Protein AF-0000000073343933 (afdb_homodimer)

Nearest PDB structures (foldseek):
  5jwb-assembly1_A  TM=9.227E-01  e=2.633E-52  Plasmodium falciparum 3D7
  5jwb-assembly1_H  TM=9.208E-01  e=1.371E-51  Plasmodium falciparum 3D7
  5jwc-assembly1_H  TM=9.124E-01  e=9.745E-52  Plasmodium falciparum 3D7
  4g6h-assembly1_A  TM=8.680E-01  e=2.117E-46  Saccharomyces cerevisiae S288C
  4g74-assembly1_A  TM=8.567E-01  e=6.786E-47  Saccharomyces cerevisiae S288C

InterPro domains:
  IPR001128 Cytochrome P450 [PF00067] (55-516)
  IPR002401 Cytochrome P450, E-class, group I [PR00463] (109-130)
  IPR002401 Cytochrome P450, E-class, group I [PR00463] (207-225)
  IPR002401 Cytochrome P450, E-class, group I [PR00463] (326-343)
  IPR002401 Cytochrome P450, E-class, group I [PR00463] (346-372)
  IPR002401 Cytochrome P450, E-class, group I [PR00463] (389-407)
  IPR002401 Cytochrome P450, E-class, group I [PR00463] (430-454)
  IPR002401 Cytochrome P450, E-class, group I [PR00463] (468-478)
  IPR002401 Cytochrome P450, E-class, group I [PR00463] (478-501)
  IPR017972 Cytochrome P450, conserved site [PS00086] (471-480)
  IPR036396 Cytochrome P450 superfamily [G3DSA:1.10.630.10] (41-524)
  IPR036396 Cytochrome P450 superfamily [SSF48264] (55-532)

Foldseek 3Di:
DPPPPPDVVVVVVVVPPDDPPVPDPPPDDDDDDDDPPVPPPPDPPPPDPPVDDQFEEEEEADELQRLLLLLQFQDQSHAAEYEYLDQWYFPQVCLLVCLQFLAPRVLRIGGVVVSQVPHPHHYHYDNWDFQAADQVQQKTKTWHNPCCPPPHDTDIDMDHGLFYEYEHAFAADPVPFAPCVPAAQERGDNVSSLVSNLLQLVLLVVLLDPVADPVRNLLSQEEEEEAQALVSLQNLQSVLQSLVVPVCVVRVPSSVSHAAEYEELADWHHPVDDVVVRVVLVVVCVVSRYHYDYQWAWRHDDNFWTWTARNVPRDIDIDGHSHYYYHHDTFADPNLCVVCVVQVNNVDRAFEDALQQHGPRGPNYGYFANRYWYDQDACLVLLVLLVVCLPPVPPQKHFPVSCVVSVVQCCQNHVLQVVVCVVVVNPDVVVLLCVQVVDPDRIHGSVSSCSSCVCSRVSDDIDDRDSQRSSQSSSSNSVCVNCVVVLVVPADHGADSVDHDGHSYGGDDRDDAWDKRDNHPCWIWIQGPPRDIDIGNVVSVVVLVVSLVPRDDPSSSVSSVVSNVCCVPPNRDSDSD/DPPPPPDPVVVVVVVPPDDPPVPDDPDDDDDPDDDPPVPPPPDPPPPDPPVDDQFEEEEEADELQRLLLLLQFQDQSHAAEYEYLDQWYFPQVCLLVCLQFLAPRVLRIGGPVVSQVPHPHHYHYDNWDFQAADQVQQKTKTWHNPPCPPPHDTDIDMDHGLFYEYEHAFAFDPVPFACCVPAAQERGDNVSSLVSNLLQLVLLVVLLDPPADPVRNLLQQEEEEEAQALVRLQNLQSVLQSLVVPVCVVRVPSSVSHAAEYEELADWHHPVDDVVVRVVLVVVCVVSRYHYDYQWAFRHDDNFWTWTARNVPRDIDIDGHSHYYYHHDTFADPNLCVVCVVQVNNVDRAFEDALQQHGPRGPNYGYFANRYWYPQDACLVLLVLLVVQLPPVPPQKHFPVSCVVSVVQCCQNHVLQVVVCVVVVNPDVVVLLCVQVVDPDRIHGSVSSCSSCVCSRVSDDIDDRDSQRSSQSSSSNSVCVNCVVVLVVPADHGADSVDHDGHSYGGDDRDDAWDKRDNHPCWIWIQGPPRDID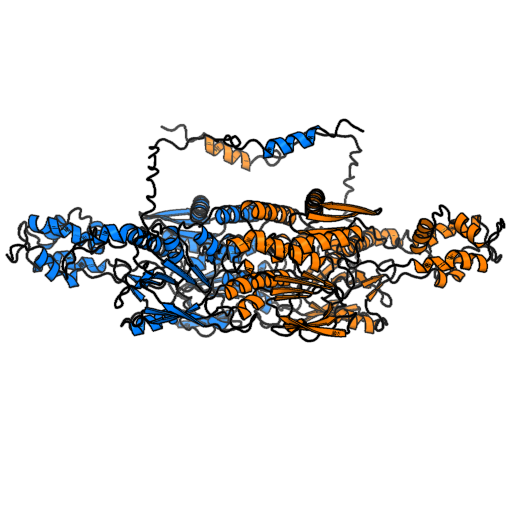IGNVVSVVVLVVSLVPRDDPSSSVSSVVSNVCCVPPNRDSDSD

Organism: Populus trichocarpa (NCBI:txid3694)

Secondary structure (DSSP, 8-state):
--GGGSHHHHHHHHHHH--S-TT---------------------------SS--EEEEEE--SHHHHHHHHH---SSEEEEEEESSSEEE-GGGHHHHTTTSS-GGGGEEEHHHHHTTSSS-EEEEE-EEEEEETTTTEEEEE-SS-STTT----EEEEE-SEEEE----EE--TT-TTHHHH-B--SSHHHHHHHHHHHHHHHHHHTSTT--HHHHHHHTEEEEE--SHHHHHHHHHHHHHIIIIIHHH-GGGGGG-EEEEE-SSSSS-TTS-HHHHHHHHHHHHHHTEEEE-SEEEEEE-SSEEEEEETTT--EEEEE-SEEEE---EE--HHHHHHHHHTT-TT-SSEEE-TTSBBTT-TTEEE-GGGEEE-PPPTGGGHHHHHHHH-TT--S-B-HHHHHHHHHHHHHH-HHHHHHHHHTT--SHHHHHHHHHSS--S-B-HHHHHHHHTTGGGG--PPP--HHHHHHHHHHHHHHHHTHHHHHHS--SPB-TTSSSB-SSPPP------EEEEEETTEEEEEETTTEEEEEHHHHHHHHHHHHHHSSSHHHHHHHHHHHHHHHHH-------/--STTSHHHHHHHHHHH--S-TT-SS--S---------------------SS--EEEEEE--SHHHHHHHHH---SSEEEEEEESSSEEE-GGGHHHHTTTSS-GGGGEEEHHHHHTTSSS-EEEEE-EEEEEETTTTEEEEE-SS-STTT----EEEEE-SEEEE----EE--TT-TTHHHH-B--SSHHHHHHHHHHHHHHHHHHTSTT--HHHHHHHTEEEEE--SHHHHHHHHHHHHHIIIIIHHH-GGGGGG-EEEEE-SSSSS-TTS-HHHHHHHHHHHHHHTEEEE-SEEEEEE-SSEEEEEETTT--EEEEE-SEEEE---EE--HHHHHHHHHTT-TT-SSEEE-TTSBBTT-TTEEE-GGGEEE-PPPTGGGHHHHHHHH-TT--S-B-HHHHHHHHHHHHHH-HHHHHHHHHTT--SHHHHHHHHHSS--S-B-HHHHHHHHTTGGGG--PPP--HHHHHHHHHHHHHHHHTHHHHHHS--SPB-TTSSSB-SSPPP------EEEEEETTEEEEEETTTEEEEEHHHHHHHHHHHHHHSSSHHHHHHHHHHHHHHHHH-------

Radius of gyration: 37.06 Å; Cα contacts (8 Å, |Δi|>4): 2088; chains: 2; bounding box: 74×129×83 Å

pLDDT: mean 85.18, std 20.26, range [19.45, 98.81]

Sequence (1154 aa):
MRGYYTFFERALRAFNDHSTVSKILVISSVSGGGLLAFSDANAFQSYAEGDGKKKKVVVLGTGWAGVSFLKNLKSSSYDVHIVSPRNYFAFTPLLPSVTNGTVEGRSIVEPIRNIARKKPFGVGFKEAECYKIDPVQKKIYCRSTDQGKTLGGNEEFTMDYDVLIVAMGAKSNTFNTPGVEEHAHFLKEIEDAQNIRRSIIDCYERASLPSISEEERKRIMHFVVVGGGPSGVEYAAELHDFAHDDLAKLYPSIKDYLRITLLEAGDHILNMFDSRITKFATEKFERDGIDVKTGSMVIKVSDKHISTKEIKTGQTISIPYGMVLWSTGIATRPVIMDFMKQIGQGNRRVLATDEWLRVEGCDGVYALGDCATINQRKVMEDIAVIFSKADKNNSGTLDLKDFKDVVDHISERYPQVQIYMEKKKLKTFDALLKSAQGNDNKLIDIETFKNALHEVDSQMKNLPATAQVAAQQGEYLASCFNRMEQCEKYPEGPMRFRGTGCHRFRPFRYKHFGQFAPLGGEQTAAQLPGDWISVGYSTQWLWYAVYTSKLVSWRTRVLVVSDWLRRSIFGRDSSRIMRGYYTFFERALRAFNDHSTVSKILVISSVSGGGLLAFSDANAFQSYAEGDGKKKKVVVLGTGWAGVSFLKNLKSSSYDVHIVSPRNYFAFTPLLPSVTNGTVEGRSIVEPIRNIARKKPFGVGFKEAECYKIDPVQKKIYCRSTDQGKTLGGNEEFTMDYDVLIVAMGAKSNTFNTPGVEEHAHFLKEIEDAQNIRRSIIDCYERASLPSISEEERKRIMHFVVVGGGPSGVEYAAELHDFAHDDLAKLYPSIKDYLRITLLEAGDHILNMFDSRITKFATEKFERDGIDVKTGSMVIKVSDKHISTKEIKTGQTISIPYGMVLWSTGIATRPVIMDFMKQIGQGNRRVLATDEWLRVEGCDGVYALGDCATINQRKVMEDIAVIFSKADKNNSGTLDLKDFKDVVDHISERYPQVQIYMEKKKLKTFDALLKSAQGNDNKLIDIETFKNALHEVDSQMKNLPATAQVAAQQGEYLASCFNRMEQCEKYPEGPMRFRGTGCHRFRPFRYKHFGQFAPLGGEQTAAQLPGDWISVGYSTQWLWYAVYTSKLVSWRTRVLVVSDWLRRSIFGRDSSRI

Structure (mmCIF, N/CA/C/O backbone):
data_AF-0000000073343933-model_v1
#
loop_
_entity.id
_entity.type
_entity.pdbx_description
1 polymer 'NADH:ubiquinone reductase (non-electrogenic)'
#
loop_
_atom_site.group_PDB
_atom_site.id
_atom_site.type_symbol
_atom_site.label_atom_id
_atom_site.label_alt_id
_atom_site.label_comp_id
_atom_site.label_asym_id
_atom_site.label_entity_id
_atom_site.label_seq_id
_atom_site.pdbx_PDB_ins_code
_atom_site.Cartn_x
_atom_site.Cartn_y
_atom_site.Cartn_z
_atom_site.occupancy
_atom_site.B_iso_or_equiv
_atom_site.auth_seq_id
_atom_site.auth_comp_id
_atom_site.auth_asym_id
_atom_site.auth_atom_id
_atom_site.pdbx_PDB_model_num
ATOM 1 N N . MET A 1 1 ? 11.469 -6.656 -51.25 1 20.3 1 MET A N 1
ATOM 2 C CA . MET A 1 1 ? 12.516 -6.754 -50.25 1 20.3 1 MET A CA 1
ATOM 3 C C . MET A 1 1 ? 12.852 -5.383 -49.688 1 20.3 1 MET A C 1
ATOM 5 O O . MET A 1 1 ? 13.07 -5.242 -48.469 1 20.3 1 MET A O 1
ATOM 9 N N . ARG A 1 2 ? 13.484 -4.422 -50.562 1 24.52 2 ARG A N 1
ATOM 10 C CA . ARG A 1 2 ? 14.328 -3.238 -50.438 1 24.52 2 ARG A CA 1
ATOM 11 C C . ARG A 1 2 ? 13.539 -2.055 -49.875 1 24.52 2 ARG A C 1
ATOM 13 O O . ARG A 1 2 ? 14.086 -1.217 -49.156 1 24.52 2 ARG A O 1
ATOM 20 N N . GLY A 1 3 ? 12.477 -1.78 -50.531 1 23.83 3 GLY A N 1
ATOM 21 C CA . GLY A 1 3 ? 11.906 -0.446 -50.625 1 23.83 3 GLY A CA 1
ATOM 22 C C . GLY A 1 3 ? 11.273 0.029 -49.344 1 23.83 3 GLY A C 1
ATOM 23 O O . GLY A 1 3 ? 11.086 1.23 -49.125 1 23.83 3 GLY A O 1
ATOM 24 N N . TYR A 1 4 ? 10.484 -0.874 -48.75 1 26 4 TYR A N 1
ATOM 25 C CA . TYR A 1 4 ? 9.438 -0.415 -47.844 1 26 4 TYR A CA 1
ATOM 26 C C . TYR A 1 4 ? 10.023 0.005 -46.5 1 26 4 TYR A C 1
ATOM 28 O O . TYR A 1 4 ? 9.32 0.024 -45.5 1 26 4 TYR A O 1
ATOM 36 N N . TYR A 1 5 ? 11.406 -0.131 -46.406 1 28.52 5 TYR A N 1
ATOM 37 C CA . TYR A 1 5 ? 12.203 0.082 -45.219 1 28.52 5 TYR A CA 1
ATOM 38 C C . TYR A 1 5 ? 12.078 1.518 -44.719 1 28.52 5 TYR A C 1
ATOM 40 O O . TYR A 1 5 ? 12.445 1.825 -43.594 1 28.52 5 TYR A O 1
ATOM 48 N N . THR A 1 6 ? 11.914 2.52 -45.688 1 30.41 6 THR A N 1
ATOM 49 C CA . THR A 1 6 ? 12.406 3.893 -45.625 1 30.41 6 THR A CA 1
ATOM 50 C C . THR A 1 6 ? 11.523 4.734 -44.688 1 30.41 6 THR A C 1
ATOM 52 O O . THR A 1 6 ? 11.992 5.703 -44.094 1 30.41 6 THR A O 1
ATOM 55 N N . PHE A 1 7 ? 10.188 4.5 -44.719 1 27.59 7 PHE A N 1
ATOM 56 C CA . PHE A 1 7 ? 9.289 5.578 -44.344 1 27.59 7 PHE A CA 1
ATOM 57 C C . PHE A 1 7 ? 9.344 5.801 -42.812 1 27.59 7 PHE A C 1
ATOM 59 O O . PHE A 1 7 ? 9.375 6.945 -42.375 1 27.59 7 PHE A O 1
ATOM 66 N N . PHE A 1 8 ? 9.336 4.648 -42.062 1 29.56 8 PHE A N 1
ATOM 67 C CA . PHE A 1 8 ? 9.125 4.75 -40.625 1 29.56 8 PHE A CA 1
ATOM 68 C C . PHE A 1 8 ? 10.336 5.379 -39.938 1 29.56 8 PHE A C 1
ATOM 70 O O . PHE A 1 8 ? 10.227 5.91 -38.844 1 29.56 8 PHE A O 1
ATOM 77 N N . GLU A 1 9 ? 11.508 5.191 -40.531 1 32.81 9 GLU A N 1
ATOM 78 C CA . GLU A 1 9 ? 12.727 5.805 -40 1 32.81 9 GLU A CA 1
ATOM 79 C C . GLU A 1 9 ? 12.617 7.324 -40 1 32.81 9 GLU A C 1
ATOM 81 O O . GLU A 1 9 ? 13.148 7.977 -39.094 1 32.81 9 GLU A O 1
ATOM 86 N N . ARG A 1 10 ? 12.008 7.891 -41.031 1 32.72 10 ARG A N 1
ATOM 87 C CA . ARG A 1 10 ? 12.016 9.336 -41.25 1 32.72 10 ARG A CA 1
ATOM 88 C C . ARG A 1 10 ? 11.188 10.039 -40.156 1 32.72 10 ARG A C 1
ATOM 90 O O . ARG A 1 10 ? 11.531 11.133 -39.719 1 32.72 10 ARG A O 1
ATOM 97 N N . ALA A 1 11 ? 10.062 9.32 -39.844 1 30.44 11 ALA A N 1
ATOM 98 C CA . ALA A 1 11 ? 9.141 9.992 -38.938 1 30.44 11 ALA A CA 1
ATOM 99 C C . ALA A 1 11 ? 9.766 10.172 -37.562 1 30.44 11 ALA A C 1
ATOM 101 O O . ALA A 1 11 ? 9.602 11.219 -36.906 1 30.44 11 ALA A O 1
ATOM 102 N N . LEU A 1 12 ? 10.539 9.109 -37.125 1 30.64 12 LEU A N 1
ATOM 103 C CA . LEU A 1 12 ? 11.102 9.18 -35.781 1 30.64 12 LEU A CA 1
ATOM 104 C C . LEU A 1 12 ? 12.203 10.227 -35.688 1 30.64 12 LEU A C 1
ATOM 106 O O . LEU A 1 12 ? 12.391 10.859 -34.656 1 30.64 12 LEU A O 1
ATOM 110 N N . ARG A 1 13 ? 13.055 10.312 -36.75 1 35 13 ARG A N 1
ATOM 111 C CA . ARG A 1 13 ? 14.164 11.258 -36.719 1 35 13 ARG A CA 1
ATOM 112 C C . ARG A 1 13 ? 13.656 12.695 -36.594 1 35 13 ARG A C 1
ATOM 114 O O . ARG A 1 13 ? 14.312 13.539 -35.969 1 35 13 ARG A O 1
ATOM 121 N N . ALA A 1 14 ? 12.492 12.938 -37.438 1 29.03 14 ALA A N 1
ATOM 122 C CA . ALA A 1 14 ? 12.031 14.32 -37.406 1 29.03 14 ALA A CA 1
ATOM 123 C C . ALA A 1 14 ? 11.641 14.75 -36 1 29.03 14 ALA A C 1
ATOM 125 O O . ALA A 1 14 ? 11.719 15.93 -35.656 1 29.03 14 ALA A O 1
ATOM 126 N N . PHE A 1 15 ? 11.055 13.781 -35.25 1 29.72 15 PHE A N 1
ATOM 127 C CA . PHE A 1 15 ? 10.602 14.164 -33.906 1 29.72 15 PHE A CA 1
ATOM 128 C C . PHE A 1 15 ? 11.781 14.578 -33.031 1 29.72 15 PHE A C 1
ATOM 130 O O . PHE A 1 15 ? 11.602 15.25 -32.031 1 29.72 15 PHE A O 1
ATOM 137 N N . ASN A 1 16 ? 13.016 13.953 -33.156 1 29.44 16 ASN A N 1
ATOM 138 C CA . ASN A 1 16 ? 14.156 14.391 -32.375 1 29.44 16 ASN A CA 1
ATOM 139 C C . ASN A 1 16 ? 14.578 15.812 -32.719 1 29.44 16 ASN A C 1
ATOM 141 O O . ASN A 1 16 ? 15.266 16.469 -31.938 1 29.44 16 ASN A O 1
ATOM 145 N N . ASP A 1 17 ? 14.766 16.094 -34 1 27.3 17 ASP A N 1
ATOM 146 C CA . ASP A 1 17 ? 15.508 17.312 -34.281 1 27.3 17 ASP A CA 1
ATOM 147 C C . ASP A 1 17 ? 14.719 18.547 -33.875 1 27.3 17 ASP A C 1
ATOM 149 O O . ASP A 1 17 ? 15.297 19.609 -33.594 1 27.3 17 ASP A O 1
ATOM 153 N N . HIS A 1 18 ? 13.594 18.906 -34.531 1 24.44 18 HIS A N 1
ATOM 154 C CA . HIS A 1 18 ? 13.117 20.281 -34.406 1 24.44 18 HIS A CA 1
ATOM 155 C C . HIS A 1 18 ? 12.445 20.531 -33.062 1 24.44 18 HIS A C 1
ATOM 157 O O . HIS A 1 18 ? 11.586 19.766 -32.656 1 24.44 18 HIS A O 1
ATOM 163 N N . SER A 1 19 ? 13.117 21.438 -32.031 1 25.39 19 SER A N 1
ATOM 164 C CA . SER A 1 19 ? 12.961 22.047 -30.734 1 25.39 19 SER A CA 1
ATOM 165 C C . SER A 1 19 ? 11.555 22.594 -30.531 1 25.39 19 SER A C 1
ATOM 167 O O . SER A 1 19 ? 10.961 22.438 -29.469 1 25.39 19 SER A O 1
ATOM 169 N N . THR A 1 20 ? 11.094 23.609 -31.391 1 22.16 20 THR A N 1
ATOM 170 C CA . THR A 1 20 ? 10.219 24.75 -31.156 1 22.16 20 THR A CA 1
ATOM 171 C C . THR A 1 20 ? 8.758 24.312 -31.156 1 22.16 20 THR A C 1
ATOM 173 O O . THR A 1 20 ? 7.914 24.938 -30.5 1 22.16 20 THR A O 1
ATOM 176 N N . VAL A 1 21 ? 8.336 23.5 -32.125 1 22.02 21 VAL A N 1
ATOM 177 C CA . VAL A 1 21 ? 6.988 23.719 -32.656 1 22.02 21 VAL A CA 1
ATOM 178 C C . VAL A 1 21 ? 5.957 23.141 -31.688 1 22.02 21 VAL A C 1
ATOM 180 O O . VAL A 1 21 ? 4.75 23.25 -31.922 1 22.02 21 VAL A O 1
ATOM 183 N N . SER A 1 22 ? 6.227 22.188 -30.938 1 22.08 22 SER A N 1
ATOM 184 C CA . SER A 1 22 ? 5 21.5 -30.516 1 22.08 22 SER A CA 1
ATOM 185 C C . SER A 1 22 ? 4.164 22.391 -29.609 1 22.08 22 SER A C 1
ATOM 187 O O . SER A 1 22 ? 4.113 22.172 -28.391 1 22.08 22 SER A O 1
ATOM 189 N N . LYS A 1 23 ? 4.191 23.828 -29.75 1 24.14 23 LYS A N 1
ATOM 190 C CA . LYS A 1 23 ? 3.467 24.922 -29.109 1 24.14 23 LYS A CA 1
ATOM 191 C C . LYS A 1 23 ? 1.96 24.781 -29.312 1 24.14 23 LYS A C 1
ATOM 193 O O . LYS A 1 23 ? 1.171 25.406 -28.594 1 24.14 23 LYS A O 1
ATOM 198 N N . ILE A 1 24 ? 1.505 24.266 -30.484 1 20.92 24 ILE A N 1
ATOM 199 C CA . ILE A 1 24 ? 0.287 24.906 -30.953 1 20.92 24 ILE A CA 1
ATOM 200 C C . ILE A 1 24 ? -0.878 24.547 -30.031 1 20.92 24 ILE A C 1
ATOM 202 O O . ILE A 1 24 ? -1.689 25.406 -29.688 1 20.92 24 ILE A O 1
ATOM 206 N N . LEU A 1 25 ? -1.305 23.359 -29.922 1 20.27 25 LEU A N 1
ATOM 207 C CA . LEU A 1 25 ? -2.762 23.312 -29.984 1 20.27 25 LEU A CA 1
ATOM 208 C C . LEU A 1 25 ? -3.373 23.969 -28.75 1 20.27 25 LEU A C 1
ATOM 210 O O . LEU A 1 25 ? -3.229 23.453 -27.641 1 20.27 25 LEU A O 1
ATOM 214 N N . VAL A 1 26 ? -3.486 25.438 -28.734 1 22.23 26 VAL A N 1
ATOM 215 C CA . VAL A 1 26 ? -4.086 26.531 -27.984 1 22.23 26 VAL A CA 1
ATOM 216 C C . VAL A 1 26 ? -5.582 26.281 -27.812 1 22.23 26 VAL A C 1
ATOM 218 O O . VAL A 1 26 ? -6.352 26.375 -28.766 1 22.23 26 VAL A O 1
ATOM 221 N N . ILE A 1 27 ? -6.156 25.141 -27.438 1 22.11 27 ILE A N 1
ATOM 222 C CA . ILE A 1 27 ? -7.609 25.234 -27.344 1 22.11 27 ILE A CA 1
ATOM 223 C C . ILE A 1 27 ? -8 26.531 -26.641 1 22.11 27 ILE A C 1
ATOM 225 O O . ILE A 1 27 ? -7.566 26.781 -25.516 1 22.11 27 ILE A O 1
ATOM 229 N N . SER A 1 28 ? -8.688 27.609 -27.281 1 21.5 28 SER A N 1
ATOM 230 C CA . SER A 1 28 ? -9.234 28.969 -27.25 1 21.5 28 SER A CA 1
ATOM 231 C C . SER A 1 28 ? -10.219 29.141 -26.109 1 21.5 28 SER A C 1
ATOM 233 O O . SER A 1 28 ? -10.602 30.266 -25.766 1 21.5 28 SER A O 1
ATOM 235 N N . SER A 1 29 ? -11.203 28.25 -25.781 1 21.33 29 SER A N 1
ATOM 236 C CA . SER A 1 29 ? -12.469 28.938 -25.594 1 21.33 29 SER A CA 1
ATOM 237 C C . SER A 1 29 ? -12.32 30.125 -24.641 1 21.33 29 SER A C 1
ATOM 239 O O . SER A 1 29 ? -11.297 30.25 -23.953 1 21.33 29 SER A O 1
ATOM 241 N N . VAL A 1 30 ? -13.5 30.562 -23.828 1 21.53 30 VAL A N 1
ATOM 242 C CA . VAL A 1 30 ? -14.281 31.734 -23.453 1 21.53 30 VAL A CA 1
ATOM 243 C C . VAL A 1 30 ? -13.664 32.406 -22.219 1 21.53 30 VAL A C 1
ATOM 245 O O . VAL A 1 30 ? -14.242 33.312 -21.641 1 21.53 30 VAL A O 1
ATOM 248 N N . SER A 1 31 ? -12.828 31.797 -21.375 1 20.09 31 SER A N 1
ATOM 249 C CA . SER A 1 31 ? -12.805 32.656 -20.203 1 20.09 31 SER A CA 1
ATOM 250 C C . SER A 1 31 ? -12.453 34.094 -20.594 1 20.09 31 SER A C 1
ATOM 252 O O . SER A 1 31 ? -11.648 34.312 -21.5 1 20.09 31 SER A O 1
ATOM 254 N N . GLY A 1 32 ? -13.383 35.188 -20.297 1 20.59 32 GLY A N 1
ATOM 255 C CA . GLY A 1 32 ? -13.469 36.625 -20.297 1 20.59 32 GLY A CA 1
ATOM 256 C C . GLY A 1 32 ? -12.133 37.312 -20.078 1 20.59 32 GLY A C 1
ATOM 257 O O . GLY A 1 32 ? -11.148 36.656 -19.734 1 20.59 32 GLY A O 1
ATOM 258 N N . GLY A 1 33 ? -12.156 38.656 -19.719 1 20.94 33 GLY A N 1
ATOM 259 C CA . GLY A 1 33 ? -11.406 39.875 -19.906 1 20.94 33 GLY A CA 1
ATOM 260 C C . GLY A 1 33 ? -10.031 39.844 -19.25 1 20.94 33 GLY A C 1
ATOM 261 O O . GLY A 1 33 ? -9.047 40.25 -19.859 1 20.94 33 GLY A O 1
ATOM 262 N N . GLY A 1 34 ? -10.031 39.781 -17.875 1 20.09 34 GLY A N 1
ATOM 263 C CA . GLY A 1 34 ? -9.195 40.812 -17.281 1 20.09 34 GLY A CA 1
ATOM 264 C C . GLY A 1 34 ? -7.723 40.656 -17.609 1 20.09 34 GLY A C 1
ATOM 265 O O . GLY A 1 34 ? -7.305 39.594 -18.109 1 20.09 34 GLY A O 1
ATOM 266 N N . LEU A 1 35 ? -6.898 41.75 -17.234 1 19.59 35 LEU A N 1
ATOM 267 C CA . LEU A 1 35 ? -5.605 42.375 -17.453 1 19.59 35 LEU A CA 1
ATOM 268 C C . LEU A 1 35 ? -4.465 41.406 -17.188 1 19.59 35 LEU A C 1
ATOM 270 O O . LEU A 1 35 ? -4.465 40.719 -16.156 1 19.59 35 LEU A O 1
ATOM 274 N N . LEU A 1 36 ? -3.816 40.969 -18.266 1 20.61 36 LEU A N 1
ATOM 275 C CA . LEU A 1 36 ? -2.521 40.312 -18.469 1 20.61 36 LEU A CA 1
ATOM 276 C C . LEU A 1 36 ? -1.469 40.938 -17.531 1 20.61 36 LEU A C 1
ATOM 278 O O . LEU A 1 36 ? -0.969 42.031 -17.797 1 20.61 36 LEU A O 1
ATOM 282 N N . ALA A 1 37 ? -1.847 41.125 -16.172 1 21.12 37 ALA A N 1
ATOM 283 C CA . ALA A 1 37 ? -0.736 41.812 -15.516 1 21.12 37 ALA A CA 1
ATOM 284 C C . ALA A 1 37 ? 0.579 41.094 -15.758 1 21.12 37 ALA A C 1
ATOM 286 O O . ALA A 1 37 ? 0.666 39.875 -15.547 1 21.12 37 ALA A O 1
ATOM 287 N N . PHE A 1 38 ? 1.269 41.531 -16.766 1 20.09 38 PHE A N 1
ATOM 288 C CA . PHE A 1 38 ? 2.631 41.219 -17.172 1 20.09 38 PHE A CA 1
ATOM 289 C C . PHE A 1 38 ? 3.553 41.125 -15.969 1 20.09 38 PHE A C 1
ATOM 291 O O . PHE A 1 38 ? 3.711 42.094 -15.219 1 20.09 38 PHE A O 1
ATOM 298 N N . SER A 1 39 ? 3.396 40.062 -15.234 1 20.38 39 SER A N 1
ATOM 299 C CA . SER A 1 39 ? 4.305 40.031 -14.094 1 20.38 39 SER A CA 1
ATOM 300 C C . SER A 1 39 ? 5.75 40.219 -14.523 1 20.38 39 SER A C 1
ATOM 302 O O . SER A 1 39 ? 6.191 39.656 -15.523 1 20.38 39 SER A O 1
ATOM 304 N N . ASP A 1 40 ? 6.336 41.438 -14.242 1 20.72 40 ASP A N 1
ATOM 305 C CA . ASP A 1 40 ? 7.715 41.906 -14.344 1 20.72 40 ASP A CA 1
ATOM 306 C C . ASP A 1 40 ? 8.695 40.812 -13.891 1 20.72 40 ASP A C 1
ATOM 308 O O . ASP A 1 40 ? 8.523 40.219 -12.828 1 20.72 40 ASP A O 1
ATOM 312 N N . ALA A 1 41 ? 9.266 40.156 -14.812 1 27.25 41 ALA A N 1
ATOM 313 C CA . ALA A 1 41 ? 10.484 39.375 -14.727 1 27.25 41 ALA A CA 1
ATOM 314 C C . ALA A 1 41 ? 11.531 40.062 -13.859 1 27.25 41 ALA A C 1
ATOM 316 O O . ALA A 1 41 ? 12.312 40.875 -14.352 1 27.25 41 ALA A O 1
ATOM 317 N N . ASN A 1 42 ? 11.109 40.656 -12.703 1 22.66 42 ASN A N 1
ATOM 318 C CA . ASN A 1 42 ? 12.234 41.281 -12.008 1 22.66 42 ASN A CA 1
ATOM 319 C C . ASN A 1 42 ? 13.391 40.281 -11.828 1 22.66 42 ASN A C 1
ATOM 321 O O . ASN A 1 42 ? 13.172 39.094 -11.586 1 22.66 42 ASN A O 1
ATOM 325 N N . ALA A 1 43 ? 14.531 40.562 -12.445 1 26.72 43 ALA A N 1
ATOM 326 C CA . ALA A 1 43 ? 15.922 40.156 -12.367 1 26.72 43 ALA A CA 1
ATOM 327 C C . ALA A 1 43 ? 16.312 39.812 -10.93 1 26.72 43 ALA A C 1
ATOM 329 O O . ALA A 1 43 ? 16.281 40.656 -10.047 1 26.72 43 ALA A O 1
ATOM 330 N N . PHE A 1 44 ? 15.961 38.594 -10.57 1 30.14 44 PHE A N 1
ATOM 331 C CA . PHE A 1 44 ? 16.531 38.125 -9.32 1 30.14 44 PHE A CA 1
ATOM 332 C C . PHE A 1 44 ? 18 38.531 -9.203 1 30.14 44 PHE A C 1
ATOM 334 O O . PHE A 1 44 ? 18.828 38.156 -10.039 1 30.14 44 PHE A O 1
ATOM 341 N N . GLN A 1 45 ? 18.156 39.781 -9.008 1 25.11 45 GLN A N 1
ATOM 342 C CA . GLN A 1 45 ? 19.516 40.125 -8.594 1 25.11 45 GLN A CA 1
ATOM 343 C C . GLN A 1 45 ? 20.078 39.094 -7.621 1 25.11 45 GLN A C 1
ATOM 345 O O . GLN A 1 45 ? 19.422 38.75 -6.633 1 25.11 45 GLN A O 1
ATOM 350 N N . SER A 1 46 ? 20.844 38.188 -8.203 1 30.77 46 SER A N 1
ATOM 351 C CA . SER A 1 46 ? 21.766 37.406 -7.398 1 30.77 46 SER A CA 1
ATOM 352 C C . SER A 1 46 ? 22.312 38.188 -6.23 1 30.77 46 SER A C 1
ATOM 354 O O . SER A 1 46 ? 23.078 39.156 -6.43 1 30.77 46 SER A O 1
ATOM 356 N N . TYR A 1 47 ? 21.453 38.688 -5.367 1 29.97 47 TYR A N 1
ATOM 357 C CA . TYR A 1 47 ? 22.094 39.312 -4.223 1 29.97 47 TYR A CA 1
ATOM 358 C C . TYR A 1 47 ? 23.328 38.531 -3.787 1 29.97 47 TYR A C 1
ATOM 360 O O . TYR A 1 47 ? 23.344 37.312 -3.857 1 29.97 47 TYR A O 1
ATOM 368 N N . ALA A 1 48 ? 24.469 39.312 -3.781 1 31.03 48 ALA A N 1
ATOM 369 C CA . ALA A 1 48 ? 25.859 39.188 -3.373 1 31.03 48 ALA A CA 1
ATOM 370 C C . ALA A 1 48 ? 25.984 38.344 -2.104 1 31.03 48 ALA A C 1
ATOM 372 O O . ALA A 1 48 ? 25.094 38.375 -1.251 1 31.03 48 ALA A O 1
ATOM 373 N N . GLU A 1 49 ? 26.891 37.406 -2.018 1 35.12 49 GLU A N 1
ATOM 374 C CA . GLU A 1 49 ? 27.703 36.625 -1.075 1 35.12 49 GLU A CA 1
ATOM 375 C C . GLU A 1 49 ? 28.062 37.438 0.154 1 35.12 49 GLU A C 1
ATOM 377 O O . GLU A 1 49 ? 29.141 38.062 0.203 1 35.12 49 GLU A O 1
ATOM 382 N N . GLY A 1 50 ? 27.328 38.469 0.515 1 32.78 50 GLY A N 1
ATOM 383 C CA . GLY A 1 50 ? 28 39.031 1.676 1 32.78 50 GLY A CA 1
ATOM 384 C C . GLY A 1 50 ? 28.422 37.969 2.68 1 32.78 50 GLY A C 1
ATOM 385 O O . GLY A 1 50 ? 27.906 36.844 2.658 1 32.78 50 GLY A O 1
ATOM 386 N N . ASP A 1 51 ? 29.578 38.031 3.207 1 43.06 51 ASP A N 1
ATOM 387 C CA . ASP A 1 51 ? 30.375 37.219 4.109 1 43.06 51 ASP A CA 1
ATOM 388 C C . ASP A 1 51 ? 29.516 36.625 5.219 1 43.06 51 ASP A C 1
ATOM 390 O O . ASP A 1 51 ? 30.016 35.938 6.125 1 43.06 51 ASP A O 1
ATOM 394 N N . GLY A 1 52 ? 28.188 37.062 5.641 1 50.97 52 GLY A N 1
ATOM 395 C CA . GLY A 1 52 ? 27.562 36.75 6.922 1 50.97 52 GLY A CA 1
ATOM 396 C C . GLY A 1 52 ? 26.781 35.469 6.926 1 50.97 52 GLY A C 1
ATOM 397 O O . GLY A 1 52 ? 26.344 35 5.871 1 50.97 52 GLY A O 1
ATOM 398 N N . LYS A 1 53 ? 26.922 34.469 7.953 1 72.88 53 LYS A N 1
ATOM 399 C CA . LYS A 1 53 ? 26.359 33.156 8.266 1 72.88 53 LYS A CA 1
ATOM 400 C C . LYS A 1 53 ? 24.828 33.188 8.18 1 72.88 53 LYS A C 1
ATOM 402 O O . LYS A 1 53 ? 24.188 34.031 8.812 1 72.88 53 LYS A O 1
ATOM 407 N N . LYS A 1 54 ? 24.109 32.562 7.105 1 89 54 LYS A N 1
ATOM 408 C CA . LYS A 1 54 ? 22.672 32.406 6.98 1 89 54 LYS A CA 1
ATOM 409 C C . LYS A 1 54 ? 22.047 31.906 8.281 1 89 54 LYS A C 1
ATOM 411 O O . LYS A 1 54 ? 22.625 31.062 8.969 1 89 54 LYS A O 1
ATOM 416 N N . LYS A 1 55 ? 20.953 32.562 8.617 1 93.56 55 LYS A N 1
ATOM 417 C CA . LYS A 1 55 ? 20.203 32.094 9.773 1 93.56 55 LYS A CA 1
ATOM 418 C C . LYS A 1 55 ? 19.656 30.688 9.539 1 93.56 55 LYS A C 1
ATOM 420 O O . LYS A 1 55 ? 19.062 30.422 8.484 1 93.56 55 LYS A O 1
ATOM 425 N N . LYS A 1 56 ? 19.938 29.812 10.438 1 97.06 56 LYS A N 1
ATOM 426 C CA . LYS A 1 56 ? 19.453 28.438 10.336 1 97.06 56 LYS A CA 1
ATOM 427 C C . LYS A 1 56 ? 18 28.328 10.789 1 97.06 56 LYS A C 1
ATOM 429 O O . LYS A 1 56 ? 17.688 28.594 11.953 1 97.06 56 LYS A O 1
ATOM 434 N N . VAL A 1 57 ? 17.141 27.969 9.844 1 98.06 57 VAL A N 1
ATOM 435 C CA . VAL A 1 57 ? 15.719 27.766 10.117 1 98.06 57 VAL A CA 1
ATOM 436 C C . VAL A 1 57 ? 15.391 26.281 10.102 1 98.06 57 VAL A C 1
ATOM 438 O O . VAL A 1 57 ? 15.594 25.594 9.094 1 98.06 57 VAL A O 1
ATOM 441 N N . VAL A 1 58 ? 14.945 25.719 11.203 1 98.56 58 VAL A N 1
ATOM 442 C CA . VAL A 1 58 ? 14.562 24.312 11.305 1 98.56 58 VAL A CA 1
ATOM 443 C C . VAL A 1 58 ? 13.047 24.188 11.375 1 98.56 58 VAL A C 1
ATOM 445 O O . VAL A 1 58 ? 12.398 24.844 12.203 1 98.56 58 VAL A O 1
ATOM 448 N N . VAL A 1 59 ? 12.469 23.438 10.492 1 98.75 59 VAL A N 1
ATOM 449 C CA . VAL A 1 59 ? 11.031 23.172 10.453 1 98.75 59 VAL A CA 1
ATOM 450 C C . VAL A 1 59 ? 10.75 21.75 10.938 1 98.75 59 VAL A C 1
ATOM 452 O O . VAL A 1 59 ? 11.281 20.781 10.383 1 98.75 59 VAL A O 1
ATOM 455 N N . LEU A 1 60 ? 9.945 21.625 11.992 1 98.75 60 LEU A N 1
ATOM 456 C CA . LEU A 1 60 ? 9.547 20.312 12.5 1 98.75 60 LEU A CA 1
ATOM 457 C C . LEU A 1 60 ? 8.164 19.938 11.984 1 98.75 60 LEU A C 1
ATOM 459 O O . LEU A 1 60 ? 7.152 20.484 12.438 1 98.75 60 LEU A O 1
ATOM 463 N N . GLY A 1 61 ? 8.141 18.953 11.07 1 98.06 61 GLY A N 1
ATOM 464 C CA . GLY A 1 61 ? 6.859 18.484 10.555 1 98.06 61 GLY A CA 1
ATOM 465 C C . GLY A 1 61 ? 6.676 18.75 9.078 1 98.06 61 GLY A C 1
ATOM 466 O O . GLY A 1 61 ? 7.133 19.766 8.562 1 98.06 61 GLY A O 1
ATOM 467 N N . THR A 1 62 ? 5.973 17.844 8.391 1 97.44 62 THR A N 1
ATOM 468 C CA . THR A 1 62 ? 5.75 17.938 6.949 1 97.44 62 THR A CA 1
ATOM 469 C C . THR A 1 62 ? 4.258 17.906 6.633 1 97.44 62 THR A C 1
ATOM 471 O O . THR A 1 62 ? 3.848 17.375 5.598 1 97.44 62 THR A O 1
ATOM 474 N N . GLY A 1 63 ? 3.408 18.406 7.543 1 97.38 63 GLY A N 1
ATOM 475 C CA . GLY A 1 63 ? 1.982 18.547 7.301 1 97.38 63 GLY A CA 1
ATOM 476 C C . GLY A 1 63 ? 1.628 19.812 6.551 1 97.38 63 GLY A C 1
ATOM 477 O O . GLY A 1 63 ? 2.479 20.406 5.879 1 97.38 63 GLY A O 1
ATOM 478 N N . TRP A 1 64 ? 0.407 20.219 6.648 1 97.75 64 TRP A N 1
ATOM 479 C CA . TRP A 1 64 ? -0.139 21.344 5.898 1 97.75 64 TRP A CA 1
ATOM 480 C C . TRP A 1 64 ? 0.613 22.625 6.223 1 97.75 64 TRP A C 1
ATOM 482 O O . TRP A 1 64 ? 0.955 23.391 5.324 1 97.75 64 TRP A O 1
ATOM 492 N N . ALA A 1 65 ? 0.91 22.828 7.48 1 98.38 65 ALA A N 1
ATOM 493 C CA . ALA A 1 65 ? 1.585 24.047 7.895 1 98.38 65 ALA A CA 1
ATOM 494 C C . ALA A 1 65 ? 3.027 24.078 7.395 1 98.38 65 ALA A C 1
ATOM 496 O O . ALA A 1 65 ? 3.445 25.031 6.734 1 98.38 65 ALA A O 1
ATOM 497 N N . GLY A 1 66 ? 3.771 23.016 7.668 1 98.06 66 GLY A N 1
ATOM 498 C CA . GLY A 1 66 ? 5.172 22.938 7.281 1 98.06 66 GLY A CA 1
ATOM 499 C C . GLY A 1 66 ? 5.383 23.031 5.781 1 98.06 66 GLY A C 1
ATOM 500 O O . GLY A 1 66 ? 6.23 23.797 5.312 1 98.06 66 GLY A O 1
ATOM 501 N N . VAL A 1 67 ? 4.652 22.312 5.066 1 97.56 67 VAL A N 1
ATOM 502 C CA . VAL A 1 67 ? 4.824 22.25 3.617 1 97.56 67 VAL A CA 1
ATOM 503 C C . VAL A 1 67 ? 4.387 23.578 2.99 1 97.56 67 VAL A C 1
ATOM 505 O O . VAL A 1 67 ? 4.996 24.047 2.027 1 97.56 67 VAL A O 1
ATOM 508 N N . SER A 1 68 ? 3.264 24.141 3.502 1 97.81 68 SER A N 1
ATOM 509 C CA . SER A 1 68 ? 2.842 25.453 3.002 1 97.81 68 SER A CA 1
ATOM 510 C C . SER A 1 68 ? 3.924 26.5 3.225 1 97.81 68 SER A C 1
ATOM 512 O O . SER A 1 68 ? 4.18 27.328 2.35 1 97.81 68 SER A O 1
ATOM 514 N N . PHE A 1 69 ? 4.602 26.516 4.402 1 98.25 69 PHE A N 1
ATOM 515 C CA . PHE A 1 69 ? 5.715 27.422 4.66 1 98.25 69 PHE A CA 1
ATOM 516 C C . PHE A 1 69 ? 6.832 27.203 3.646 1 98.25 69 PHE A C 1
ATOM 518 O O . PHE A 1 69 ? 7.293 28.156 3.018 1 98.25 69 PHE A O 1
ATOM 525 N N . LEU A 1 70 ? 7.207 25.938 3.449 1 96.94 70 LEU A N 1
ATOM 526 C CA . LEU A 1 70 ? 8.297 25.609 2.543 1 96.94 70 LEU A CA 1
ATOM 527 C C . LEU A 1 70 ? 7.973 26.047 1.117 1 96.94 70 LEU A C 1
ATOM 529 O O . LEU A 1 70 ? 8.805 26.656 0.444 1 96.94 70 LEU A O 1
ATOM 533 N N . LYS A 1 71 ? 6.812 25.734 0.646 1 95.88 71 LYS A N 1
ATOM 534 C CA . LYS A 1 71 ? 6.414 26.016 -0.73 1 95.88 71 LYS A CA 1
ATOM 535 C C . LYS A 1 71 ? 6.41 27.516 -1.008 1 95.88 71 LYS A C 1
ATOM 537 O O . LYS A 1 71 ? 6.734 27.953 -2.115 1 95.88 71 LYS A O 1
ATOM 542 N N . ASN A 1 72 ? 6.051 28.328 -0.012 1 96.56 72 ASN A N 1
ATOM 543 C CA . ASN A 1 72 ? 5.863 29.75 -0.227 1 96.56 72 ASN A CA 1
ATOM 544 C C . ASN A 1 72 ? 7.102 30.547 0.174 1 96.56 72 ASN A C 1
ATOM 546 O O . ASN A 1 72 ? 7.164 31.766 -0.04 1 96.56 72 ASN A O 1
ATOM 550 N N . LEU A 1 73 ? 8.094 29.875 0.78 1 96.81 73 LEU A N 1
ATOM 551 C CA . LEU A 1 73 ? 9.352 30.547 1.09 1 96.81 73 LEU A CA 1
ATOM 552 C C . LEU A 1 73 ? 10.164 30.797 -0.177 1 96.81 73 LEU A C 1
ATOM 554 O O . LEU A 1 73 ? 10.477 29.859 -0.911 1 96.81 73 LEU A O 1
ATOM 558 N N . LYS A 1 74 ? 10.523 32 -0.42 1 93.12 74 LYS A N 1
ATOM 559 C CA . LYS A 1 74 ? 11.227 32.375 -1.642 1 93.12 74 LYS A CA 1
ATOM 560 C C . LYS A 1 74 ? 12.617 32.938 -1.328 1 93.12 74 LYS A C 1
ATOM 562 O O . LYS A 1 74 ? 13.508 32.875 -2.176 1 93.12 74 LYS A O 1
ATOM 567 N N . SER A 1 75 ? 12.82 33.375 -0.15 1 89 75 SER A N 1
ATOM 568 C CA . SER A 1 75 ? 14.07 34 0.229 1 89 75 SER A CA 1
ATOM 569 C C . SER A 1 75 ? 15.203 33 0.345 1 89 75 SER A C 1
ATOM 571 O O . SER A 1 75 ? 15.039 31.938 0.978 1 89 75 SER A O 1
ATOM 573 N N . SER A 1 76 ? 16.344 33.312 -0.186 1 88.75 76 SER A N 1
ATOM 574 C CA . SER A 1 76 ? 17.531 32.469 -0.098 1 88.75 76 SER A CA 1
ATOM 575 C C . SER A 1 76 ? 18.422 32.875 1.074 1 88.75 76 SER A C 1
ATOM 577 O O . SER A 1 76 ? 19.562 32.406 1.19 1 88.75 76 SER A O 1
ATOM 579 N N . SER A 1 77 ? 17.922 33.656 1.92 1 90.5 77 SER A N 1
ATOM 580 C CA . SER A 1 77 ? 18.719 34.188 3.018 1 90.5 77 SER A CA 1
ATOM 581 C C . SER A 1 77 ? 18.766 33.219 4.195 1 90.5 77 SER A C 1
ATOM 583 O O . SER A 1 77 ? 19.438 33.5 5.195 1 90.5 77 SER A O 1
ATOM 585 N N . TYR A 1 78 ? 18.141 32.156 4.039 1 95.06 78 TYR A N 1
ATOM 586 C CA . TYR A 1 78 ? 18.031 31.234 5.156 1 95.06 78 TYR A CA 1
ATOM 587 C C . TYR A 1 78 ? 18.609 29.875 4.793 1 95.06 78 TYR A C 1
ATOM 589 O O . TYR A 1 78 ? 18.641 29.484 3.619 1 95.06 78 TYR A O 1
ATOM 597 N N . ASP A 1 79 ? 19.234 29.219 5.773 1 96.44 79 ASP A N 1
ATOM 598 C CA . ASP A 1 79 ? 19.578 27.812 5.707 1 96.44 79 ASP A CA 1
ATOM 599 C C . ASP A 1 79 ? 18.484 26.938 6.293 1 96.44 79 ASP A C 1
ATOM 601 O O . ASP A 1 79 ? 18.406 26.734 7.508 1 96.44 79 ASP A O 1
ATOM 605 N N . VAL A 1 80 ? 17.703 26.391 5.414 1 97.44 80 VAL A N 1
ATOM 606 C CA . VAL A 1 80 ? 16.453 25.766 5.84 1 97.44 80 VAL A CA 1
ATOM 607 C C . VAL A 1 80 ? 16.641 24.266 5.977 1 97.44 80 VAL A C 1
ATOM 609 O O . VAL A 1 80 ? 17.172 23.609 5.07 1 97.44 80 VAL A O 1
ATOM 612 N N . HIS A 1 81 ? 16.25 23.719 7.121 1 97.75 81 HIS A N 1
ATOM 613 C CA . HIS A 1 81 ? 16.25 22.281 7.398 1 97.75 81 HIS A CA 1
ATOM 614 C C . HIS A 1 81 ? 14.875 21.812 7.859 1 97.75 81 HIS A C 1
ATOM 616 O O . HIS A 1 81 ? 14.227 22.469 8.68 1 97.75 81 HIS A O 1
ATOM 622 N N . ILE A 1 82 ? 14.453 20.672 7.293 1 98.12 82 ILE A N 1
ATOM 623 C CA . ILE A 1 82 ? 13.18 20.078 7.68 1 98.12 82 ILE A CA 1
ATOM 624 C C . ILE A 1 82 ? 13.414 18.734 8.336 1 98.12 82 ILE A C 1
ATOM 626 O O . ILE A 1 82 ? 14.203 17.922 7.84 1 98.12 82 ILE A O 1
ATOM 630 N N . VAL A 1 83 ? 12.781 18.453 9.453 1 98.06 83 VAL A N 1
ATOM 631 C CA . VAL A 1 83 ? 12.852 17.188 10.156 1 98.06 83 VAL A CA 1
ATOM 632 C C . VAL A 1 83 ? 11.438 16.641 10.375 1 98.06 83 VAL A C 1
ATOM 634 O O . VAL A 1 83 ? 10.57 17.344 10.891 1 98.06 83 VAL A O 1
ATOM 637 N N . SER A 1 84 ? 11.211 15.477 9.977 1 97.5 84 SER A N 1
ATOM 638 C CA . SER A 1 84 ? 9.914 14.82 10.141 1 97.5 84 SER A CA 1
ATOM 639 C C . SER A 1 84 ? 10.062 13.305 10.148 1 97.5 84 SER A C 1
ATOM 641 O O . SER A 1 84 ? 10.953 12.758 9.492 1 97.5 84 SER A O 1
ATOM 643 N N . PRO A 1 85 ? 9.234 12.625 10.93 1 95.38 85 PRO A N 1
ATOM 644 C CA . PRO A 1 85 ? 9.289 11.164 10.898 1 95.38 85 PRO A CA 1
ATOM 645 C C . PRO A 1 85 ? 8.75 10.578 9.594 1 95.38 85 PRO A C 1
ATOM 647 O O . PRO A 1 85 ? 8.922 9.383 9.328 1 95.38 85 PRO A O 1
ATOM 650 N N . ARG A 1 86 ? 8.148 11.352 8.797 1 94.31 86 ARG A N 1
ATOM 651 C CA . ARG A 1 86 ? 7.637 10.93 7.492 1 94.31 86 ARG A CA 1
ATOM 652 C C . ARG A 1 86 ? 8.305 11.719 6.367 1 94.31 86 ARG A C 1
ATOM 654 O O . ARG A 1 86 ? 8.516 12.922 6.484 1 94.31 86 ARG A O 1
ATOM 661 N N . ASN A 1 87 ? 8.516 11.094 5.246 1 96.12 87 ASN A N 1
ATOM 662 C CA . ASN A 1 87 ? 9.25 11.75 4.168 1 96.12 87 ASN A CA 1
ATOM 663 C C . ASN A 1 87 ? 8.305 12.242 3.076 1 96.12 87 ASN A C 1
ATOM 665 O O . ASN A 1 87 ? 8.703 12.391 1.921 1 96.12 87 ASN A O 1
ATOM 669 N N . TYR A 1 88 ? 7.047 12.406 3.432 1 97 88 TYR A N 1
ATOM 670 C CA . TYR A 1 88 ? 6.07 12.859 2.447 1 97 88 TYR A CA 1
ATOM 671 C C . TYR A 1 88 ? 5.027 13.766 3.088 1 97 88 TYR A C 1
ATOM 673 O O . TYR A 1 88 ? 4.855 13.758 4.309 1 97 88 TYR A O 1
ATOM 681 N N . PHE A 1 89 ? 4.434 14.648 2.279 1 97.5 89 PHE A N 1
ATOM 682 C CA . PHE A 1 89 ? 3.207 15.367 2.604 1 97.5 89 PHE A CA 1
ATOM 683 C C . PHE A 1 89 ? 1.98 14.547 2.211 1 97.5 89 PHE A C 1
ATOM 685 O O . PHE A 1 89 ? 1.938 13.969 1.124 1 97.5 89 PHE A O 1
ATOM 692 N N . ALA A 1 90 ? 1.037 14.43 3.086 1 96.94 90 ALA A N 1
ATOM 693 C CA . ALA A 1 90 ? -0.211 13.727 2.797 1 96.94 90 ALA A CA 1
ATOM 694 C C . ALA A 1 90 ? -1.384 14.703 2.729 1 96.94 90 ALA A C 1
ATOM 696 O O . ALA A 1 90 ? -1.545 15.555 3.605 1 96.94 90 ALA A O 1
ATOM 697 N N . PHE A 1 91 ? -2.158 14.609 1.679 1 97.06 91 PHE A N 1
ATOM 698 C CA . PHE A 1 91 ? -3.406 15.359 1.562 1 97.06 91 PHE A CA 1
ATOM 699 C C . PHE A 1 91 ? -4.504 14.703 2.396 1 97.06 91 PHE A C 1
ATOM 701 O O . PHE A 1 91 ? -5.305 13.922 1.878 1 97.06 91 PHE A O 1
ATOM 708 N N . THR A 1 92 ? -4.621 15.047 3.609 1 95.25 92 THR A N 1
ATOM 709 C CA . THR A 1 92 ? -5.359 14.344 4.648 1 95.25 92 THR A CA 1
ATOM 710 C C . THR A 1 92 ? -6.863 14.414 4.387 1 95.25 92 THR A C 1
ATOM 712 O O . THR A 1 92 ? -7.613 13.523 4.797 1 95.25 92 THR A O 1
ATOM 715 N N . PRO A 1 93 ? -7.395 15.438 3.725 1 93.75 93 PRO A N 1
ATOM 716 C CA . PRO A 1 93 ? -8.844 15.484 3.49 1 93.75 93 PRO A CA 1
ATOM 717 C C . PRO A 1 93 ? -9.344 14.289 2.684 1 93.75 93 PRO A C 1
ATOM 719 O O . PRO A 1 93 ? -10.531 13.961 2.736 1 93.75 93 PRO A O 1
ATOM 722 N N . LEU A 1 94 ? -8.492 13.625 1.979 1 95.69 94 LEU A N 1
ATOM 723 C CA . LEU A 1 94 ? -8.922 12.508 1.139 1 95.69 94 LEU A CA 1
ATOM 724 C C . LEU A 1 94 ? -8.602 11.172 1.8 1 95.69 94 LEU A C 1
ATOM 726 O O . LEU A 1 94 ? -8.766 10.117 1.184 1 95.69 94 LEU A O 1
ATOM 730 N N . LEU A 1 95 ? -8.164 11.156 3.014 1 96.44 95 LEU A N 1
ATOM 731 C CA . LEU A 1 95 ? -7.852 9.93 3.73 1 96.44 95 LEU A CA 1
ATOM 732 C C . LEU A 1 95 ? -9.062 9 3.771 1 96.44 95 LEU A C 1
ATOM 734 O O . LEU A 1 95 ? -8.93 7.789 3.566 1 96.44 95 LEU A O 1
ATOM 738 N N . PRO A 1 96 ? -10.32 9.539 4.016 1 95.88 96 PRO A N 1
ATOM 739 C CA . PRO A 1 96 ? -11.477 8.641 4.023 1 95.88 96 PRO A CA 1
ATOM 740 C C . PRO A 1 96 ? -11.648 7.895 2.703 1 95.88 96 PRO A C 1
ATOM 742 O O . PRO A 1 96 ? -12.047 6.723 2.699 1 95.88 96 PRO A O 1
ATOM 745 N N . SER A 1 97 ? -11.297 8.555 1.63 1 95.62 97 SER A N 1
ATOM 746 C CA . SER A 1 97 ? -11.43 7.934 0.314 1 95.62 97 SER A CA 1
ATOM 747 C C . SER A 1 97 ? -10.414 6.816 0.124 1 95.62 97 SER A C 1
ATOM 749 O O . SER A 1 97 ? -10.617 5.91 -0.686 1 95.62 97 SER A O 1
ATOM 751 N N . VAL A 1 98 ? -9.305 6.867 0.795 1 96.38 98 VAL A N 1
ATOM 752 C CA . VAL A 1 98 ? -8.273 5.836 0.711 1 96.38 98 VAL A CA 1
ATOM 753 C C . VAL A 1 98 ? -8.742 4.57 1.421 1 96.38 98 VAL A C 1
ATOM 755 O O . VAL A 1 98 ? -8.422 3.459 0.998 1 96.38 98 VAL A O 1
ATOM 758 N N . THR A 1 99 ? -9.578 4.691 2.451 1 96.62 99 THR A N 1
ATOM 759 C CA . THR A 1 99 ? -10.008 3.576 3.285 1 96.62 99 THR A CA 1
ATOM 760 C C . THR A 1 99 ? -10.852 2.592 2.48 1 96.62 99 THR A C 1
ATOM 762 O O . THR A 1 99 ? -11.055 1.451 2.9 1 96.62 99 THR A O 1
ATOM 765 N N . ASN A 1 100 ? -11.367 3.045 1.372 1 95 100 ASN A N 1
ATOM 766 C CA . ASN A 1 100 ? -12.258 2.186 0.605 1 95 100 ASN A CA 1
ATOM 767 C C . ASN A 1 100 ? -11.773 2.002 -0.828 1 95 100 ASN A C 1
ATOM 769 O O . ASN A 1 100 ? -12.461 1.398 -1.652 1 95 100 ASN A O 1
ATOM 773 N N . GLY A 1 101 ? -10.695 2.594 -1.149 1 92.75 101 GLY A N 1
ATOM 774 C CA . GLY A 1 101 ? -10.086 2.336 -2.443 1 92.75 101 GLY A CA 1
ATOM 775 C C . GLY A 1 101 ? -10.555 3.293 -3.523 1 92.75 101 GLY A C 1
ATOM 776 O O . GLY A 1 101 ? -10.242 3.113 -4.703 1 92.75 101 GLY A O 1
ATOM 777 N N . THR A 1 102 ? -11.328 4.312 -3.178 1 94.5 102 THR A N 1
ATOM 778 C CA . THR A 1 102 ? -11.703 5.328 -4.156 1 94.5 102 THR A CA 1
ATOM 779 C C . THR A 1 102 ? -10.469 6.023 -4.715 1 94.5 102 THR A C 1
ATOM 781 O O . THR A 1 102 ? -10.383 6.277 -5.918 1 94.5 102 THR A O 1
ATOM 784 N N . VAL A 1 103 ? -9.602 6.316 -3.791 1 94.56 103 VAL A N 1
ATOM 785 C CA . VAL A 1 103 ? -8.305 6.859 -4.172 1 94.56 103 VAL A CA 1
ATOM 786 C C . VAL A 1 103 ? -7.191 6.016 -3.553 1 94.56 103 VAL A C 1
ATOM 788 O O . VAL A 1 103 ? -7.359 5.453 -2.469 1 94.56 103 VAL A O 1
ATOM 791 N N . GLU A 1 104 ? -6.082 5.918 -4.328 1 94.19 104 GLU A N 1
ATOM 792 C CA . GLU A 1 104 ? -4.93 5.191 -3.801 1 94.19 104 GLU A CA 1
ATOM 793 C C . GLU A 1 104 ? -4.133 6.055 -2.826 1 94.19 104 GLU A C 1
ATOM 795 O O . GLU A 1 104 ? -4.059 7.273 -2.986 1 94.19 104 GLU A O 1
ATOM 800 N N . GLY A 1 105 ? -3.572 5.414 -1.822 1 94.19 105 GLY A N 1
ATOM 801 C CA . GLY A 1 105 ? -2.758 6.137 -0.857 1 94.19 105 GLY A CA 1
ATOM 802 C C . GLY A 1 105 ? -1.662 6.965 -1.501 1 94.19 105 GLY A C 1
ATOM 803 O O . GLY A 1 105 ? -1.483 8.133 -1.162 1 94.19 105 GLY A O 1
ATOM 804 N N . ARG A 1 106 ? -0.968 6.449 -2.447 1 93.31 106 ARG A N 1
ATOM 805 C CA . ARG A 1 106 ? 0.174 7.105 -3.076 1 93.31 106 ARG A CA 1
ATOM 806 C C . ARG A 1 106 ? -0.277 8.273 -3.941 1 93.31 106 ARG A C 1
ATOM 808 O O . ARG A 1 106 ? 0.528 9.141 -4.293 1 93.31 106 ARG A O 1
ATOM 815 N N . SER A 1 107 ? -1.527 8.289 -4.277 1 94.69 107 SER A N 1
ATOM 816 C CA . SER A 1 107 ? -2.051 9.367 -5.113 1 94.69 107 SER A CA 1
ATOM 817 C C . SER A 1 107 ? -2.164 10.672 -4.324 1 94.69 107 SER A C 1
ATOM 819 O O . SER A 1 107 ? -2.205 11.75 -4.91 1 94.69 107 SER A O 1
ATOM 821 N N . ILE A 1 108 ? -2.199 10.562 -2.988 1 96 108 ILE A N 1
ATOM 822 C CA . ILE A 1 108 ? -2.463 11.781 -2.227 1 96 108 ILE A CA 1
ATOM 823 C C . ILE A 1 108 ? -1.228 12.156 -1.409 1 96 108 ILE A C 1
ATOM 825 O O . ILE A 1 108 ? -1.325 12.898 -0.43 1 96 108 ILE A O 1
ATOM 829 N N . VAL A 1 109 ? -0.083 11.531 -1.756 1 96.06 109 VAL A N 1
ATOM 830 C CA . VAL A 1 109 ? 1.146 11.859 -1.042 1 96.06 109 VAL A CA 1
ATOM 831 C C . VAL A 1 109 ? 2.15 12.492 -2.004 1 96.06 109 VAL A C 1
ATOM 833 O O . VAL A 1 109 ? 2.156 12.18 -3.197 1 96.06 109 VAL A O 1
ATOM 836 N N . GLU A 1 110 ? 2.977 13.359 -1.522 1 95.62 110 GLU A N 1
ATOM 837 C CA . GLU A 1 110 ? 4.074 13.984 -2.25 1 95.62 110 GLU A CA 1
ATOM 838 C C . GLU A 1 110 ? 5.367 13.953 -1.438 1 95.62 110 GLU A C 1
ATOM 840 O O . GLU A 1 110 ? 5.43 14.508 -0.338 1 95.62 110 GLU A O 1
ATOM 845 N N . PRO A 1 111 ? 6.398 13.297 -1.971 1 95.69 111 PRO A N 1
ATOM 846 C CA . PRO A 1 111 ? 7.668 13.289 -1.241 1 95.69 111 PRO A CA 1
ATOM 847 C C . PRO A 1 111 ? 8.188 14.688 -0.948 1 95.69 111 PRO A C 1
ATOM 849 O O . PRO A 1 111 ? 8.133 15.57 -1.813 1 95.69 111 PRO A O 1
ATOM 852 N N . ILE A 1 112 ? 8.672 14.875 0.245 1 96.81 112 ILE A N 1
ATOM 853 C CA . ILE A 1 112 ? 9.148 16.188 0.674 1 96.81 112 ILE A CA 1
ATOM 854 C C . ILE A 1 112 ? 10.336 16.609 -0.188 1 96.81 112 ILE A C 1
ATOM 856 O O . ILE A 1 112 ? 10.477 17.781 -0.536 1 96.81 112 ILE A O 1
ATOM 860 N N . ARG A 1 113 ? 11.203 15.695 -0.545 1 95.69 113 ARG A N 1
ATOM 861 C CA . ARG A 1 113 ? 12.391 16 -1.331 1 95.69 113 ARG A CA 1
ATOM 862 C C . ARG A 1 113 ? 12.016 16.516 -2.715 1 95.69 113 ARG A C 1
ATOM 864 O O . ARG A 1 113 ? 12.75 17.312 -3.305 1 95.69 113 ARG A O 1
ATOM 871 N N . ASN A 1 114 ? 10.844 16.094 -3.246 1 93.88 114 ASN A N 1
ATOM 872 C CA . ASN A 1 114 ? 10.352 16.641 -4.504 1 93.88 114 ASN A CA 1
ATOM 873 C C . ASN A 1 114 ? 9.969 18.109 -4.363 1 93.88 114 ASN A C 1
ATOM 875 O O . ASN A 1 114 ? 10.156 18.891 -5.293 1 93.88 114 ASN A O 1
ATOM 879 N N . ILE A 1 115 ? 9.438 18.438 -3.225 1 93.12 115 ILE A N 1
ATOM 880 C CA . ILE A 1 115 ? 9.055 19.812 -2.945 1 93.12 115 ILE A CA 1
ATOM 881 C C . ILE A 1 115 ? 10.305 20.656 -2.691 1 93.12 115 ILE A C 1
ATOM 883 O O . ILE A 1 115 ? 10.438 21.766 -3.219 1 93.12 115 ILE A O 1
ATOM 887 N N . ALA A 1 116 ? 11.234 20.125 -1.98 1 93.19 116 ALA A N 1
ATOM 888 C CA . ALA A 1 116 ? 12.461 20.812 -1.605 1 93.19 116 ALA A CA 1
ATOM 889 C C . ALA A 1 116 ? 13.328 21.094 -2.832 1 93.19 116 ALA A C 1
ATOM 891 O O . ALA A 1 116 ? 13.938 22.156 -2.932 1 93.19 116 ALA A O 1
ATOM 892 N N . ARG A 1 117 ? 13.391 20.156 -3.717 1 90.94 117 ARG A N 1
ATOM 893 C CA . ARG A 1 117 ? 14.273 20.266 -4.875 1 90.94 117 ARG A CA 1
ATOM 894 C C . ARG A 1 117 ? 13.828 21.406 -5.789 1 90.94 117 ARG A C 1
ATOM 896 O O . ARG A 1 117 ? 14.625 21.922 -6.582 1 90.94 117 ARG A O 1
ATOM 903 N N . LYS A 1 118 ? 12.602 21.797 -5.695 1 88.69 118 LYS A N 1
ATOM 904 C CA . LYS A 1 118 ? 12.07 22.859 -6.547 1 88.69 118 LYS A CA 1
ATOM 905 C C . LYS A 1 118 ? 12.469 24.234 -6.027 1 88.69 118 LYS A C 1
ATOM 907 O O . LYS A 1 118 ? 12.328 25.234 -6.73 1 88.69 118 LYS A O 1
ATOM 912 N N . LYS A 1 119 ? 12.984 24.234 -4.836 1 91.06 119 LYS A N 1
ATOM 913 C CA . LYS A 1 119 ? 13.445 25.5 -4.27 1 91.06 119 LYS A CA 1
ATOM 914 C C . LYS A 1 119 ? 14.805 25.891 -4.836 1 91.06 119 LYS A C 1
ATOM 916 O O . LYS A 1 119 ? 15.688 25.031 -4.996 1 91.06 119 LYS A O 1
ATOM 921 N N . PRO A 1 120 ? 14.914 27.141 -5.184 1 86.38 120 PRO A N 1
ATOM 922 C CA . PRO A 1 120 ? 16.188 27.578 -5.773 1 86.38 120 PRO A CA 1
ATOM 923 C C . PRO A 1 120 ? 17.328 27.609 -4.762 1 86.38 120 PRO A C 1
ATOM 925 O O . PRO A 1 120 ? 18.484 27.828 -5.133 1 86.38 120 PRO A O 1
ATOM 928 N N . PHE A 1 121 ? 16.906 27.484 -3.523 1 84.56 121 PHE A N 1
ATOM 929 C CA . PHE A 1 121 ? 17.906 27.453 -2.469 1 84.56 121 PHE A CA 1
ATOM 930 C C . PHE A 1 121 ? 17.953 26.078 -1.823 1 84.56 121 PHE A C 1
ATOM 932 O O . PHE A 1 121 ? 17.016 25.281 -1.95 1 84.56 121 PHE A O 1
ATOM 939 N N . GLY A 1 122 ? 19.109 25.531 -1.492 1 86.25 122 GLY A N 1
ATOM 940 C CA . GLY A 1 122 ? 19.25 24.219 -0.885 1 86.25 122 GLY A CA 1
ATOM 941 C C . GLY A 1 122 ? 18.453 24.047 0.389 1 86.25 122 GLY A C 1
ATOM 942 O O . GLY A 1 122 ? 18.438 24.938 1.246 1 86.25 122 GLY A O 1
ATOM 943 N N . VAL A 1 123 ? 17.516 23.062 0.413 1 93.75 123 VAL A N 1
ATOM 944 C CA . VAL A 1 123 ? 16.75 22.719 1.607 1 93.75 123 VAL A CA 1
ATOM 945 C C . VAL A 1 123 ? 17.125 21.312 2.064 1 93.75 123 VAL A C 1
ATOM 947 O O . VAL A 1 123 ? 17.109 20.375 1.267 1 93.75 123 VAL A O 1
ATOM 950 N N . GLY A 1 124 ? 17.547 21.234 3.285 1 95.25 124 GLY A N 1
ATOM 951 C CA . GLY A 1 124 ? 17.859 19.922 3.838 1 95.25 124 GLY A CA 1
ATOM 952 C C . GLY A 1 124 ? 16.656 19.234 4.461 1 95.25 124 GLY A C 1
ATOM 953 O O . GLY A 1 124 ? 15.852 19.875 5.152 1 95.25 124 GLY A O 1
ATOM 954 N N . PHE A 1 125 ? 16.516 17.984 4.125 1 96.88 125 PHE A N 1
ATOM 955 C CA . PHE A 1 125 ? 15.477 17.172 4.766 1 96.88 125 PHE A CA 1
ATOM 956 C C . PHE A 1 125 ? 16.094 15.977 5.48 1 96.88 125 PHE A C 1
ATOM 958 O O . PHE A 1 125 ? 17 15.32 4.949 1 96.88 125 PHE A O 1
ATOM 965 N N . LYS A 1 126 ? 15.672 15.734 6.719 1 96.25 126 LYS A N 1
ATOM 966 C CA . LYS A 1 126 ? 16.062 14.562 7.5 1 96.25 126 LYS A CA 1
ATOM 967 C C . LYS A 1 126 ? 14.844 13.812 8.016 1 96.25 126 LYS A C 1
ATOM 969 O O . LYS A 1 126 ? 14 14.391 8.719 1 96.25 126 LYS A O 1
ATOM 974 N N . GLU A 1 127 ? 14.758 12.547 7.617 1 95.62 127 GLU A N 1
ATOM 975 C CA . GLU A 1 127 ? 13.703 11.711 8.18 1 95.62 127 GLU A CA 1
ATOM 976 C C . GLU A 1 127 ? 14.062 11.25 9.586 1 95.62 127 GLU A C 1
ATOM 978 O O . GLU A 1 127 ? 14.859 10.328 9.758 1 95.62 127 GLU A O 1
ATOM 983 N N . ALA A 1 128 ? 13.422 11.891 10.57 1 95.94 128 ALA A N 1
ATOM 984 C CA . ALA A 1 128 ? 13.688 11.594 11.977 1 95.94 128 ALA A CA 1
ATOM 985 C C . ALA A 1 128 ? 12.562 12.109 12.867 1 95.94 128 ALA A C 1
ATOM 987 O O . ALA A 1 128 ? 11.781 12.969 12.453 1 95.94 128 ALA A O 1
ATOM 988 N N . GLU A 1 129 ? 12.492 11.539 14 1 95.88 129 GLU A N 1
ATOM 989 C CA . GLU A 1 129 ? 11.539 11.992 15.008 1 95.88 129 GLU A CA 1
ATOM 990 C C . GLU A 1 129 ? 12.195 12.922 16.016 1 95.88 129 GLU A C 1
ATOM 992 O O . GLU A 1 129 ? 13.211 12.57 16.625 1 95.88 129 GLU A O 1
ATOM 997 N N . CYS A 1 130 ? 11.711 14.133 16.109 1 97.81 130 CYS A N 1
ATOM 998 C CA . CYS A 1 130 ? 12.148 15.016 17.188 1 97.81 130 CYS A CA 1
ATOM 999 C C . CYS A 1 130 ? 11.484 14.633 18.5 1 97.81 130 CYS A C 1
ATOM 1001 O O . CYS A 1 130 ? 10.266 14.75 18.656 1 97.81 130 CYS A O 1
ATOM 1003 N N . TYR A 1 131 ? 12.305 14.227 19.5 1 96.44 131 TYR A N 1
ATOM 1004 C CA . TYR A 1 131 ? 11.688 13.758 20.734 1 96.44 131 TYR A CA 1
ATOM 1005 C C . TYR A 1 131 ? 11.914 14.75 21.859 1 96.44 131 TYR A C 1
ATOM 1007 O O . TYR A 1 131 ? 11.391 14.578 22.969 1 96.44 131 TYR A O 1
ATOM 1015 N N . LYS A 1 132 ? 12.688 15.859 21.578 1 97.94 132 LYS A N 1
ATOM 1016 C CA . LYS A 1 132 ? 12.93 16.875 22.594 1 97.94 132 LYS A CA 1
ATOM 1017 C C . LYS A 1 132 ? 13.32 18.203 21.969 1 97.94 132 LYS A C 1
ATOM 1019 O O . LYS A 1 132 ? 14.125 18.234 21.031 1 97.94 132 LYS A O 1
ATOM 1024 N N . ILE A 1 133 ? 12.734 19.266 22.438 1 98.12 133 ILE A N 1
ATOM 1025 C CA . ILE A 1 133 ? 13.094 20.641 22.062 1 98.12 133 ILE A CA 1
ATOM 1026 C C . ILE A 1 133 ? 13.711 21.344 23.266 1 98.12 133 ILE A C 1
ATOM 1028 O O . ILE A 1 133 ? 13.133 21.359 24.359 1 98.12 133 ILE A O 1
ATOM 1032 N N . ASP A 1 134 ? 14.883 21.906 23.125 1 97.06 134 ASP A N 1
ATOM 1033 C CA . ASP A 1 134 ? 15.562 22.672 24.156 1 97.06 134 ASP A CA 1
ATOM 1034 C C . ASP A 1 134 ? 15.602 24.156 23.812 1 97.06 134 ASP A C 1
ATOM 1036 O O . ASP A 1 134 ? 16.5 24.609 23.094 1 97.06 134 ASP A O 1
ATOM 1040 N N . PRO A 1 135 ? 14.719 24.875 24.391 1 95.25 135 PRO A N 1
ATOM 1041 C CA . PRO A 1 135 ? 14.648 26.297 24.016 1 95.25 135 PRO A CA 1
ATOM 1042 C C . PRO A 1 135 ? 15.805 27.109 24.594 1 95.25 135 PRO A C 1
ATOM 1044 O O . PRO A 1 135 ? 16.109 28.203 24.094 1 95.25 135 PRO A O 1
ATOM 1047 N N . VAL A 1 136 ? 16.469 26.656 25.594 1 94.94 136 VAL A N 1
ATOM 1048 C CA . VAL A 1 136 ? 17.562 27.391 26.234 1 94.94 136 VAL A CA 1
ATOM 1049 C C . VAL A 1 136 ? 18.828 27.266 25.375 1 94.94 136 VAL A C 1
ATOM 1051 O O . VAL A 1 136 ? 19.438 28.281 25.031 1 94.94 136 VAL A O 1
ATOM 1054 N N . GLN A 1 137 ? 19.156 26.078 25.047 1 96.06 137 GLN A N 1
ATOM 1055 C CA . GLN A 1 137 ? 20.344 25.859 24.234 1 96.06 137 GLN A CA 1
ATOM 1056 C C . GLN A 1 137 ? 20.031 26.016 22.75 1 96.06 137 GLN A C 1
ATOM 1058 O O . GLN A 1 137 ? 20.938 26.016 21.922 1 96.06 137 GLN A O 1
ATOM 1063 N N . LYS A 1 138 ? 18.75 26.172 22.391 1 97.19 138 LYS A N 1
ATOM 1064 C CA . LYS A 1 138 ? 18.281 26.297 21.016 1 97.19 138 LYS A CA 1
ATOM 1065 C C . LYS A 1 138 ? 18.703 25.094 20.172 1 97.19 138 LYS A C 1
ATOM 1067 O O . LYS A 1 138 ? 19.297 25.25 19.109 1 97.19 138 LYS A O 1
ATOM 1072 N N . LYS A 1 139 ? 18.297 23.938 20.719 1 97.56 139 LYS A N 1
ATOM 1073 C CA . LYS A 1 139 ? 18.609 22.656 20.109 1 97.56 139 LYS A CA 1
ATOM 1074 C C . LYS A 1 139 ? 17.375 21.75 20.078 1 97.56 139 LYS A C 1
ATOM 1076 O O . LYS A 1 139 ? 16.531 21.812 20.953 1 97.56 139 LYS A O 1
ATOM 1081 N N . ILE A 1 140 ? 17.344 20.922 19.016 1 98.38 140 ILE A N 1
ATOM 1082 C CA . ILE A 1 140 ? 16.359 19.844 18.984 1 98.38 140 ILE A CA 1
ATOM 1083 C C . ILE A 1 140 ? 17.078 18.484 19.031 1 98.38 140 ILE A C 1
ATOM 1085 O O . ILE A 1 140 ? 18.188 18.344 18.5 1 98.38 140 ILE A O 1
ATOM 1089 N N . TYR A 1 141 ? 16.484 17.562 19.656 1 98 141 TYR A N 1
ATOM 1090 C CA . TYR A 1 141 ? 16.984 16.203 19.734 1 98 141 TYR A CA 1
ATOM 1091 C C . TYR A 1 141 ? 16.141 15.266 18.875 1 98 141 TYR A C 1
ATOM 1093 O O . TYR A 1 141 ? 14.906 15.234 19 1 98 141 TYR A O 1
ATOM 1101 N N . CYS A 1 142 ? 16.844 14.539 17.953 1 96.69 142 CYS A N 1
ATOM 1102 C CA . CYS A 1 142 ? 16.156 13.711 16.984 1 96.69 142 CYS A CA 1
ATOM 1103 C C . CYS A 1 142 ? 16.672 12.281 17.016 1 96.69 142 CYS A C 1
ATOM 1105 O O . CYS A 1 142 ? 17.797 12.031 17.453 1 96.69 142 CYS A O 1
ATOM 1107 N N . ARG A 1 143 ? 15.773 11.383 16.625 1 93.75 143 ARG A N 1
ATOM 1108 C CA . ARG A 1 143 ? 16.141 9.977 16.5 1 93.75 143 ARG A CA 1
ATOM 1109 C C . ARG A 1 143 ? 15.578 9.367 15.227 1 93.75 143 ARG A C 1
ATOM 1111 O O . ARG A 1 143 ? 14.555 9.828 14.711 1 93.75 143 ARG A O 1
ATOM 1118 N N . SER A 1 144 ? 16.25 8.352 14.758 1 89.12 144 SER A N 1
ATOM 1119 C CA . SER A 1 144 ? 15.812 7.664 13.555 1 89.12 144 SER A CA 1
ATOM 1120 C C . SER A 1 144 ? 14.484 6.949 13.773 1 89.12 144 SER A C 1
ATOM 1122 O O . SER A 1 144 ? 14.188 6.512 14.891 1 89.12 144 SER A O 1
ATOM 1124 N N . THR A 1 145 ? 13.617 6.93 12.703 1 80 145 THR A N 1
ATOM 1125 C CA . THR A 1 145 ? 12.289 6.336 12.781 1 80 145 THR A CA 1
ATOM 1126 C C . THR A 1 145 ? 12.367 4.816 12.664 1 80 145 THR A C 1
ATOM 1128 O O . THR A 1 145 ? 11.453 4.109 13.102 1 80 145 THR A O 1
ATOM 1131 N N . ASP A 1 146 ? 13.273 4.344 11.93 1 65.81 146 ASP A N 1
ATOM 1132 C CA . ASP A 1 146 ? 13.352 2.912 11.648 1 65.81 146 ASP A CA 1
ATOM 1133 C C . ASP A 1 146 ? 13.758 2.125 12.891 1 65.81 146 ASP A C 1
ATOM 1135 O O . ASP A 1 146 ? 14.883 2.264 13.375 1 65.81 146 ASP A O 1
ATOM 1139 N N . GLN A 1 147 ? 12.82 2.152 14.07 1 49.53 147 GLN A N 1
ATOM 1140 C CA . GLN A 1 147 ? 13.164 1.544 15.352 1 49.53 147 GLN A CA 1
ATOM 1141 C C . GLN A 1 147 ? 13.82 0.18 15.156 1 49.53 147 GLN A C 1
ATOM 1143 O O . GLN A 1 147 ? 13.414 -0.807 15.766 1 49.53 147 GLN A O 1
ATOM 1148 N N . GLY A 1 148 ? 14.984 0.072 14.539 1 46.91 148 GLY A N 1
ATOM 1149 C CA . GLY A 1 148 ? 15.93 -1.027 14.617 1 46.91 148 GLY A CA 1
ATOM 1150 C C . GLY A 1 148 ? 15.594 -2.174 13.68 1 46.91 148 GLY A C 1
ATOM 1151 O O . GLY A 1 148 ? 16.297 -3.189 13.656 1 46.91 148 GLY A O 1
ATOM 1152 N N . LYS A 1 149 ? 14.422 -2.166 13.039 1 49.62 149 LYS A N 1
ATOM 1153 C CA . LYS A 1 149 ? 14.133 -3.418 12.344 1 49.62 149 LYS A CA 1
ATOM 1154 C C . LYS A 1 149 ? 15.102 -3.646 11.195 1 49.62 149 LYS A C 1
ATOM 1156 O O . LYS A 1 149 ? 15.578 -4.766 10.984 1 49.62 149 LYS A O 1
ATOM 1161 N N . THR A 1 150 ? 15.109 -2.857 10.328 1 49.53 150 THR A N 1
ATOM 1162 C CA . THR A 1 150 ? 15.883 -3.262 9.156 1 49.53 150 THR A CA 1
ATOM 1163 C C . THR A 1 150 ? 17.375 -3.057 9.398 1 49.53 150 THR A C 1
ATOM 1165 O O . THR A 1 150 ? 18.203 -3.855 8.945 1 49.53 150 THR A O 1
ATOM 1168 N N . LEU A 1 151 ? 17.75 -2.01 10.141 1 53.38 151 LEU A N 1
ATOM 1169 C CA . LEU A 1 151 ? 19.188 -1.844 10.07 1 53.38 151 LEU A CA 1
ATOM 1170 C C . LEU A 1 151 ? 19.781 -1.583 11.453 1 53.38 151 LEU A C 1
ATOM 1172 O O . LEU A 1 151 ? 20.922 -1.149 11.578 1 53.38 151 LEU A O 1
ATOM 1176 N N . GLY A 1 152 ? 19.031 -2.1 12.484 1 53.25 152 GLY A N 1
ATOM 1177 C CA . GLY A 1 152 ? 19.547 -2.207 13.844 1 53.25 152 GLY A CA 1
ATOM 1178 C C . GLY A 1 152 ? 19.922 -0.866 14.445 1 53.25 152 GLY A C 1
ATOM 1179 O O . GLY A 1 152 ? 20.609 -0.81 15.461 1 53.25 152 GLY A O 1
ATOM 1180 N N . GLY A 1 153 ? 19.781 0.267 13.789 1 59.22 153 GLY A N 1
ATOM 1181 C CA . GLY A 1 153 ? 20.469 1.367 14.445 1 59.22 153 GLY A CA 1
ATOM 1182 C C . GLY A 1 153 ? 19.516 2.391 15.047 1 59.22 153 GLY A C 1
ATOM 1183 O O . GLY A 1 153 ? 18.406 2.568 14.57 1 59.22 153 GLY A O 1
ATOM 1184 N N . ASN A 1 154 ? 19.594 2.551 16.281 1 70.94 154 ASN A N 1
ATOM 1185 C CA . ASN A 1 154 ? 18.969 3.684 16.969 1 70.94 154 ASN A CA 1
ATOM 1186 C C . ASN A 1 154 ? 19.875 4.91 16.953 1 70.94 154 ASN A C 1
ATOM 1188 O O . ASN A 1 154 ? 20.641 5.133 17.891 1 70.94 154 ASN A O 1
ATOM 1192 N N . GLU A 1 155 ? 19.781 5.613 15.797 1 83.5 155 GLU A N 1
ATOM 1193 C CA . GLU A 1 155 ? 20.641 6.789 15.633 1 83.5 155 GLU A CA 1
ATOM 1194 C C . GLU A 1 155 ? 19.969 8.039 16.219 1 83.5 155 GLU A C 1
ATOM 1196 O O . GLU A 1 155 ? 18.766 8.234 16.062 1 83.5 155 GLU A O 1
ATOM 1201 N N . GLU A 1 156 ? 20.781 8.711 17 1 92.19 156 GLU A N 1
ATOM 1202 C CA . GLU A 1 156 ? 20.344 9.992 17.531 1 92.19 156 GLU A CA 1
ATOM 1203 C C . GLU A 1 156 ? 21.266 11.125 17.094 1 92.19 156 GLU A C 1
ATOM 1205 O O . GLU A 1 156 ? 22.438 10.898 16.828 1 92.19 156 GLU A O 1
ATOM 1210 N N . PHE A 1 157 ? 20.688 12.289 16.891 1 95.12 157 PHE A N 1
ATOM 1211 C CA . PHE A 1 157 ? 21.484 13.477 16.578 1 95.12 157 PHE A CA 1
ATOM 1212 C C . PHE A 1 157 ? 20.797 14.734 17.094 1 95.12 157 PHE A C 1
ATOM 1214 O O . PHE A 1 157 ? 19.609 14.695 17.453 1 95.12 157 PHE A O 1
ATOM 1221 N N . THR A 1 158 ? 21.531 15.773 17.281 1 96.94 158 THR A N 1
ATOM 1222 C CA . THR A 1 158 ? 21.016 17.078 17.672 1 96.94 158 THR A CA 1
ATOM 1223 C C . THR A 1 158 ? 21.188 18.094 16.531 1 96.94 158 THR A C 1
ATOM 1225 O O . THR A 1 158 ? 22.031 17.891 15.648 1 96.94 158 THR A O 1
ATOM 1228 N N . MET A 1 159 ? 20.375 19 16.547 1 97.31 159 MET A N 1
ATOM 1229 C CA . MET A 1 159 ? 20.469 20.078 15.562 1 97.31 159 MET A CA 1
ATOM 1230 C C . MET A 1 159 ? 20.234 21.438 16.219 1 97.31 159 MET A C 1
ATOM 1232 O O . MET A 1 159 ? 19.234 21.625 16.922 1 97.31 159 MET A O 1
ATOM 1236 N N . ASP A 1 160 ? 21.172 22.344 15.961 1 97.56 160 ASP A N 1
ATOM 1237 C CA . ASP A 1 160 ? 21.016 23.719 16.422 1 97.56 160 ASP A CA 1
ATOM 1238 C C . ASP A 1 160 ? 20.094 24.5 15.492 1 97.56 160 ASP A C 1
ATOM 1240 O O . ASP A 1 160 ? 19.906 24.125 14.336 1 97.56 160 ASP A O 1
ATOM 1244 N N . TYR A 1 161 ? 19.516 25.562 16.047 1 97.75 161 TYR A N 1
ATOM 1245 C CA . TYR A 1 161 ? 18.688 26.438 15.219 1 97.75 161 TYR A CA 1
ATOM 1246 C C . TYR A 1 161 ? 18.828 27.891 15.664 1 97.75 161 TYR A C 1
ATOM 1248 O O . TYR A 1 161 ? 19.078 28.156 16.844 1 97.75 161 TYR A O 1
ATOM 1256 N N . ASP A 1 162 ? 18.703 28.797 14.672 1 97.25 162 ASP A N 1
ATOM 1257 C CA . ASP A 1 162 ? 18.469 30.203 14.969 1 97.25 162 ASP A CA 1
ATOM 1258 C C . ASP A 1 162 ? 16.969 30.5 15.102 1 97.25 162 ASP A C 1
ATOM 1260 O O . ASP A 1 162 ? 16.562 31.281 15.961 1 97.25 162 ASP A O 1
ATOM 1264 N N . VAL A 1 163 ? 16.172 29.859 14.266 1 97.75 163 VAL A N 1
ATOM 1265 C CA . VAL A 1 163 ? 14.719 29.938 14.266 1 97.75 163 VAL A CA 1
ATOM 1266 C C . VAL A 1 163 ? 14.133 28.531 14.188 1 97.75 163 VAL A C 1
ATOM 1268 O O . VAL A 1 163 ? 14.586 27.703 13.383 1 97.75 163 VAL A O 1
ATOM 1271 N N . LEU A 1 164 ? 13.203 28.234 15.047 1 98.62 164 LEU A N 1
ATOM 1272 C CA . LEU A 1 164 ? 12.508 26.953 15.039 1 98.62 164 LEU A CA 1
ATOM 1273 C C . LEU A 1 164 ? 11.039 27.125 14.68 1 98.62 164 LEU A C 1
ATOM 1275 O O . LEU A 1 164 ? 10.359 28 15.242 1 98.62 164 LEU A O 1
ATOM 1279 N N . ILE A 1 165 ? 10.578 26.422 13.695 1 98.81 165 ILE A N 1
ATOM 1280 C CA . ILE A 1 165 ? 9.164 26.375 13.336 1 98.81 165 ILE A CA 1
ATOM 1281 C C . ILE A 1 165 ? 8.57 25.031 13.719 1 98.81 165 ILE A C 1
ATOM 1283 O O . ILE A 1 165 ? 8.898 24 13.117 1 98.81 165 ILE A O 1
ATOM 1287 N N . VAL A 1 166 ? 7.699 25.031 14.695 1 98.81 166 VAL A N 1
ATOM 1288 C CA . VAL A 1 166 ? 7.051 23.828 15.18 1 98.81 166 VAL A CA 1
ATOM 1289 C C . VAL A 1 166 ? 5.75 23.594 14.414 1 98.81 166 VAL A C 1
ATOM 1291 O O . VAL A 1 166 ? 4.762 24.297 14.625 1 98.81 166 VAL A O 1
ATOM 1294 N N . ALA A 1 167 ? 5.727 22.641 13.555 1 98.62 167 ALA A N 1
ATOM 1295 C CA . ALA A 1 167 ? 4.574 22.281 12.727 1 98.62 167 ALA A CA 1
ATOM 1296 C C . ALA A 1 167 ? 4.328 20.766 12.75 1 98.62 167 ALA A C 1
ATOM 1298 O O . ALA A 1 167 ? 4.133 20.156 11.703 1 98.62 167 ALA A O 1
ATOM 1299 N N . MET A 1 168 ? 4.293 20.219 13.898 1 97.94 168 MET A N 1
ATOM 1300 C CA . MET A 1 168 ? 4.293 18.766 14.07 1 97.94 168 MET A CA 1
ATOM 1301 C C . MET A 1 168 ? 2.871 18.219 14.117 1 97.94 168 MET A C 1
ATOM 1303 O O . MET A 1 168 ? 2.668 17 14.18 1 97.94 168 MET A O 1
ATOM 1307 N N . GLY A 1 169 ? 1.899 19.062 14.078 1 96.94 169 GLY A N 1
ATOM 1308 C CA . GLY A 1 169 ? 0.518 18.609 14.125 1 96.94 169 GLY A CA 1
ATOM 1309 C C . GLY A 1 169 ? 0.122 18.031 15.469 1 96.94 169 GLY A C 1
ATOM 1310 O O . GLY A 1 169 ? 0.74 18.344 16.484 1 96.94 169 GLY A O 1
ATOM 1311 N N . ALA A 1 170 ? -1.027 17.359 15.461 1 97.19 170 ALA A N 1
ATOM 1312 C CA . ALA A 1 170 ? -1.599 16.781 16.672 1 97.19 170 ALA A CA 1
ATOM 1313 C C . ALA A 1 170 ? -1.816 15.273 16.516 1 97.19 170 ALA A C 1
ATOM 1315 O O . ALA A 1 170 ? -1.614 14.727 15.43 1 97.19 170 ALA A O 1
ATOM 1316 N N . LYS A 1 171 ? -2.012 14.586 17.578 1 96 171 LYS A N 1
ATOM 1317 C CA . LYS A 1 171 ? -2.377 13.172 17.547 1 96 171 LYS A CA 1
ATOM 1318 C C . LYS A 1 171 ? -3.865 12.984 17.828 1 96 171 LYS A C 1
ATOM 1320 O O . LYS A 1 171 ? -4.566 13.938 18.172 1 96 171 LYS A O 1
ATOM 1325 N N . SER A 1 172 ? -4.367 11.758 17.625 1 95.75 172 SER A N 1
ATOM 1326 C CA . SER A 1 172 ? -5.762 11.469 17.938 1 95.75 172 SER A CA 1
ATOM 1327 C C . SER A 1 172 ? -6.016 11.523 19.438 1 95.75 172 SER A C 1
ATOM 1329 O O . SER A 1 172 ? -5.191 11.07 20.234 1 95.75 172 SER A O 1
ATOM 1331 N N . ASN A 1 173 ? -7.129 12.086 19.75 1 96.19 173 ASN A N 1
ATOM 1332 C CA . ASN A 1 173 ? -7.52 12.156 21.156 1 96.19 173 ASN A CA 1
ATOM 1333 C C . ASN A 1 173 ? -8.281 10.898 21.578 1 96.19 173 ASN A C 1
ATOM 1335 O O . ASN A 1 173 ? -9.406 10.672 21.141 1 96.19 173 ASN A O 1
ATOM 1339 N N . THR A 1 174 ? -7.715 10.117 22.469 1 96.31 174 THR A N 1
ATOM 1340 C CA . THR A 1 174 ? -8.328 8.875 22.906 1 96.31 174 THR A CA 1
ATOM 1341 C C . THR A 1 174 ? -9.148 9.086 24.172 1 96.31 174 THR A C 1
ATOM 1343 O O . THR A 1 174 ? -9.914 8.211 24.578 1 96.31 174 THR A O 1
ATOM 1346 N N . PHE A 1 175 ? -8.938 10.289 24.797 1 94.38 175 PHE A N 1
ATOM 1347 C CA . PHE A 1 175 ? -9.539 10.617 26.094 1 94.38 175 PHE A CA 1
ATOM 1348 C C . PHE A 1 175 ? -9.172 9.57 27.141 1 94.38 175 PHE A C 1
ATOM 1350 O O . PHE A 1 175 ? -9.922 9.344 28.094 1 94.38 175 PHE A O 1
ATOM 1357 N N . ASN A 1 176 ? -8.164 8.812 26.828 1 94.69 176 ASN A N 1
ATOM 1358 C CA . ASN A 1 176 ? -7.676 7.738 27.688 1 94.69 176 ASN A CA 1
ATOM 1359 C C . ASN A 1 176 ? -8.758 6.699 27.953 1 94.69 176 ASN A C 1
ATOM 1361 O O . ASN A 1 176 ? -8.797 6.105 29.031 1 94.69 176 ASN A O 1
ATOM 1365 N N . THR A 1 177 ? -9.648 6.613 27.062 1 97.06 177 THR A N 1
ATOM 1366 C CA . THR A 1 177 ? -10.68 5.586 27.156 1 97.06 177 THR A CA 1
ATOM 1367 C C . THR A 1 177 ? -10.062 4.191 27.094 1 97.06 177 THR A C 1
ATOM 1369 O O . THR A 1 177 ? -9.328 3.881 26.156 1 97.06 177 THR A O 1
ATOM 1372 N N . PRO A 1 178 ? -10.414 3.34 28.047 1 97.69 178 PRO A N 1
ATOM 1373 C CA . PRO A 1 178 ? -9.781 2.02 28.094 1 97.69 178 PRO A CA 1
ATOM 1374 C C . PRO A 1 178 ? -10.047 1.196 26.828 1 97.69 178 PRO A C 1
ATOM 1376 O O . PRO A 1 178 ? -11.188 1.109 26.375 1 97.69 178 PRO A O 1
ATOM 1379 N N . GLY A 1 179 ? -8.977 0.654 26.234 1 97.88 179 GLY A N 1
ATOM 1380 C CA . GLY A 1 179 ? -9.094 -0.282 25.125 1 97.88 179 GLY A CA 1
ATOM 1381 C C . GLY A 1 179 ? -9.047 0.391 23.766 1 97.88 179 GLY A C 1
ATOM 1382 O O . GLY A 1 179 ? -8.875 -0.275 22.734 1 97.88 179 GLY A O 1
ATOM 1383 N N . VAL A 1 180 ? -9.156 1.696 23.688 1 97.69 180 VAL A N 1
ATOM 1384 C CA . VAL A 1 180 ? -9.234 2.42 22.422 1 97.69 180 VAL A CA 1
ATOM 1385 C C . VAL A 1 180 ? -7.922 2.275 21.656 1 97.69 180 VAL A C 1
ATOM 1387 O O . VAL A 1 180 ? -7.922 1.94 20.469 1 97.69 180 VAL A O 1
ATOM 1390 N N . GLU A 1 181 ? -6.805 2.42 22.297 1 96.12 181 GLU A N 1
ATOM 1391 C CA . GLU A 1 181 ? -5.504 2.344 21.641 1 96.12 181 GLU A CA 1
ATOM 1392 C C . GLU A 1 181 ? -5.223 0.933 21.125 1 96.12 181 GLU A C 1
ATOM 1394 O O . GLU A 1 181 ? -4.613 0.759 20.062 1 96.12 181 GLU A O 1
ATOM 1399 N N . GLU A 1 182 ? -5.789 -0.001 21.766 1 95.31 182 GLU A N 1
ATOM 1400 C CA . GLU A 1 182 ? -5.504 -1.397 21.453 1 95.31 182 GLU A CA 1
ATOM 1401 C C . GLU A 1 182 ? -6.414 -1.909 20.344 1 95.31 182 GLU A C 1
ATOM 1403 O O . GLU A 1 182 ? -5.984 -2.686 19.484 1 95.31 182 GLU A O 1
ATOM 1408 N N . HIS A 1 183 ? -7.629 -1.417 20.328 1 96.19 183 HIS A N 1
ATOM 1409 C CA . HIS A 1 183 ? -8.609 -2.137 19.516 1 96.19 183 HIS A CA 1
ATOM 1410 C C . HIS A 1 183 ? -9.188 -1.243 18.438 1 96.19 183 HIS A C 1
ATOM 1412 O O . HIS A 1 183 ? -9.727 -1.738 17.438 1 96.19 183 HIS A O 1
ATOM 1418 N N . ALA A 1 184 ? -9.062 0.028 18.562 1 97.75 184 ALA A N 1
ATOM 1419 C CA . ALA A 1 184 ? -9.719 0.927 17.625 1 97.75 184 ALA A CA 1
ATOM 1420 C C . ALA A 1 184 ? -8.766 1.317 16.5 1 97.75 184 ALA A C 1
ATOM 1422 O O . ALA A 1 184 ? -7.543 1.316 16.672 1 97.75 184 ALA A O 1
ATOM 1423 N N . HIS A 1 185 ? -9.344 1.566 15.406 1 97.5 185 HIS A N 1
ATOM 1424 C CA . HIS A 1 185 ? -8.625 2.201 14.305 1 97.5 185 HIS A CA 1
ATOM 1425 C C . HIS A 1 185 ? -8.719 3.721 14.391 1 97.5 185 HIS A C 1
ATOM 1427 O O . HIS A 1 185 ? -9.711 4.258 14.891 1 97.5 185 HIS A O 1
ATOM 1433 N N . PHE A 1 186 ? -7.707 4.359 13.945 1 97.94 186 PHE A N 1
ATOM 1434 C CA . PHE A 1 186 ? -7.691 5.812 13.812 1 97.94 186 PHE A CA 1
ATOM 1435 C C . PHE A 1 186 ? -7.602 6.223 12.352 1 97.94 186 PHE A C 1
ATOM 1437 O O . PHE A 1 186 ? -7.391 5.379 11.477 1 97.94 186 PHE A O 1
ATOM 1444 N N . LEU A 1 187 ? -7.859 7.441 12.062 1 96.56 187 LEU A N 1
ATOM 1445 C CA . LEU A 1 187 ? -7.793 7.926 10.688 1 96.56 187 LEU A CA 1
ATOM 1446 C C . LEU A 1 187 ? -7.07 9.266 10.617 1 96.56 187 LEU A C 1
ATOM 1448 O O . LEU A 1 187 ? -7.703 10.305 10.422 1 96.56 187 LEU A O 1
ATOM 1452 N N . LYS A 1 188 ? -5.812 9.211 10.75 1 94.94 188 LYS A N 1
ATOM 1453 C CA . LYS A 1 188 ? -5.004 10.43 10.773 1 94.94 188 LYS A CA 1
ATOM 1454 C C . LYS A 1 188 ? -3.875 10.352 9.742 1 94.94 188 LYS A C 1
ATOM 1456 O O . LYS A 1 188 ? -3.471 11.375 9.188 1 94.94 188 LYS A O 1
ATOM 1461 N N . GLU A 1 189 ? -3.398 9.172 9.523 1 94.81 189 GLU A N 1
ATOM 1462 C CA . GLU A 1 189 ? -2.262 8.938 8.633 1 94.81 189 GLU A CA 1
ATOM 1463 C C . GLU A 1 189 ? -2.631 7.98 7.508 1 94.81 189 GLU A C 1
ATOM 1465 O O . GLU A 1 189 ? -3.676 7.328 7.555 1 94.81 189 GLU A O 1
ATOM 1470 N N . ILE A 1 190 ? -1.756 7.934 6.512 1 95.06 190 ILE A N 1
ATOM 1471 C CA . ILE A 1 190 ? -1.963 7.047 5.371 1 95.06 190 ILE A CA 1
ATOM 1472 C C . ILE A 1 190 ? -2.016 5.598 5.852 1 95.06 190 ILE A C 1
ATOM 1474 O O . ILE A 1 190 ? -2.832 4.809 5.371 1 95.06 190 ILE A O 1
ATOM 1478 N N . GLU A 1 191 ? -1.136 5.277 6.742 1 94.19 191 GLU A N 1
ATOM 1479 C CA . GLU A 1 191 ? -1.093 3.918 7.273 1 94.19 191 GLU A CA 1
ATOM 1480 C C . GLU A 1 191 ? -2.412 3.545 7.941 1 94.19 191 GLU A C 1
ATOM 1482 O O . GLU A 1 191 ? -2.857 2.4 7.852 1 94.19 191 GLU A O 1
ATOM 1487 N N . ASP A 1 192 ? -3.01 4.496 8.617 1 96.62 192 ASP A N 1
ATOM 1488 C CA . ASP A 1 192 ? -4.316 4.277 9.219 1 96.62 192 ASP A CA 1
ATOM 1489 C C . ASP A 1 192 ? -5.352 3.885 8.172 1 96.62 192 ASP A C 1
ATOM 1491 O O . ASP A 1 192 ? -6.09 2.914 8.352 1 96.62 192 ASP A O 1
ATOM 1495 N N . ALA A 1 193 ? -5.375 4.668 7.152 1 96.94 193 ALA A N 1
ATOM 1496 C CA . ALA A 1 193 ? -6.348 4.43 6.09 1 96.94 193 ALA A CA 1
ATOM 1497 C C . ALA A 1 193 ? -6.148 3.053 5.461 1 96.94 193 ALA A C 1
ATOM 1499 O O . ALA A 1 193 ? -7.121 2.34 5.195 1 96.94 193 ALA A O 1
ATOM 1500 N N . GLN A 1 194 ? -4.945 2.664 5.223 1 94.69 194 GLN A N 1
ATOM 1501 C CA . GLN A 1 194 ? -4.633 1.365 4.637 1 94.69 194 GLN A CA 1
ATOM 1502 C C . GLN A 1 194 ? -5.035 0.229 5.574 1 94.69 194 GLN A C 1
ATOM 1504 O O . GLN A 1 194 ? -5.547 -0.799 5.129 1 94.69 194 GLN A O 1
ATOM 1509 N N . ASN A 1 195 ? -4.801 0.417 6.84 1 95.19 195 ASN A N 1
ATOM 1510 C CA . ASN A 1 195 ? -5.191 -0.585 7.824 1 95.19 195 ASN A CA 1
ATOM 1511 C C . ASN A 1 195 ? -6.707 -0.761 7.879 1 95.19 195 ASN A C 1
ATOM 1513 O O . ASN A 1 195 ? -7.199 -1.882 8.008 1 95.19 195 ASN A O 1
ATOM 1517 N N . ILE A 1 196 ? -7.328 0.32 7.82 1 96.56 196 ILE A N 1
ATOM 1518 C CA . ILE A 1 196 ? -8.789 0.279 7.824 1 96.56 196 ILE A CA 1
ATOM 1519 C C . ILE A 1 196 ? -9.289 -0.494 6.605 1 96.56 196 ILE A C 1
ATOM 1521 O O . ILE A 1 196 ? -10.148 -1.366 6.727 1 96.56 196 ILE A O 1
ATOM 1525 N N . ARG A 1 197 ? -8.758 -0.175 5.488 1 95.06 197 ARG A N 1
ATOM 1526 C CA . ARG A 1 197 ? -9.141 -0.856 4.258 1 95.06 197 ARG A CA 1
ATOM 1527 C C . ARG A 1 197 ? -8.945 -2.363 4.383 1 95.06 197 ARG A C 1
ATOM 1529 O O . ARG A 1 197 ? -9.828 -3.143 4.016 1 95.06 197 ARG A O 1
ATOM 1536 N N . ARG A 1 198 ? -7.836 -2.793 4.852 1 94 198 ARG A N 1
ATOM 1537 C CA . ARG A 1 198 ? -7.547 -4.211 5.043 1 94 198 ARG A CA 1
ATOM 1538 C C . ARG A 1 198 ? -8.523 -4.84 6.027 1 94 198 ARG A C 1
ATOM 1540 O O . ARG A 1 198 ? -9.008 -5.953 5.805 1 94 198 ARG A O 1
ATOM 1547 N N . SER A 1 199 ? -8.805 -4.133 7.059 1 94.75 199 SER A N 1
ATOM 1548 C CA . SER A 1 199 ? -9.688 -4.648 8.094 1 94.75 199 SER A CA 1
ATOM 1549 C C . SER A 1 199 ? -11.102 -4.863 7.566 1 94.75 199 SER A C 1
ATOM 1551 O O . SER A 1 199 ? -11.773 -5.832 7.934 1 94.75 199 SER A O 1
ATOM 1553 N N . ILE A 1 200 ? -11.547 -3.941 6.77 1 96.06 200 ILE A N 1
ATOM 1554 C CA . ILE A 1 200 ? -12.867 -4.09 6.164 1 96.06 200 ILE A CA 1
ATOM 1555 C C . ILE A 1 200 ? -12.922 -5.383 5.352 1 96.06 200 ILE A C 1
ATOM 1557 O O . ILE A 1 200 ? -13.836 -6.191 5.523 1 96.06 200 ILE A O 1
ATOM 1561 N N . ILE A 1 201 ? -11.953 -5.602 4.52 1 94.94 201 ILE A N 1
ATOM 1562 C CA . ILE A 1 201 ? -11.914 -6.773 3.65 1 94.94 201 ILE A CA 1
ATOM 1563 C C . ILE A 1 201 ? -11.789 -8.039 4.496 1 94.94 201 ILE A C 1
ATOM 1565 O O . ILE A 1 201 ? -12.43 -9.047 4.211 1 94.94 201 ILE A O 1
ATOM 1569 N N . ASP A 1 202 ? -11.008 -7.938 5.527 1 94.31 202 ASP A N 1
ATOM 1570 C CA . ASP A 1 202 ? -10.852 -9.078 6.426 1 94.31 202 ASP A CA 1
ATOM 1571 C C . ASP A 1 202 ? -12.18 -9.469 7.055 1 94.31 202 ASP A C 1
ATOM 1573 O O . ASP A 1 202 ? -12.477 -10.656 7.207 1 94.31 202 ASP A O 1
ATOM 1577 N N . CYS A 1 203 ? -12.93 -8.477 7.461 1 94.69 203 CYS A N 1
ATOM 1578 C CA . CYS A 1 203 ? -14.25 -8.75 8.023 1 94.69 203 CYS A CA 1
ATOM 1579 C C . CYS A 1 203 ? -15.125 -9.492 7.02 1 94.69 203 CYS A C 1
ATOM 1581 O O . CYS A 1 203 ? -15.75 -10.492 7.359 1 94.69 203 CYS A O 1
ATOM 1583 N N . TYR A 1 204 ? -15.156 -9.047 5.816 1 95.25 204 TYR A N 1
ATOM 1584 C CA . TYR A 1 204 ? -15.977 -9.672 4.785 1 95.25 204 TYR A CA 1
ATOM 1585 C C . TYR A 1 204 ? -15.508 -11.086 4.492 1 95.25 204 TYR A C 1
ATOM 1587 O O . TYR A 1 204 ? -16.312 -12.008 4.355 1 95.25 204 TYR A O 1
ATOM 1595 N N . GLU A 1 205 ? -14.188 -11.289 4.375 1 94.5 205 GLU A N 1
ATOM 1596 C CA . GLU A 1 205 ? -13.641 -12.609 4.102 1 94.5 205 GLU A CA 1
ATOM 1597 C C . GLU A 1 205 ? -13.953 -13.578 5.242 1 94.5 205 GLU A C 1
ATOM 1599 O O . GLU A 1 205 ? -14.398 -14.703 5.004 1 94.5 205 GLU A O 1
ATOM 1604 N N . ARG A 1 206 ? -13.797 -13.133 6.453 1 93.19 206 ARG A N 1
ATOM 1605 C CA . ARG A 1 206 ? -14.047 -13.969 7.617 1 93.19 206 ARG A CA 1
ATOM 1606 C C . ARG A 1 206 ? -15.523 -14.328 7.723 1 93.19 206 ARG A C 1
ATOM 1608 O O . ARG A 1 206 ? -15.875 -15.492 7.961 1 93.19 206 ARG A O 1
ATOM 1615 N N . ALA A 1 207 ? -16.328 -13.344 7.508 1 94.56 207 ALA A N 1
ATOM 1616 C CA . ALA A 1 207 ? -17.781 -13.555 7.613 1 94.56 207 ALA A CA 1
ATOM 1617 C C . ALA A 1 207 ? -18.266 -14.547 6.562 1 94.56 207 ALA A C 1
ATOM 1619 O O . ALA A 1 207 ? -19.328 -15.141 6.715 1 94.56 207 ALA A O 1
ATOM 1620 N N . SER A 1 208 ? -17.484 -14.742 5.512 1 93.94 208 SER A N 1
ATOM 1621 C CA . SER A 1 208 ? -17.875 -15.602 4.402 1 93.94 208 SER A CA 1
ATOM 1622 C C . SER A 1 208 ? -17.438 -17.047 4.648 1 93.94 208 SER A C 1
ATOM 1624 O O . SER A 1 208 ? -17.766 -17.938 3.865 1 93.94 208 SER A O 1
ATOM 1626 N N . LEU A 1 209 ? -16.75 -17.328 5.695 1 93.69 209 LEU A N 1
ATOM 1627 C CA . LEU A 1 209 ? -16.281 -18.688 5.992 1 93.69 209 LEU A CA 1
ATOM 1628 C C . LEU A 1 209 ? -17.422 -19.547 6.527 1 93.69 209 LEU A C 1
ATOM 1630 O O . LEU A 1 209 ? -18.297 -19.047 7.238 1 93.69 209 LEU A O 1
ATOM 1634 N N . PRO A 1 210 ? -17.391 -20.797 6.25 1 92.19 210 PRO A N 1
ATOM 1635 C CA . PRO A 1 210 ? -18.469 -21.672 6.668 1 92.19 210 PRO A CA 1
ATOM 1636 C C . PRO A 1 210 ? -18.453 -21.984 8.164 1 92.19 210 PRO A C 1
ATOM 1638 O O . PRO A 1 210 ? -19.484 -22.359 8.734 1 92.19 210 PRO A O 1
ATOM 1641 N N . SER A 1 211 ? -17.344 -21.781 8.844 1 91 211 SER A N 1
ATOM 1642 C CA . SER A 1 211 ? -17.172 -22.125 10.25 1 91 211 SER A CA 1
ATOM 1643 C C . SER A 1 211 ? -17.719 -21.031 11.164 1 91 211 SER A C 1
ATOM 1645 O O . SER A 1 211 ? -17.844 -21.234 12.375 1 91 211 SER A O 1
ATOM 1647 N N . ILE A 1 212 ? -18.172 -19.922 10.625 1 92.19 212 ILE A N 1
ATOM 1648 C CA . ILE A 1 212 ? -18.594 -18.781 11.422 1 92.19 212 ILE A CA 1
ATOM 1649 C C . ILE A 1 212 ? -20.094 -18.922 11.742 1 92.19 212 ILE A C 1
ATOM 1651 O O . ILE A 1 212 ? -20.906 -19.156 10.852 1 92.19 212 ILE A O 1
ATOM 1655 N N . SER A 1 213 ? -20.438 -18.812 13.023 1 93.81 213 SER A N 1
ATOM 1656 C CA . SER A 1 213 ? -21.828 -18.891 13.445 1 93.81 213 SER A CA 1
ATOM 1657 C C . SER A 1 213 ? -22.609 -17.656 13 1 93.81 213 SER A C 1
ATOM 1659 O O . SER A 1 213 ? -22.016 -16.641 12.633 1 93.81 213 SER A O 1
ATOM 1661 N N . GLU A 1 214 ? -23.859 -17.766 13.031 1 95.81 214 GLU A N 1
ATOM 1662 C CA . GLU A 1 214 ? -24.734 -16.656 12.656 1 95.81 214 GLU A CA 1
ATOM 1663 C C . GLU A 1 214 ? -24.5 -15.445 13.547 1 95.81 214 GLU A C 1
ATOM 1665 O O . GLU A 1 214 ? -24.406 -14.312 13.062 1 95.81 214 GLU A O 1
ATOM 1670 N N . GLU A 1 215 ? -24.328 -15.664 14.812 1 95.5 215 GLU A N 1
ATOM 1671 C CA . GLU A 1 215 ? -24.125 -14.578 15.766 1 95.5 215 GLU A CA 1
ATOM 1672 C C . GLU A 1 215 ? -22.781 -13.891 15.531 1 95.5 215 GLU A C 1
ATOM 1674 O O . GLU A 1 215 ? -22.688 -12.664 15.578 1 95.5 215 GLU A O 1
ATOM 1679 N N . GLU A 1 216 ? -21.812 -14.742 15.281 1 94.25 216 GLU A N 1
ATOM 1680 C CA . GLU A 1 216 ? -20.484 -14.188 15.023 1 94.25 216 GLU A CA 1
ATOM 1681 C C . GLU A 1 216 ? -20.453 -13.414 13.703 1 94.25 216 GLU A C 1
ATOM 1683 O O . GLU A 1 216 ? -19.781 -12.398 13.594 1 94.25 216 GLU A O 1
ATOM 1688 N N . ARG A 1 217 ? -21.219 -13.906 12.742 1 95.88 217 ARG A N 1
ATOM 1689 C CA . ARG A 1 217 ? -21.328 -13.234 11.453 1 95.88 217 ARG A CA 1
ATOM 1690 C C . ARG A 1 217 ? -21.938 -11.844 11.609 1 95.88 217 ARG A C 1
ATOM 1692 O O . ARG A 1 217 ? -21.422 -10.867 11.047 1 95.88 217 ARG A O 1
ATOM 1699 N N . LYS A 1 218 ? -22.938 -11.727 12.445 1 97.38 218 LYS A N 1
ATOM 1700 C CA . LYS A 1 218 ? -23.578 -10.445 12.719 1 97.38 218 LYS A CA 1
ATOM 1701 C C . LYS A 1 218 ? -22.625 -9.492 13.43 1 97.38 218 LYS A C 1
ATOM 1703 O O . LYS A 1 218 ? -22.578 -8.297 13.109 1 97.38 218 LYS A O 1
ATOM 1708 N N . ARG A 1 219 ? -21.875 -9.992 14.305 1 97 219 ARG A N 1
ATOM 1709 C CA . ARG A 1 219 ? -20.922 -9.164 15.031 1 97 219 ARG A CA 1
ATOM 1710 C C . ARG A 1 219 ? -19.828 -8.641 14.109 1 97 219 ARG A C 1
ATOM 1712 O O . ARG A 1 219 ? -19.516 -7.449 14.109 1 97 219 ARG A O 1
ATOM 1719 N N . ILE A 1 220 ? -19.266 -9.617 13.289 1 95.62 220 ILE A N 1
ATOM 1720 C CA . ILE A 1 220 ? -18.156 -9.305 12.406 1 95.62 220 ILE A CA 1
ATOM 1721 C C . ILE A 1 220 ? -18.578 -8.219 11.414 1 95.62 220 ILE A C 1
ATOM 1723 O O . ILE A 1 220 ? -17.781 -7.332 11.086 1 95.62 220 ILE A O 1
ATOM 1727 N N . MET A 1 221 ? -19.844 -8.273 11.016 1 97.69 221 MET A N 1
ATOM 1728 C CA . MET A 1 221 ? -20.328 -7.395 9.953 1 97.69 221 MET A CA 1
ATOM 1729 C C . MET A 1 221 ? -20.922 -6.117 10.531 1 97.69 221 MET A C 1
ATOM 1731 O O . MET A 1 221 ? -21.594 -5.363 9.82 1 97.69 221 MET A O 1
ATOM 1735 N N . HIS A 1 222 ? -20.672 -5.855 11.836 1 98.38 222 HIS A N 1
ATOM 1736 C CA . HIS A 1 222 ? -21.078 -4.613 12.477 1 98.38 222 HIS A CA 1
ATOM 1737 C C . HIS A 1 222 ? -19.922 -3.631 12.586 1 98.38 222 HIS A C 1
ATOM 1739 O O . HIS A 1 222 ? -19 -3.834 13.391 1 98.38 222 HIS A O 1
ATOM 1745 N N . PHE A 1 223 ? -19.969 -2.559 11.781 1 98.38 223 PHE A N 1
ATOM 1746 C CA . PHE A 1 223 ? -18.953 -1.521 11.758 1 98.38 223 PHE A CA 1
ATOM 1747 C C . PHE A 1 223 ? -19.391 -0.301 12.555 1 98.38 223 PHE A C 1
ATOM 1749 O O . PHE A 1 223 ? -20.453 0.275 12.281 1 98.38 223 PHE A O 1
ATOM 1756 N N . VAL A 1 224 ? -18.547 0.12 13.5 1 98.56 224 VAL A N 1
ATOM 1757 C CA . VAL A 1 224 ? -18.922 1.214 14.383 1 98.56 224 VAL A CA 1
ATOM 1758 C C . VAL A 1 224 ? -17.953 2.385 14.203 1 98.56 224 VAL A C 1
ATOM 1760 O O . VAL A 1 224 ? -16.75 2.193 14.125 1 98.56 224 VAL A O 1
ATOM 1763 N N . VAL A 1 225 ? -18.5 3.555 14.07 1 98.56 225 VAL A N 1
ATOM 1764 C CA . VAL A 1 225 ? -17.75 4.805 14 1 98.56 225 VAL A CA 1
ATOM 1765 C C . VAL A 1 225 ? -18.016 5.633 15.258 1 98.56 225 VAL A C 1
ATOM 1767 O O . VAL A 1 225 ? -19.156 5.941 15.578 1 98.56 225 VAL A O 1
ATOM 1770 N N . VAL A 1 226 ? -16.953 5.934 15.961 1 98.5 226 VAL A N 1
ATOM 1771 C CA . VAL A 1 226 ? -17.078 6.758 17.156 1 98.5 226 VAL A CA 1
ATOM 1772 C C . VAL A 1 226 ? -16.641 8.188 16.844 1 98.5 226 VAL A C 1
ATOM 1774 O O . VAL A 1 226 ? -15.492 8.43 16.484 1 98.5 226 VAL A O 1
ATOM 1777 N N . GLY A 1 227 ? -17.531 9.141 17.078 1 97.06 227 GLY A N 1
ATOM 1778 C CA . GLY A 1 227 ? -17.312 10.539 16.75 1 97.06 227 GLY A CA 1
ATOM 1779 C C . GLY A 1 227 ? -18.141 11.008 15.562 1 97.06 227 GLY A C 1
ATOM 1780 O O . GLY A 1 227 ? -17.938 10.555 14.43 1 97.06 227 GLY A O 1
ATOM 1781 N N . GLY A 1 228 ? -19.031 11.914 15.789 1 95.56 228 GLY A N 1
ATOM 1782 C CA . GLY A 1 228 ? -19.922 12.414 14.758 1 95.56 228 GLY A CA 1
ATOM 1783 C C . GLY A 1 228 ? -19.438 13.695 14.109 1 95.56 228 GLY A C 1
ATOM 1784 O O . GLY A 1 228 ? -20.25 14.484 13.602 1 95.56 228 GLY A O 1
ATOM 1785 N N . GLY A 1 229 ? -18.156 13.969 14.148 1 94 229 GLY A N 1
ATOM 1786 C CA . GLY A 1 229 ? -17.578 15.094 13.43 1 94 229 GLY A CA 1
ATOM 1787 C C . GLY A 1 229 ? -17.469 14.852 11.938 1 94 229 GLY A C 1
ATOM 1788 O O . GLY A 1 229 ? -17.906 13.812 11.438 1 94 229 GLY A O 1
ATOM 1789 N N . PRO A 1 230 ? -16.906 15.805 11.219 1 92.12 230 PRO A N 1
ATOM 1790 C CA . PRO A 1 230 ? -16.828 15.68 9.758 1 92.12 230 PRO A CA 1
ATOM 1791 C C . PRO A 1 230 ? -16.125 14.398 9.32 1 92.12 230 PRO A C 1
ATOM 1793 O O . PRO A 1 230 ? -16.594 13.711 8.406 1 92.12 230 PRO A O 1
ATOM 1796 N N . SER A 1 231 ? -15.023 14.031 9.938 1 93.88 231 SER A N 1
ATOM 1797 C CA . SER A 1 231 ? -14.258 12.844 9.562 1 93.88 231 SER A CA 1
ATOM 1798 C C . SER A 1 231 ? -15.078 11.57 9.758 1 93.88 231 SER A C 1
ATOM 1800 O O . SER A 1 231 ? -15.102 10.711 8.875 1 93.88 231 SER A O 1
ATOM 1802 N N . GLY A 1 232 ? -15.711 11.477 10.898 1 96.31 232 GLY A N 1
ATOM 1803 C CA . GLY A 1 232 ? -16.531 10.305 11.18 1 96.31 232 GLY A CA 1
ATOM 1804 C C . GLY A 1 232 ? -17.703 10.148 10.234 1 96.31 232 GLY A C 1
ATOM 1805 O O . GLY A 1 232 ? -17.984 9.055 9.75 1 96.31 232 GLY A O 1
ATOM 1806 N N . VAL A 1 233 ? -18.375 11.258 10.023 1 96.19 233 VAL A N 1
ATOM 1807 C CA . VAL A 1 233 ? -19.531 11.266 9.148 1 96.19 233 VAL A CA 1
ATOM 1808 C C . VAL A 1 233 ? -19.109 10.906 7.727 1 96.19 233 VAL A C 1
ATOM 1810 O O . VAL A 1 233 ? -19.75 10.07 7.078 1 96.19 233 VAL A O 1
ATOM 1813 N N . GLU A 1 234 ? -18.062 11.523 7.301 1 95.69 234 GLU A N 1
ATOM 1814 C CA . GLU A 1 234 ? -17.562 11.25 5.953 1 95.69 234 GLU A CA 1
ATOM 1815 C C . GLU A 1 234 ? -17.172 9.789 5.793 1 95.69 234 GLU A C 1
ATOM 1817 O O . GLU A 1 234 ? -17.5 9.156 4.793 1 95.69 234 GLU A O 1
ATOM 1822 N N . TYR A 1 235 ? -16.5 9.242 6.738 1 97.38 235 TYR A N 1
ATOM 1823 C CA . TYR A 1 235 ? -16.078 7.848 6.672 1 97.38 235 TYR A CA 1
ATOM 1824 C C . TYR A 1 235 ? -17.281 6.914 6.633 1 97.38 235 TYR A C 1
ATOM 1826 O O . TYR A 1 235 ? -17.328 5.973 5.836 1 97.38 235 TYR A O 1
ATOM 1834 N N . ALA A 1 236 ? -18.219 7.16 7.52 1 97.75 236 ALA A N 1
ATOM 1835 C CA . ALA A 1 236 ? -19.422 6.324 7.551 1 97.75 236 ALA A CA 1
ATOM 1836 C C . ALA A 1 236 ? -20.109 6.301 6.191 1 97.75 236 ALA A C 1
ATOM 1838 O O . ALA A 1 236 ? -20.531 5.246 5.723 1 97.75 236 ALA A O 1
ATOM 1839 N N . ALA A 1 237 ? -20.203 7.465 5.637 1 96.62 237 ALA A N 1
ATOM 1840 C CA . ALA A 1 237 ? -20.828 7.586 4.324 1 96.62 237 ALA A CA 1
ATOM 1841 C C . ALA A 1 237 ? -20.047 6.809 3.27 1 96.62 237 ALA A C 1
ATOM 1843 O O . ALA A 1 237 ? -20.625 6.074 2.469 1 96.62 237 ALA A O 1
ATOM 1844 N N . GLU A 1 238 ? -18.734 6.945 3.279 1 96 238 GLU A N 1
ATOM 1845 C CA . GLU A 1 238 ? -17.859 6.262 2.326 1 96 238 GLU A CA 1
ATOM 1846 C C . GLU A 1 238 ? -17.938 4.746 2.494 1 96 238 GLU A C 1
ATOM 1848 O O . GLU A 1 238 ? -17.953 4.008 1.509 1 96 238 GLU A O 1
ATOM 1853 N N . LEU A 1 239 ? -17.938 4.355 3.707 1 97.38 239 LEU A N 1
ATOM 1854 C CA . LEU A 1 239 ? -18.047 2.93 3.996 1 97.38 239 LEU A CA 1
ATOM 1855 C C . LEU A 1 239 ? -19.359 2.365 3.445 1 97.38 239 LEU A C 1
ATOM 1857 O O . LEU A 1 239 ? -19.359 1.292 2.838 1 97.38 239 LEU A O 1
ATOM 1861 N N . HIS A 1 240 ? -20.422 3.09 3.709 1 97.19 240 HIS A N 1
ATOM 1862 C CA . HIS A 1 240 ? -21.719 2.68 3.193 1 97.19 240 HIS A CA 1
ATOM 1863 C C . HIS A 1 240 ? -21.688 2.529 1.676 1 97.19 240 HIS A C 1
ATOM 1865 O O . HIS A 1 240 ? -22.156 1.524 1.138 1 97.19 240 HIS A O 1
ATOM 1871 N N . ASP A 1 241 ? -21.156 3.51 0.996 1 95.88 241 ASP A N 1
ATOM 1872 C CA . ASP A 1 241 ? -21.062 3.48 -0.461 1 95.88 241 ASP A CA 1
ATOM 1873 C C . ASP A 1 241 ? -20.25 2.283 -0.942 1 95.88 241 ASP A C 1
ATOM 1875 O O . ASP A 1 241 ? -20.656 1.593 -1.884 1 95.88 241 ASP A O 1
ATOM 1879 N N . PHE A 1 242 ? -19.188 2.014 -0.331 1 96.88 242 PHE A N 1
ATOM 1880 C CA . PHE A 1 242 ? -18.312 0.899 -0.692 1 96.88 242 PHE A CA 1
ATOM 1881 C C . PHE A 1 242 ? -19.031 -0.431 -0.504 1 96.88 242 PHE A C 1
ATOM 1883 O O . PHE A 1 242 ? -19 -1.294 -1.383 1 96.88 242 PHE A O 1
ATOM 1890 N N . ALA A 1 243 ? -19.641 -0.546 0.592 1 96.12 243 ALA A N 1
ATOM 1891 C CA . ALA A 1 243 ? -20.359 -1.778 0.927 1 96.12 243 ALA A CA 1
ATOM 1892 C C . ALA A 1 243 ? -21.484 -2.041 -0.058 1 96.12 243 ALA A C 1
ATOM 1894 O O . ALA A 1 243 ? -21.641 -3.156 -0.565 1 96.12 243 ALA A O 1
ATOM 1895 N N . HIS A 1 244 ? -22.219 -1.031 -0.373 1 94.38 244 HIS A N 1
ATOM 1896 C CA . HIS A 1 244 ? -23.422 -1.186 -1.187 1 94.38 244 HIS A CA 1
ATOM 1897 C C . HIS A 1 244 ? -23.078 -1.257 -2.67 1 94.38 244 HIS A C 1
ATOM 1899 O O . HIS A 1 244 ? -23.641 -2.062 -3.406 1 94.38 244 HIS A O 1
ATOM 1905 N N . ASP A 1 245 ? -22.125 -0.426 -3.064 1 94 245 ASP A N 1
ATOM 1906 C CA . ASP A 1 245 ? -21.859 -0.296 -4.492 1 94 245 ASP A CA 1
ATOM 1907 C C . ASP A 1 245 ? -20.938 -1.402 -4.98 1 94 245 ASP A C 1
ATOM 1909 O O . ASP A 1 245 ? -21 -1.808 -6.141 1 94 245 ASP A O 1
ATOM 1913 N N . ASP A 1 246 ? -20.047 -1.888 -4.129 1 95.5 246 ASP A N 1
ATOM 1914 C CA . ASP A 1 246 ? -19 -2.789 -4.598 1 95.5 246 ASP A CA 1
ATOM 1915 C C . ASP A 1 246 ? -19.062 -4.125 -3.863 1 95.5 246 ASP A C 1
ATOM 1917 O O . ASP A 1 246 ? -19.297 -5.168 -4.48 1 95.5 246 ASP A O 1
ATOM 1921 N N . LEU A 1 247 ? -19.031 -4.121 -2.578 1 96.19 247 LEU A N 1
ATOM 1922 C CA . LEU A 1 247 ? -18.859 -5.352 -1.815 1 96.19 247 LEU A CA 1
ATOM 1923 C C . LEU A 1 247 ? -20.109 -6.207 -1.854 1 96.19 247 LEU A C 1
ATOM 1925 O O . LEU A 1 247 ? -20.047 -7.434 -1.808 1 96.19 247 LEU A O 1
ATOM 1929 N N . ALA A 1 248 ? -21.266 -5.574 -1.961 1 95.06 248 ALA A N 1
ATOM 1930 C CA . ALA A 1 248 ? -22.516 -6.324 -2.033 1 95.06 248 ALA A CA 1
ATOM 1931 C C . ALA A 1 248 ? -22.531 -7.254 -3.24 1 95.06 248 ALA A C 1
ATOM 1933 O O . ALA A 1 248 ? -23.078 -8.359 -3.178 1 95.06 248 ALA A O 1
ATOM 1934 N N . LYS A 1 249 ? -21.922 -6.824 -4.305 1 93.25 249 LYS A N 1
ATOM 1935 C CA . LYS A 1 249 ? -21.859 -7.621 -5.527 1 93.25 249 LYS A CA 1
ATOM 1936 C C . LYS A 1 249 ? -20.828 -8.742 -5.395 1 93.25 249 LYS A C 1
ATOM 1938 O O . LYS A 1 249 ? -21.016 -9.828 -5.945 1 93.25 249 LYS A O 1
ATOM 1943 N N . LEU A 1 250 ? -19.828 -8.539 -4.676 1 93.94 250 LEU A N 1
ATOM 1944 C CA . LEU A 1 250 ? -18.719 -9.492 -4.559 1 93.94 250 LEU A CA 1
ATOM 1945 C C . LEU A 1 250 ? -19 -10.523 -3.467 1 93.94 250 LEU A C 1
ATOM 1947 O O . LEU A 1 250 ? -18.484 -11.641 -3.516 1 93.94 250 LEU A O 1
ATOM 1951 N N . TYR A 1 251 ? -19.797 -10.094 -2.479 1 95.56 251 TYR A N 1
ATOM 1952 C CA . TYR A 1 251 ? -20.156 -10.953 -1.354 1 95.56 251 TYR A CA 1
ATOM 1953 C C . TYR A 1 251 ? -21.672 -11.031 -1.199 1 95.56 251 TYR A C 1
ATOM 1955 O O . TYR A 1 251 ? -22.219 -10.641 -0.165 1 95.56 251 TYR A O 1
ATOM 1963 N N . PRO A 1 252 ? -22.297 -11.625 -2.068 1 92.5 252 PRO A N 1
ATOM 1964 C CA . PRO A 1 252 ? -23.766 -11.625 -2.041 1 92.5 252 PRO A CA 1
ATOM 1965 C C . PRO A 1 252 ? -24.328 -12.375 -0.839 1 92.5 252 PRO A C 1
ATOM 1967 O O . PRO A 1 252 ? -25.406 -12.023 -0.344 1 92.5 252 PRO A O 1
ATOM 1970 N N . SER A 1 253 ? -23.672 -13.32 -0.326 1 92.5 253 SER A N 1
ATOM 1971 C CA . SER A 1 253 ? -24.188 -14.172 0.737 1 92.5 253 SER A CA 1
ATOM 1972 C C . SER A 1 253 ? -24.219 -13.445 2.074 1 92.5 253 SER A C 1
ATOM 1974 O O . SER A 1 253 ? -24.906 -13.852 3.002 1 92.5 253 SER A O 1
ATOM 1976 N N . ILE A 1 254 ? -23.453 -12.336 2.193 1 94.56 254 ILE A N 1
ATOM 1977 C CA . ILE A 1 254 ? -23.391 -11.711 3.51 1 94.56 254 ILE A CA 1
ATOM 1978 C C . ILE A 1 254 ? -23.797 -10.242 3.4 1 94.56 254 ILE A C 1
ATOM 1980 O O . ILE A 1 254 ? -23.609 -9.469 4.34 1 94.56 254 ILE A O 1
ATOM 1984 N N . LYS A 1 255 ? -24.344 -9.852 2.324 1 94.06 255 LYS A N 1
ATOM 1985 C CA . LYS A 1 255 ? -24.672 -8.453 2.086 1 94.06 255 LYS A CA 1
ATOM 1986 C C . LYS A 1 255 ? -25.703 -7.949 3.094 1 94.06 255 LYS A C 1
ATOM 1988 O O . LYS A 1 255 ? -25.672 -6.785 3.498 1 94.06 255 LYS A O 1
ATOM 1993 N N . ASP A 1 256 ? -26.547 -8.844 3.559 1 94.75 256 ASP A N 1
ATOM 1994 C CA . ASP A 1 256 ? -27.656 -8.438 4.41 1 94.75 256 ASP A CA 1
ATOM 1995 C C . ASP A 1 256 ? -27.234 -8.359 5.875 1 94.75 256 ASP A C 1
ATOM 1997 O O . ASP A 1 256 ? -28 -7.906 6.727 1 94.75 256 ASP A O 1
ATOM 2001 N N . TYR A 1 257 ? -26.062 -8.703 6.156 1 96.88 257 TYR A N 1
ATOM 2002 C CA . TYR A 1 257 ? -25.562 -8.688 7.531 1 96.88 257 TYR A CA 1
ATOM 2003 C C . TYR A 1 257 ? -24.938 -7.34 7.863 1 96.88 257 TYR A C 1
ATOM 2005 O O . TYR A 1 257 ? -24.688 -7.035 9.031 1 96.88 257 TYR A O 1
ATOM 2013 N N . LEU A 1 258 ? -24.688 -6.484 6.906 1 97.25 258 LEU A N 1
ATOM 2014 C CA . LEU A 1 258 ? -23.984 -5.227 7.102 1 97.25 258 LEU A CA 1
ATOM 2015 C C . LEU A 1 258 ? -24.75 -4.309 8.047 1 97.25 258 LEU A C 1
ATOM 2017 O O . LEU A 1 258 ? -25.953 -4.082 7.855 1 97.25 258 LEU A O 1
ATOM 2021 N N . ARG A 1 259 ? -24.109 -3.863 9.047 1 97.94 259 ARG A N 1
ATOM 2022 C CA . ARG A 1 259 ? -24.625 -2.844 9.961 1 97.94 259 ARG A CA 1
ATOM 2023 C C . ARG A 1 259 ? -23.578 -1.77 10.227 1 97.94 259 ARG A C 1
ATOM 2025 O O . ARG A 1 259 ? -22.422 -2.082 10.516 1 97.94 259 ARG A O 1
ATOM 2032 N N . ILE A 1 260 ? -23.938 -0.55 10.07 1 98.44 260 ILE A N 1
ATOM 2033 C CA . ILE A 1 260 ? -23.078 0.589 10.359 1 98.44 260 ILE A CA 1
ATOM 2034 C C . ILE A 1 260 ? -23.703 1.455 11.445 1 98.44 260 ILE A C 1
ATOM 2036 O O . ILE A 1 260 ? -24.859 1.866 11.32 1 98.44 260 ILE A O 1
ATOM 2040 N N . THR A 1 261 ? -22.969 1.702 12.516 1 98.56 261 THR A N 1
ATOM 2041 C CA . THR A 1 261 ? -23.453 2.541 13.609 1 98.56 261 THR A CA 1
ATOM 2042 C C . THR A 1 261 ? -22.484 3.701 13.859 1 98.56 261 THR A C 1
ATOM 2044 O O . THR A 1 261 ? -21.266 3.506 13.914 1 98.56 261 THR A O 1
ATOM 2047 N N . LEU A 1 262 ? -23 4.898 13.914 1 98.31 262 LEU A N 1
ATOM 2048 C CA . LEU A 1 262 ? -22.234 6.09 14.273 1 98.31 262 LEU A CA 1
ATOM 2049 C C . LEU A 1 262 ? -22.609 6.57 15.672 1 98.31 262 LEU A C 1
ATOM 2051 O O . LEU A 1 262 ? -23.766 6.895 15.938 1 98.31 262 LEU A O 1
ATOM 2055 N N . LEU A 1 263 ? -21.641 6.582 16.562 1 97.94 263 LEU A N 1
ATOM 2056 C CA . LEU A 1 263 ? -21.844 6.996 17.953 1 97.94 263 LEU A CA 1
ATOM 2057 C C . LEU A 1 263 ? -21.344 8.414 18.172 1 97.94 263 LEU A C 1
ATOM 2059 O O . LEU A 1 263 ? -20.203 8.742 17.797 1 97.94 263 LEU A O 1
ATOM 2063 N N . GLU A 1 264 ? -22.172 9.234 18.703 1 96.69 264 GLU A N 1
ATOM 2064 C CA . GLU A 1 264 ? -21.828 10.617 19.031 1 96.69 264 GLU A CA 1
ATOM 2065 C C . GLU A 1 264 ? -22.266 10.969 20.453 1 96.69 264 GLU A C 1
ATOM 2067 O O . GLU A 1 264 ? -23.406 10.703 20.844 1 96.69 264 GLU A O 1
ATOM 2072 N N . ALA A 1 265 ? -21.375 11.477 21.25 1 94.06 265 ALA A N 1
ATOM 2073 C CA . ALA A 1 265 ? -21.672 11.836 22.641 1 94.06 265 ALA A CA 1
ATOM 2074 C C . ALA A 1 265 ? -22.625 13.023 22.703 1 94.06 265 ALA A C 1
ATOM 2076 O O . ALA A 1 265 ? -23.469 13.109 23.594 1 94.06 265 ALA A O 1
ATOM 2077 N N . GLY A 1 266 ? -22.516 13.938 21.812 1 92.5 266 GLY A N 1
ATOM 2078 C CA . GLY A 1 266 ? -23.344 15.125 21.781 1 92.5 266 GLY A CA 1
ATOM 2079 C C . GLY A 1 266 ? -24.75 14.867 21.266 1 92.5 266 GLY A C 1
ATOM 2080 O O . GLY A 1 266 ? -25.141 13.711 21.094 1 92.5 266 GLY A O 1
ATOM 2081 N N . ASP A 1 267 ? -25.484 15.961 20.969 1 91.56 267 ASP A N 1
ATOM 2082 C CA . ASP A 1 267 ? -26.906 15.852 20.641 1 91.56 267 ASP A CA 1
ATOM 2083 C C . ASP A 1 267 ? -27.109 15.703 19.141 1 91.56 267 ASP A C 1
ATOM 2085 O O . ASP A 1 267 ? -28.172 15.273 18.688 1 91.56 267 ASP A O 1
ATOM 2089 N N . HIS A 1 268 ? -26.141 16.141 18.406 1 92.31 268 HIS A N 1
ATOM 2090 C CA . HIS A 1 268 ? -26.234 16.047 16.953 1 92.31 268 HIS A CA 1
ATOM 2091 C C . HIS A 1 268 ? -24.875 15.781 16.312 1 92.31 268 HIS A C 1
ATOM 2093 O O . HIS A 1 268 ? -23.844 16.031 16.938 1 92.31 268 HIS A O 1
ATOM 2099 N N . ILE A 1 269 ? -24.891 15.227 15.109 1 93.81 269 ILE A N 1
ATOM 2100 C CA . ILE A 1 269 ? -23.656 15.062 14.352 1 93.81 269 ILE A CA 1
ATOM 2101 C C . ILE A 1 269 ? -23.312 16.359 13.617 1 93.81 269 ILE A C 1
ATOM 2103 O O . ILE A 1 269 ? -24.188 17.203 13.422 1 93.81 269 ILE A O 1
ATOM 2107 N N . LEU A 1 270 ? -22.094 16.547 13.258 1 92.44 270 LEU A N 1
ATOM 2108 C CA . LEU A 1 270 ? -21.625 17.734 12.547 1 92.44 270 LEU A CA 1
ATOM 2109 C C . LEU A 1 270 ? -22 19 13.305 1 92.44 270 LEU A C 1
ATOM 2111 O O . LEU A 1 270 ? -22.578 19.938 12.727 1 92.44 270 LEU A O 1
ATOM 2115 N N . ASN A 1 271 ? -21.625 19.047 14.508 1 85.31 271 ASN A N 1
ATOM 2116 C CA . ASN A 1 271 ? -22 20.141 15.398 1 85.31 271 ASN A CA 1
ATOM 2117 C C . ASN A 1 271 ? -21.391 21.469 14.945 1 85.31 271 ASN A C 1
ATOM 2119 O O . ASN A 1 271 ? -21.891 22.531 15.305 1 85.31 271 ASN A O 1
ATOM 2123 N N . MET A 1 272 ? -20.359 21.422 14.133 1 80.94 272 MET A N 1
ATOM 2124 C CA . MET A 1 272 ? -19.672 22.641 13.695 1 80.94 272 MET A CA 1
ATOM 2125 C C . MET A 1 272 ? -20.328 23.219 12.445 1 80.94 272 MET A C 1
ATOM 2127 O O . MET A 1 272 ? -19.938 24.281 11.961 1 80.94 272 MET A O 1
ATOM 2131 N N . PHE A 1 273 ? -21.375 22.516 11.984 1 84.56 273 PHE A N 1
ATOM 2132 C CA . PHE A 1 273 ? -22.078 22.953 10.789 1 84.56 273 PHE A CA 1
ATOM 2133 C C . PHE A 1 273 ? -23.438 23.531 11.156 1 84.56 273 PHE A C 1
ATOM 2135 O O . PHE A 1 273 ? -23.891 23.406 12.297 1 84.56 273 PHE A O 1
ATOM 2142 N N . ASP A 1 274 ? -23.953 24.188 10.125 1 86.94 274 ASP A N 1
ATOM 2143 C CA . ASP A 1 274 ? -25.312 24.719 10.266 1 86.94 274 ASP A CA 1
ATOM 2144 C C . ASP A 1 274 ? -26.312 23.594 10.523 1 86.94 274 ASP A C 1
ATOM 2146 O O . ASP A 1 274 ? -26.156 22.469 10.031 1 86.94 274 ASP A O 1
ATOM 2150 N N . SER A 1 275 ? -27.391 23.969 11.188 1 88.25 275 SER A N 1
ATOM 2151 C CA . SER A 1 275 ? -28.391 22.984 11.594 1 88.25 275 SER A CA 1
ATOM 2152 C C . SER A 1 275 ? -29.062 22.359 10.383 1 88.25 275 SER A C 1
ATOM 2154 O O . SER A 1 275 ? -29.5 21.203 10.438 1 88.25 275 SER A O 1
ATOM 2156 N N . ARG A 1 276 ? -29.312 23.094 9.344 1 89.44 276 ARG A N 1
ATOM 2157 C CA . ARG A 1 276 ? -29.922 22.547 8.133 1 89.44 276 ARG A CA 1
ATOM 2158 C C . ARG A 1 276 ? -29.109 21.406 7.566 1 89.44 276 ARG A C 1
ATOM 2160 O O . ARG A 1 276 ? -29.672 20.422 7.051 1 89.44 276 ARG A O 1
ATOM 2167 N N . ILE A 1 277 ? -27.719 21.5 7.676 1 89.25 277 ILE A N 1
ATOM 2168 C CA . ILE A 1 277 ? -26.812 20.469 7.195 1 89.25 277 ILE A CA 1
ATOM 2169 C C . ILE A 1 277 ? -26.875 19.25 8.125 1 89.25 277 ILE A C 1
ATOM 2171 O O . ILE A 1 277 ? -26.922 18.109 7.668 1 89.25 277 ILE A O 1
ATOM 2175 N N . THR A 1 278 ? -26.922 19.578 9.359 1 91.69 278 THR A N 1
ATOM 2176 C CA . THR A 1 278 ? -26.984 18.531 10.367 1 91.69 278 THR A CA 1
ATOM 2177 C C . THR A 1 278 ? -28.25 17.703 10.203 1 91.69 278 THR A C 1
ATOM 2179 O O . THR A 1 278 ? -28.203 16.469 10.25 1 91.69 278 THR A O 1
ATOM 2182 N N . LYS A 1 279 ? -29.312 18.359 10.016 1 91.69 279 LYS A N 1
ATOM 2183 C CA . LYS A 1 279 ? -30.594 17.688 9.828 1 91.69 279 LYS A CA 1
ATOM 2184 C C . LYS A 1 279 ? -30.594 16.844 8.547 1 91.69 279 LYS A C 1
ATOM 2186 O O . LYS A 1 279 ? -31.031 15.688 8.555 1 91.69 279 LYS A O 1
ATOM 2191 N N . PHE A 1 280 ? -30.109 17.422 7.551 1 90.62 280 PHE A N 1
ATOM 2192 C CA . PHE A 1 280 ? -30.062 16.703 6.281 1 90.62 280 PHE A CA 1
ATOM 2193 C C . PHE A 1 280 ? -29.203 15.453 6.402 1 90.62 280 PHE A C 1
ATOM 2195 O O . PHE A 1 280 ? -29.594 14.383 5.926 1 90.62 280 PHE A O 1
ATOM 2202 N N . ALA A 1 281 ? -28.047 15.625 6.969 1 93.38 281 ALA A N 1
ATOM 2203 C CA . ALA A 1 281 ? -27.109 14.508 7.125 1 93.38 281 ALA A CA 1
ATOM 2204 C C . ALA A 1 281 ? -27.75 13.383 7.938 1 93.38 281 ALA A C 1
ATOM 2206 O O . ALA A 1 281 ? -27.641 12.211 7.574 1 93.38 281 ALA A O 1
ATOM 2207 N N . THR A 1 282 ? -28.422 13.758 8.938 1 94.5 282 THR A N 1
ATOM 2208 C CA . THR A 1 282 ? -29.047 12.773 9.805 1 94.5 282 THR A CA 1
ATOM 2209 C C . THR A 1 282 ? -30.156 12.031 9.055 1 94.5 282 THR A C 1
ATOM 2211 O O . THR A 1 282 ? -30.234 10.797 9.133 1 94.5 282 THR A O 1
ATOM 2214 N N . GLU A 1 283 ? -30.953 12.703 8.375 1 94.25 283 GLU A N 1
ATOM 2215 C CA . GLU A 1 283 ? -32.031 12.102 7.609 1 94.25 283 GLU A CA 1
ATOM 2216 C C . GLU A 1 283 ? -31.5 11.188 6.516 1 94.25 283 GLU A C 1
ATOM 2218 O O . GLU A 1 283 ? -32.031 10.102 6.285 1 94.25 283 GLU A O 1
ATOM 2223 N N . LYS A 1 284 ? -30.516 11.648 5.898 1 93.88 284 LYS A N 1
ATOM 2224 C CA . LYS A 1 284 ? -29.922 10.844 4.836 1 93.88 284 LYS A CA 1
ATOM 2225 C C . LYS A 1 284 ? -29.344 9.539 5.391 1 93.88 284 LYS A C 1
ATOM 2227 O O . LYS A 1 284 ? -29.531 8.477 4.797 1 93.88 284 LYS A O 1
ATOM 2232 N N . PHE A 1 285 ? -28.609 9.633 6.488 1 96.25 285 PHE A N 1
ATOM 2233 C CA . PHE A 1 285 ? -28.031 8.453 7.105 1 96.25 285 PHE A CA 1
ATOM 2234 C C . PHE A 1 285 ? -29.109 7.465 7.527 1 96.25 285 PHE A C 1
ATOM 2236 O O . PHE A 1 285 ? -28.953 6.254 7.34 1 96.25 285 PHE A O 1
ATOM 2243 N N . GLU A 1 286 ? -30.172 8.016 7.98 1 94.25 286 GLU A N 1
ATOM 2244 C CA . GLU A 1 286 ? -31.297 7.16 8.344 1 94.25 286 GLU A CA 1
ATOM 2245 C C . GLU A 1 286 ? -31.859 6.438 7.121 1 94.25 286 GLU A C 1
ATOM 2247 O O . GLU A 1 286 ? -32.125 5.234 7.168 1 94.25 286 GLU A O 1
ATOM 2252 N N . ARG A 1 287 ? -31.984 7.113 6.098 1 94.44 287 ARG A N 1
ATOM 2253 C CA . ARG A 1 287 ? -32.5 6.531 4.863 1 94.44 287 ARG A CA 1
ATOM 2254 C C . ARG A 1 287 ? -31.547 5.477 4.312 1 94.44 287 ARG A C 1
ATOM 2256 O O . ARG A 1 287 ? -31.984 4.477 3.738 1 94.44 287 ARG A O 1
ATOM 2263 N N . ASP A 1 288 ? -30.281 5.742 4.512 1 94.06 288 ASP A N 1
ATOM 2264 C CA . ASP A 1 288 ? -29.25 4.844 3.994 1 94.06 288 ASP A CA 1
ATOM 2265 C C . ASP A 1 288 ? -29.062 3.639 4.914 1 94.06 288 ASP A C 1
ATOM 2267 O O . ASP A 1 288 ? -28.312 2.715 4.59 1 94.06 288 ASP A O 1
ATOM 2271 N N . GLY A 1 289 ? -29.688 3.689 6.043 1 94.38 289 GLY A N 1
ATOM 2272 C CA . GLY A 1 289 ? -29.594 2.566 6.965 1 94.38 289 GLY A CA 1
ATOM 2273 C C . GLY A 1 289 ? -28.406 2.666 7.91 1 94.38 289 GLY A C 1
ATOM 2274 O O . GLY A 1 289 ? -27.984 1.66 8.477 1 94.38 289 GLY A O 1
ATOM 2275 N N . ILE A 1 290 ? -27.766 3.771 8.031 1 97.44 290 ILE A N 1
ATOM 2276 C CA . ILE A 1 290 ? -26.734 4.012 9.023 1 97.44 290 ILE A CA 1
ATOM 2277 C C . ILE A 1 290 ? -27.359 4.398 10.359 1 97.44 290 ILE A C 1
ATOM 2279 O O . ILE A 1 290 ? -28.109 5.367 10.438 1 97.44 290 ILE A O 1
ATOM 2283 N N . ASP A 1 291 ? -27.109 3.666 11.375 1 97.62 291 ASP A N 1
ATOM 2284 C CA . ASP A 1 291 ? -27.672 3.902 12.703 1 97.62 291 ASP A CA 1
ATOM 2285 C C . ASP A 1 291 ? -26.906 4.996 13.438 1 97.62 291 ASP A C 1
ATOM 2287 O O . ASP A 1 291 ? -25.797 4.762 13.922 1 97.62 291 ASP A O 1
ATOM 2291 N N . VAL A 1 292 ? -27.547 6.16 13.539 1 97.5 292 VAL A N 1
ATOM 2292 C CA . VAL A 1 292 ? -26.922 7.277 14.234 1 97.5 292 VAL A CA 1
ATOM 2293 C C . VAL A 1 292 ? -27.438 7.344 15.672 1 97.5 292 VAL A C 1
ATOM 2295 O O . VAL A 1 292 ? -28.641 7.504 15.906 1 97.5 292 VAL A O 1
ATOM 2298 N N . LYS A 1 293 ? -26.547 7.207 16.594 1 96.44 293 LYS A N 1
ATOM 2299 C CA . LYS A 1 293 ? -26.891 7.285 18.016 1 96.44 293 LYS A CA 1
ATOM 2300 C C . LYS A 1 293 ? -26.234 8.492 18.672 1 96.44 293 LYS A C 1
ATOM 2302 O O . LYS A 1 293 ? -25.031 8.477 18.953 1 96.44 293 LYS A O 1
ATOM 2307 N N . THR A 1 294 ? -27.016 9.477 18.984 1 95.12 294 THR A N 1
ATOM 2308 C CA . THR A 1 294 ? -26.531 10.656 19.688 1 95.12 294 THR A CA 1
ATOM 2309 C C . THR A 1 294 ? -26.703 10.508 21.188 1 95.12 294 THR A C 1
ATOM 2311 O O . THR A 1 294 ? -27.422 9.625 21.656 1 95.12 294 THR A O 1
ATOM 2314 N N . GLY A 1 295 ? -25.953 11.242 21.953 1 95.19 295 GLY A N 1
ATOM 2315 C CA . GLY A 1 295 ? -26 11.133 23.406 1 95.19 295 GLY A CA 1
ATOM 2316 C C . GLY A 1 295 ? -25.375 9.852 23.922 1 95.19 295 GLY A C 1
ATOM 2317 O O . GLY A 1 295 ? -25.719 9.383 25.016 1 95.19 295 GLY A O 1
ATOM 2318 N N . SER A 1 296 ? -24.594 9.25 23.156 1 95.19 296 SER A N 1
ATOM 2319 C CA . SER A 1 296 ? -23.938 7.992 23.484 1 95.19 296 SER A CA 1
ATOM 2320 C C . SER A 1 296 ? -22.438 8.164 23.641 1 95.19 296 SER A C 1
ATOM 2322 O O . SER A 1 296 ? -21.719 8.273 22.641 1 95.19 296 SER A O 1
ATOM 2324 N N . MET A 1 297 ? -21.984 8.062 24.844 1 96.5 297 MET A N 1
ATOM 2325 C CA . MET A 1 297 ? -20.578 8.234 25.141 1 96.5 297 MET A CA 1
ATOM 2326 C C . MET A 1 297 ? -19.875 6.891 25.312 1 96.5 297 MET A C 1
ATOM 2328 O O . MET A 1 297 ? -20.297 6.074 26.141 1 96.5 297 MET A O 1
ATOM 2332 N N . VAL A 1 298 ? -18.875 6.656 24.531 1 97.88 298 VAL A N 1
ATOM 2333 C CA . VAL A 1 298 ? -18.125 5.41 24.672 1 97.88 298 VAL A CA 1
ATOM 2334 C C . VAL A 1 298 ? -17.234 5.469 25.906 1 97.88 298 VAL A C 1
ATOM 2336 O O . VAL A 1 298 ? -16.484 6.426 26.094 1 97.88 298 VAL A O 1
ATOM 2339 N N . ILE A 1 299 ? -17.266 4.406 26.703 1 97.62 299 ILE A N 1
ATOM 2340 C CA . ILE A 1 299 ? -16.516 4.449 27.953 1 97.62 299 ILE A CA 1
ATOM 2341 C C . ILE A 1 299 ? -15.461 3.342 27.969 1 97.62 299 ILE A C 1
ATOM 2343 O O . ILE A 1 299 ? -14.531 3.377 28.766 1 97.62 299 ILE A O 1
ATOM 2347 N N . LYS A 1 300 ? -15.688 2.365 27.094 1 98 300 LYS A N 1
ATOM 2348 C CA . LYS A 1 300 ? -14.742 1.258 27.016 1 98 300 LYS A CA 1
ATOM 2349 C C . LYS A 1 300 ? -14.859 0.512 25.688 1 98 300 LYS A C 1
ATOM 2351 O O . LYS A 1 300 ? -15.961 0.363 25.156 1 98 300 LYS A O 1
ATOM 2356 N N . VAL A 1 301 ? -13.68 0.068 25.141 1 97.81 301 VAL A N 1
ATOM 2357 C CA . VAL A 1 301 ? -13.648 -0.755 23.938 1 97.81 301 VAL A CA 1
ATOM 2358 C C . VAL A 1 301 ? -12.883 -2.047 24.203 1 97.81 301 VAL A C 1
ATOM 2360 O O . VAL A 1 301 ? -11.719 -2.012 24.625 1 97.81 301 VAL A O 1
ATOM 2363 N N . SER A 1 302 ? -13.523 -3.168 24.078 1 96.19 302 SER A N 1
ATOM 2364 C CA . SER A 1 302 ? -12.852 -4.461 24.156 1 96.19 302 SER A CA 1
ATOM 2365 C C . SER A 1 302 ? -12.609 -5.035 22.766 1 96.19 302 SER A C 1
ATOM 2367 O O . SER A 1 302 ? -12.758 -4.332 21.766 1 96.19 302 SER A O 1
ATOM 2369 N N . ASP A 1 303 ? -12.195 -6.297 22.75 1 93 303 ASP A N 1
ATOM 2370 C CA . ASP A 1 303 ? -11.859 -6.914 21.469 1 93 303 ASP A CA 1
ATOM 2371 C C . ASP A 1 303 ? -13.117 -7.195 20.656 1 93 303 ASP A C 1
ATOM 2373 O O . ASP A 1 303 ? -13.062 -7.266 19.422 1 93 303 ASP A O 1
ATOM 2377 N N . LYS A 1 304 ? -14.312 -7.25 21.359 1 94.38 304 LYS A N 1
ATOM 2378 C CA . LYS A 1 304 ? -15.5 -7.652 20.609 1 94.38 304 LYS A CA 1
ATOM 2379 C C . LYS A 1 304 ? -16.688 -6.742 20.922 1 94.38 304 LYS A C 1
ATOM 2381 O O . LYS A 1 304 ? -17.719 -6.809 20.25 1 94.38 304 LYS A O 1
ATOM 2386 N N . HIS A 1 305 ? -16.469 -5.836 21.922 1 96.88 305 HIS A N 1
ATOM 2387 C CA . HIS A 1 305 ? -17.609 -5.039 22.344 1 96.88 305 HIS A CA 1
ATOM 2388 C C . HIS A 1 305 ? -17.203 -3.605 22.672 1 96.88 305 HIS A C 1
ATOM 2390 O O . HIS A 1 305 ? -16.062 -3.359 23.094 1 96.88 305 HIS A O 1
ATOM 2396 N N . ILE A 1 306 ? -18.125 -2.701 22.484 1 98.06 306 ILE A N 1
ATOM 2397 C CA . ILE A 1 306 ? -18.016 -1.301 22.875 1 98.06 306 ILE A CA 1
ATOM 2398 C C . ILE A 1 306 ? -19.031 -0.989 23.969 1 98.06 306 ILE A C 1
ATOM 2400 O O . ILE A 1 306 ? -20.219 -1.28 23.812 1 98.06 306 ILE A O 1
ATOM 2404 N N . SER A 1 307 ? -18.562 -0.475 25.016 1 98.25 307 SER A N 1
ATOM 2405 C CA . SER A 1 307 ? -19.453 -0.032 26.078 1 98.25 307 SER A CA 1
ATOM 2406 C C . SER A 1 307 ? -19.766 1.455 25.953 1 98.25 307 SER A C 1
ATOM 2408 O O . SER A 1 307 ? -18.859 2.283 25.891 1 98.25 307 SER A O 1
ATOM 2410 N N . THR A 1 308 ? -21.016 1.748 25.922 1 97.44 308 THR A N 1
ATOM 2411 C CA . THR A 1 308 ? -21.453 3.137 25.812 1 97.44 308 THR A CA 1
ATOM 2412 C C . THR A 1 308 ? -22.344 3.521 26.984 1 97.44 308 THR A C 1
ATOM 2414 O O . THR A 1 308 ? -23.016 2.67 27.562 1 97.44 308 THR A O 1
ATOM 2417 N N . LYS A 1 309 ? -22.203 4.727 27.391 1 96.69 309 LYS A N 1
ATOM 2418 C CA . LYS A 1 309 ? -23.078 5.305 28.406 1 96.69 309 LYS A CA 1
ATOM 2419 C C . LYS A 1 309 ? -24 6.355 27.797 1 96.69 309 LYS A C 1
ATOM 2421 O O . LYS A 1 309 ? -23.531 7.301 27.156 1 96.69 309 LYS A O 1
ATOM 2426 N N . GLU A 1 310 ? -25.266 6.172 27.984 1 93.94 310 GLU A N 1
ATOM 2427 C CA . GLU A 1 310 ? -26.234 7.18 27.562 1 93.94 310 GLU A CA 1
ATOM 2428 C C . GLU A 1 310 ? -26.234 8.383 28.5 1 93.94 310 GLU A C 1
ATOM 2430 O O . GLU A 1 310 ? -26.484 8.242 29.688 1 93.94 310 GLU A O 1
ATOM 2435 N N . ILE A 1 311 ? -26.062 9.484 27.953 1 91.62 311 ILE A N 1
ATOM 2436 C CA . ILE A 1 311 ? -25.859 10.688 28.766 1 91.62 311 ILE A CA 1
ATOM 2437 C C . ILE A 1 311 ? -27.156 11.055 29.484 1 91.62 311 ILE A C 1
ATOM 2439 O O . ILE A 1 311 ? -27.141 11.445 30.656 1 91.62 311 ILE A O 1
ATOM 2443 N N . LYS A 1 312 ? -28.328 10.867 28.859 1 89.75 312 LYS A N 1
ATOM 2444 C CA . LYS A 1 312 ? -29.625 11.266 29.422 1 89.75 312 LYS A CA 1
ATOM 2445 C C . LYS A 1 312 ? -30.062 10.297 30.516 1 89.75 312 LYS A C 1
ATOM 2447 O O . LYS A 1 312 ? -30.531 10.727 31.578 1 89.75 312 LYS A O 1
ATOM 2452 N N . THR A 1 313 ? -29.875 8.977 30.328 1 91.5 313 THR A N 1
ATOM 2453 C CA . THR A 1 313 ? -30.422 7.973 31.234 1 91.5 313 THR A CA 1
ATOM 2454 C C . THR A 1 313 ? -29.328 7.422 32.156 1 91.5 313 THR A C 1
ATOM 2456 O O . THR A 1 313 ? -29.609 6.844 33.188 1 91.5 313 THR A O 1
ATOM 2459 N N . GLY A 1 314 ? -28.078 7.477 31.781 1 91 314 GLY A N 1
ATOM 2460 C CA . GLY A 1 314 ? -26.984 6.906 32.531 1 91 314 GLY A CA 1
ATOM 2461 C C . GLY A 1 314 ? -26.812 5.414 32.312 1 91 314 GLY A C 1
ATOM 2462 O O . GLY A 1 314 ? -25.906 4.801 32.875 1 91 314 GLY A O 1
ATOM 2463 N N . GLN A 1 315 ? -27.609 4.844 31.5 1 94.44 315 GLN A N 1
ATOM 2464 C CA . GLN A 1 315 ? -27.562 3.408 31.234 1 94.44 315 GLN A CA 1
ATOM 2465 C C . GLN A 1 315 ? -26.359 3.045 30.375 1 94.44 315 GLN A C 1
ATOM 2467 O O . GLN A 1 315 ? -26 3.777 29.453 1 94.44 315 GLN A O 1
ATOM 2472 N N . THR A 1 316 ? -25.75 1.905 30.75 1 95.94 316 THR A N 1
ATOM 2473 C CA . THR A 1 316 ? -24.625 1.399 29.984 1 95.94 316 THR A CA 1
ATOM 2474 C C . THR A 1 316 ? -25.062 0.302 29.016 1 95.94 316 THR A C 1
ATOM 2476 O O . THR A 1 316 ? -25.797 -0.609 29.406 1 95.94 316 THR A O 1
ATOM 2479 N N . ILE A 1 317 ? -24.703 0.437 27.828 1 95.56 317 ILE A N 1
ATOM 2480 C CA . ILE A 1 317 ? -25.062 -0.519 26.781 1 95.56 317 ILE A CA 1
ATOM 2481 C C . ILE A 1 317 ? -23.797 -1.095 26.156 1 95.56 317 ILE A C 1
ATOM 2483 O O . ILE A 1 317 ? -22.812 -0.379 25.953 1 95.56 317 ILE A O 1
ATOM 2487 N N . SER A 1 318 ? -23.859 -2.402 25.844 1 97.19 318 SER A N 1
ATOM 2488 C CA . SER A 1 318 ? -22.766 -3.084 25.156 1 97.19 318 SER A CA 1
ATOM 2489 C C . SER A 1 318 ? -23.109 -3.35 23.703 1 97.19 318 SER A C 1
ATOM 2491 O O . SER A 1 318 ? -24.172 -3.916 23.391 1 97.19 318 SER A O 1
ATOM 2493 N N . ILE A 1 319 ? -22.297 -2.949 22.797 1 97.44 319 ILE A N 1
ATOM 2494 C CA . ILE A 1 319 ? -22.516 -3.09 21.359 1 97.44 319 ILE A CA 1
ATOM 2495 C C . ILE A 1 319 ? -21.438 -3.996 20.766 1 97.44 319 ILE A C 1
ATOM 2497 O O . ILE A 1 319 ? -20.25 -3.67 20.797 1 97.44 319 ILE A O 1
ATOM 2501 N N . PRO A 1 320 ? -21.844 -5.168 20.25 1 97.62 320 PRO A N 1
ATOM 2502 C CA . PRO A 1 320 ? -20.859 -5.984 19.531 1 97.62 320 PRO A CA 1
ATOM 2503 C C . PRO A 1 320 ? -20.406 -5.34 18.234 1 97.62 320 PRO A C 1
ATOM 2505 O O . PRO A 1 320 ? -21.172 -4.633 17.578 1 97.62 320 PRO A O 1
ATOM 2508 N N . TYR A 1 321 ? -19.141 -5.559 17.906 1 97.56 321 TYR A N 1
ATOM 2509 C CA . TYR A 1 321 ? -18.656 -4.938 16.688 1 97.56 321 TYR A CA 1
ATOM 2510 C C . TYR A 1 321 ? -17.594 -5.812 16.016 1 97.56 321 TYR A C 1
ATOM 2512 O O . TYR A 1 321 ? -17.031 -6.703 16.656 1 97.56 321 TYR A O 1
ATOM 2520 N N . GLY A 1 322 ? -17.422 -5.641 14.719 1 96.62 322 GLY A N 1
ATOM 2521 C CA . GLY A 1 322 ? -16.328 -6.23 13.961 1 96.62 322 GLY A CA 1
ATOM 2522 C C . GLY A 1 322 ? -15.141 -5.301 13.812 1 96.62 322 GLY A C 1
ATOM 2523 O O . GLY A 1 322 ? -13.992 -5.711 14.008 1 96.62 322 GLY A O 1
ATOM 2524 N N . MET A 1 323 ? -15.43 -4.047 13.547 1 96.56 323 MET A N 1
ATOM 2525 C CA . MET A 1 323 ? -14.414 -3.01 13.422 1 96.56 323 MET A CA 1
ATOM 2526 C C . MET A 1 323 ? -14.922 -1.686 13.992 1 96.56 323 MET A C 1
ATOM 2528 O O . MET A 1 323 ? -16.094 -1.346 13.836 1 96.56 323 MET A O 1
ATOM 2532 N N . VAL A 1 324 ? -13.984 -0.947 14.602 1 98 324 VAL A N 1
ATOM 2533 C CA . VAL A 1 324 ? -14.359 0.338 15.18 1 98 324 VAL A CA 1
ATOM 2534 C C . VAL A 1 324 ? -13.359 1.412 14.75 1 98 324 VAL A C 1
ATOM 2536 O O . VAL A 1 324 ? -12.148 1.192 14.781 1 98 324 VAL A O 1
ATOM 2539 N N . LEU A 1 325 ? -13.859 2.471 14.227 1 98.25 325 LEU A N 1
ATOM 2540 C CA . LEU A 1 325 ? -13.078 3.672 13.945 1 98.25 325 LEU A CA 1
ATOM 2541 C C . LEU A 1 325 ? -13.273 4.711 15.047 1 98.25 325 LEU A C 1
ATOM 2543 O O . LEU A 1 325 ? -14.406 5.035 15.406 1 98.25 325 LEU A O 1
ATOM 2547 N N . TRP A 1 326 ? -12.18 5.141 15.586 1 98.38 326 TRP A N 1
ATOM 2548 C CA . TRP A 1 326 ? -12.172 6.188 16.609 1 98.38 326 TRP A CA 1
ATOM 2549 C C . TRP A 1 326 ? -11.789 7.535 16 1 98.38 326 TRP A C 1
ATOM 2551 O O . TRP A 1 326 ? -10.617 7.773 15.688 1 98.38 326 TRP A O 1
ATOM 2561 N N . SER A 1 327 ? -12.727 8.359 15.781 1 96.06 327 SER A N 1
ATOM 2562 C CA . SER A 1 327 ? -12.547 9.695 15.227 1 96.06 327 SER A CA 1
ATOM 2563 C C . SER A 1 327 ? -13.133 10.766 16.141 1 96.06 327 SER A C 1
ATOM 2565 O O . SER A 1 327 ? -14.125 11.406 15.797 1 96.06 327 SER A O 1
ATOM 2567 N N . THR A 1 328 ? -12.508 11.055 17.297 1 92.62 328 THR A N 1
ATOM 2568 C CA . THR A 1 328 ? -13.117 11.875 18.344 1 92.62 328 THR A CA 1
ATOM 2569 C C . THR A 1 328 ? -12.297 13.141 18.578 1 92.62 328 THR A C 1
ATOM 2571 O O . THR A 1 328 ? -12.383 13.75 19.641 1 92.62 328 THR A O 1
ATOM 2574 N N . GLY A 1 329 ? -11.484 13.492 17.641 1 92.5 329 GLY A N 1
ATOM 2575 C CA . GLY A 1 329 ? -10.773 14.75 17.781 1 92.5 329 GLY A CA 1
ATOM 2576 C C . GLY A 1 329 ? -9.273 14.57 17.938 1 92.5 329 GLY A C 1
ATOM 2577 O O . GLY A 1 329 ? -8.742 13.492 17.703 1 92.5 329 GLY A O 1
ATOM 2578 N N . ILE A 1 330 ? -8.602 15.695 18.312 1 94.69 330 ILE A N 1
ATOM 2579 C CA . ILE A 1 330 ? -7.141 15.695 18.328 1 94.69 330 ILE A CA 1
ATOM 2580 C C . ILE A 1 330 ? -6.629 16.062 19.719 1 94.69 330 ILE A C 1
ATOM 2582 O O . ILE A 1 330 ? -7.379 16.594 20.531 1 94.69 330 ILE A O 1
ATOM 2586 N N . ALA A 1 331 ? -5.41 15.711 20.016 1 95.81 331 ALA A N 1
ATOM 2587 C CA . ALA A 1 331 ? -4.73 16 21.266 1 95.81 331 ALA A CA 1
ATOM 2588 C C . ALA A 1 331 ? -3.279 16.406 21.031 1 95.81 331 ALA A C 1
ATOM 2590 O O . ALA A 1 331 ? -2.695 16.062 20 1 95.81 331 ALA A O 1
ATOM 2591 N N . THR A 1 332 ? -2.734 17.219 21.969 1 97.31 332 THR A N 1
ATOM 2592 C CA . THR A 1 332 ? -1.353 17.672 21.875 1 97.31 332 THR A CA 1
ATOM 2593 C C . THR A 1 332 ? -0.384 16.5 22 1 97.31 332 THR A C 1
ATOM 2595 O O . THR A 1 332 ? -0.588 15.602 22.828 1 97.31 332 THR A O 1
ATOM 2598 N N . ARG A 1 333 ? 0.621 16.484 21.172 1 97.06 333 ARG A N 1
ATOM 2599 C CA . ARG A 1 333 ? 1.63 15.43 21.219 1 97.06 333 ARG A CA 1
ATOM 2600 C C . ARG A 1 333 ? 2.469 15.531 22.484 1 97.06 333 ARG A C 1
ATOM 2602 O O . ARG A 1 333 ? 2.73 16.625 22.984 1 97.06 333 ARG A O 1
ATOM 2609 N N . PRO A 1 334 ? 3.004 14.375 22.969 1 96.19 334 PRO A N 1
ATOM 2610 C CA . PRO A 1 334 ? 3.781 14.367 24.219 1 96.19 334 PRO A CA 1
ATOM 2611 C C . PRO A 1 334 ? 5.016 15.266 24.141 1 96.19 334 PRO A C 1
ATOM 2613 O O . PRO A 1 334 ? 5.328 15.969 25.109 1 96.19 334 PRO A O 1
ATOM 2616 N N . VAL A 1 335 ? 5.703 15.297 23.047 1 97.5 335 VAL A N 1
ATOM 2617 C CA . VAL A 1 335 ? 6.914 16.094 22.906 1 97.5 335 VAL A CA 1
ATOM 2618 C C . VAL A 1 335 ? 6.57 17.578 23.047 1 97.5 335 VAL A C 1
ATOM 2620 O O . VAL A 1 335 ? 7.348 18.359 23.594 1 97.5 335 VAL A O 1
ATOM 2623 N N . ILE A 1 336 ? 5.402 17.984 22.547 1 98.12 336 ILE A N 1
ATOM 2624 C CA . ILE A 1 336 ? 4.961 19.375 22.625 1 98.12 336 ILE A CA 1
ATOM 2625 C C . ILE A 1 336 ? 4.543 19.703 24.062 1 98.12 336 ILE A C 1
ATOM 2627 O O . ILE A 1 336 ? 4.805 20.797 24.562 1 98.12 336 ILE A O 1
ATOM 2631 N N . MET A 1 337 ? 3.904 18.734 24.75 1 97.62 337 MET A N 1
ATOM 2632 C CA . MET A 1 337 ? 3.545 18.922 26.156 1 97.62 337 MET A CA 1
ATOM 2633 C C . MET A 1 337 ? 4.785 19.172 27 1 97.62 337 MET A C 1
ATOM 2635 O O . MET A 1 337 ? 4.785 20.047 27.875 1 97.62 337 MET A O 1
ATOM 2639 N N . ASP A 1 338 ? 5.82 18.422 26.766 1 97.56 338 ASP A N 1
ATOM 2640 C CA . ASP A 1 338 ? 7.082 18.578 27.469 1 97.56 338 ASP A CA 1
ATOM 2641 C C . ASP A 1 338 ? 7.703 19.938 27.188 1 97.56 338 ASP A C 1
ATOM 2643 O O . ASP A 1 338 ? 8.227 20.594 28.094 1 97.56 338 ASP A O 1
ATOM 2647 N N . PHE A 1 339 ? 7.684 20.344 26 1 98.06 339 PHE A N 1
ATOM 2648 C CA . PHE A 1 339 ? 8.188 21.641 25.594 1 98.06 339 PHE A CA 1
ATOM 2649 C C . PHE A 1 339 ? 7.422 22.766 26.297 1 98.06 339 PHE A C 1
ATOM 2651 O O . PHE A 1 339 ? 8.016 23.703 26.812 1 98.06 339 PHE A O 1
ATOM 2658 N N . MET A 1 340 ? 6.094 22.609 26.328 1 97.94 340 MET A N 1
ATOM 2659 C CA . MET A 1 340 ? 5.23 23.594 26.984 1 97.94 340 MET A CA 1
ATOM 2660 C C . MET A 1 340 ? 5.617 23.766 28.453 1 97.94 340 MET A C 1
ATOM 2662 O O . MET A 1 340 ? 5.66 24.891 28.953 1 97.94 340 MET A O 1
ATOM 2666 N N . LYS A 1 341 ? 5.945 22.75 29.156 1 96.94 341 LYS A N 1
ATOM 2667 C CA . LYS A 1 341 ? 6.344 22.797 30.562 1 96.94 341 LYS A CA 1
ATOM 2668 C C . LYS A 1 341 ? 7.641 23.594 30.734 1 96.94 341 LYS A C 1
ATOM 2670 O O . LYS A 1 341 ? 7.82 24.281 31.734 1 96.94 341 LYS A O 1
ATOM 2675 N N . GLN A 1 342 ? 8.477 23.5 29.766 1 96.56 342 GLN A N 1
ATOM 2676 C CA . GLN A 1 342 ? 9.781 24.156 29.828 1 96.56 342 GLN A CA 1
ATOM 2677 C C . GLN A 1 342 ? 9.672 25.656 29.625 1 96.56 342 GLN A C 1
ATOM 2679 O O . GLN A 1 342 ? 10.539 26.422 30.062 1 96.56 342 GLN A O 1
ATOM 2684 N N . ILE A 1 343 ? 8.633 26.078 29.016 1 96.94 343 ILE A N 1
ATOM 2685 C CA . ILE A 1 343 ? 8.586 27.484 28.641 1 96.94 343 ILE A CA 1
ATOM 2686 C C . ILE A 1 343 ? 7.453 28.188 29.391 1 96.94 343 ILE A C 1
ATOM 2688 O O . ILE A 1 343 ? 6.922 29.203 28.922 1 96.94 343 ILE A O 1
ATOM 2692 N N . GLY A 1 344 ? 6.953 27.578 30.422 1 95.69 344 GLY A N 1
ATOM 2693 C CA . GLY A 1 344 ? 5.977 28.188 31.312 1 95.69 344 GLY A CA 1
ATOM 2694 C C . GLY A 1 344 ? 4.551 28.062 30.812 1 95.69 344 GLY A C 1
ATOM 2695 O O . GLY A 1 344 ? 3.68 28.859 31.172 1 95.69 344 GLY A O 1
ATOM 2696 N N . GLN A 1 345 ? 4.258 27.109 29.891 1 96.81 345 GLN A N 1
ATOM 2697 C CA . GLN A 1 345 ? 2.91 26.875 29.406 1 96.81 345 GLN A CA 1
ATOM 2698 C C . GLN A 1 345 ? 2.383 25.516 29.859 1 96.81 345 GLN A C 1
ATOM 2700 O O . GLN A 1 345 ? 1.569 24.891 29.188 1 96.81 345 GLN A O 1
ATOM 2705 N N . GLY A 1 346 ? 2.873 25.078 30.953 1 94.44 346 GLY A N 1
ATOM 2706 C CA . GLY A 1 346 ? 2.555 23.734 31.422 1 94.44 346 GLY A CA 1
ATOM 2707 C C . GLY A 1 346 ? 1.092 23.562 31.781 1 94.44 346 GLY A C 1
ATOM 2708 O O . GLY A 1 346 ? 0.578 22.438 31.797 1 94.44 346 GLY A O 1
ATOM 2709 N N . ASN A 1 347 ? 0.379 24.672 32.062 1 94.44 347 ASN A N 1
ATOM 2710 C CA . ASN A 1 347 ? -1.013 24.594 32.5 1 94.44 347 ASN A CA 1
ATOM 2711 C C . ASN A 1 347 ? -1.972 24.656 31.297 1 94.44 347 ASN A C 1
ATOM 2713 O O . ASN A 1 347 ? -3.186 24.531 31.469 1 94.44 347 ASN A O 1
ATOM 2717 N N . ARG A 1 348 ? -1.454 24.812 30.125 1 94.25 348 ARG A N 1
ATOM 2718 C CA . ARG A 1 348 ? -2.285 24.875 28.922 1 94.25 348 ARG A CA 1
ATOM 2719 C C . ARG A 1 348 ? -2.434 23.5 28.281 1 94.25 348 ARG A C 1
ATOM 2721 O O . ARG A 1 348 ? -1.578 22.625 28.469 1 94.25 348 ARG A O 1
ATOM 2728 N N . ARG A 1 349 ? -3.488 23.406 27.469 1 92.31 349 ARG A N 1
ATOM 2729 C CA . ARG A 1 349 ? -3.74 22.156 26.766 1 92.31 349 ARG A CA 1
ATOM 2730 C C . ARG A 1 349 ? -3.094 22.156 25.391 1 92.31 349 ARG A C 1
ATOM 2732 O O . ARG A 1 349 ? -2.846 21.109 24.812 1 92.31 349 ARG A O 1
ATOM 2739 N N . VAL A 1 350 ? -2.922 23.297 24.891 1 95.19 350 VAL A N 1
ATOM 2740 C CA . VAL A 1 350 ? -2.367 23.469 23.562 1 95.19 350 VAL A CA 1
ATOM 2741 C C . VAL A 1 350 ? -1.319 24.578 23.562 1 95.19 350 VAL A C 1
ATOM 2743 O O . VAL A 1 350 ? -1.452 25.562 24.312 1 95.19 350 VAL A O 1
ATOM 2746 N N . LEU A 1 351 ? -0.287 24.422 22.797 1 97.5 351 LEU A N 1
ATOM 2747 C CA . LEU A 1 351 ? 0.791 25.406 22.719 1 97.5 351 LEU A CA 1
ATOM 2748 C C . LEU A 1 351 ? 0.257 26.766 22.281 1 97.5 351 LEU A C 1
ATOM 2750 O O . LEU A 1 351 ? -0.448 26.859 21.266 1 97.5 351 LEU A O 1
ATOM 2754 N N . ALA A 1 352 ? 0.561 27.812 23.047 1 96.75 352 ALA A N 1
ATOM 2755 C CA . ALA A 1 352 ? 0.025 29.141 22.781 1 96.75 352 ALA A CA 1
ATOM 2756 C C . ALA A 1 352 ? 1.035 29.984 22.016 1 96.75 352 ALA A C 1
ATOM 2758 O O . ALA A 1 352 ? 2.225 30 22.344 1 96.75 352 ALA A O 1
ATOM 2759 N N . THR A 1 353 ? 0.556 30.672 21.047 1 97.06 353 THR A N 1
ATOM 2760 C CA . THR A 1 353 ? 1.321 31.672 20.297 1 97.06 353 THR A CA 1
ATOM 2761 C C . THR A 1 353 ? 0.635 33.031 20.359 1 97.06 353 THR A C 1
ATOM 2763 O O . THR A 1 353 ? -0.526 33.125 20.766 1 97.06 353 THR A O 1
ATOM 2766 N N . ASP A 1 354 ? 1.418 34.031 20.062 1 93.69 354 ASP A N 1
ATOM 2767 C CA . ASP A 1 354 ? 0.783 35.344 19.875 1 93.69 354 ASP A CA 1
ATOM 2768 C C . ASP A 1 354 ? 0.184 35.469 18.469 1 93.69 354 ASP A C 1
ATOM 2770 O O . ASP A 1 354 ? 0.098 34.469 17.734 1 93.69 354 ASP A O 1
ATOM 2774 N N . GLU A 1 355 ? -0.258 36.594 18.062 1 93.19 355 GLU A N 1
ATOM 2775 C CA . GLU A 1 355 ? -0.986 36.812 16.812 1 93.19 355 GLU A CA 1
ATOM 2776 C C . GLU A 1 355 ? -0.056 36.75 15.609 1 93.19 355 GLU A C 1
ATOM 2778 O O . GLU A 1 355 ? -0.517 36.688 14.469 1 93.19 355 GLU A O 1
ATOM 2783 N N . TRP A 1 356 ? 1.266 36.781 15.836 1 95.75 356 TRP A N 1
ATOM 2784 C CA . TRP A 1 356 ? 2.25 36.656 14.766 1 95.75 356 TRP A CA 1
ATOM 2785 C C . TRP A 1 356 ? 2.82 35.219 14.742 1 95.75 356 TRP A C 1
ATOM 2787 O O . TRP A 1 356 ? 3.838 34.969 14.094 1 95.75 356 TRP A O 1
ATOM 2797 N N . LEU A 1 357 ? 2.236 34.281 15.484 1 97.69 357 LEU A N 1
ATOM 2798 C CA . LEU A 1 357 ? 2.525 32.844 15.531 1 97.69 357 LEU A CA 1
ATOM 2799 C C . LEU A 1 357 ? 3.828 32.594 16.281 1 97.69 357 LEU A C 1
ATOM 2801 O O . LEU A 1 357 ? 4.449 31.531 16.094 1 97.69 357 LEU A O 1
ATOM 2805 N N . ARG A 1 358 ? 4.309 33.562 17.031 1 97.5 358 ARG A N 1
ATOM 2806 C CA . ARG A 1 358 ? 5.477 33.375 17.891 1 97.5 358 ARG A CA 1
ATOM 2807 C C . ARG A 1 358 ? 5.094 32.656 19.188 1 97.5 358 ARG A C 1
ATOM 2809 O O . ARG A 1 358 ? 4.102 33.031 19.828 1 97.5 358 ARG A O 1
ATOM 2816 N N . VAL A 1 359 ? 5.859 31.703 19.547 1 98.19 359 VAL A N 1
ATOM 2817 C CA . VAL A 1 359 ? 5.566 30.953 20.766 1 98.19 359 VAL A CA 1
ATOM 2818 C C . VAL A 1 359 ? 5.812 31.828 21.984 1 98.19 359 VAL A C 1
ATOM 2820 O O . VAL A 1 359 ? 6.887 32.438 22.125 1 98.19 359 VAL A O 1
ATOM 2823 N N . GLU A 1 360 ? 4.82 31.859 22.859 1 95.25 360 GLU A N 1
ATOM 2824 C CA . GLU A 1 360 ? 4.953 32.656 24.078 1 95.25 360 GLU A CA 1
ATOM 2825 C C . GLU A 1 360 ? 5.945 32.031 25.047 1 95.25 360 GLU A C 1
ATOM 2827 O O . GLU A 1 360 ? 5.895 30.828 25.297 1 95.25 360 GLU A O 1
ATOM 2832 N N . GLY A 1 361 ? 6.848 32.812 25.516 1 91.81 361 GLY A N 1
ATOM 2833 C CA . GLY A 1 361 ? 7.77 32.312 26.516 1 91.81 361 GLY A CA 1
ATOM 2834 C C . GLY A 1 361 ? 9.094 31.859 25.938 1 91.81 361 GLY A C 1
ATOM 2835 O O . GLY A 1 361 ? 9.945 31.344 26.672 1 91.81 361 GLY A O 1
ATOM 2836 N N . CYS A 1 362 ? 9.219 31.938 24.672 1 91.62 362 CYS A N 1
ATOM 2837 C CA . CYS A 1 362 ? 10.469 31.516 24.047 1 91.62 362 CYS A CA 1
ATOM 2838 C C . CYS A 1 362 ? 10.797 32.406 22.844 1 91.62 362 CYS A C 1
ATOM 2840 O O . CYS A 1 362 ? 9.914 32.781 22.094 1 91.62 362 CYS A O 1
ATOM 2842 N N . ASP A 1 363 ? 12.094 32.688 22.688 1 91.31 363 ASP A N 1
ATOM 2843 C CA . ASP A 1 363 ? 12.547 33.531 21.594 1 91.31 363 ASP A CA 1
ATOM 2844 C C . ASP A 1 363 ? 12.945 32.656 20.375 1 91.31 363 ASP A C 1
ATOM 2846 O O . ASP A 1 363 ? 13.578 31.625 20.531 1 91.31 363 ASP A O 1
ATOM 2850 N N . GLY A 1 364 ? 12.484 33.062 19.203 1 94.94 364 GLY A N 1
ATOM 2851 C CA . GLY A 1 364 ? 12.961 32.438 17.984 1 94.94 364 GLY A CA 1
ATOM 2852 C C . GLY A 1 364 ? 12.195 31.188 17.625 1 94.94 364 GLY A C 1
ATOM 2853 O O . GLY A 1 364 ? 12.656 30.391 16.812 1 94.94 364 GLY A O 1
ATOM 2854 N N . VAL A 1 365 ? 11.07 31 18.281 1 98.31 365 VAL A N 1
ATOM 2855 C CA . VAL A 1 365 ? 10.289 29.797 18.016 1 98.31 365 VAL A CA 1
ATOM 2856 C C . VAL A 1 365 ? 8.883 30.172 17.562 1 98.31 365 VAL A C 1
ATOM 2858 O O . VAL A 1 365 ? 8.219 31 18.203 1 98.31 365 VAL A O 1
ATOM 2861 N N . TYR A 1 366 ? 8.5 29.672 16.422 1 98.62 366 TYR A N 1
ATOM 2862 C CA . TYR A 1 366 ? 7.148 29.797 15.891 1 98.62 366 TYR A CA 1
ATOM 2863 C C . TYR A 1 366 ? 6.406 28.469 15.945 1 98.62 366 TYR A C 1
ATOM 2865 O O . TYR A 1 366 ? 7.031 27.406 15.938 1 98.62 366 TYR A O 1
ATOM 2873 N N . ALA A 1 367 ? 5.121 28.516 16.047 1 98.62 367 ALA A N 1
ATOM 2874 C CA . ALA A 1 367 ? 4.309 27.297 15.992 1 98.62 367 ALA A CA 1
ATOM 2875 C C . ALA A 1 367 ? 3.076 27.5 15.125 1 98.62 367 ALA A C 1
ATOM 2877 O O . ALA A 1 367 ? 2.447 28.562 15.156 1 98.62 367 ALA A O 1
ATOM 2878 N N . LEU A 1 368 ? 2.801 26.469 14.305 1 97.25 368 LEU A N 1
ATOM 2879 C CA . LEU A 1 368 ? 1.747 26.516 13.297 1 97.25 368 LEU A CA 1
ATOM 2880 C C . LEU A 1 368 ? 0.922 25.234 13.312 1 97.25 368 LEU A C 1
ATOM 2882 O O . LEU A 1 368 ? 1.434 24.172 13.656 1 97.25 368 LEU A O 1
ATOM 2886 N N . GLY A 1 369 ? -0.314 25.391 12.82 1 97.31 369 GLY A N 1
ATOM 2887 C CA . GLY A 1 369 ? -1.147 24.219 12.609 1 97.31 369 GLY A CA 1
ATOM 2888 C C . GLY A 1 369 ? -1.79 23.703 13.883 1 97.31 369 GLY A C 1
ATOM 2889 O O . GLY A 1 369 ? -2.02 24.469 14.82 1 97.31 369 GLY A O 1
ATOM 2890 N N . ASP A 1 370 ? -2.043 22.422 13.898 1 96.62 370 ASP A N 1
ATOM 2891 C CA . ASP A 1 370 ? -2.854 21.781 14.945 1 96.62 370 ASP A CA 1
ATOM 2892 C C . ASP A 1 370 ? -2.088 21.703 16.266 1 96.62 370 ASP A C 1
ATOM 2894 O O . ASP A 1 370 ? -2.678 21.469 17.312 1 96.62 370 ASP A O 1
ATOM 2898 N N . CYS A 1 371 ? -0.829 21.953 16.234 1 97.12 371 CYS A N 1
ATOM 2899 C CA . CYS A 1 371 ? -0.053 21.812 17.469 1 97.12 371 CYS A CA 1
ATOM 2900 C C . CYS A 1 371 ? -0.142 23.078 18.312 1 97.12 371 CYS A C 1
ATOM 2902 O O . CYS A 1 371 ? 0.283 23.094 19.469 1 97.12 371 CYS A O 1
ATOM 2904 N N . ALA A 1 372 ? -0.753 24.141 17.75 1 97.06 372 ALA A N 1
ATOM 2905 C CA . ALA A 1 372 ? -0.734 25.422 18.453 1 97.06 372 ALA A CA 1
ATOM 2906 C C . ALA A 1 372 ? -2.066 26.156 18.297 1 97.06 372 ALA A C 1
ATOM 2908 O O . ALA A 1 372 ? -2.891 25.781 17.453 1 97.06 372 ALA A O 1
ATOM 2909 N N . THR A 1 373 ? -2.312 27.062 19.172 1 95.38 373 THR A N 1
ATOM 2910 C CA . THR A 1 373 ? -3.447 27.969 19.109 1 95.38 373 THR A CA 1
ATOM 2911 C C . THR A 1 373 ? -3.006 29.406 19.391 1 95.38 373 THR A C 1
ATOM 2913 O O . THR A 1 373 ? -2.02 29.641 20.094 1 95.38 373 THR A O 1
ATOM 2916 N N . ILE A 1 374 ? -3.672 30.344 18.797 1 94.31 374 ILE A N 1
ATOM 2917 C CA . ILE A 1 374 ? -3.354 31.75 19.016 1 94.31 374 ILE A CA 1
ATOM 2918 C C . ILE A 1 374 ? -4.023 32.25 20.297 1 94.31 374 ILE A C 1
ATOM 2920 O O . ILE A 1 374 ? -5.246 32.156 20.438 1 94.31 374 ILE A O 1
ATOM 2924 N N . ASN A 1 375 ? -3.232 32.594 21.203 1 91.44 375 ASN A N 1
ATOM 2925 C CA . ASN A 1 375 ? -3.734 33.25 22.406 1 91.44 375 ASN A CA 1
ATOM 2926 C C . ASN A 1 375 ? -3.975 34.75 22.188 1 91.44 375 ASN A C 1
ATOM 2928 O O . ASN A 1 375 ? -3.107 35.562 22.484 1 91.44 375 ASN A O 1
ATOM 2932 N N . GLN A 1 376 ? -5.176 35 21.797 1 86.62 376 GLN A N 1
ATOM 2933 C CA . GLN A 1 376 ? -5.496 36.375 21.438 1 86.62 376 GLN A CA 1
ATOM 2934 C C . GLN A 1 376 ? -5.492 37.281 22.656 1 86.62 376 GLN A C 1
ATOM 2936 O O . GLN A 1 376 ? -6.055 36.938 23.703 1 86.62 376 GLN A O 1
ATOM 2941 N N . ARG A 1 377 ? -4.887 38.406 22.531 1 86.38 377 ARG A N 1
ATOM 2942 C CA . ARG A 1 377 ? -4.816 39.375 23.625 1 86.38 377 ARG A CA 1
ATOM 2943 C C . ARG A 1 377 ? -6.152 40.062 23.812 1 86.38 377 ARG A C 1
ATOM 2945 O O . ARG A 1 377 ? -6.828 40.406 22.828 1 86.38 377 ARG A O 1
ATOM 2952 N N . LYS A 1 378 ? -6.477 40.312 25.031 1 87.75 378 LYS A N 1
ATOM 2953 C CA . LYS A 1 378 ? -7.711 41.031 25.359 1 87.75 378 LYS A CA 1
ATOM 2954 C C . LYS A 1 378 ? -7.508 42.531 25.312 1 87.75 378 LYS A C 1
ATOM 2956 O O . LYS A 1 378 ? -6.484 43.031 25.781 1 87.75 378 LYS A O 1
ATOM 2961 N N . VAL A 1 379 ? -8.43 43.156 24.734 1 86.88 379 VAL A N 1
ATOM 2962 C CA . VAL A 1 379 ? -8.359 44.594 24.656 1 86.88 379 VAL A CA 1
ATOM 2963 C C . VAL A 1 379 ? -8.422 45.219 26.062 1 86.88 379 VAL A C 1
ATOM 2965 O O . VAL A 1 379 ? -7.719 46.188 26.359 1 86.88 379 VAL A O 1
ATOM 2968 N N . MET A 1 380 ? -9.164 44.625 26.922 1 88.5 380 MET A N 1
ATOM 2969 C CA . MET A 1 380 ? -9.383 45.156 28.266 1 88.5 380 MET A CA 1
ATOM 2970 C C . MET A 1 380 ? -8.094 45.094 29.078 1 88.5 380 MET A C 1
ATOM 2972 O O . MET A 1 380 ? -7.887 45.938 29.969 1 88.5 380 MET A O 1
ATOM 2976 N N . GLU A 1 381 ? -7.246 44.188 28.719 1 87.69 381 GLU A N 1
ATOM 2977 C CA . GLU A 1 381 ? -5.969 44.094 29.406 1 87.69 381 GLU A CA 1
ATOM 2978 C C . GLU A 1 381 ? -5.051 45.281 29.047 1 87.69 381 GLU A C 1
ATOM 2980 O O . GLU A 1 381 ? -4.148 45.625 29.812 1 87.69 381 GLU A O 1
ATOM 2985 N N . ASP A 1 382 ? -5.34 45.875 27.922 1 88.69 382 ASP A N 1
ATOM 2986 C CA . ASP A 1 382 ? -4.465 46.938 27.438 1 88.69 382 ASP A CA 1
ATOM 2987 C C . ASP A 1 382 ? -5.211 48.281 27.375 1 88.69 382 ASP A C 1
ATOM 2989 O O . ASP A 1 382 ? -4.703 49.25 26.812 1 88.69 382 ASP A O 1
ATOM 2993 N N . ILE A 1 383 ? -6.348 48.344 27.938 1 87.81 383 ILE A N 1
ATOM 2994 C CA . ILE A 1 383 ? -7.242 49.469 27.734 1 87.81 383 ILE A CA 1
ATOM 2995 C C . ILE A 1 383 ? -6.59 50.75 28.266 1 87.81 383 ILE A C 1
ATOM 2997 O O . ILE A 1 383 ? -6.688 51.812 27.641 1 87.81 383 ILE A O 1
ATOM 3001 N N . ALA A 1 384 ? -5.887 50.688 29.359 1 87.25 384 ALA A N 1
ATOM 3002 C CA . ALA A 1 384 ? -5.25 51.875 29.969 1 87.25 384 ALA A CA 1
ATOM 3003 C C . ALA A 1 384 ? -4.109 52.375 29.094 1 87.25 384 ALA A C 1
ATOM 3005 O O . ALA A 1 384 ? -3.967 53.594 28.906 1 87.25 384 ALA A O 1
ATOM 3006 N N . VAL A 1 385 ? -3.383 51.438 28.625 1 88.62 385 VAL A N 1
ATOM 3007 C CA . VAL A 1 385 ? -2.229 51.812 27.812 1 88.62 385 VAL A CA 1
ATOM 3008 C C . VAL A 1 385 ? -2.693 52.344 26.469 1 88.62 385 VAL A C 1
ATOM 3010 O O . VAL A 1 385 ? -2.1 53.281 25.922 1 88.62 385 VAL A O 1
ATOM 3013 N N . ILE A 1 386 ? -3.723 51.781 25.938 1 87.94 386 ILE A N 1
ATOM 3014 C CA . ILE A 1 386 ? -4.293 52.25 24.672 1 87.94 386 ILE A CA 1
ATOM 3015 C C . ILE A 1 386 ? -4.773 53.719 24.844 1 87.94 386 ILE A C 1
ATOM 3017 O O . ILE A 1 386 ? -4.484 54.562 24 1 87.94 386 ILE A O 1
ATOM 3021 N N . PHE A 1 387 ? -5.449 53.969 25.891 1 86.94 387 PHE A N 1
ATOM 3022 C CA . PHE A 1 387 ? -5.961 55.312 26.188 1 86.94 387 PHE A CA 1
ATOM 3023 C C . PHE A 1 387 ? -4.82 56.281 26.344 1 86.94 387 PHE A C 1
ATOM 3025 O O . PHE A 1 387 ? -4.883 57.406 25.812 1 86.94 387 PHE A O 1
ATOM 3032 N N . SER A 1 388 ? -3.846 55.875 27.047 1 86.88 388 SER A N 1
ATOM 3033 C CA . SER A 1 388 ? -2.699 56.75 27.297 1 86.88 388 SER A CA 1
ATOM 3034 C C . SER A 1 388 ? -1.985 57.094 25.984 1 86.88 388 SER A C 1
ATOM 3036 O O . SER A 1 388 ? -1.542 58.219 25.797 1 86.88 388 SER A O 1
ATOM 3038 N N . LYS A 1 389 ? -1.901 56.125 25.109 1 85.25 389 LYS A N 1
ATOM 3039 C CA . LYS A 1 389 ? -1.229 56.344 23.844 1 85.25 389 LYS A CA 1
ATOM 3040 C C . LYS A 1 389 ? -2.064 57.25 22.938 1 85.25 389 LYS A C 1
ATOM 3042 O O . LYS A 1 389 ? -1.523 57.969 22.078 1 85.25 389 LYS A O 1
ATOM 3047 N N . ALA A 1 390 ? -3.334 57.188 23.078 1 82 390 ALA A N 1
ATOM 3048 C CA . ALA A 1 390 ? -4.234 58.031 22.297 1 82 390 ALA A CA 1
ATOM 3049 C C . ALA A 1 390 ? -4.258 59.438 22.844 1 82 390 ALA A C 1
ATOM 3051 O O . ALA A 1 390 ? -4.438 60.406 22.078 1 82 390 ALA A O 1
ATOM 3052 N N . ASP A 1 391 ? -4.129 59.531 24.172 1 82.88 391 ASP A N 1
ATOM 3053 C CA . ASP A 1 391 ? -4.156 60.844 24.828 1 82.88 391 ASP A CA 1
ATOM 3054 C C . ASP A 1 391 ? -2.785 61.5 24.781 1 82.88 391 ASP A C 1
ATOM 3056 O O . ASP A 1 391 ? -2.125 61.656 25.812 1 82.88 391 ASP A O 1
ATOM 3060 N N . LYS A 1 392 ? -2.461 62 23.672 1 79.12 392 LYS A N 1
ATOM 3061 C CA . LYS A 1 392 ? -1.133 62.562 23.453 1 79.12 392 LYS A CA 1
ATOM 3062 C C . LYS A 1 392 ? -0.89 63.781 24.344 1 79.12 392 LYS A C 1
ATOM 3064 O O . LYS A 1 392 ? 0.248 64.062 24.719 1 79.12 392 LYS A O 1
ATOM 3069 N N . ASN A 1 393 ? -1.971 64.5 24.688 1 80.88 393 ASN A N 1
ATOM 3070 C CA . ASN A 1 393 ? -1.821 65.75 25.453 1 80.88 393 ASN A CA 1
ATOM 3071 C C . ASN A 1 393 ? -2.049 65.5 26.938 1 80.88 393 ASN A C 1
ATOM 3073 O O . ASN A 1 393 ? -2.084 66.438 27.719 1 80.88 393 ASN A O 1
ATOM 3077 N N . ASN A 1 394 ? -2.252 64.25 27.375 1 82.88 394 ASN A N 1
ATOM 3078 C CA . ASN A 1 394 ? -2.453 63.875 28.766 1 82.88 394 ASN A CA 1
ATOM 3079 C C . ASN A 1 394 ? -3.602 64.688 29.406 1 82.88 394 ASN A C 1
ATOM 3081 O O . ASN A 1 394 ? -3.471 65.188 30.516 1 82.88 394 ASN A O 1
ATOM 3085 N N . SER A 1 395 ? -4.641 64.938 28.656 1 81.81 395 SER A N 1
ATOM 3086 C CA . SER A 1 395 ? -5.785 65.688 29.109 1 81.81 395 SER A CA 1
ATOM 3087 C C . SER A 1 395 ? -6.746 64.812 29.922 1 81.81 395 SER A C 1
ATOM 3089 O O . SER A 1 395 ? -7.609 65.375 30.641 1 81.81 395 SER A O 1
ATOM 3091 N N . GLY A 1 396 ? -6.562 63.469 29.891 1 81.38 396 GLY A N 1
ATOM 3092 C CA . GLY A 1 396 ? -7.48 62.562 30.547 1 81.38 396 GLY A CA 1
ATOM 3093 C C . GLY A 1 396 ? -8.75 62.312 29.75 1 81.38 396 GLY A C 1
ATOM 3094 O O . GLY A 1 396 ? -9.594 61.531 30.156 1 81.38 396 GLY A O 1
ATOM 3095 N N . THR A 1 397 ? -8.906 63.062 28.719 1 83.19 397 THR A N 1
ATOM 3096 C CA . THR A 1 397 ? -10.047 62.875 27.828 1 83.19 397 THR A CA 1
ATOM 3097 C C . THR A 1 397 ? -9.578 62.781 26.375 1 83.19 397 THR A C 1
ATOM 3099 O O . THR A 1 397 ? -8.477 63.219 26.031 1 83.19 397 THR A O 1
ATOM 3102 N N . LEU A 1 398 ? -10.266 62 25.625 1 79.88 398 LEU A N 1
ATOM 3103 C CA . LEU A 1 398 ? -9.938 61.812 24.219 1 79.88 398 LEU A CA 1
ATOM 3104 C C . LEU A 1 398 ? -11.023 62.406 23.328 1 79.88 398 LEU A C 1
ATOM 3106 O O . LEU A 1 398 ? -12.219 62.281 23.625 1 79.88 398 LEU A O 1
ATOM 3110 N N . ASP A 1 399 ? -10.57 63.188 22.359 1 75.25 399 ASP A N 1
ATOM 3111 C CA . ASP A 1 399 ? -11.523 63.625 21.344 1 75.25 399 ASP A CA 1
ATOM 3112 C C . ASP A 1 399 ? -11.477 62.719 20.125 1 75.25 399 ASP A C 1
ATOM 3114 O O . ASP A 1 399 ? -10.617 61.844 20.047 1 75.25 399 ASP A O 1
ATOM 3118 N N . LEU A 1 400 ? -12.43 62.812 19.234 1 69.62 400 LEU A N 1
ATOM 3119 C CA . LEU A 1 400 ? -12.57 61.938 18.078 1 69.62 400 LEU A CA 1
ATOM 3120 C C . LEU A 1 400 ? -11.328 61.969 17.203 1 69.62 400 LEU A C 1
ATOM 3122 O O . LEU A 1 400 ? -10.938 60.969 16.609 1 69.62 400 LEU A O 1
ATOM 3126 N N . LYS A 1 401 ? -10.703 63.094 17.156 1 70.06 401 LYS A N 1
ATOM 3127 C CA . LYS A 1 401 ? -9.508 63.25 16.328 1 70.06 401 LYS A CA 1
ATOM 3128 C C . LYS A 1 401 ? -8.336 62.469 16.922 1 70.06 401 LYS A C 1
ATOM 3130 O O . LYS A 1 401 ? -7.551 61.875 16.172 1 70.06 401 LYS A O 1
ATOM 3135 N N . ASP A 1 402 ? -8.211 62.5 18.219 1 70.69 402 ASP A N 1
ATOM 3136 C CA . ASP A 1 402 ? -7.141 61.812 18.906 1 70.69 402 ASP A CA 1
ATOM 3137 C C . ASP A 1 402 ? -7.277 60.281 18.703 1 70.69 402 ASP A C 1
ATOM 3139 O O . ASP A 1 402 ? -6.273 59.562 18.672 1 70.69 402 ASP A O 1
ATOM 3143 N N . PHE A 1 403 ? -8.383 59.875 18.516 1 71.62 403 PHE A N 1
ATOM 3144 C CA . PHE A 1 403 ? -8.68 58.438 18.438 1 71.62 403 PHE A CA 1
ATOM 3145 C C . PHE A 1 403 ? -8.422 57.906 17.047 1 71.62 403 PHE A C 1
ATOM 3147 O O . PHE A 1 403 ? -8.078 56.719 16.875 1 71.62 403 PHE A O 1
ATOM 3154 N N . LYS A 1 404 ? -8.648 58.719 16.109 1 72.12 404 LYS A N 1
ATOM 3155 C CA . LYS A 1 404 ? -8.586 58.25 14.727 1 72.12 404 LYS A CA 1
ATOM 3156 C C . LYS A 1 404 ? -7.238 57.594 14.422 1 72.12 404 LYS A C 1
ATOM 3158 O O . LYS A 1 404 ? -7.18 56.594 13.719 1 72.12 404 LYS A O 1
ATOM 3163 N N . ASP A 1 405 ? -6.176 58.125 15.055 1 72.06 405 ASP A N 1
ATOM 3164 C CA . ASP A 1 405 ? -4.832 57.625 14.766 1 72.06 405 ASP A CA 1
ATOM 3165 C C . ASP A 1 405 ? -4.613 56.25 15.375 1 72.06 405 ASP A C 1
ATOM 3167 O O . ASP A 1 405 ? -3.848 55.438 14.844 1 72.06 405 ASP A O 1
ATOM 3171 N N . VAL A 1 406 ? -5.332 56 16.438 1 79.25 406 VAL A N 1
ATOM 3172 C CA . VAL A 1 406 ? -5.055 54.781 17.188 1 79.25 406 VAL A CA 1
ATOM 3173 C C . VAL A 1 406 ? -6.082 53.719 16.844 1 79.25 406 VAL A C 1
ATOM 3175 O O . VAL A 1 406 ? -5.828 52.531 17.016 1 79.25 406 VAL A O 1
ATOM 3178 N N . VAL A 1 407 ? -7.094 54.156 16.266 1 78.12 407 VAL A N 1
ATOM 3179 C CA . VAL A 1 407 ? -8.203 53.25 15.984 1 78.12 407 VAL A CA 1
ATOM 3180 C C . VAL A 1 407 ? -7.766 52.188 14.992 1 78.12 407 VAL A C 1
ATOM 3182 O O . VAL A 1 407 ? -8.07 51 15.164 1 78.12 407 VAL A O 1
ATOM 3185 N N . ASP A 1 408 ? -7.062 52.625 14.023 1 82.12 408 ASP A N 1
ATOM 3186 C CA . ASP A 1 408 ? -6.613 51.688 13.008 1 82.12 408 ASP A CA 1
ATOM 3187 C C . ASP A 1 408 ? -5.668 50.625 13.609 1 82.12 408 ASP A C 1
ATOM 3189 O O . ASP A 1 408 ? -5.73 49.469 13.258 1 82.12 408 ASP A O 1
ATOM 3193 N N . HIS A 1 409 ? -4.867 51.062 14.461 1 86.5 409 HIS A N 1
ATOM 3194 C CA . HIS A 1 409 ? -3.922 50.156 15.109 1 86.5 409 HIS A CA 1
ATOM 3195 C C . HIS A 1 409 ? -4.633 49.219 16.062 1 86.5 409 HIS A C 1
ATOM 3197 O O . HIS A 1 409 ? -4.266 48.031 16.156 1 86.5 409 HIS A O 1
ATOM 3203 N N . ILE A 1 410 ? -5.641 49.688 16.688 1 84.62 410 ILE A N 1
ATOM 3204 C CA . ILE A 1 410 ? -6.422 48.844 17.594 1 84.62 410 ILE A CA 1
ATOM 3205 C C . ILE A 1 410 ? -7.152 47.781 16.812 1 84.62 410 ILE A C 1
ATOM 3207 O O . ILE A 1 410 ? -7.141 46.594 17.188 1 84.62 410 ILE A O 1
ATOM 3211 N N . SER A 1 411 ? -7.645 48.156 15.742 1 83.62 411 SER A N 1
ATOM 3212 C CA . SER A 1 411 ? -8.398 47.219 14.922 1 83.62 411 SER A CA 1
ATOM 3213 C C . SER A 1 411 ? -7.492 46.125 14.336 1 83.62 411 SER A C 1
ATOM 3215 O O . SER A 1 411 ? -7.922 45 14.156 1 83.62 411 SER A O 1
ATOM 3217 N N . GLU A 1 412 ? -6.355 46.469 14.094 1 86.75 412 GLU A N 1
ATOM 3218 C CA . GLU A 1 412 ? -5.398 45.531 13.531 1 86.75 412 GLU A CA 1
ATOM 3219 C C . GLU A 1 412 ? -4.848 44.594 14.617 1 86.75 412 GLU A C 1
ATOM 3221 O O . GLU A 1 412 ? -4.68 43.406 14.383 1 86.75 412 GLU A O 1
ATOM 3226 N N . ARG A 1 413 ? -4.621 45.188 15.727 1 87.88 413 ARG A N 1
ATOM 3227 C CA . ARG A 1 413 ? -4.016 44.438 16.812 1 87.88 413 ARG A CA 1
ATOM 3228 C C . ARG A 1 413 ? -5.039 43.531 17.5 1 87.88 413 ARG A C 1
ATOM 3230 O O . ARG A 1 413 ? -4.703 42.438 17.953 1 87.88 413 ARG A O 1
ATOM 3237 N N . TYR A 1 414 ? -6.242 44.031 17.516 1 88.12 414 TYR A N 1
ATOM 3238 C CA . TYR A 1 414 ? -7.328 43.312 18.188 1 88.12 414 TYR A CA 1
ATOM 3239 C C . TYR A 1 414 ? -8.477 43.062 17.234 1 88.12 414 TYR A C 1
ATOM 3241 O O . TYR A 1 414 ? -9.477 43.781 17.234 1 88.12 414 TYR A O 1
ATOM 3249 N N . PRO A 1 415 ? -8.336 41.938 16.594 1 82.38 415 PRO A N 1
ATOM 3250 C CA . PRO A 1 415 ? -9.328 41.656 15.547 1 82.38 415 PRO A CA 1
ATOM 3251 C C . PRO A 1 415 ? -10.75 41.531 16.109 1 82.38 415 PRO A C 1
ATOM 3253 O O . PRO A 1 415 ? -11.719 41.688 15.375 1 82.38 415 PRO A O 1
ATOM 3256 N N . GLN A 1 416 ? -10.883 41.188 17.328 1 85.62 416 GLN A N 1
ATOM 3257 C CA . GLN A 1 416 ? -12.195 41.031 17.953 1 85.62 416 GLN A CA 1
ATOM 3258 C C . GLN A 1 416 ? -12.961 42.344 17.922 1 85.62 416 GLN A C 1
ATOM 3260 O O . GLN A 1 416 ? -14.188 42.375 18.016 1 85.62 416 GLN A O 1
ATOM 3265 N N . VAL A 1 417 ? -12.25 43.469 17.828 1 83.62 417 VAL A N 1
ATOM 3266 C CA . VAL A 1 417 ? -12.898 44.75 17.734 1 83.62 417 VAL A CA 1
ATOM 3267 C C . VAL A 1 417 ? -13.695 44.844 16.438 1 83.62 417 VAL A C 1
ATOM 3269 O O . VAL A 1 417 ? -14.859 45.281 16.438 1 83.62 417 VAL A O 1
ATOM 3272 N N . GLN A 1 418 ? -13.031 44.531 15.391 1 79.75 418 GLN A N 1
ATOM 3273 C CA . GLN A 1 418 ? -13.711 44.562 14.102 1 79.75 418 GLN A CA 1
ATOM 3274 C C . GLN A 1 418 ? -14.883 43.594 14.062 1 79.75 418 GLN A C 1
ATOM 3276 O O . GLN A 1 418 ? -15.938 43.906 13.492 1 79.75 418 GLN A O 1
ATOM 3281 N N . ILE A 1 419 ? -14.672 42.469 14.586 1 81.31 419 ILE A N 1
ATOM 3282 C CA . ILE A 1 419 ? -15.734 41.469 14.625 1 81.31 419 ILE A CA 1
ATOM 3283 C C . ILE A 1 419 ? -16.938 42 15.398 1 81.31 419 ILE A C 1
ATOM 3285 O O . ILE A 1 419 ? -18.078 41.844 14.969 1 81.31 419 ILE A O 1
ATOM 3289 N N . TYR A 1 420 ? -16.672 42.625 16.531 1 83.62 420 TYR A N 1
ATOM 3290 C CA . TYR A 1 420 ? -17.719 43.219 17.359 1 83.62 420 TYR A CA 1
ATOM 3291 C C . TYR A 1 420 ? -18.453 44.312 16.625 1 83.62 420 TYR A C 1
ATOM 3293 O O . TYR A 1 420 ? -19.688 44.406 16.656 1 83.62 420 TYR A O 1
ATOM 3301 N N . MET A 1 421 ? -17.719 45.125 15.977 1 81.94 421 MET A N 1
ATOM 3302 C CA . MET A 1 421 ? -18.312 46.219 15.211 1 81.94 421 MET A CA 1
ATOM 3303 C C . MET A 1 421 ? -19.219 45.688 14.109 1 81.94 421 MET A C 1
ATOM 3305 O O . MET A 1 421 ? -20.297 46.25 13.875 1 81.94 421 MET A O 1
ATOM 3309 N N . GLU A 1 422 ? -18.734 44.719 13.445 1 80.31 422 GLU A N 1
ATOM 3310 C CA . GLU A 1 422 ? -19.547 44.094 12.391 1 80.31 422 GLU A CA 1
ATOM 3311 C C . GLU A 1 422 ? -20.812 43.469 12.953 1 80.31 422 GLU A C 1
ATOM 3313 O O . GLU A 1 422 ? -21.875 43.594 12.352 1 80.31 422 GLU A O 1
ATOM 3318 N N . LYS A 1 423 ? -20.688 42.781 14.008 1 80.5 423 LYS A N 1
ATOM 3319 C CA . LYS A 1 423 ? -21.828 42.125 14.648 1 80.5 423 LYS A CA 1
ATOM 3320 C C . LYS A 1 423 ? -22.875 43.156 15.07 1 80.5 423 LYS A C 1
ATOM 3322 O O . LYS A 1 423 ? -24.078 42.938 14.953 1 80.5 423 LYS A O 1
ATOM 3327 N N . LYS A 1 424 ? -22.406 44.281 15.602 1 80.62 424 LYS A N 1
ATOM 3328 C CA . LYS A 1 424 ? -23.297 45.344 16.078 1 80.62 424 LYS A CA 1
ATOM 3329 C C . LYS A 1 424 ? -23.688 46.281 14.938 1 80.62 424 LYS A C 1
ATOM 3331 O O . LYS A 1 424 ? -24.406 47.281 15.156 1 80.62 424 LYS A O 1
ATOM 3336 N N . LYS A 1 425 ? -23.203 46 13.656 1 81.19 425 LYS A N 1
ATOM 3337 C CA . LYS A 1 425 ? -23.5 46.781 12.461 1 81.19 425 LYS A CA 1
ATOM 3338 C C . LYS A 1 425 ? -23.047 48.25 12.633 1 81.19 425 LYS A C 1
ATOM 3340 O O . LYS A 1 425 ? -23.781 49.156 12.289 1 81.19 425 LYS A O 1
ATOM 3345 N N . LEU A 1 426 ? -21.938 48.312 13.344 1 78.75 426 LEU A N 1
ATOM 3346 C CA . LEU A 1 426 ? -21.359 49.656 13.516 1 78.75 426 LEU A CA 1
ATOM 3347 C C . LEU A 1 426 ? -20.328 49.938 12.43 1 78.75 426 LEU A C 1
ATOM 3349 O O . LEU A 1 426 ? -19.438 49.125 12.188 1 78.75 426 LEU A O 1
ATOM 3353 N N . LYS A 1 427 ? -20.5 50.938 11.719 1 74.44 427 LYS A N 1
ATOM 3354 C CA . LYS A 1 427 ? -19.641 51.219 10.578 1 74.44 427 LYS A CA 1
ATOM 3355 C C . LYS A 1 427 ? -18.344 51.906 11.016 1 74.44 427 LYS A C 1
ATOM 3357 O O . LYS A 1 427 ? -17.312 51.781 10.359 1 74.44 427 LYS A O 1
ATOM 3362 N N . THR A 1 428 ? -18.531 52.719 12.109 1 76.06 428 THR A N 1
ATOM 3363 C CA . THR A 1 428 ? -17.359 53.5 12.516 1 76.06 428 THR A CA 1
ATOM 3364 C C . THR A 1 428 ? -17.109 53.344 14.008 1 76.06 428 THR A C 1
ATOM 3366 O O . THR A 1 428 ? -18.031 53.062 14.773 1 76.06 428 THR A O 1
ATOM 3369 N N . PHE A 1 429 ? -15.953 53.438 14.375 1 76.94 429 PHE A N 1
ATOM 3370 C CA . PHE A 1 429 ? -15.578 53.375 15.781 1 76.94 429 PHE A CA 1
ATOM 3371 C C . PHE A 1 429 ? -16.25 54.531 16.562 1 76.94 429 PHE A C 1
ATOM 3373 O O . PHE A 1 429 ? -16.547 54.375 17.75 1 76.94 429 PHE A O 1
ATOM 3380 N N . ASP A 1 430 ? -16.469 55.594 15.852 1 74.38 430 ASP A N 1
ATOM 3381 C CA . ASP A 1 430 ? -17.172 56.719 16.453 1 74.38 430 ASP A CA 1
ATOM 3382 C C . ASP A 1 430 ? -18.562 56.281 16.938 1 74.38 430 ASP A C 1
ATOM 3384 O O . ASP A 1 430 ? -19.016 56.719 18 1 74.38 430 ASP A O 1
ATOM 3388 N N . ALA A 1 431 ? -19.125 55.562 16.125 1 77.38 431 ALA A N 1
ATOM 3389 C CA . ALA A 1 431 ? -20.453 55.062 16.484 1 77.38 431 ALA A CA 1
ATOM 3390 C C . ALA A 1 431 ? -20.406 54.188 17.734 1 77.38 431 ALA A C 1
ATOM 3392 O O . ALA A 1 431 ? -21.328 54.219 18.547 1 77.38 431 ALA A O 1
ATOM 3393 N N . LEU A 1 432 ? -19.375 53.469 17.891 1 78.06 432 LEU A N 1
ATOM 3394 C CA . LEU A 1 432 ? -19.188 52.625 19.078 1 78.06 432 LEU A CA 1
ATOM 3395 C C . LEU A 1 432 ? -19.047 53.469 20.328 1 78.06 432 LEU A C 1
ATOM 3397 O O . LEU A 1 432 ? -19.656 53.188 21.359 1 78.06 432 LEU A O 1
ATOM 3401 N N . LEU A 1 433 ? -18.344 54.562 20.234 1 75.94 433 LEU A N 1
ATOM 3402 C CA . LEU A 1 433 ? -18.125 55.469 21.375 1 75.94 433 LEU A CA 1
ATOM 3403 C C . LEU A 1 433 ? -19.391 56.219 21.719 1 75.94 433 LEU A C 1
ATOM 3405 O O . LEU A 1 433 ? -19.688 56.406 22.906 1 75.94 433 LEU A O 1
ATOM 3409 N N . LYS A 1 434 ? -20.047 56.625 20.656 1 75 434 LYS A N 1
ATOM 3410 C CA . LYS A 1 434 ? -21.297 57.344 20.875 1 75 434 LYS A CA 1
ATOM 3411 C C . LYS A 1 434 ? -22.328 56.469 21.578 1 75 434 LYS A C 1
ATOM 3413 O O . LYS A 1 434 ? -23.062 56.906 22.453 1 75 434 LYS A O 1
ATOM 3418 N N . SER A 1 435 ? -22.359 55.312 21.125 1 74.19 435 SER A N 1
ATOM 3419 C CA . SER A 1 435 ? -23.312 54.375 21.703 1 74.19 435 SER A CA 1
ATOM 3420 C C . SER A 1 435 ? -23.016 54.125 23.172 1 74.19 435 SER A C 1
ATOM 3422 O O . SER A 1 435 ? -23.922 53.906 23.969 1 74.19 435 SER A O 1
ATOM 3424 N N . ALA A 1 436 ? -21.812 54.125 23.562 1 72.25 436 ALA A N 1
ATOM 3425 C CA . ALA A 1 436 ? -21.406 53.875 24.953 1 72.25 436 ALA A CA 1
ATOM 3426 C C . ALA A 1 436 ? -21.641 55.094 25.828 1 72.25 436 ALA A C 1
ATOM 3428 O O . ALA A 1 436 ? -21.922 54.969 27.016 1 72.25 436 ALA A O 1
ATOM 3429 N N . GLN A 1 437 ? -21.453 56.281 25.328 1 69.81 437 GLN A N 1
ATOM 3430 C CA . GLN A 1 437 ? -21.547 57.5 26.094 1 69.81 437 GLN A CA 1
ATOM 3431 C C . GLN A 1 437 ? -23.016 57.938 26.266 1 69.81 437 GLN A C 1
ATOM 3433 O O . GLN A 1 437 ? -23.359 58.594 27.25 1 69.81 437 GLN A O 1
ATOM 3438 N N . GLY A 1 438 ? -23.969 57.562 25.531 1 64.56 438 GLY A N 1
ATOM 3439 C CA . GLY A 1 438 ? -25.375 57.938 25.625 1 64.56 438 GLY A CA 1
ATOM 3440 C C . GLY A 1 438 ? -25.625 59.406 25.344 1 64.56 438 GLY A C 1
ATOM 3441 O O . GLY A 1 438 ? -26.734 59.875 25.5 1 64.56 438 GLY A O 1
ATOM 3442 N N . ASN A 1 439 ? -24.547 60.25 25.328 1 63.94 439 ASN A N 1
ATOM 3443 C CA . ASN A 1 439 ? -24.719 61.688 25.047 1 63.94 439 ASN A CA 1
ATOM 3444 C C . ASN A 1 439 ? -23.812 62.156 23.906 1 63.94 439 ASN A C 1
ATOM 3446 O O . ASN A 1 439 ? -23.016 61.344 23.391 1 63.94 439 ASN A O 1
ATOM 3450 N N . ASP A 1 440 ? -23.984 63.375 23.344 1 60.41 440 ASP A N 1
ATOM 3451 C CA . ASP A 1 440 ? -23.281 63.906 22.188 1 60.41 440 ASP A CA 1
ATOM 3452 C C . ASP A 1 440 ? -21.953 64.562 22.578 1 60.41 440 ASP A C 1
ATOM 3454 O O . ASP A 1 440 ? -21.406 65.375 21.844 1 60.41 440 ASP A O 1
ATOM 3458 N N . ASN A 1 441 ? -21.531 64.188 23.797 1 62.25 441 ASN A N 1
ATOM 3459 C CA . ASN A 1 441 ? -20.266 64.75 24.219 1 62.25 441 ASN A CA 1
ATOM 3460 C C . ASN A 1 441 ? -19.094 64.25 23.391 1 62.25 441 ASN A C 1
ATOM 3462 O O . ASN A 1 441 ? -18.969 63.031 23.172 1 62.25 441 ASN A O 1
ATOM 3466 N N . LYS A 1 442 ? -18.312 65.188 22.844 1 68.31 442 LYS A N 1
ATOM 3467 C CA . LYS A 1 442 ? -17.203 64.938 21.922 1 68.31 442 LYS A CA 1
ATOM 3468 C C . LYS A 1 442 ? -15.984 64.375 22.656 1 68.31 442 LYS A C 1
ATOM 3470 O O . LYS A 1 442 ? -15.055 63.844 22.047 1 68.31 442 LYS A O 1
ATOM 3475 N N . LEU A 1 443 ? -16.016 64.5 24.016 1 75.44 443 LEU A N 1
ATOM 3476 C CA . LEU A 1 443 ? -14.852 64.062 24.781 1 75.44 443 LEU A CA 1
ATOM 3477 C C . LEU A 1 443 ? -15.133 62.75 25.5 1 75.44 443 LEU A C 1
ATOM 3479 O O . LEU A 1 443 ? -16.188 62.594 26.125 1 75.44 443 LEU A O 1
ATOM 3483 N N . ILE A 1 444 ? -14.297 61.812 25.328 1 79.75 444 ILE A N 1
ATOM 3484 C CA . ILE A 1 444 ? -14.461 60.469 25.875 1 79.75 444 ILE A CA 1
ATOM 3485 C C . ILE A 1 444 ? -13.414 60.219 26.969 1 79.75 444 ILE A C 1
ATOM 3487 O O . ILE A 1 444 ? -12.219 60.438 26.75 1 79.75 444 ILE A O 1
ATOM 3491 N N . ASP A 1 445 ? -13.906 59.906 28.203 1 82.5 445 ASP A N 1
ATOM 3492 C CA . ASP A 1 445 ? -12.969 59.562 29.266 1 82.5 445 ASP A CA 1
ATOM 3493 C C . ASP A 1 445 ? -12.695 58.031 29.297 1 82.5 445 ASP A C 1
ATOM 3495 O O . ASP A 1 445 ? -13.234 57.312 28.469 1 82.5 445 ASP A O 1
ATOM 3499 N N . ILE A 1 446 ? -11.781 57.688 30.141 1 85.12 446 ILE A N 1
ATOM 3500 C CA . ILE A 1 446 ? -11.297 56.312 30.172 1 85.12 446 ILE A CA 1
ATOM 3501 C C . ILE A 1 446 ? -12.445 55.375 30.531 1 85.12 446 ILE A C 1
ATOM 3503 O O . ILE A 1 446 ? -12.5 54.219 30.047 1 85.12 446 ILE A O 1
ATOM 3507 N N . GLU A 1 447 ? -13.312 55.812 31.422 1 85.38 447 GLU A N 1
ATOM 3508 C CA . GLU A 1 447 ? -14.43 54.969 31.828 1 85.38 447 GLU A CA 1
ATOM 3509 C C . GLU A 1 447 ? -15.391 54.719 30.672 1 85.38 447 GLU A C 1
ATOM 3511 O O . GLU A 1 447 ? -15.898 53.594 30.5 1 85.38 447 GLU A O 1
ATOM 3516 N N . THR A 1 448 ? -15.672 55.719 29.953 1 81.69 448 THR A N 1
ATOM 3517 C CA . THR A 1 448 ? -16.516 55.562 28.781 1 81.69 448 THR A CA 1
ATOM 3518 C C . THR A 1 448 ? -15.844 54.688 27.734 1 81.69 448 THR A C 1
ATOM 3520 O O . THR A 1 448 ? -16.516 53.875 27.078 1 81.69 448 THR A O 1
ATOM 3523 N N . PHE A 1 449 ? -14.633 54.875 27.656 1 82.25 449 PHE A N 1
ATOM 3524 C CA . PHE A 1 449 ? -13.852 54.062 26.734 1 82.25 449 PHE A CA 1
ATOM 3525 C C . PHE A 1 449 ? -13.914 52.594 27.125 1 82.25 449 PHE A C 1
ATOM 3527 O O . PHE A 1 449 ? -14.133 51.719 26.266 1 82.25 449 PHE A O 1
ATOM 3534 N N . LYS A 1 450 ? -13.727 52.281 28.281 1 85.88 450 LYS A N 1
ATOM 3535 C CA . LYS A 1 450 ? -13.828 50.906 28.828 1 85.88 450 LYS A CA 1
ATOM 3536 C C . LYS A 1 450 ? -15.211 50.312 28.562 1 85.88 450 LYS A C 1
ATOM 3538 O O . LYS A 1 450 ? -15.32 49.156 28.188 1 85.88 450 LYS A O 1
ATOM 3543 N N . ASN A 1 451 ? -16.156 51.094 28.766 1 84.5 451 ASN A N 1
ATOM 3544 C CA . ASN A 1 451 ? -17.531 50.656 28.578 1 84.5 451 ASN A CA 1
ATOM 3545 C C . ASN A 1 451 ? -17.812 50.344 27.109 1 84.5 451 ASN A C 1
ATOM 3547 O O . ASN A 1 451 ? -18.578 49.406 26.797 1 84.5 451 ASN A O 1
ATOM 3551 N N . ALA A 1 452 ? -17.234 51.094 26.297 1 79.88 452 ALA A N 1
ATOM 3552 C CA . ALA A 1 452 ? -17.438 50.906 24.859 1 79.88 452 ALA A CA 1
ATOM 3553 C C . ALA A 1 452 ? -16.844 49.562 24.391 1 79.88 452 ALA A C 1
ATOM 3555 O O . ALA A 1 452 ? -17.375 48.938 23.484 1 79.88 452 ALA A O 1
ATOM 3556 N N . LEU A 1 453 ? -15.766 49.156 25.016 1 84.19 453 LEU A N 1
ATOM 3557 C CA . LEU A 1 453 ? -15.031 48 24.5 1 84.19 453 LEU A CA 1
ATOM 3558 C C . LEU A 1 453 ? -15.18 46.812 25.406 1 84.19 453 LEU A C 1
ATOM 3560 O O . LEU A 1 453 ? -14.586 45.75 25.156 1 84.19 453 LEU A O 1
ATOM 3564 N N . HIS A 1 454 ? -15.93 46.875 26.438 1 83.31 454 HIS A N 1
ATOM 3565 C CA . HIS A 1 454 ? -15.984 45.844 27.469 1 83.31 454 HIS A CA 1
ATOM 3566 C C . HIS A 1 454 ? -16.547 44.531 26.906 1 83.31 454 HIS A C 1
ATOM 3568 O O . HIS A 1 454 ? -16.234 43.438 27.406 1 83.31 454 HIS A O 1
ATOM 3574 N N . GLU A 1 455 ? -17.312 44.625 25.859 1 84.56 455 GLU A N 1
ATOM 3575 C CA . GLU A 1 455 ? -17.938 43.438 25.312 1 84.56 455 GLU A CA 1
ATOM 3576 C C . GLU A 1 455 ? -17.141 42.875 24.141 1 84.56 455 GLU A C 1
ATOM 3578 O O . GLU A 1 455 ? -17.438 41.781 23.641 1 84.56 455 GLU A O 1
ATOM 3583 N N . VAL A 1 456 ? -16.156 43.531 23.797 1 84.44 456 VAL A N 1
ATOM 3584 C CA . VAL A 1 456 ? -15.43 43.188 22.578 1 84.44 456 VAL A CA 1
ATOM 3585 C C . VAL A 1 456 ? -14.68 41.875 22.766 1 84.44 456 VAL A C 1
ATOM 3587 O O . VAL A 1 456 ? -14.625 41.062 21.859 1 84.44 456 VAL A O 1
ATOM 3590 N N . ASP A 1 457 ? -14.172 41.594 23.891 1 87.44 457 ASP A N 1
ATOM 3591 C CA . ASP A 1 457 ? -13.312 40.438 24.141 1 87.44 457 ASP A CA 1
ATOM 3592 C C . ASP A 1 457 ? -14.125 39.156 24.203 1 87.44 457 ASP A C 1
ATOM 3594 O O . ASP A 1 457 ? -13.562 38.062 24.125 1 87.44 457 ASP A O 1
ATOM 3598 N N . SER A 1 458 ? -15.383 39.25 24.344 1 80.94 458 SER A N 1
ATOM 3599 C CA . SER A 1 458 ? -16.234 38.062 24.359 1 80.94 458 SER A CA 1
ATOM 3600 C C . SER A 1 458 ? -16.359 37.438 22.969 1 80.94 458 SER A C 1
ATOM 3602 O O . SER A 1 458 ? -16.797 36.312 22.828 1 80.94 458 SER A O 1
ATOM 3604 N N . GLN A 1 459 ? -15.906 38.125 22 1 73.56 459 GLN A N 1
ATOM 3605 C CA . GLN A 1 459 ? -16.016 37.656 20.625 1 73.56 459 GLN A CA 1
ATOM 3606 C C . GLN A 1 459 ? -14.781 36.875 20.203 1 73.56 459 GLN A C 1
ATOM 3608 O O . GLN A 1 459 ? -14.695 36.406 19.062 1 73.56 459 GLN A O 1
ATOM 3613 N N . MET A 1 460 ? -13.945 36.656 21.047 1 74 460 MET A N 1
ATOM 3614 C CA . MET A 1 460 ? -12.711 35.938 20.719 1 74 460 MET A CA 1
ATOM 3615 C C . MET A 1 460 ? -12.992 34.469 20.531 1 74 460 MET A C 1
ATOM 3617 O O . MET A 1 460 ? -13.75 33.875 21.297 1 74 460 MET A O 1
ATOM 3621 N N . LYS A 1 461 ? -12.594 33.906 19.297 1 73.62 461 LYS A N 1
ATOM 3622 C CA . LYS A 1 461 ? -12.75 32.5 19.062 1 73.62 461 LYS A CA 1
ATOM 3623 C C . LYS A 1 461 ? -11.43 31.859 18.609 1 73.62 461 LYS A C 1
ATOM 3625 O O . LYS A 1 461 ? -10.648 32.5 17.891 1 73.62 461 LYS A O 1
ATOM 3630 N N . ASN A 1 462 ? -11.156 30.672 19.141 1 83 462 ASN A N 1
ATOM 3631 C CA . ASN A 1 462 ? -10.016 29.891 18.688 1 83 462 ASN A CA 1
ATOM 3632 C C . ASN A 1 462 ? -10.227 29.375 17.266 1 83 462 ASN A C 1
ATOM 3634 O O . ASN A 1 462 ? -11.359 29.125 16.859 1 83 462 ASN A O 1
ATOM 3638 N N . LEU A 1 463 ? -9.195 29.406 16.562 1 87.38 463 LEU A N 1
ATOM 3639 C CA . LEU A 1 463 ? -9.273 28.891 15.211 1 87.38 463 LEU A CA 1
ATOM 3640 C C . LEU A 1 463 ? -9.453 27.375 15.219 1 87.38 463 LEU A C 1
ATOM 3642 O O . LEU A 1 463 ? -8.883 26.672 16.062 1 87.38 463 LEU A O 1
ATOM 3646 N N . PRO A 1 464 ? -10.266 26.891 14.281 1 88.31 464 PRO A N 1
ATOM 3647 C CA . PRO A 1 464 ? -10.453 25.438 14.211 1 88.31 464 PRO A CA 1
ATOM 3648 C C . PRO A 1 464 ? -9.195 24.703 13.727 1 88.31 464 PRO A C 1
ATOM 3650 O O . PRO A 1 464 ? -8.359 25.297 13.039 1 88.31 464 PRO A O 1
ATOM 3653 N N . ALA A 1 465 ? -9.062 23.484 14.086 1 89.44 465 ALA A N 1
ATOM 3654 C CA . ALA A 1 465 ? -7.938 22.641 13.672 1 89.44 465 ALA A CA 1
ATOM 3655 C C . ALA A 1 465 ? -8.18 22.031 12.297 1 89.44 465 ALA A C 1
ATOM 3657 O O . ALA A 1 465 ? -8.555 20.859 12.195 1 89.44 465 ALA A O 1
ATOM 3658 N N . THR A 1 466 ? -8.016 22.812 11.273 1 92 466 THR A N 1
ATOM 3659 C CA . THR A 1 466 ? -8.273 22.359 9.906 1 92 466 THR A CA 1
ATOM 3660 C C . THR A 1 466 ? -7.039 22.562 9.031 1 92 466 THR A C 1
ATOM 3662 O O . THR A 1 466 ? -6.141 23.328 9.391 1 92 466 THR A O 1
ATOM 3665 N N . ALA A 1 467 ? -7.066 21.812 7.961 1 94.56 467 ALA A N 1
ATOM 3666 C CA . ALA A 1 467 ? -6 21.953 6.973 1 94.56 467 ALA A CA 1
ATOM 3667 C C . ALA A 1 467 ? -5.922 23.391 6.441 1 94.56 467 ALA A C 1
ATOM 3669 O O . ALA A 1 467 ? -4.832 23.906 6.199 1 94.56 467 ALA A O 1
ATOM 3670 N N . GLN A 1 468 ? -7.02 24.016 6.305 1 94.12 468 GLN A N 1
ATOM 3671 C CA . GLN A 1 468 ? -7.102 25.375 5.777 1 94.12 468 GLN A CA 1
ATOM 3672 C C . GLN A 1 468 ? -6.363 26.359 6.676 1 94.12 468 GLN A C 1
ATOM 3674 O O . GLN A 1 468 ? -5.582 27.188 6.195 1 94.12 468 GLN A O 1
ATOM 3679 N N . VAL A 1 469 ? -6.625 26.266 7.957 1 96.31 469 VAL A N 1
ATOM 3680 C CA . VAL A 1 469 ? -5.977 27.172 8.914 1 96.31 469 VAL A CA 1
ATOM 3681 C C . VAL A 1 469 ? -4.469 26.922 8.906 1 96.31 469 VAL A C 1
ATOM 3683 O O . VAL A 1 469 ? -3.684 27.875 8.812 1 96.31 469 VAL A O 1
ATOM 3686 N N . ALA A 1 470 ? -4.074 25.688 8.953 1 98 470 ALA A N 1
ATOM 3687 C CA . ALA A 1 470 ? -2.662 25.328 8.977 1 98 470 ALA A CA 1
ATOM 3688 C C . ALA A 1 470 ? -1.943 25.828 7.727 1 98 470 ALA A C 1
ATOM 3690 O O . ALA A 1 470 ? -0.866 26.422 7.824 1 98 470 ALA A O 1
ATOM 3691 N N . ALA A 1 471 ? -2.566 25.609 6.598 1 97.81 471 ALA A N 1
ATOM 3692 C CA . ALA A 1 471 ? -1.961 26.031 5.332 1 97.81 471 ALA A CA 1
ATOM 3693 C C . ALA A 1 471 ? -1.799 27.547 5.277 1 97.81 471 ALA A C 1
ATOM 3695 O O . ALA A 1 471 ? -0.755 28.047 4.852 1 97.81 471 ALA A O 1
ATOM 3696 N N . GLN A 1 472 ? -2.812 28.297 5.695 1 98 472 GLN A N 1
ATOM 3697 C CA . GLN A 1 472 ? -2.756 29.75 5.672 1 98 472 GLN A CA 1
ATOM 3698 C C . GLN A 1 472 ? -1.71 30.266 6.652 1 98 472 GLN A C 1
ATOM 3700 O O . GLN A 1 472 ? -1.052 31.281 6.383 1 98 472 GLN A O 1
ATOM 3705 N N . GLN A 1 473 ? -1.586 29.609 7.758 1 98.56 473 GLN A N 1
ATOM 3706 C CA . GLN A 1 473 ? -0.55 30 8.711 1 98.56 473 GLN A CA 1
ATOM 3707 C C . GLN A 1 473 ? 0.842 29.812 8.109 1 98.56 473 GLN A C 1
ATOM 3709 O O . GLN A 1 473 ? 1.711 30.672 8.273 1 98.56 473 GLN A O 1
ATOM 3714 N N . GLY A 1 474 ? 1.019 28.656 7.457 1 98.62 474 GLY A N 1
ATOM 3715 C CA . GLY A 1 474 ? 2.289 28.438 6.785 1 98.62 474 GLY A CA 1
ATOM 3716 C C . GLY A 1 474 ? 2.596 29.484 5.73 1 98.62 474 GLY A C 1
ATOM 3717 O O . GLY A 1 474 ? 3.721 29.984 5.652 1 98.62 474 GLY A O 1
ATOM 3718 N N . GLU A 1 475 ? 1.614 29.812 4.961 1 98.25 475 GLU A N 1
ATOM 3719 C CA . GLU A 1 475 ? 1.763 30.828 3.922 1 98.25 475 GLU A CA 1
ATOM 3720 C C . GLU A 1 475 ? 2.084 32.188 4.527 1 98.25 475 GLU A C 1
ATOM 3722 O O . GLU A 1 475 ? 2.949 32.906 4.027 1 98.25 475 GLU A O 1
ATOM 3727 N N . TYR A 1 476 ? 1.411 32.531 5.566 1 98.31 476 TYR A N 1
ATOM 3728 C CA . TYR A 1 476 ? 1.629 33.781 6.266 1 98.31 476 TYR A CA 1
ATOM 3729 C C . TYR A 1 476 ? 3.062 33.906 6.77 1 98.31 476 TYR A C 1
ATOM 3731 O O . TYR A 1 476 ? 3.74 34.906 6.527 1 98.31 476 TYR A O 1
ATOM 3739 N N . LEU A 1 477 ? 3.486 32.875 7.461 1 98.56 477 LEU A N 1
ATOM 3740 C CA . LEU A 1 477 ? 4.82 32.906 8.047 1 98.56 477 LEU A CA 1
ATOM 3741 C C . LEU A 1 477 ? 5.891 33 6.965 1 98.56 477 LEU A C 1
ATOM 3743 O O . LEU A 1 477 ? 6.875 33.719 7.117 1 98.56 477 LEU A O 1
ATOM 3747 N N . ALA A 1 478 ? 5.688 32.219 5.867 1 98.25 478 ALA A N 1
ATOM 3748 C CA . ALA A 1 478 ? 6.621 32.312 4.746 1 98.25 478 ALA A CA 1
ATOM 3749 C C . ALA A 1 478 ? 6.695 33.719 4.195 1 98.25 478 ALA A C 1
ATOM 3751 O O . ALA A 1 478 ? 7.781 34.219 3.902 1 98.25 478 ALA A O 1
ATOM 3752 N N . SER A 1 479 ? 5.539 34.375 4.051 1 97.94 479 SER A N 1
ATOM 3753 C CA . SER A 1 479 ? 5.492 35.75 3.561 1 97.94 479 SER A CA 1
ATOM 3754 C C . SER A 1 479 ? 6.27 36.688 4.473 1 97.94 479 SER A C 1
ATOM 3756 O O . SER A 1 479 ? 6.953 37.594 4 1 97.94 479 SER A O 1
ATOM 3758 N N . CYS A 1 480 ? 6.125 36.5 5.777 1 97.75 480 CYS A N 1
ATOM 3759 C CA . CYS A 1 480 ? 6.883 37.281 6.742 1 97.75 480 CYS A CA 1
ATOM 3760 C C . CYS A 1 480 ? 8.383 37.094 6.559 1 97.75 480 CYS A C 1
ATOM 3762 O O . CYS A 1 480 ? 9.141 38.062 6.516 1 97.75 480 CYS A O 1
ATOM 3764 N N . PHE A 1 481 ? 8.797 35.844 6.43 1 97 481 PHE A N 1
ATOM 3765 C CA . PHE A 1 481 ? 10.219 35.5 6.293 1 97 481 PHE A CA 1
ATOM 3766 C C . PHE A 1 481 ? 10.773 36.062 4.984 1 97 481 PHE A C 1
ATOM 3768 O O . PHE A 1 481 ? 11.922 36.5 4.926 1 97 481 PHE A O 1
ATOM 3775 N N . ASN A 1 482 ? 9.953 36.062 3.934 1 96.62 482 ASN A N 1
ATOM 3776 C CA . ASN A 1 482 ? 10.367 36.594 2.637 1 96.62 482 ASN A CA 1
ATOM 3777 C C . ASN A 1 482 ? 10.633 38.094 2.699 1 96.62 482 ASN A C 1
ATOM 3779 O O . ASN A 1 482 ? 11.445 38.625 1.934 1 96.62 482 ASN A O 1
ATOM 3783 N N . ARG A 1 483 ? 10.008 38.781 3.68 1 96.12 483 ARG A N 1
ATOM 3784 C CA . ARG A 1 483 ? 10.086 40.25 3.748 1 96.12 483 ARG A CA 1
ATOM 3785 C C . ARG A 1 483 ? 10.75 40.688 5.047 1 96.12 483 ARG A C 1
ATOM 3787 O O . ARG A 1 483 ? 10.609 41.844 5.453 1 96.12 483 ARG A O 1
ATOM 3794 N N . MET A 1 484 ? 11.406 39.844 5.688 1 94.62 484 MET A N 1
ATOM 3795 C CA . MET A 1 484 ? 11.961 40.094 7.012 1 94.62 484 MET A CA 1
ATOM 3796 C C . MET A 1 484 ? 12.883 41.312 6.992 1 94.62 484 MET A C 1
ATOM 3798 O O . MET A 1 484 ? 12.742 42.219 7.809 1 94.62 484 MET A O 1
ATOM 3802 N N . GLU A 1 485 ? 13.812 41.406 6.09 1 91.19 485 GLU A N 1
ATOM 3803 C CA . GLU A 1 485 ? 14.766 42.5 5.996 1 91.19 485 GLU A CA 1
ATOM 3804 C C . GLU A 1 485 ? 14.055 43.812 5.754 1 91.19 485 GLU A C 1
ATOM 3806 O O . GLU A 1 485 ? 14.375 44.844 6.383 1 91.19 485 GLU A O 1
ATOM 3811 N N . GLN A 1 486 ? 13.156 43.781 4.891 1 93.81 486 GLN A N 1
ATOM 3812 C CA . GLN A 1 486 ? 12.406 44.969 4.559 1 93.81 486 GLN A CA 1
ATOM 3813 C C . GLN A 1 486 ? 11.586 45.469 5.754 1 93.81 486 GLN A C 1
ATOM 3815 O O . GLN A 1 486 ? 11.555 46.656 6.051 1 93.81 486 GLN A O 1
ATOM 3820 N N . CYS A 1 487 ? 11.016 44.5 6.473 1 94.31 487 CYS A N 1
ATOM 3821 C CA . CYS A 1 487 ? 10.102 44.875 7.547 1 94.31 487 CYS A CA 1
ATOM 3822 C C . CYS A 1 487 ? 10.867 45.188 8.828 1 94.31 487 CYS A C 1
ATOM 3824 O O . CYS A 1 487 ? 10.312 45.812 9.75 1 94.31 487 CYS A O 1
ATOM 3826 N N . GLU A 1 488 ? 12.047 44.812 8.898 1 91.19 488 GLU A N 1
ATOM 3827 C CA . GLU A 1 488 ? 12.898 45.25 10 1 91.19 488 GLU A CA 1
ATOM 3828 C C . GLU A 1 488 ? 13.234 46.75 9.859 1 91.19 488 GLU A C 1
ATOM 3830 O O . GLU A 1 488 ? 13.32 47.469 10.859 1 91.19 488 GLU A O 1
ATOM 3835 N N . LYS A 1 489 ? 13.383 47.188 8.664 1 92.81 489 LYS A N 1
ATOM 3836 C CA . LYS A 1 489 ? 13.695 48.562 8.375 1 92.81 489 LYS A CA 1
ATOM 3837 C C . LYS A 1 489 ? 12.43 49.438 8.352 1 92.81 489 LYS A C 1
ATOM 3839 O O . LYS A 1 489 ? 12.422 50.562 8.852 1 92.81 489 LYS A O 1
ATOM 3844 N N . TYR A 1 490 ? 11.43 48.781 7.773 1 94.75 490 TYR A N 1
ATOM 3845 C CA . TYR A 1 490 ? 10.148 49.469 7.629 1 94.75 490 TYR A CA 1
ATOM 3846 C C . TYR A 1 490 ? 9 48.594 8.156 1 94.75 490 TYR A C 1
ATOM 3848 O O . TYR A 1 490 ? 8.266 48 7.371 1 94.75 490 TYR A O 1
ATOM 3856 N N . PRO A 1 491 ? 8.797 48.625 9.43 1 94.56 491 PRO A N 1
ATOM 3857 C CA . PRO A 1 491 ? 7.75 47.781 10.023 1 94.56 491 PRO A CA 1
ATOM 3858 C C . PRO A 1 491 ? 6.359 48.094 9.469 1 94.56 491 PRO A C 1
ATOM 3860 O O . PRO A 1 491 ? 6.035 49.25 9.211 1 94.56 491 PRO A O 1
ATOM 3863 N N . GLU A 1 492 ? 5.594 47.125 9.195 1 93.62 492 GLU A N 1
ATOM 3864 C CA . GLU A 1 492 ? 4.262 47.281 8.625 1 93.62 492 GLU A CA 1
ATOM 3865 C C . GLU A 1 492 ? 3.176 46.969 9.648 1 93.62 492 GLU A C 1
ATOM 3867 O O . GLU A 1 492 ? 1.991 47.188 9.398 1 93.62 492 GLU A O 1
ATOM 3872 N N . GLY A 1 493 ? 3.514 46.5 10.797 1 92.31 493 GLY A N 1
ATOM 3873 C CA . GLY A 1 493 ? 2.549 46.094 11.805 1 92.31 493 GLY A CA 1
ATOM 3874 C C . GLY A 1 493 ? 2.029 47.281 12.625 1 92.31 493 GLY A C 1
ATOM 3875 O O . GLY A 1 493 ? 2.438 48.406 12.414 1 92.31 493 GLY A O 1
ATOM 3876 N N . PRO A 1 494 ? 1.077 46.969 13.43 1 90.75 494 PRO A N 1
ATOM 3877 C CA . PRO A 1 494 ? 0.516 48 14.297 1 90.75 494 PRO A CA 1
ATOM 3878 C C . PRO A 1 494 ? 1.491 48.469 15.383 1 90.75 494 PRO A C 1
ATOM 3880 O O . PRO A 1 494 ? 2.516 47.812 15.609 1 90.75 494 PRO A O 1
ATOM 3883 N N . MET A 1 495 ? 1.135 49.531 15.953 1 89.19 495 MET A N 1
ATOM 3884 C CA . MET A 1 495 ? 1.934 50.062 17.047 1 89.19 495 MET A CA 1
ATOM 3885 C C . MET A 1 495 ? 1.984 49.125 18.234 1 89.19 495 MET A C 1
ATOM 3887 O O . MET A 1 495 ? 0.99 48.469 18.547 1 89.19 495 MET A O 1
ATOM 3891 N N . ARG A 1 496 ? 3.143 49.094 18.875 1 89.12 496 ARG A N 1
ATOM 3892 C CA . ARG A 1 496 ? 3.271 48.344 20.125 1 89.12 496 ARG A CA 1
ATOM 3893 C C . ARG A 1 496 ? 2.705 49.125 21.297 1 89.12 496 ARG A C 1
ATOM 3895 O O . ARG A 1 496 ? 3.297 50.125 21.719 1 89.12 496 ARG A O 1
ATOM 3902 N N . PHE A 1 497 ? 1.634 48.719 21.844 1 84.62 497 PHE A N 1
ATOM 3903 C CA . PHE A 1 497 ? 0.985 49.469 22.906 1 84.62 497 PHE A CA 1
ATOM 3904 C C . PHE A 1 497 ? 1.777 49.344 24.203 1 84.62 497 PHE A C 1
ATOM 3906 O O . PHE A 1 497 ? 1.853 50.312 24.984 1 84.62 497 PHE A O 1
ATOM 3913 N N . ARG A 1 498 ? 2.389 48.25 24.453 1 82.94 498 ARG A N 1
ATOM 3914 C CA . ARG A 1 498 ? 3.166 48.094 25.672 1 82.94 498 ARG A CA 1
ATOM 3915 C C . ARG A 1 498 ? 4.648 48.344 25.422 1 82.94 498 ARG A C 1
ATOM 3917 O O . ARG A 1 498 ? 5.488 48.031 26.281 1 82.94 498 ARG A O 1
ATOM 3924 N N . GLY A 1 499 ? 4.984 48.719 24.266 1 81.69 499 GLY A N 1
ATOM 3925 C CA . GLY A 1 499 ? 6.367 49 23.906 1 81.69 499 GLY A CA 1
ATOM 3926 C C . GLY A 1 499 ? 6.508 50.156 22.938 1 81.69 499 GLY A C 1
ATOM 3927 O O . GLY A 1 499 ? 5.582 50.938 22.766 1 81.69 499 GLY A O 1
ATOM 3928 N N . THR A 1 500 ? 7.73 50.312 22.484 1 86.06 500 THR A N 1
ATOM 3929 C CA . THR A 1 500 ? 8.016 51.375 21.531 1 86.06 500 THR A CA 1
ATOM 3930 C C . THR A 1 500 ? 8.07 50.844 20.109 1 86.06 500 THR A C 1
ATOM 3932 O O . THR A 1 500 ? 8.438 49.688 19.891 1 86.06 500 THR A O 1
ATOM 3935 N N . GLY A 1 501 ? 7.543 51.625 19.297 1 86.88 501 GLY A N 1
ATOM 3936 C CA . GLY A 1 501 ? 7.648 51.25 17.891 1 86.88 501 GLY A CA 1
ATOM 3937 C C . GLY A 1 501 ? 6.477 50.438 17.406 1 86.88 501 GLY A C 1
ATOM 3938 O O . GLY A 1 501 ? 5.395 50.469 18 1 86.88 501 GLY A O 1
ATOM 3939 N N . CYS A 1 502 ? 6.684 49.781 16.188 1 91.25 502 CYS A N 1
ATOM 3940 C CA . CYS A 1 502 ? 5.648 49 15.547 1 91.25 502 CYS A CA 1
ATOM 3941 C C . CYS A 1 502 ? 6.09 47.531 15.43 1 91.25 502 CYS A C 1
ATOM 3943 O O . CYS A 1 502 ? 7.289 47.25 15.422 1 91.25 502 CYS A O 1
ATOM 3945 N N . HIS A 1 503 ? 5.141 46.75 15.469 1 92.69 503 HIS A N 1
ATOM 3946 C CA . HIS A 1 503 ? 5.445 45.375 15.133 1 92.69 503 HIS A CA 1
ATOM 3947 C C . HIS A 1 503 ? 5.953 45.25 13.695 1 92.69 503 HIS A C 1
ATOM 3949 O O . HIS A 1 503 ? 5.559 46.031 12.828 1 92.69 503 HIS A O 1
ATOM 3955 N N . ARG A 1 504 ? 6.836 44.312 13.484 1 93.12 504 ARG A N 1
ATOM 3956 C CA . ARG A 1 504 ? 7.441 44.188 12.164 1 93.12 504 ARG A CA 1
ATOM 3957 C C . ARG A 1 504 ? 6.391 43.875 11.109 1 93.12 504 ARG A C 1
ATOM 3959 O O . ARG A 1 504 ? 6.434 44.406 10 1 93.12 504 ARG A O 1
ATOM 3966 N N . PHE A 1 505 ? 5.457 42.969 11.461 1 96 505 PHE A N 1
ATOM 3967 C CA . PHE A 1 505 ? 4.484 42.469 10.492 1 96 505 PHE A CA 1
ATOM 3968 C C . PHE A 1 505 ? 3.061 42.688 10.992 1 96 505 PHE A C 1
ATOM 3970 O O . PHE A 1 505 ? 2.842 42.875 12.195 1 96 505 PHE A O 1
ATOM 3977 N N . ARG A 1 506 ? 2.061 42.688 10.031 1 94.75 506 ARG A N 1
ATOM 3978 C CA . ARG A 1 506 ? 0.659 42.562 10.422 1 94.75 506 ARG A CA 1
ATOM 3979 C C . ARG A 1 506 ? 0.368 41.188 11.023 1 94.75 506 ARG A C 1
ATOM 3981 O O . ARG A 1 506 ? 1.003 40.219 10.656 1 94.75 506 ARG A O 1
ATOM 3988 N N . PRO A 1 507 ? -0.54 41.219 11.945 1 94.44 507 PRO A N 1
ATOM 3989 C CA . PRO A 1 507 ? -0.843 39.906 12.562 1 94.44 507 PRO A CA 1
ATOM 3990 C C . PRO A 1 507 ? -1.531 38.969 11.594 1 94.44 507 PRO A C 1
ATOM 3992 O O . PRO A 1 507 ? -2.072 39.375 10.57 1 94.44 507 PRO A O 1
ATOM 3995 N N . PHE A 1 508 ? -1.421 37.656 11.93 1 95.44 508 PHE A N 1
ATOM 3996 C CA . PHE A 1 508 ? -2.078 36.656 11.133 1 95.44 508 PHE A CA 1
ATOM 3997 C C . PHE A 1 508 ? -3.594 36.781 11.203 1 95.44 508 PHE A C 1
ATOM 3999 O O . PHE A 1 508 ? -4.156 36.938 12.297 1 95.44 508 PHE A O 1
ATOM 4006 N N . ARG A 1 509 ? -4.262 36.75 10.039 1 92.19 509 ARG A N 1
ATOM 4007 C CA . ARG A 1 509 ? -5.715 36.781 9.922 1 92.19 509 ARG A CA 1
ATOM 4008 C C . ARG A 1 509 ? -6.219 35.594 9.086 1 92.19 509 ARG A C 1
ATOM 4010 O O . ARG A 1 509 ? -5.918 35.531 7.891 1 92.19 509 ARG A O 1
ATOM 4017 N N . TYR A 1 510 ? -6.973 34.781 9.781 1 92.44 510 TYR A N 1
ATOM 4018 C CA . TYR A 1 510 ? -7.52 33.625 9.102 1 92.44 510 TYR A CA 1
ATOM 4019 C C . TYR A 1 510 ? -8.68 34.031 8.195 1 92.44 510 TYR A C 1
ATOM 4021 O O . TYR A 1 510 ? -9.578 34.75 8.609 1 92.44 510 TYR A O 1
ATOM 4029 N N . LYS A 1 511 ? -8.656 33.562 6.965 1 90.94 511 LYS A N 1
ATOM 4030 C CA . LYS A 1 511 ? -9.75 33.719 6.016 1 90.94 511 LYS A CA 1
ATOM 4031 C C . LYS A 1 511 ? -10.445 32.375 5.758 1 90.94 511 LYS A C 1
ATOM 4033 O O . LYS A 1 511 ? -9.836 31.453 5.195 1 90.94 511 LYS A O 1
ATOM 4038 N N . HIS A 1 512 ? -11.656 32.312 6.117 1 89.69 512 HIS A N 1
ATOM 4039 C CA . HIS A 1 512 ? -12.43 31.078 5.941 1 89.69 512 HIS A CA 1
ATOM 4040 C C . HIS A 1 512 ? -13 30.984 4.531 1 89.69 512 HIS A C 1
ATOM 4042 O O . HIS A 1 512 ? -13.781 31.844 4.117 1 89.69 512 HIS A O 1
ATOM 4048 N N . PHE A 1 513 ? -12.688 29.922 3.824 1 90.06 513 PHE A N 1
ATOM 4049 C CA . PHE A 1 513 ? -13.117 29.797 2.438 1 90.06 513 PHE A CA 1
ATOM 4050 C C . PHE A 1 513 ? -14.305 28.844 2.324 1 90.06 513 PHE A C 1
ATOM 4052 O O . PHE A 1 513 ? -14.914 28.734 1.259 1 90.06 513 PHE A O 1
ATOM 4059 N N . GLY A 1 514 ? -14.641 28.234 3.385 1 87.75 514 GLY A N 1
ATOM 4060 C CA . GLY A 1 514 ? -15.727 27.266 3.361 1 87.75 514 GLY A CA 1
ATOM 4061 C C . GLY A 1 514 ? -15.289 25.875 3.789 1 87.75 514 GLY A C 1
ATOM 4062 O O . GLY A 1 514 ? -14.102 25.625 3.992 1 87.75 514 GLY A O 1
ATOM 4063 N N . GLN A 1 515 ? -16.297 25.047 3.967 1 88.94 515 GLN A N 1
ATOM 4064 C CA . GLN A 1 515 ? -16.031 23.672 4.375 1 88.94 515 GLN A CA 1
ATOM 4065 C C . GLN A 1 515 ? -17.031 22.703 3.738 1 88.94 515 GLN A C 1
ATOM 4067 O O . GLN A 1 515 ? -18.141 23.094 3.389 1 88.94 515 GLN A O 1
ATOM 4072 N N . PHE A 1 516 ? -16.531 21.516 3.51 1 88.12 516 PHE A N 1
ATOM 4073 C CA . PHE A 1 516 ? -17.344 20.484 2.883 1 88.12 516 PHE A CA 1
ATOM 4074 C C . PHE A 1 516 ? -17.562 19.312 3.842 1 88.12 516 PHE A C 1
ATOM 4076 O O . PHE A 1 516 ? -16.75 19.094 4.746 1 88.12 516 PHE A O 1
ATOM 4083 N N . ALA A 1 517 ? -18.625 18.625 3.652 1 89.19 517 ALA A N 1
ATOM 4084 C CA . ALA A 1 517 ? -18.906 17.344 4.309 1 89.19 517 ALA A CA 1
ATOM 4085 C C . ALA A 1 517 ? -19.531 16.359 3.332 1 89.19 517 ALA A C 1
ATOM 4087 O O . ALA A 1 517 ? -20.75 16.375 3.123 1 89.19 517 ALA A O 1
ATOM 4088 N N . PRO A 1 518 ? -18.719 15.539 2.734 1 89.94 518 PRO A N 1
ATOM 4089 C CA . PRO A 1 518 ? -19.281 14.492 1.888 1 89.94 518 PRO A CA 1
ATOM 4090 C C . PRO A 1 518 ? -20.188 13.539 2.662 1 89.94 518 PRO A C 1
ATOM 4092 O O . PRO A 1 518 ? -19.828 13.07 3.742 1 89.94 518 PRO A O 1
ATOM 4095 N N . LEU A 1 519 ? -21.344 13.258 2.102 1 90 519 LEU A N 1
ATOM 4096 C CA . LEU A 1 519 ? -22.359 12.484 2.82 1 90 519 LEU A CA 1
ATOM 4097 C C . LEU A 1 519 ? -22.656 11.18 2.1 1 90 519 LEU A C 1
ATOM 4099 O O . LEU A 1 519 ? -23.625 10.5 2.424 1 90 519 LEU A O 1
ATOM 4103 N N . GLY A 1 520 ? -21.906 10.836 1.07 1 87.19 520 GLY A N 1
ATOM 4104 C CA . GLY A 1 520 ? -22.109 9.586 0.356 1 87.19 520 GLY A CA 1
ATOM 4105 C C . GLY A 1 520 ? -23.078 9.711 -0.8 1 87.19 520 GLY A C 1
ATOM 4106 O O . GLY A 1 520 ? -23.812 10.688 -0.891 1 87.19 520 GLY A O 1
ATOM 4107 N N . GLY A 1 521 ? -23.078 8.711 -1.734 1 87.88 521 GLY A N 1
ATOM 4108 C CA . GLY A 1 521 ? -23.969 8.734 -2.891 1 87.88 521 GLY A CA 1
ATOM 4109 C C . GLY A 1 521 ? -23.75 9.945 -3.779 1 87.88 521 GLY A C 1
ATOM 4110 O O . GLY A 1 521 ? -24.719 10.516 -4.293 1 87.88 521 GLY A O 1
ATOM 4111 N N . GLU A 1 522 ? -22.625 10.383 -3.777 1 85.81 522 GLU A N 1
ATOM 4112 C CA . GLU A 1 522 ? -22.25 11.539 -4.578 1 85.81 522 GLU A CA 1
ATOM 4113 C C . GLU A 1 522 ? -22.984 12.797 -4.125 1 85.81 522 GLU A C 1
ATOM 4115 O O . GLU A 1 522 ? -23.422 13.602 -4.953 1 85.81 522 GLU A O 1
ATOM 4120 N N . GLN A 1 523 ? -23.234 12.844 -2.889 1 86.38 523 GLN A N 1
ATOM 4121 C CA . GLN A 1 523 ? -23.812 14.031 -2.271 1 86.38 523 GLN A CA 1
ATOM 4122 C C . GLN A 1 523 ? -22.859 14.617 -1.221 1 86.38 523 GLN A C 1
ATOM 4124 O O . GLN A 1 523 ? -22.234 13.867 -0.468 1 86.38 523 GLN A O 1
ATOM 4129 N N . THR A 1 524 ? -22.781 15.906 -1.327 1 88.12 524 THR A N 1
ATOM 4130 C CA . THR A 1 524 ? -21.906 16.609 -0.4 1 88.12 524 THR A CA 1
ATOM 4131 C C . THR A 1 524 ? -22.594 17.859 0.16 1 88.12 524 THR A C 1
ATOM 4133 O O . THR A 1 524 ? -23.422 18.469 -0.517 1 88.12 524 THR A O 1
ATOM 4136 N N . ALA A 1 525 ? -22.391 18.109 1.383 1 89.31 525 ALA A N 1
ATOM 4137 C CA . ALA A 1 525 ? -22.828 19.375 1.976 1 89.31 525 ALA A CA 1
ATOM 4138 C C . ALA A 1 525 ? -21.688 20.391 2.012 1 89.31 525 ALA A C 1
ATOM 4140 O O . ALA A 1 525 ? -20.531 20.016 2.262 1 89.31 525 ALA A O 1
ATOM 4141 N N . ALA A 1 526 ? -22.078 21.594 1.723 1 89.5 526 ALA A N 1
ATOM 4142 C CA . ALA A 1 526 ? -21.078 22.672 1.739 1 89.5 526 ALA A CA 1
ATOM 4143 C C . ALA A 1 526 ? -21.609 23.875 2.523 1 89.5 526 ALA A C 1
ATOM 4145 O O . ALA A 1 526 ? -22.781 24.219 2.441 1 89.5 526 ALA A O 1
ATOM 4146 N N . GLN A 1 527 ? -20.781 24.344 3.371 1 89.12 527 GLN A N 1
ATOM 4147 C CA . GLN A 1 527 ? -21.031 25.625 4.039 1 89.12 527 GLN A CA 1
ATOM 4148 C C . GLN A 1 527 ? -20 26.672 3.6 1 89.12 527 GLN A C 1
ATOM 4150 O O . GLN A 1 527 ? -18.828 26.594 3.967 1 89.12 527 GLN A O 1
ATOM 4155 N N . LEU A 1 528 ? -20.422 27.594 2.861 1 84.88 528 LEU A N 1
ATOM 4156 C CA . LEU A 1 528 ? -19.562 28.625 2.309 1 84.88 528 LEU A CA 1
ATOM 4157 C C . LEU A 1 528 ? -19.672 29.922 3.125 1 84.88 528 LEU A C 1
ATOM 4159 O O . LEU A 1 528 ? -20.578 30.062 3.943 1 84.88 528 LEU A O 1
ATOM 4163 N N . PRO A 1 529 ? -18.703 30.812 2.957 1 82.25 529 PRO A N 1
ATOM 4164 C CA . PRO A 1 529 ? -18.781 32.062 3.703 1 82.25 529 PRO A CA 1
ATOM 4165 C C . PRO A 1 529 ? -20.078 32.844 3.436 1 82.25 529 PRO A C 1
ATOM 4167 O O . PRO A 1 529 ? -20.578 32.812 2.314 1 82.25 529 PRO A O 1
ATOM 4170 N N . GLY A 1 530 ? -20.594 33.594 4.398 1 72.25 530 GLY A N 1
ATOM 4171 C CA . GLY A 1 530 ? -21.812 34.375 4.277 1 72.25 530 GLY A CA 1
ATOM 4172 C C . GLY A 1 530 ? -23.062 33.531 4.496 1 72.25 530 GLY A C 1
ATOM 4173 O O . GLY A 1 530 ? -24.125 33.844 3.928 1 72.25 530 GLY A O 1
ATOM 4174 N N . ASP A 1 531 ? -22.953 32.438 5.086 1 72.5 531 ASP A N 1
ATOM 4175 C CA . ASP A 1 531 ? -24.047 31.531 5.48 1 72.5 531 ASP A CA 1
ATOM 4176 C C . ASP A 1 531 ? -24.656 30.844 4.266 1 72.5 531 ASP A C 1
ATOM 4178 O O . ASP A 1 531 ? -25.844 30.516 4.27 1 72.5 531 ASP A O 1
ATOM 4182 N N . TRP A 1 532 ? -23.891 30.719 3.27 1 82.62 532 TRP A N 1
ATOM 4183 C CA . TRP A 1 532 ? -24.375 30 2.098 1 82.62 532 TRP A CA 1
ATOM 4184 C C . TRP A 1 532 ? -24.219 28.5 2.273 1 82.62 532 TRP A C 1
ATOM 4186 O O . TRP A 1 532 ? -23.141 28.016 2.621 1 82.62 532 TRP A O 1
ATOM 4196 N N . ILE A 1 533 ? -25.312 27.875 2.127 1 85.75 533 ILE A N 1
ATOM 4197 C CA . ILE A 1 533 ? -25.328 26.422 2.303 1 85.75 533 ILE A CA 1
ATOM 4198 C C . ILE A 1 533 ? -25.766 25.75 1.003 1 85.75 533 ILE A C 1
ATOM 4200 O O . ILE A 1 533 ? -26.688 26.219 0.332 1 85.75 533 ILE A O 1
ATOM 4204 N N . SER A 1 534 ? -25.062 24.75 0.611 1 86.31 534 SER A N 1
ATOM 4205 C CA . SER A 1 534 ? -25.422 23.938 -0.549 1 86.31 534 SER A CA 1
ATOM 4206 C C . SER A 1 534 ? -25.281 22.453 -0.251 1 86.31 534 SER A C 1
ATOM 4208 O O . SER A 1 534 ? -24.328 22.031 0.406 1 86.31 534 SER A O 1
ATOM 4210 N N . VAL A 1 535 ? -26.328 21.797 -0.591 1 86.31 535 VAL A N 1
ATOM 4211 C CA . VAL A 1 535 ? -26.312 20.359 -0.354 1 86.31 535 VAL A CA 1
ATOM 4212 C C . VAL A 1 535 ? -26.734 19.625 -1.62 1 86.31 535 VAL A C 1
ATOM 4214 O O . VAL A 1 535 ? -27.641 20.062 -2.33 1 86.31 535 VAL A O 1
ATOM 4217 N N . GLY A 1 536 ? -26 18.547 -2.02 1 85.56 536 GLY A N 1
ATOM 4218 C CA . GLY A 1 536 ? -26.5 17.703 -3.096 1 85.56 536 GLY A CA 1
ATOM 4219 C C . GLY A 1 536 ? -25.438 17.359 -4.125 1 85.56 536 GLY A C 1
ATOM 4220 O O . GLY A 1 536 ? -24.234 17.406 -3.824 1 85.56 536 GLY A O 1
ATOM 4221 N N . TYR A 1 537 ? -25.844 16.938 -5.309 1 85.06 537 TYR A N 1
ATOM 4222 C CA . TYR A 1 537 ? -25 16.422 -6.379 1 85.06 537 TYR A CA 1
ATOM 4223 C C . TYR A 1 537 ? -24.125 17.531 -6.961 1 85.06 537 TYR A C 1
ATOM 4225 O O . TYR A 1 537 ? -22.953 17.297 -7.27 1 85.06 537 TYR A O 1
ATOM 4233 N N . SER A 1 538 ? -24.703 18.688 -7.125 1 85.38 538 SER A N 1
ATOM 4234 C CA . SER A 1 538 ? -23.938 19.812 -7.664 1 85.38 538 SER A CA 1
ATOM 4235 C C . SER A 1 538 ? -22.781 20.172 -6.742 1 85.38 538 SER A C 1
ATOM 4237 O O . SER A 1 538 ? -21.688 20.5 -7.211 1 85.38 538 SER A O 1
ATOM 4239 N N . THR A 1 539 ? -23.047 20.047 -5.484 1 83.62 539 THR A N 1
ATOM 4240 C CA . THR A 1 539 ? -22.016 20.359 -4.492 1 83.62 539 THR A CA 1
ATOM 4241 C C . THR A 1 539 ? -20.906 19.312 -4.523 1 83.62 539 THR A C 1
ATOM 4243 O O . THR A 1 539 ? -19.75 19.625 -4.258 1 83.62 539 THR A O 1
ATOM 4246 N N . GLN A 1 540 ? -21.281 18.188 -4.934 1 87.69 540 GLN A N 1
ATOM 4247 C CA . GLN A 1 540 ? -20.266 17.141 -5.078 1 87.69 540 GLN A CA 1
ATOM 4248 C C . GLN A 1 540 ? -19.266 17.5 -6.168 1 87.69 540 GLN A C 1
ATOM 4250 O O . GLN A 1 540 ? -18.062 17.266 -6.008 1 87.69 540 GLN A O 1
ATOM 4255 N N . TRP A 1 541 ? -19.734 18.031 -7.211 1 87.81 541 TRP A N 1
ATOM 4256 C CA . TRP A 1 541 ? -18.844 18.422 -8.312 1 87.81 541 TRP A CA 1
ATOM 4257 C C . TRP A 1 541 ? -17.938 19.578 -7.898 1 87.81 541 TRP A C 1
ATOM 4259 O O . TRP A 1 541 ? -16.781 19.625 -8.312 1 87.81 541 TRP A O 1
ATOM 4269 N N . LEU A 1 542 ? -18.516 20.453 -7.094 1 86.69 542 LEU A N 1
ATOM 4270 C CA . LEU A 1 542 ? -17.703 21.531 -6.539 1 86.69 542 LEU A CA 1
ATOM 4271 C C . LEU A 1 542 ? -16.609 20.969 -5.641 1 86.69 542 LEU A C 1
ATOM 4273 O O . LEU A 1 542 ? -15.461 21.422 -5.695 1 86.69 542 LEU A O 1
ATOM 4277 N N . TRP A 1 543 ? -17.016 20.031 -4.918 1 88.88 543 TRP A N 1
ATOM 4278 C CA . TRP A 1 543 ? -16.062 19.359 -4.039 1 88.88 543 TRP A CA 1
ATOM 4279 C C . TRP A 1 543 ? -14.914 18.75 -4.844 1 88.88 543 TRP A C 1
ATOM 4281 O O . TRP A 1 543 ? -13.742 18.969 -4.523 1 88.88 543 TRP A O 1
ATOM 4291 N N . TYR A 1 544 ? -15.195 18.062 -5.953 1 89.56 544 TYR A N 1
ATOM 4292 C CA . TYR A 1 544 ? -14.18 17.484 -6.82 1 89.56 544 TYR A CA 1
ATOM 4293 C C . TYR A 1 544 ? -13.234 18.562 -7.344 1 89.56 544 TYR A C 1
ATOM 4295 O O . TYR A 1 544 ? -12.008 18.375 -7.324 1 89.56 544 TYR A O 1
ATOM 4303 N N . ALA A 1 545 ? -13.797 19.594 -7.734 1 89.69 545 ALA A N 1
ATOM 4304 C CA . ALA A 1 545 ? -13.016 20.656 -8.344 1 89.69 545 ALA A CA 1
ATOM 4305 C C . ALA A 1 545 ? -12.102 21.328 -7.32 1 89.69 545 ALA A C 1
ATOM 4307 O O . ALA A 1 545 ? -10.914 21.531 -7.586 1 89.69 545 ALA A O 1
ATOM 4308 N N . VAL A 1 546 ? -12.609 21.625 -6.164 1 89.62 546 VAL A N 1
ATOM 4309 C CA . VAL A 1 546 ? -11.859 22.328 -5.125 1 89.62 546 VAL A CA 1
ATOM 4310 C C . VAL A 1 546 ? -10.727 21.422 -4.625 1 89.62 546 VAL A C 1
ATOM 4312 O O . VAL A 1 546 ? -9.578 21.859 -4.52 1 89.62 546 VAL A O 1
ATOM 4315 N N . TYR A 1 547 ? -11.023 20.219 -4.426 1 90.38 547 TYR A N 1
ATOM 4316 C CA . TYR A 1 547 ? -10.016 19.328 -3.867 1 90.38 547 TYR A CA 1
ATOM 4317 C C . TYR A 1 547 ? -8.93 19.016 -4.895 1 90.38 547 TYR A C 1
ATOM 4319 O O . TYR A 1 547 ? -7.758 18.875 -4.547 1 90.38 547 TYR A O 1
ATOM 4327 N N . THR A 1 548 ? -9.305 18.906 -6.152 1 90.69 548 THR A N 1
ATOM 4328 C CA . THR A 1 548 ? -8.297 18.734 -7.195 1 90.69 548 THR A CA 1
ATOM 4329 C C . THR A 1 548 ? -7.355 19.938 -7.234 1 90.69 548 THR A C 1
ATOM 4331 O O . THR A 1 548 ? -6.141 19.766 -7.352 1 90.69 548 THR A O 1
ATOM 4334 N N . SER A 1 549 ? -7.938 21.062 -7.039 1 88.69 549 SER A N 1
ATOM 4335 C CA . SER A 1 549 ? -7.156 22.297 -7.117 1 88.69 549 SER A CA 1
ATOM 4336 C C . SER A 1 549 ? -6.234 22.438 -5.914 1 88.69 549 SER A C 1
ATOM 4338 O O . SER A 1 549 ? -5.168 23.047 -6.012 1 88.69 549 SER A O 1
ATOM 4340 N N . LYS A 1 550 ? -6.555 21.875 -4.809 1 90.44 550 LYS A N 1
ATOM 4341 C CA . LYS A 1 550 ? -5.816 22.062 -3.564 1 90.44 550 LYS A CA 1
ATOM 4342 C C . LYS A 1 550 ? -4.691 21.047 -3.424 1 90.44 550 LYS A C 1
ATOM 4344 O O . LYS A 1 550 ? -3.861 21.156 -2.518 1 90.44 550 LYS A O 1
ATOM 4349 N N . LEU A 1 551 ? -4.715 20.109 -4.305 1 90.25 551 LEU A N 1
ATOM 4350 C CA . LEU A 1 551 ? -3.625 19.141 -4.262 1 90.25 551 LEU A CA 1
ATOM 4351 C C . LEU A 1 551 ? -2.283 19.812 -4.527 1 90.25 551 LEU A C 1
ATOM 4353 O O . LEU A 1 551 ? -2.207 20.781 -5.289 1 90.25 551 LEU A O 1
ATOM 4357 N N . VAL A 1 552 ? -1.253 19.266 -4 1 85 552 VAL A N 1
ATOM 4358 C CA . VAL A 1 552 ? 0.004 19.984 -3.801 1 85 552 VAL A CA 1
ATOM 4359 C C . VAL A 1 552 ? 0.796 20.016 -5.105 1 85 552 VAL A C 1
ATOM 4361 O O . VAL A 1 552 ? 1.65 20.875 -5.305 1 85 552 VAL A O 1
ATOM 4364 N N . SER A 1 553 ? 0.61 19.031 -5.992 1 90.31 553 SER A N 1
ATOM 4365 C CA . SER A 1 553 ? 1.398 18.953 -7.219 1 90.31 553 SER A CA 1
ATOM 4366 C C . SER A 1 553 ? 0.547 18.484 -8.391 1 90.31 553 SER A C 1
ATOM 4368 O O . SER A 1 553 ? -0.534 17.922 -8.195 1 90.31 553 SER A O 1
ATOM 4370 N N . TRP A 1 554 ? 1.052 18.703 -9.57 1 90.25 554 TRP A N 1
ATOM 4371 C CA . TRP A 1 554 ? 0.381 18.219 -10.766 1 90.25 554 TRP A CA 1
ATOM 4372 C C . TRP A 1 554 ? 0.33 16.703 -10.781 1 90.25 554 TRP A C 1
ATOM 4374 O O . TRP A 1 554 ? -0.645 16.109 -11.25 1 90.25 554 TRP A O 1
ATOM 4384 N N . ARG A 1 555 ? 1.365 16.062 -10.305 1 91.94 555 ARG A N 1
ATOM 4385 C CA . ARG A 1 555 ? 1.379 14.617 -10.211 1 91.94 555 ARG A CA 1
ATOM 4386 C C . ARG A 1 555 ? 0.188 14.109 -9.406 1 91.94 555 ARG A C 1
ATOM 4388 O O . ARG A 1 555 ? -0.572 13.258 -9.875 1 91.94 555 ARG A O 1
ATOM 4395 N N . THR A 1 556 ? 0.02 14.672 -8.219 1 93.62 556 THR A N 1
ATOM 4396 C CA . THR A 1 556 ? -1.063 14.211 -7.359 1 93.62 556 THR A CA 1
ATOM 4397 C C . THR A 1 556 ? -2.42 14.562 -7.965 1 93.62 556 THR A C 1
ATOM 4399 O O . THR A 1 556 ? -3.383 13.805 -7.824 1 93.62 556 THR A O 1
ATOM 4402 N N . ARG A 1 557 ? -2.52 15.711 -8.656 1 94.44 557 ARG A N 1
ATOM 4403 C CA . ARG A 1 557 ? -3.766 16.094 -9.312 1 94.44 557 ARG A CA 1
ATOM 4404 C C . ARG A 1 557 ? -4.16 15.062 -10.375 1 94.44 557 ARG A C 1
ATOM 4406 O O . ARG A 1 557 ? -5.297 14.586 -10.383 1 94.44 557 ARG A O 1
ATOM 4413 N N . VAL A 1 558 ? -3.199 14.688 -11.211 1 93.75 558 VAL A N 1
ATOM 4414 C CA . VAL A 1 558 ? -3.461 13.734 -12.281 1 93.75 558 VAL A CA 1
ATOM 4415 C C . VAL A 1 558 ? -3.803 12.367 -11.695 1 93.75 558 VAL A C 1
ATOM 4417 O O . VAL A 1 558 ? -4.73 11.703 -12.156 1 93.75 558 VAL A O 1
ATOM 4420 N N . LEU A 1 559 ? -3.105 12.008 -10.68 1 93.94 559 LEU A N 1
ATOM 4421 C CA . LEU A 1 559 ? -3.301 10.688 -10.086 1 93.94 559 LEU A CA 1
ATOM 4422 C C . LEU A 1 559 ? -4.668 10.586 -9.414 1 93.94 559 LEU A C 1
ATOM 4424 O O . LEU A 1 559 ? -5.379 9.594 -9.594 1 93.94 559 LEU A O 1
ATOM 4428 N N . VAL A 1 560 ? -5.102 11.586 -8.672 1 95 560 VAL A N 1
ATOM 4429 C CA . VAL A 1 560 ? -6.379 11.562 -7.961 1 95 560 VAL A CA 1
ATOM 4430 C C . VAL A 1 560 ? -7.523 11.562 -8.969 1 95 560 VAL A C 1
ATOM 4432 O O . VAL A 1 560 ? -8.469 10.781 -8.844 1 95 560 VAL A O 1
ATOM 4435 N N . VAL A 1 561 ? -7.453 12.383 -9.953 1 94.56 561 VAL A N 1
ATOM 4436 C CA . VAL A 1 561 ? -8.492 12.43 -10.984 1 94.56 561 VAL A CA 1
ATOM 4437 C C . VAL A 1 561 ? -8.562 11.086 -11.703 1 94.56 561 VAL A C 1
ATOM 4439 O O . VAL A 1 561 ? -9.656 10.578 -11.969 1 94.56 561 VAL A O 1
ATOM 4442 N N . SER A 1 562 ? -7.367 10.523 -12 1 94.12 562 SER A N 1
ATOM 4443 C CA . SER A 1 562 ? -7.332 9.203 -12.633 1 94.12 562 SER A CA 1
ATOM 4444 C C . SER A 1 562 ? -7.973 8.148 -11.734 1 94.12 562 SER A C 1
ATOM 4446 O O . SER A 1 562 ? -8.641 7.234 -12.227 1 94.12 562 SER A O 1
ATOM 4448 N N . ASP A 1 563 ? -7.77 8.258 -10.445 1 94.75 563 ASP A N 1
ATOM 4449 C CA . ASP A 1 563 ? -8.367 7.32 -9.5 1 94.75 563 ASP A CA 1
ATOM 4450 C C . ASP A 1 563 ? -9.891 7.438 -9.492 1 94.75 563 ASP A C 1
ATOM 4452 O O . ASP A 1 563 ? -10.594 6.426 -9.445 1 94.75 563 ASP A O 1
ATOM 4456 N N . TRP A 1 564 ? -10.398 8.672 -9.461 1 93.88 564 TRP A N 1
ATOM 4457 C CA . TRP A 1 564 ? -11.836 8.883 -9.523 1 93.88 564 TRP A CA 1
ATOM 4458 C C . TRP A 1 564 ? -12.43 8.273 -10.789 1 93.88 564 TRP A C 1
ATOM 4460 O O . TRP A 1 564 ? -13.484 7.637 -10.742 1 93.88 564 TRP A O 1
ATOM 4470 N N . LEU A 1 565 ? -11.75 8.414 -11.922 1 92.62 565 LEU A N 1
ATOM 4471 C CA . LEU A 1 565 ? -12.195 7.836 -13.188 1 92.62 565 LEU A CA 1
ATOM 4472 C C . LEU A 1 565 ? -12.164 6.312 -13.133 1 92.62 565 LEU A C 1
ATOM 4474 O O . LEU A 1 565 ? -13.094 5.652 -13.602 1 92.62 565 LEU A O 1
ATOM 4478 N N . ARG A 1 566 ? -11.086 5.801 -12.641 1 92.62 566 ARG A N 1
ATOM 4479 C CA . ARG A 1 566 ? -10.961 4.355 -12.484 1 92.62 566 ARG A CA 1
ATOM 4480 C C . ARG A 1 566 ? -12.117 3.789 -11.672 1 92.62 566 ARG A C 1
ATOM 4482 O O . ARG A 1 566 ? -12.703 2.766 -12.047 1 92.62 566 ARG A O 1
ATOM 4489 N N . ARG A 1 567 ? -12.422 4.426 -10.547 1 92.38 567 ARG A N 1
ATOM 4490 C CA . ARG A 1 567 ? -13.531 3.982 -9.695 1 92.38 567 ARG A CA 1
ATOM 4491 C C . ARG A 1 567 ? -14.844 3.988 -10.469 1 92.38 567 ARG A C 1
ATOM 4493 O O . ARG A 1 567 ? -15.648 3.066 -10.336 1 92.38 567 ARG A O 1
ATOM 4500 N N . SER A 1 568 ? -15.016 5.039 -11.25 1 90.81 568 SER A N 1
ATOM 4501 C CA . SER A 1 568 ? -16.25 5.172 -12 1 90.81 568 SER A CA 1
ATOM 4502 C C . SER A 1 568 ? -16.375 4.086 -13.062 1 90.81 568 SER A C 1
ATOM 4504 O O . SER A 1 568 ? -17.484 3.607 -13.344 1 90.81 568 SER A O 1
ATOM 4506 N N . ILE A 1 569 ? -15.258 3.598 -13.617 1 90.5 569 ILE A N 1
ATOM 4507 C CA . ILE A 1 569 ? -15.273 2.656 -14.734 1 90.5 569 ILE A CA 1
ATOM 4508 C C . ILE A 1 569 ? -15.227 1.226 -14.195 1 90.5 569 ILE A C 1
ATOM 4510 O O . ILE A 1 569 ? -15.961 0.356 -14.664 1 90.5 569 ILE A O 1
ATOM 4514 N N . PHE A 1 570 ? -14.422 0.963 -13.203 1 90.81 570 PHE A N 1
ATOM 4515 C CA . PHE A 1 570 ? -14.125 -0.417 -12.836 1 90.81 570 PHE A CA 1
ATOM 4516 C C . PHE A 1 570 ? -14.609 -0.713 -11.414 1 90.81 570 PHE A C 1
ATOM 4518 O O . PHE A 1 570 ? -14.547 -1.857 -10.961 1 90.81 570 PHE A O 1
ATOM 4525 N N . GLY A 1 571 ? -15.086 0.3 -10.695 1 91.5 571 GLY A N 1
ATOM 4526 C CA . GLY A 1 571 ? -15.414 0.103 -9.289 1 91.5 571 GLY A CA 1
ATOM 4527 C C . GLY A 1 571 ? -14.195 0.095 -8.391 1 91.5 571 GLY A C 1
ATOM 4528 O O . GLY A 1 571 ? -13.102 0.465 -8.812 1 91.5 571 GLY A O 1
ATOM 4529 N N . ARG A 1 572 ? -14.477 -0.225 -7.141 1 90.56 572 ARG A N 1
ATOM 4530 C CA . ARG A 1 572 ? -13.391 -0.227 -6.156 1 90.56 572 ARG A CA 1
ATOM 4531 C C . ARG A 1 572 ? -12.82 -1.627 -5.98 1 90.56 572 ARG A C 1
ATOM 4533 O O . ARG A 1 572 ? -13.539 -2.621 -6.098 1 90.56 572 ARG A O 1
ATOM 4540 N N . ASP A 1 573 ? -11.469 -1.614 -5.734 1 85.19 573 ASP A N 1
ATOM 4541 C CA . ASP A 1 573 ? -10.703 -2.854 -5.648 1 85.19 573 ASP A CA 1
ATOM 4542 C C . ASP A 1 573 ? -10.883 -3.516 -4.285 1 85.19 573 ASP A C 1
ATOM 4544 O O . ASP A 1 573 ? -10.805 -2.848 -3.252 1 85.19 573 ASP A O 1
ATOM 4548 N N . SER A 1 574 ? -11.133 -4.828 -4.273 1 85.44 574 SER A N 1
ATOM 4549 C CA . SER A 1 574 ? -11.367 -5.555 -3.029 1 85.44 574 SER A CA 1
ATOM 4550 C C . SER A 1 574 ? -10.188 -6.465 -2.693 1 85.44 574 SER A C 1
ATOM 4552 O O . SER A 1 574 ? -10.289 -7.32 -1.812 1 85.44 574 SER A O 1
ATOM 4554 N N . SER A 1 575 ? -9.062 -6.309 -3.391 1 87.31 575 SER A N 1
ATOM 4555 C CA . SER A 1 575 ? -7.887 -7.109 -3.061 1 87.31 575 SER A CA 1
ATOM 4556 C C . SER A 1 575 ? -7.336 -6.734 -1.688 1 87.31 575 SER A C 1
ATOM 4558 O O . SER A 1 575 ? -7.262 -5.555 -1.342 1 87.31 575 SER A O 1
ATOM 4560 N N . ARG A 1 576 ? -7.008 -7.785 -0.963 1 84 576 ARG A N 1
ATOM 4561 C CA . ARG A 1 576 ? -6.473 -7.57 0.377 1 84 576 ARG A CA 1
ATOM 4562 C C . ARG A 1 576 ? -4.984 -7.25 0.329 1 84 576 ARG A C 1
ATOM 4564 O O . ARG A 1 576 ? -4.148 -8.141 0.502 1 84 576 ARG A O 1
ATOM 4571 N N . ILE A 1 577 ? -4.551 -6.098 -0.016 1 84 577 ILE A N 1
ATOM 4572 C CA . ILE A 1 577 ? -3.152 -5.688 -0.033 1 84 577 ILE A CA 1
ATOM 4573 C C . ILE A 1 577 ? -2.975 -4.422 0.799 1 84 577 ILE A C 1
ATOM 4575 O O . ILE A 1 577 ? -3.908 -3.627 0.94 1 84 577 ILE A O 1
ATOM 4579 N N . MET B 1 1 ? -34.625 39 -20.562 1 21.08 1 MET B N 1
ATOM 4580 C CA . MET B 1 1 ? -33.25 38.531 -20.625 1 21.08 1 MET B CA 1
ATOM 4581 C C . MET B 1 1 ? -33.188 37.031 -20.391 1 21.08 1 MET B C 1
ATOM 4583 O O . MET B 1 1 ? -32.656 36.562 -19.359 1 21.08 1 MET B O 1
ATOM 4587 N N . ARG B 1 2 ? -34.156 36.25 -20.609 1 25.08 2 ARG B N 1
ATOM 4588 C CA . ARG B 1 2 ? -35.031 35.094 -20.578 1 25.08 2 ARG B CA 1
ATOM 4589 C C . ARG B 1 2 ? -34.438 33.906 -21.328 1 25.08 2 ARG B C 1
ATOM 4591 O O . ARG B 1 2 ? -34.688 32.75 -20.984 1 25.08 2 ARG B O 1
ATOM 4598 N N . GLY B 1 3 ? -33.812 34.219 -22.422 1 24.16 3 GLY B N 1
ATOM 4599 C CA . GLY B 1 3 ? -33.719 33.312 -23.547 1 24.16 3 GLY B CA 1
ATOM 4600 C C . GLY B 1 3 ? -32.688 32.219 -23.344 1 24.16 3 GLY B C 1
ATOM 4601 O O . GLY B 1 3 ? -32.812 31.109 -23.906 1 24.16 3 GLY B O 1
ATOM 4602 N N . TYR B 1 4 ? -31.484 32.594 -22.969 1 25.69 4 TYR B N 1
ATOM 4603 C CA . TYR B 1 4 ? -30.281 31.844 -23.281 1 25.69 4 TYR B CA 1
ATOM 4604 C C . TYR B 1 4 ? -30.172 30.609 -22.406 1 25.69 4 TYR B C 1
ATOM 4606 O O . TYR B 1 4 ? -29.078 30.078 -22.203 1 25.69 4 TYR B O 1
ATOM 4614 N N . TYR B 1 5 ? -31.078 30.422 -21.469 1 27.92 5 TYR B N 1
ATOM 4615 C CA . TYR B 1 5 ? -31.172 29.406 -20.438 1 27.92 5 TYR B CA 1
ATOM 4616 C C . TYR B 1 5 ? -31.219 28 -21.047 1 27.92 5 TYR B C 1
ATOM 4618 O O . TYR B 1 5 ? -31.031 27.016 -20.328 1 27.92 5 TYR B O 1
ATOM 4626 N N . THR B 1 6 ? -31.75 27.859 -22.312 1 30.02 6 THR B N 1
ATOM 4627 C CA . THR B 1 6 ? -32.469 26.703 -22.844 1 30.02 6 THR B CA 1
ATOM 4628 C C . THR B 1 6 ? -31.484 25.625 -23.281 1 30.02 6 THR B C 1
ATOM 4630 O O . THR B 1 6 ? -31.828 24.438 -23.312 1 30.02 6 THR B O 1
ATOM 4633 N N . PHE B 1 7 ? -30.297 25.984 -23.781 1 27.31 7 PHE B N 1
ATOM 4634 C CA . PHE B 1 7 ? -29.594 25.078 -24.672 1 27.31 7 PHE B CA 1
ATOM 4635 C C . PHE B 1 7 ? -28.969 23.922 -23.891 1 27.31 7 PHE B C 1
ATOM 4637 O O . PHE B 1 7 ? -29.047 22.766 -24.297 1 27.31 7 PHE B O 1
ATOM 4644 N N . PHE B 1 8 ? -28.297 24.281 -22.766 1 29.67 8 PHE B N 1
ATOM 4645 C CA . PHE B 1 8 ? -27.422 23.312 -22.109 1 29.67 8 PHE B CA 1
ATOM 4646 C C . PHE B 1 8 ? -28.234 22.203 -21.453 1 29.67 8 PHE B C 1
ATOM 4648 O O . PHE B 1 8 ? -27.734 21.094 -21.234 1 29.67 8 PHE B O 1
ATOM 4655 N N . GLU B 1 9 ? -29.422 22.516 -21 1 32.78 9 GLU B N 1
ATOM 4656 C CA . GLU B 1 9 ? -30.328 21.516 -20.438 1 32.78 9 GLU B CA 1
ATOM 4657 C C . GLU B 1 9 ? -30.625 20.391 -21.422 1 32.78 9 GLU B C 1
ATOM 4659 O O . GLU B 1 9 ? -30.781 19.234 -21.031 1 32.78 9 GLU B O 1
ATOM 4664 N N . ARG B 1 10 ? -30.781 20.75 -22.703 1 32.25 10 ARG B N 1
ATOM 4665 C CA . ARG B 1 10 ? -31.234 19.797 -23.719 1 32.25 10 ARG B CA 1
ATOM 4666 C C . ARG B 1 10 ? -30.172 18.75 -24 1 32.25 10 ARG B C 1
ATOM 4668 O O . ARG B 1 10 ? -30.5 17.594 -24.281 1 32.25 10 ARG B O 1
ATOM 4675 N N . ALA B 1 11 ? -28.922 19.234 -23.922 1 30.56 11 ALA B N 1
ATOM 4676 C CA . ALA B 1 11 ? -27.859 18.312 -24.312 1 30.56 11 ALA B CA 1
ATOM 4677 C C . ALA B 1 11 ? -27.734 17.172 -23.328 1 30.56 11 ALA B C 1
ATOM 4679 O O . ALA B 1 11 ? -27.531 16.016 -23.719 1 30.56 11 ALA B O 1
ATOM 4680 N N . LEU B 1 12 ? -27.891 17.5 -22.016 1 31.05 12 LEU B N 1
ATOM 4681 C CA . LEU B 1 12 ? -27.672 16.469 -21 1 31.05 12 LEU B CA 1
ATOM 4682 C C . LEU B 1 12 ? -28.797 15.453 -21.016 1 31.05 12 LEU B C 1
ATOM 4684 O O . LEU B 1 12 ? -28.578 14.273 -20.766 1 31.05 12 LEU B O 1
ATOM 4688 N N . ARG B 1 13 ? -30.047 15.875 -21.188 1 35.5 13 ARG B N 1
ATOM 4689 C CA . ARG B 1 13 ? -31.188 14.977 -21.172 1 35.5 13 ARG B CA 1
ATOM 4690 C C . ARG B 1 13 ? -31.094 13.945 -22.281 1 35.5 13 ARG B C 1
ATOM 4692 O O . ARG B 1 13 ? -31.578 12.82 -22.156 1 35.5 13 ARG B O 1
ATOM 4699 N N . ALA B 1 14 ? -30.641 14.508 -23.531 1 29.09 14 ALA B N 1
ATOM 4700 C CA . ALA B 1 14 ? -30.578 13.57 -24.656 1 29.09 14 ALA B CA 1
ATOM 4701 C C . ALA B 1 14 ? -29.625 12.414 -24.344 1 29.09 14 ALA B C 1
ATOM 4703 O O . ALA B 1 14 ? -29.781 11.32 -24.891 1 29.09 14 ALA B O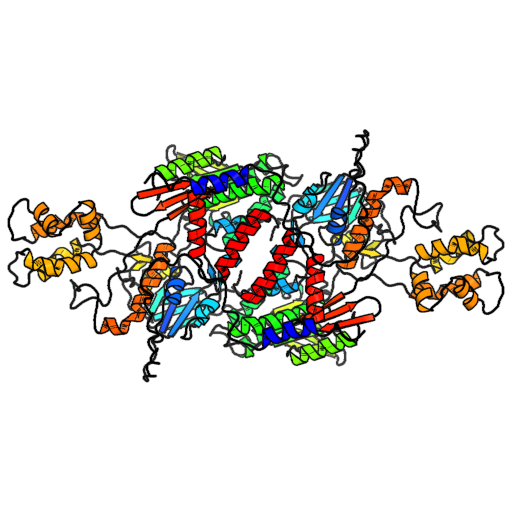 1
ATOM 4704 N N . PHE B 1 15 ? -28.547 12.703 -23.609 1 30.06 15 PHE B N 1
ATOM 4705 C CA . PHE B 1 15 ? -27.594 11.633 -23.344 1 30.06 15 PHE B CA 1
ATOM 4706 C C . PHE B 1 15 ? -28.219 10.547 -22.484 1 30.06 15 PHE B C 1
ATOM 4708 O O . PHE B 1 15 ? -27.719 9.422 -22.422 1 30.06 15 PHE B O 1
ATOM 4715 N N . ASN B 1 16 ? -29.172 10.852 -21.516 1 29.66 16 ASN B N 1
ATOM 4716 C CA . ASN B 1 16 ? -29.797 9.812 -20.719 1 29.66 16 ASN B CA 1
ATOM 4717 C C . ASN B 1 16 ? -30.703 8.914 -21.562 1 29.66 16 ASN B C 1
ATOM 4719 O O . ASN B 1 16 ? -31.031 7.809 -21.141 1 29.66 16 ASN B O 1
ATOM 4723 N N . ASP B 1 17 ? -31.609 9.484 -22.328 1 27.56 17 ASP B N 1
ATOM 4724 C CA . ASP B 1 17 ? -32.688 8.633 -22.844 1 27.56 17 ASP B CA 1
ATOM 4725 C C . ASP B 1 17 ? -32.125 7.574 -23.797 1 27.56 17 ASP B C 1
ATOM 4727 O O . ASP B 1 17 ? -32.719 6.508 -23.953 1 27.56 17 ASP B O 1
ATOM 4731 N N . HIS B 1 18 ? -31.688 7.914 -25.031 1 25.12 18 HIS B N 1
ATOM 4732 C CA . HIS B 1 18 ? -31.562 6.891 -26.062 1 25.12 18 HIS B CA 1
ATOM 4733 C C . HIS B 1 18 ? -30.344 6 -25.812 1 25.12 18 HIS B C 1
ATOM 4735 O O . HIS B 1 18 ? -29.234 6.5 -25.594 1 25.12 18 HIS B O 1
ATOM 4741 N N . SER B 1 19 ? -30.578 4.578 -25.359 1 26.62 19 SER B N 1
ATOM 4742 C CA . SER B 1 19 ? -29.828 3.369 -25.016 1 26.62 19 SER B CA 1
ATOM 4743 C C . SER B 1 19 ? -28.688 3.139 -25.984 1 26.62 19 SER B C 1
ATOM 4745 O O . SER B 1 19 ? -27.578 2.756 -25.578 1 26.62 19 SER B O 1
ATOM 4747 N N . THR B 1 20 ? -29.016 2.945 -27.344 1 23.03 20 THR B N 1
ATOM 4748 C CA . THR B 1 20 ? -28.375 2.154 -28.391 1 23.03 20 THR B CA 1
ATOM 4749 C C . THR B 1 20 ? -27.125 2.848 -28.906 1 23.03 20 THR B C 1
ATOM 4751 O O . THR B 1 20 ? -26.188 2.188 -29.375 1 23.03 20 THR B O 1
ATOM 4754 N N . VAL B 1 21 ? -27.219 4.176 -29.188 1 23.12 21 VAL B N 1
ATOM 4755 C CA . VAL B 1 21 ? -26.453 4.688 -30.312 1 23.12 21 VAL B CA 1
ATOM 4756 C C . VAL B 1 21 ? -24.984 4.84 -29.922 1 23.12 21 VAL B C 1
ATOM 4758 O O . VAL B 1 21 ? -24.125 5.098 -30.766 1 23.12 21 VAL B O 1
ATOM 4761 N N . SER B 1 22 ? -24.656 5.176 -28.766 1 22.8 22 SER B N 1
ATOM 4762 C CA . SER B 1 22 ? -23.328 5.793 -28.766 1 22.8 22 SER B CA 1
ATOM 4763 C C . SER B 1 22 ? -22.25 4.785 -29.125 1 22.8 22 SER B C 1
ATOM 4765 O O . SER B 1 22 ? -21.391 4.453 -28.297 1 22.8 22 SER B O 1
ATOM 4767 N N . LYS B 1 23 ? -22.609 3.598 -29.812 1 25.56 23 LYS B N 1
ATOM 4768 C CA . LYS B 1 23 ? -21.766 2.529 -30.344 1 25.56 23 LYS B CA 1
ATOM 4769 C C . LYS B 1 23 ? -20.828 3.059 -31.438 1 25.56 23 LYS B C 1
ATOM 4771 O O . LYS B 1 23 ? -20.062 2.299 -32 1 25.56 23 LYS B O 1
ATOM 4776 N N . ILE B 1 24 ? -21.188 4.266 -32 1 21.2 24 ILE B N 1
ATOM 4777 C CA . ILE B 1 24 ? -20.766 4.371 -33.406 1 21.2 24 ILE B CA 1
ATOM 4778 C C . ILE B 1 24 ? -19.234 4.293 -33.5 1 21.2 24 ILE B C 1
ATOM 4780 O O . ILE B 1 24 ? -18.688 3.533 -34.281 1 21.2 24 ILE B O 1
ATOM 4784 N N . LEU B 1 25 ? -18.469 5.398 -33.375 1 20.05 25 LEU B N 1
ATOM 4785 C CA . LEU B 1 25 ? -17.656 5.816 -34.5 1 20.05 25 LEU B CA 1
ATOM 4786 C C . LEU B 1 25 ? -16.375 5 -34.594 1 20.05 25 LEU B C 1
ATOM 4788 O O . LEU B 1 25 ? -15.844 4.773 -35.688 1 20.05 25 LEU B O 1
ATOM 4792 N N . VAL B 1 26 ? -15.477 4.863 -33.594 1 22.8 26 VAL B N 1
ATOM 4793 C CA . VAL B 1 26 ? -14.117 4.867 -34.125 1 22.8 26 VAL B CA 1
ATOM 4794 C C . VAL B 1 26 ? -13.867 3.586 -34.906 1 22.8 26 VAL B C 1
ATOM 4796 O O . VAL B 1 26 ? -13.719 2.51 -34.312 1 22.8 26 VAL B O 1
ATOM 4799 N N . ILE B 1 27 ? -14.562 3.307 -36.094 1 22.62 27 ILE B N 1
ATOM 4800 C CA . ILE B 1 27 ? -14.766 2.232 -37.062 1 22.62 27 ILE B CA 1
ATOM 4801 C C . ILE B 1 27 ? -13.445 1.904 -37.75 1 22.62 27 ILE B C 1
ATOM 4803 O O . ILE B 1 27 ? -13.117 0.732 -37.938 1 22.62 27 ILE B O 1
ATOM 4807 N N . SER B 1 28 ? -12.727 2.799 -38.531 1 20.55 28 SER B N 1
ATOM 4808 C CA . SER B 1 28 ? -12.578 2.416 -39.906 1 20.55 28 SER B CA 1
ATOM 4809 C C . SER B 1 28 ? -11.578 1.271 -40.094 1 20.55 28 SER B C 1
ATOM 4811 O O . SER B 1 28 ? -11.875 0.272 -40.75 1 20.55 28 SER B O 1
ATOM 4813 N N . SER B 1 29 ? -10.148 1.595 -40.438 1 20.95 29 SER B N 1
ATOM 4814 C CA . SER B 1 29 ? -9.547 1.185 -41.688 1 20.95 29 SER B CA 1
ATOM 4815 C C . SER B 1 29 ? -9.258 -0.314 -41.719 1 20.95 29 SER B C 1
ATOM 4817 O O . SER B 1 29 ? -9.641 -1.013 -42.656 1 20.95 29 SER B O 1
ATOM 4819 N N . VAL B 1 30 ? -7.82 -0.746 -41.688 1 22.94 30 VAL B N 1
ATOM 4820 C CA . VAL B 1 30 ? -7.219 -1.684 -42.625 1 22.94 30 VAL B CA 1
ATOM 4821 C C . VAL B 1 30 ? -7.809 -3.076 -42.438 1 22.94 30 VAL B C 1
ATOM 4823 O O . VAL B 1 30 ? -7.656 -3.668 -41.375 1 22.94 30 VAL B O 1
ATOM 4826 N N . SER B 1 31 ? -8.805 -3.518 -43.25 1 23.12 31 SER B N 1
ATOM 4827 C CA . SER B 1 31 ? -9.734 -4.578 -43.625 1 23.12 31 SER B CA 1
ATOM 4828 C C . SER B 1 31 ? -8.984 -5.848 -44.031 1 23.12 31 SER B C 1
ATOM 4830 O O . SER B 1 31 ? -9.516 -6.664 -44.781 1 23.12 31 SER B O 1
ATOM 4832 N N . GLY B 1 32 ? -7.547 -6.062 -44 1 21.19 32 GLY B N 1
ATOM 4833 C CA . GLY B 1 32 ? -7.418 -7.238 -44.844 1 21.19 32 GLY B CA 1
ATOM 4834 C C . GLY B 1 32 ? -8.484 -8.289 -44.594 1 21.19 32 GLY B C 1
ATOM 4835 O O . GLY B 1 32 ? -9.195 -8.211 -43.594 1 21.19 32 GLY B O 1
ATOM 4836 N N . GLY B 1 33 ? -8.57 -9.477 -45.375 1 20.73 33 GLY B N 1
ATOM 4837 C CA . GLY B 1 33 ? -9.539 -10.492 -45.781 1 20.73 33 GLY B CA 1
ATOM 4838 C C . GLY B 1 33 ? -10.172 -11.203 -44.594 1 20.73 33 GLY B C 1
ATOM 4839 O O . GLY B 1 33 ? -11.391 -11.383 -44.531 1 20.73 33 GLY B O 1
ATOM 4840 N N . GLY B 1 34 ? -9.367 -11.992 -43.844 1 19.98 34 GLY B N 1
ATOM 4841 C CA . GLY B 1 34 ? -9.914 -13.336 -43.719 1 19.98 34 GLY B CA 1
ATOM 4842 C C . GLY B 1 34 ? -11.203 -13.383 -42.906 1 19.98 34 GLY B C 1
ATOM 4843 O O . GLY B 1 34 ? -11.578 -12.406 -42.25 1 19.98 34 GLY B O 1
ATOM 4844 N N . LEU B 1 35 ? -11.875 -14.648 -42.844 1 19.45 35 LEU B N 1
ATOM 4845 C CA . LEU B 1 35 ? -13.148 -15.328 -42.594 1 19.45 35 LEU B CA 1
ATOM 4846 C C . LEU B 1 35 ? -13.688 -14.992 -41.219 1 19.45 35 LEU B C 1
ATOM 4848 O O . LEU B 1 35 ? -12.953 -15.055 -40.219 1 19.45 35 LEU B O 1
ATOM 4852 N N . LEU B 1 36 ? -14.766 -14.148 -41.188 1 20.67 36 LEU B N 1
ATOM 4853 C CA . LEU B 1 36 ? -15.805 -13.852 -40.219 1 20.67 36 LEU B CA 1
ATOM 4854 C C . LEU B 1 36 ? -16.234 -15.109 -39.469 1 20.67 36 LEU B C 1
ATOM 4856 O O . LEU B 1 36 ? -16.953 -15.945 -40.031 1 20.67 36 LEU B O 1
ATOM 4860 N N . ALA B 1 37 ? -15.273 -15.977 -39 1 21.8 37 ALA B N 1
ATOM 4861 C CA . ALA B 1 37 ? -15.938 -17.156 -38.438 1 21.8 37 ALA B CA 1
ATOM 4862 C C . ALA B 1 37 ? -17.031 -16.75 -37.438 1 21.8 37 ALA B C 1
ATOM 4864 O O . ALA B 1 37 ? -16.781 -15.984 -36.531 1 21.8 37 ALA B O 1
ATOM 4865 N N . PHE B 1 38 ? -18.234 -16.562 -38 1 19.95 38 PHE B N 1
ATOM 4866 C CA . PHE B 1 38 ? -19.516 -16.391 -37.312 1 19.95 38 PHE B CA 1
ATOM 4867 C C . PHE B 1 38 ? -19.594 -17.297 -36.094 1 19.95 38 PHE B C 1
ATOM 4869 O O . PHE B 1 38 ? -19.484 -18.531 -36.219 1 19.95 38 PHE B O 1
ATOM 4876 N N . SER B 1 39 ? -18.953 -16.875 -35.094 1 20.42 39 SER B N 1
ATOM 4877 C CA . SER B 1 39 ? -19.125 -17.75 -33.938 1 20.42 39 SER B CA 1
ATOM 4878 C C . SER B 1 39 ? -20.594 -18 -33.625 1 20.42 39 SER B C 1
ATOM 4880 O O . SER B 1 39 ? -21.391 -17.047 -33.594 1 20.42 39 SER B O 1
ATOM 4882 N N . ASP B 1 40 ? -21.141 -19.125 -34.094 1 20.45 40 ASP B N 1
ATOM 4883 C CA . ASP B 1 40 ? -22.453 -19.719 -33.812 1 20.45 40 ASP B CA 1
ATOM 4884 C C . ASP B 1 40 ? -22.797 -19.516 -32.312 1 20.45 40 ASP B C 1
ATOM 4886 O O . ASP B 1 40 ? -22.016 -19.844 -31.438 1 20.45 40 ASP B O 1
ATOM 4890 N N . ALA B 1 41 ? -23.547 -18.531 -32.062 1 27.62 41 ALA B N 1
ATOM 4891 C CA . ALA B 1 41 ? -24.375 -18.359 -30.875 1 27.62 41 ALA B CA 1
ATOM 4892 C C . ALA B 1 41 ? -25.031 -19.688 -30.469 1 27.62 41 ALA B C 1
ATOM 4894 O O . ALA B 1 41 ? -26.109 -20.016 -30.969 1 27.62 41 ALA B O 1
ATOM 4895 N N . ASN B 1 42 ? -24.281 -20.781 -30.562 1 22.72 42 ASN B N 1
ATOM 4896 C CA . ASN B 1 42 ? -25.047 -21.938 -30.125 1 22.72 42 ASN B CA 1
ATOM 4897 C C . ASN B 1 42 ? -25.719 -21.703 -28.781 1 22.72 42 ASN B C 1
ATOM 4899 O O . ASN B 1 42 ? -25.172 -21.047 -27.906 1 22.72 42 ASN B O 1
ATOM 4903 N N . ALA B 1 43 ? -27.062 -21.719 -28.781 1 26.84 43 ALA B N 1
ATOM 4904 C CA . ALA B 1 43 ? -28.094 -21.859 -27.75 1 26.84 43 ALA B CA 1
ATOM 4905 C C . ALA B 1 43 ? -27.594 -22.719 -26.594 1 26.84 43 ALA B C 1
ATOM 4907 O O . ALA B 1 43 ? -27.297 -23.906 -26.781 1 26.84 43 ALA B O 1
ATOM 4908 N N . PHE B 1 44 ? -26.875 -22.078 -25.734 1 29.83 44 PHE B N 1
ATOM 4909 C CA . PHE B 1 44 ? -26.656 -22.781 -24.469 1 29.83 44 PHE B CA 1
ATOM 4910 C C . PHE B 1 44 ? -27.922 -23.5 -24.016 1 29.83 44 PHE B C 1
ATOM 4912 O O . PHE B 1 44 ? -28.969 -22.859 -23.797 1 29.83 44 PHE B O 1
ATOM 4919 N N . GLN B 1 45 ? -28.234 -24.484 -24.797 1 24.84 45 GLN B N 1
ATOM 4920 C CA . GLN B 1 45 ? -29.234 -25.344 -24.172 1 24.84 45 GLN B CA 1
ATOM 4921 C C . GLN B 1 45 ? -29.016 -25.469 -22.672 1 24.84 45 GLN B C 1
ATOM 4923 O O . GLN B 1 45 ? -27.906 -25.812 -22.234 1 24.84 45 GLN B O 1
ATOM 4928 N N . SER B 1 46 ? -29.703 -24.594 -21.984 1 30.62 46 SER B N 1
ATOM 4929 C CA . SER B 1 46 ? -29.938 -24.891 -20.562 1 30.62 46 SER B CA 1
ATOM 4930 C C . SER B 1 46 ? -30.047 -26.391 -20.328 1 30.62 46 SER B C 1
ATOM 4932 O O . SER B 1 46 ? -31.016 -27.016 -20.75 1 30.62 46 SER B O 1
ATOM 4934 N N . TYR B 1 47 ? -29.016 -27.125 -20.688 1 29.95 47 TYR B N 1
ATOM 4935 C CA . TYR B 1 47 ? -29.172 -28.516 -20.266 1 29.95 47 TYR B CA 1
ATOM 4936 C C . TYR B 1 47 ? -29.828 -28.594 -18.906 1 29.95 47 TYR B C 1
ATOM 4938 O O . TYR B 1 47 ? -29.609 -27.734 -18.047 1 29.95 47 TYR B O 1
ATOM 4946 N N . ALA B 1 48 ? -30.984 -29.359 -18.938 1 30.83 48 ALA B N 1
ATOM 4947 C CA . ALA B 1 48 ? -31.938 -29.891 -17.969 1 30.83 48 ALA B CA 1
ATOM 4948 C C . ALA B 1 48 ? -31.234 -30.25 -16.656 1 30.83 48 ALA B C 1
ATOM 4950 O O . ALA B 1 48 ? -30.078 -30.656 -16.656 1 30.83 48 ALA B O 1
ATOM 4951 N N . GLU B 1 49 ? -31.781 -29.891 -15.523 1 34.81 49 GLU B N 1
ATOM 4952 C CA . GLU B 1 49 ? -31.859 -30.234 -14.109 1 34.81 49 GLU B CA 1
ATOM 4953 C C . GLU B 1 49 ? -31.766 -31.75 -13.898 1 34.81 49 GLU B C 1
ATOM 4955 O O . GLU B 1 49 ? -32.781 -32.438 -13.812 1 34.81 49 GLU B O 1
ATOM 4960 N N . GLY B 1 50 ? -31.172 -32.5 -14.828 1 32.81 50 GLY B N 1
ATOM 4961 C CA . GLY B 1 50 ? -31.344 -33.844 -14.289 1 32.81 50 GLY B CA 1
ATOM 4962 C C . GLY B 1 50 ? -31 -33.938 -12.812 1 32.81 50 GLY B C 1
ATOM 4963 O O . GLY B 1 50 ? -30.344 -33.062 -12.266 1 32.81 50 GLY B O 1
ATOM 4964 N N . ASP B 1 51 ? -31.766 -34.594 -12.062 1 43.19 51 ASP B N 1
ATOM 4965 C CA . ASP B 1 51 ? -31.859 -34.844 -10.625 1 43.19 51 ASP B CA 1
ATOM 4966 C C . ASP B 1 51 ? -30.469 -35.062 -10.023 1 43.19 51 ASP B C 1
ATOM 4968 O O . ASP B 1 51 ? -30.344 -35.375 -8.836 1 43.19 51 ASP B O 1
ATOM 4972 N N . GLY B 1 52 ? -29.219 -35.312 -10.75 1 50.94 52 GLY B N 1
ATOM 4973 C CA . GLY B 1 52 ? -28.016 -35.906 -10.164 1 50.94 52 GLY B CA 1
ATOM 4974 C C . GLY B 1 52 ? -27.062 -34.844 -9.602 1 50.94 52 GLY B C 1
ATOM 4975 O O . GLY B 1 52 ? -27.094 -33.688 -10.023 1 50.94 52 GLY B O 1
ATOM 4976 N N . LYS B 1 53 ? -26.484 -34.969 -8.312 1 73.12 53 LYS B N 1
ATOM 4977 C CA . LYS B 1 53 ? -25.578 -34.188 -7.48 1 73.12 53 LYS B CA 1
ATOM 4978 C C . LYS B 1 53 ? -24.312 -33.812 -8.25 1 73.12 53 LYS B C 1
ATOM 4980 O O . LYS B 1 53 ? -23.656 -34.656 -8.836 1 73.12 53 LYS B O 1
ATOM 4985 N N . LYS B 1 54 ? -24.062 -32.438 -8.695 1 89.12 54 LYS B N 1
ATOM 4986 C CA . LYS B 1 54 ? -22.859 -31.938 -9.336 1 89.12 54 LYS B CA 1
ATOM 4987 C C . LYS B 1 54 ? -21.609 -32.406 -8.594 1 89.12 54 LYS B C 1
ATOM 4989 O O . LYS B 1 54 ? -21.594 -32.469 -7.363 1 89.12 54 LYS B O 1
ATOM 4994 N N . LYS B 1 55 ? -20.672 -32.844 -9.422 1 93.56 55 LYS B N 1
ATOM 4995 C CA . LYS B 1 55 ? -19.375 -33.188 -8.82 1 93.56 55 LYS B CA 1
ATOM 4996 C C . LYS B 1 55 ? -18.703 -31.969 -8.203 1 93.56 55 LYS B C 1
ATOM 4998 O O . LYS B 1 55 ? -18.641 -30.906 -8.828 1 93.56 55 LYS B O 1
ATOM 5003 N N . LYS B 1 56 ? -18.328 -32.094 -6.988 1 97.06 56 LYS B N 1
ATOM 5004 C CA . LYS B 1 56 ? -17.672 -31 -6.277 1 97.06 56 LYS B CA 1
ATOM 5005 C C . LYS B 1 56 ? -16.188 -30.938 -6.648 1 97.06 56 LYS B C 1
ATOM 5007 O O . LYS B 1 56 ? -15.43 -31.875 -6.383 1 97.06 56 LYS B O 1
ATOM 5012 N N . VAL B 1 57 ? -15.812 -29.828 -7.285 1 98.06 57 VAL B N 1
ATOM 5013 C CA . VAL B 1 57 ? -14.43 -29.578 -7.672 1 98.06 57 VAL B CA 1
ATOM 5014 C C . VAL B 1 57 ? -13.828 -28.516 -6.762 1 98.06 57 VAL B C 1
ATOM 5016 O O . VAL B 1 57 ? -14.32 -27.375 -6.703 1 98.06 57 VAL B O 1
ATOM 5019 N N . VAL B 1 58 ? -12.797 -28.812 -6.008 1 98.56 58 VAL B N 1
ATOM 5020 C CA . VAL B 1 58 ? -12.117 -27.875 -5.125 1 98.56 58 VAL B CA 1
ATOM 5021 C C . VAL B 1 58 ? -10.758 -27.516 -5.715 1 98.56 58 VAL B C 1
ATOM 5023 O O . VAL B 1 58 ? -9.961 -28.391 -6.055 1 98.56 58 VAL B O 1
ATOM 5026 N N . VAL B 1 59 ? -10.5 -26.266 -5.91 1 98.75 59 VAL B N 1
ATOM 5027 C CA . VAL B 1 59 ? -9.234 -25.75 -6.418 1 98.75 59 VAL B CA 1
ATOM 5028 C C . VAL B 1 59 ? -8.453 -25.094 -5.285 1 98.75 59 VAL B C 1
ATOM 5030 O O . VAL B 1 59 ? -8.953 -24.172 -4.625 1 98.75 59 VAL B O 1
ATOM 5033 N N . LEU B 1 60 ? -7.246 -25.578 -5.027 1 98.75 60 LEU B N 1
ATOM 5034 C CA . LEU B 1 60 ? -6.371 -24.984 -4.016 1 98.75 60 LEU B CA 1
ATOM 5035 C C . LEU B 1 60 ? -5.348 -24.062 -4.656 1 98.75 60 LEU B C 1
ATOM 5037 O O . LEU B 1 60 ? -4.395 -24.516 -5.289 1 98.75 60 LEU B O 1
ATOM 5041 N N . GLY B 1 61 ? -5.535 -22.75 -4.438 1 98.06 61 GLY B N 1
ATOM 5042 C CA . GLY B 1 61 ? -4.578 -21.797 -4.965 1 98.06 61 GLY B CA 1
ATOM 5043 C C . GLY B 1 61 ? -5.18 -20.859 -6.004 1 98.06 61 GLY B C 1
ATOM 5044 O O . GLY B 1 61 ? -6.039 -21.266 -6.785 1 98.06 61 GLY B O 1
ATOM 5045 N N . THR B 1 62 ? -4.684 -19.625 -6.035 1 97.44 62 THR B N 1
ATOM 5046 C CA . THR B 1 62 ? -5.191 -18.594 -6.945 1 97.44 62 THR B CA 1
ATOM 5047 C C . THR B 1 62 ? -4.062 -18.031 -7.801 1 97.44 62 THR B C 1
ATOM 5049 O O . THR B 1 62 ? -4.074 -16.844 -8.148 1 97.44 62 THR B O 1
ATOM 5052 N N . GLY B 1 63 ? -3.021 -18.812 -8.078 1 97.38 63 GLY B N 1
ATOM 5053 C CA . GLY B 1 63 ? -1.946 -18.422 -8.977 1 97.38 63 GLY B CA 1
ATOM 5054 C C . GLY B 1 63 ? -2.279 -18.641 -10.438 1 97.38 63 GLY B C 1
ATOM 5055 O O . GLY B 1 63 ? -3.451 -18.734 -10.805 1 97.38 63 GLY B O 1
ATOM 5056 N N . TRP B 1 64 ? -1.282 -18.703 -11.25 1 97.75 64 TRP B N 1
ATOM 5057 C CA . TRP B 1 64 ? -1.418 -18.781 -12.695 1 97.75 64 TRP B CA 1
ATOM 5058 C C . TRP B 1 64 ? -2.197 -20.031 -13.102 1 97.75 64 TRP B C 1
ATOM 5060 O O . TRP B 1 64 ? -3.084 -19.969 -13.953 1 97.75 64 TRP B O 1
ATOM 5070 N N . ALA B 1 65 ? -1.904 -21.125 -12.453 1 98.31 65 ALA B N 1
ATOM 5071 C CA . ALA B 1 65 ? -2.562 -22.391 -12.805 1 98.31 65 ALA B CA 1
ATOM 5072 C C . ALA B 1 65 ? -4.035 -22.359 -12.398 1 98.31 65 ALA B C 1
ATOM 5074 O O . ALA B 1 65 ? -4.914 -22.625 -13.227 1 98.31 65 ALA B O 1
ATOM 5075 N N . GLY B 1 66 ? -4.301 -22.031 -11.148 1 98.06 66 GLY B N 1
ATOM 5076 C CA . GLY B 1 66 ? -5.66 -22.016 -10.633 1 98.06 66 GLY B CA 1
ATOM 5077 C C . GLY B 1 66 ? -6.566 -21.047 -11.367 1 98.06 66 GLY B C 1
ATOM 5078 O O . GLY B 1 66 ? -7.68 -21.406 -11.766 1 98.06 66 GLY B O 1
ATOM 5079 N N . VAL B 1 67 ? -6.121 -19.891 -11.562 1 97.5 67 VAL B N 1
ATOM 5080 C CA . VAL B 1 67 ? -6.938 -18.859 -12.188 1 97.5 67 VAL B CA 1
ATOM 5081 C C . VAL B 1 67 ? -7.152 -19.172 -13.664 1 97.5 67 VAL B C 1
ATOM 5083 O O . VAL B 1 67 ? -8.234 -18.938 -14.211 1 97.5 67 VAL B O 1
ATOM 5086 N N . SER B 1 68 ? -6.082 -19.672 -14.344 1 97.81 68 SER B N 1
ATOM 5087 C CA . SER B 1 68 ? -6.25 -20.078 -15.734 1 97.81 68 SER B CA 1
ATOM 5088 C C . SER B 1 68 ? -7.305 -21.172 -15.867 1 97.81 68 SER B C 1
ATOM 5090 O O . SER B 1 68 ? -8.125 -21.156 -16.797 1 97.81 68 SER B O 1
ATOM 5092 N N . PHE B 1 69 ? -7.336 -22.188 -14.953 1 98.25 69 PHE B N 1
ATOM 5093 C CA . PHE B 1 69 ? -8.367 -23.219 -14.945 1 98.25 69 PHE B CA 1
ATOM 5094 C C . PHE B 1 69 ? -9.75 -22.594 -14.789 1 98.25 69 PHE B C 1
ATOM 5096 O O . PHE B 1 69 ? -10.656 -22.875 -15.586 1 98.25 69 PHE B O 1
ATOM 5103 N N . LEU B 1 70 ? -9.875 -21.703 -13.805 1 96.88 70 LEU B N 1
ATOM 5104 C CA . LEU B 1 70 ? -11.164 -21.078 -13.516 1 96.88 70 LEU B CA 1
ATOM 5105 C C . LEU B 1 70 ? -11.648 -20.266 -14.719 1 96.88 70 LEU B C 1
ATOM 5107 O O . LEU B 1 70 ? -12.812 -20.375 -15.117 1 96.88 70 LEU B O 1
ATOM 5111 N N . LYS B 1 71 ? -10.805 -19.469 -15.289 1 95.81 71 LYS B N 1
ATOM 5112 C CA . LYS B 1 71 ? -11.172 -18.578 -16.391 1 95.81 71 LYS B CA 1
ATOM 5113 C C . LYS B 1 71 ? -11.633 -19.375 -17.609 1 95.81 71 LYS B C 1
ATOM 5115 O O . LYS B 1 71 ? -12.523 -18.938 -18.328 1 95.81 71 LYS B O 1
ATOM 5120 N N . ASN B 1 72 ? -11.039 -20.531 -17.844 1 96.56 72 ASN B N 1
ATOM 5121 C CA . ASN B 1 72 ? -11.305 -21.281 -19.062 1 96.56 72 ASN B CA 1
ATOM 5122 C C . ASN B 1 72 ? -12.352 -22.375 -18.844 1 96.56 72 ASN B C 1
ATOM 5124 O O . ASN B 1 72 ? -12.773 -23.031 -19.797 1 96.56 72 ASN B O 1
ATOM 5128 N N . LEU B 1 73 ? -12.758 -22.578 -17.578 1 96.81 73 LEU B N 1
ATOM 5129 C CA . LEU B 1 73 ? -13.836 -23.531 -17.312 1 96.81 73 LEU B CA 1
ATOM 5130 C C . LEU B 1 73 ? -15.18 -22.969 -17.766 1 96.81 73 LEU B C 1
ATOM 5132 O O . LEU B 1 73 ? -15.586 -21.891 -17.312 1 96.81 73 LEU B O 1
ATOM 5136 N N . LYS B 1 74 ? -15.875 -23.656 -18.594 1 93.19 74 LYS B N 1
ATOM 5137 C CA . LYS B 1 74 ? -17.125 -23.203 -19.156 1 93.19 74 LYS B CA 1
ATOM 5138 C C . LYS B 1 74 ? -18.297 -24.094 -18.734 1 93.19 74 LYS B C 1
ATOM 5140 O O . LYS B 1 74 ? -19.453 -23.656 -18.719 1 93.19 74 LYS B O 1
ATOM 5145 N N . SER B 1 75 ? -18.016 -25.266 -18.344 1 89.12 75 SER B N 1
ATOM 5146 C CA . SER B 1 75 ? -19.062 -26.234 -18.016 1 89.12 75 SER B CA 1
ATOM 5147 C C . SER B 1 75 ? -19.734 -25.891 -16.703 1 89.12 75 SER B C 1
ATOM 5149 O O . SER B 1 75 ? -19.078 -25.625 -15.703 1 89.12 75 SER B O 1
ATOM 5151 N N . SER B 1 76 ? -21.031 -26 -16.656 1 88.94 76 SER B N 1
ATOM 5152 C CA . SER B 1 76 ? -21.812 -25.766 -15.445 1 88.94 76 SER B CA 1
ATOM 5153 C C . SER B 1 76 ? -22.109 -27.078 -14.727 1 88.94 76 SER B C 1
ATOM 5155 O O . SER B 1 76 ? -22.922 -27.109 -13.805 1 88.94 76 SER B O 1
ATOM 5157 N N . SER B 1 77 ? -21.453 -28.094 -15.086 1 90.5 77 SER B N 1
ATOM 5158 C CA . SER B 1 77 ? -21.734 -29.406 -14.539 1 90.5 77 SER B CA 1
ATOM 5159 C C . SER B 1 77 ? -21.016 -29.625 -13.211 1 90.5 77 SER B C 1
ATOM 5161 O O . SER B 1 77 ? -21.188 -30.672 -12.578 1 90.5 77 SER B O 1
ATOM 5163 N N . TYR B 1 78 ? -20.328 -28.672 -12.82 1 95 78 TYR B N 1
ATOM 5164 C CA . TYR B 1 78 ? -19.5 -28.828 -11.633 1 95 78 TYR B CA 1
ATOM 5165 C C . TYR B 1 78 ? -19.875 -27.797 -10.57 1 95 78 TYR B C 1
ATOM 5167 O O . TYR B 1 78 ? -20.359 -26.719 -10.891 1 95 78 TYR B O 1
ATOM 5175 N N . ASP B 1 79 ? -19.797 -28.203 -9.312 1 96.44 79 ASP B N 1
ATOM 5176 C CA . ASP B 1 79 ? -19.812 -27.297 -8.164 1 96.44 79 ASP B CA 1
ATOM 5177 C C . ASP B 1 79 ? -18.391 -26.906 -7.754 1 96.44 79 ASP B C 1
ATOM 5179 O O . ASP B 1 79 ? -17.719 -27.625 -7.02 1 96.44 79 ASP B O 1
ATOM 5183 N N . VAL B 1 80 ? -18.016 -25.734 -8.188 1 97.44 80 VAL B N 1
ATOM 5184 C CA . VAL B 1 80 ? -16.609 -25.359 -8.109 1 97.44 80 VAL B CA 1
ATOM 5185 C C . VAL B 1 80 ? -16.375 -24.5 -6.871 1 97.44 80 VAL B C 1
ATOM 5187 O O . VAL B 1 80 ? -17.109 -23.531 -6.621 1 97.44 80 VAL B O 1
ATOM 5190 N N . HIS B 1 81 ? -15.375 -24.859 -6.074 1 97.75 81 HIS B N 1
ATOM 5191 C CA . HIS B 1 81 ? -14.93 -24.125 -4.906 1 97.75 81 HIS B CA 1
ATOM 5192 C C . HIS B 1 81 ? -13.43 -23.828 -4.977 1 97.75 81 HIS B C 1
ATOM 5194 O O . HIS B 1 81 ? -12.648 -24.719 -5.332 1 97.75 81 HIS B O 1
ATOM 5200 N N . ILE B 1 82 ? -13.086 -22.578 -4.652 1 98.12 82 ILE B N 1
ATOM 5201 C CA . ILE B 1 82 ? -11.688 -22.188 -4.629 1 98.12 82 ILE B CA 1
ATOM 5202 C C . ILE B 1 82 ? -11.273 -21.812 -3.207 1 98.12 82 ILE B C 1
ATOM 5204 O O . ILE B 1 82 ? -12.008 -21.109 -2.514 1 98.12 82 ILE B O 1
ATOM 5208 N N . VAL B 1 83 ? -10.141 -22.281 -2.729 1 98 83 VAL B N 1
ATOM 5209 C CA . VAL B 1 83 ? -9.586 -21.969 -1.417 1 98 83 VAL B CA 1
ATOM 5210 C C . VAL B 1 83 ? -8.156 -21.453 -1.572 1 98 83 VAL B C 1
ATOM 5212 O O . VAL B 1 83 ? -7.328 -22.094 -2.223 1 98 83 VAL B O 1
ATOM 5215 N N . SER B 1 84 ? -7.898 -20.344 -1.054 1 97.56 84 SER B N 1
ATOM 5216 C CA . SER B 1 84 ? -6.57 -19.75 -1.109 1 97.56 84 SER B CA 1
ATOM 5217 C C . SER B 1 84 ? -6.352 -18.781 0.052 1 97.56 84 SER B C 1
ATOM 5219 O O . SER B 1 84 ? -7.293 -18.141 0.518 1 97.56 84 SER B O 1
ATOM 5221 N N . PRO B 1 85 ? -5.121 -18.703 0.542 1 95.44 85 PRO B N 1
ATOM 5222 C CA . PRO B 1 85 ? -4.855 -17.734 1.601 1 95.44 85 PRO B CA 1
ATOM 5223 C C . PRO B 1 85 ? -4.875 -16.281 1.092 1 95.44 85 PRO B C 1
ATOM 5225 O O . PRO B 1 85 ? -4.875 -15.344 1.891 1 95.44 85 PRO B O 1
ATOM 5228 N N . ARG B 1 86 ? -4.918 -16.109 -0.162 1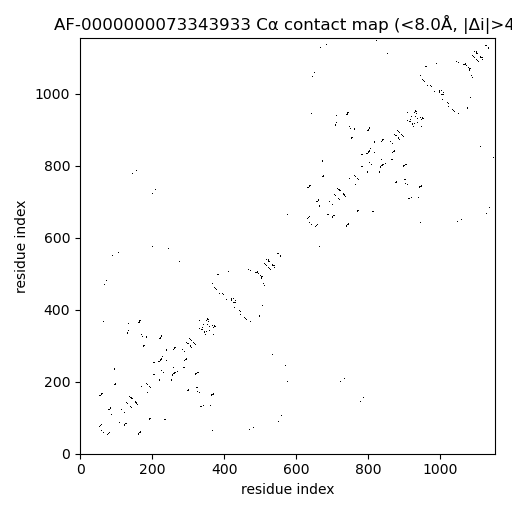 94.31 86 ARG B N 1
ATOM 5229 C CA . ARG B 1 86 ? -5 -14.781 -0.776 1 94.31 86 ARG B CA 1
ATOM 5230 C C . ARG B 1 86 ? -6.273 -14.641 -1.599 1 94.31 86 ARG B C 1
ATOM 5232 O O . ARG B 1 86 ? -6.672 -15.57 -2.305 1 94.31 86 ARG B O 1
ATOM 5239 N N . ASN B 1 87 ? -6.844 -13.469 -1.621 1 96.06 87 ASN B N 1
ATOM 5240 C CA . ASN B 1 87 ? -8.117 -13.289 -2.309 1 96.06 87 ASN B CA 1
ATOM 5241 C C . ASN B 1 87 ? -7.934 -12.625 -3.668 1 96.06 87 ASN B C 1
ATOM 5243 O O . ASN B 1 87 ? -8.852 -11.984 -4.18 1 96.06 87 ASN B O 1
ATOM 5247 N N . TYR B 1 88 ? -6.734 -12.703 -4.191 1 96.94 88 TYR B N 1
ATOM 5248 C CA . TYR B 1 88 ? -6.465 -12.078 -5.48 1 96.94 88 TYR B CA 1
ATOM 5249 C C . TYR B 1 88 ? -5.469 -12.906 -6.289 1 96.94 88 TYR B C 1
ATOM 5251 O O . TYR B 1 88 ? -4.746 -13.734 -5.734 1 96.94 88 TYR B O 1
ATOM 5259 N N . PHE B 1 89 ? -5.539 -12.781 -7.621 1 97.5 89 PHE B N 1
ATOM 5260 C CA . PHE B 1 89 ? -4.5 -13.219 -8.547 1 97.5 89 PHE B CA 1
ATOM 5261 C C . PHE B 1 89 ? -3.453 -12.125 -8.734 1 97.5 89 PHE B C 1
ATOM 5263 O O . PHE B 1 89 ? -3.797 -10.953 -8.898 1 97.5 89 PHE B O 1
ATOM 5270 N N . ALA B 1 90 ? -2.209 -12.469 -8.648 1 97 90 ALA B N 1
ATOM 5271 C CA . ALA B 1 90 ? -1.123 -11.516 -8.883 1 97 90 ALA B CA 1
ATOM 5272 C C . ALA B 1 90 ? -0.366 -11.852 -10.164 1 97 90 ALA B C 1
ATOM 5274 O O . ALA B 1 90 ? -0.01 -13.008 -10.398 1 97 90 ALA B O 1
ATOM 5275 N N . PHE B 1 91 ? -0.169 -10.867 -11 1 97.06 91 PHE B N 1
ATOM 5276 C CA . PHE B 1 91 ? 0.68 -11 -12.18 1 97.06 91 PHE B CA 1
ATOM 5277 C C . PHE B 1 91 ? 2.152 -10.922 -11.797 1 97.06 91 PHE B C 1
ATOM 5279 O O . PHE B 1 91 ? 2.77 -9.859 -11.875 1 97.06 91 PHE B O 1
ATOM 5286 N N . THR B 1 92 ? 2.752 -12 -11.477 1 95.19 92 THR B N 1
ATOM 5287 C CA . THR B 1 92 ? 4.027 -12.109 -10.773 1 95.19 92 THR B CA 1
ATOM 5288 C C . THR B 1 92 ? 5.172 -11.633 -11.664 1 95.19 92 THR B C 1
ATOM 5290 O O . THR B 1 92 ? 6.203 -11.18 -11.164 1 95.19 92 THR B O 1
ATOM 5293 N N . PRO B 1 93 ? 5.09 -11.719 -12.984 1 93.69 93 PRO B N 1
ATOM 5294 C CA . PRO B 1 93 ? 6.207 -11.258 -13.812 1 93.69 93 PRO B CA 1
ATOM 5295 C C . PRO B 1 93 ? 6.527 -9.781 -13.609 1 93.69 93 PRO B C 1
ATOM 5297 O O . PRO B 1 93 ? 7.641 -9.344 -13.898 1 93.69 93 PRO B O 1
ATOM 5300 N N . LEU B 1 94 ? 5.609 -9.031 -13.102 1 95.69 94 LEU B N 1
ATOM 5301 C CA . LEU B 1 94 ? 5.832 -7.598 -12.945 1 95.69 94 LEU B CA 1
ATOM 5302 C C . LEU B 1 94 ? 6.164 -7.254 -11.492 1 95.69 94 LEU B C 1
ATOM 5304 O O . LEU B 1 94 ? 6.25 -6.078 -11.133 1 95.69 94 LEU B O 1
ATOM 5308 N N . LEU B 1 95 ? 6.363 -8.219 -10.648 1 96.5 95 LEU B N 1
ATOM 5309 C CA . LEU B 1 95 ? 6.703 -7.988 -9.25 1 96.5 95 LEU B CA 1
ATOM 5310 C C . LEU B 1 95 ? 7.961 -7.133 -9.125 1 96.5 95 LEU B C 1
ATOM 5312 O O . LEU B 1 95 ? 8.023 -6.219 -8.305 1 96.5 95 LEU B O 1
ATOM 5316 N N . PRO B 1 96 ? 9.039 -7.379 -9.977 1 95.81 96 PRO B N 1
ATOM 5317 C CA . PRO B 1 96 ? 10.227 -6.535 -9.867 1 95.81 96 PRO B CA 1
ATOM 5318 C C . PRO B 1 96 ? 9.922 -5.055 -10.094 1 95.81 96 PRO B C 1
ATOM 5320 O O . PRO B 1 96 ? 10.516 -4.191 -9.445 1 95.81 96 PRO B O 1
ATOM 5323 N N . SER B 1 97 ? 8.969 -4.797 -10.953 1 95.56 97 SER B N 1
ATOM 5324 C CA . SER B 1 97 ? 8.602 -3.418 -11.25 1 95.56 97 SER B CA 1
ATOM 5325 C C . SER B 1 97 ? 7.891 -2.768 -10.07 1 95.56 97 SER B C 1
ATOM 5327 O O . SER B 1 97 ? 7.887 -1.542 -9.938 1 95.56 97 SER B O 1
ATOM 5329 N N . VAL B 1 98 ? 7.246 -3.535 -9.234 1 96.38 98 VAL B N 1
ATOM 5330 C CA . VAL B 1 98 ? 6.555 -3.023 -8.062 1 96.38 98 VAL B CA 1
ATOM 5331 C C . VAL B 1 98 ? 7.57 -2.59 -7.008 1 96.38 98 VAL B C 1
ATOM 5333 O O . VAL B 1 98 ? 7.344 -1.624 -6.277 1 96.38 98 VAL B O 1
ATOM 5336 N N . THR B 1 99 ? 8.742 -3.213 -6.961 1 96.62 99 THR B N 1
ATOM 5337 C CA . THR B 1 99 ? 9.75 -2.98 -5.93 1 96.62 99 THR B CA 1
ATOM 5338 C C . THR B 1 99 ? 10.312 -1.565 -6.035 1 96.62 99 THR B C 1
ATOM 5340 O O . THR B 1 99 ? 10.945 -1.069 -5.098 1 96.62 99 THR B O 1
ATOM 5343 N N . ASN B 1 100 ? 10.133 -0.95 -7.168 1 95.06 100 ASN B N 1
ATOM 5344 C CA . ASN B 1 100 ? 10.734 0.367 -7.367 1 95.06 100 ASN B CA 1
ATOM 5345 C C . ASN B 1 100 ? 9.68 1.407 -7.746 1 95.06 100 ASN B C 1
ATOM 5347 O O . ASN B 1 100 ? 10.016 2.549 -8.062 1 95.06 100 ASN B O 1
ATOM 5351 N N . GLY B 1 101 ? 8.477 1 -7.828 1 92.81 101 GLY B N 1
ATOM 5352 C CA . GLY B 1 101 ? 7.406 1.965 -8.023 1 92.81 101 GLY B CA 1
ATOM 5353 C C . GLY B 1 101 ? 7.094 2.211 -9.492 1 92.81 101 GLY B C 1
ATOM 5354 O O . GLY B 1 101 ? 6.312 3.107 -9.82 1 92.81 101 GLY B O 1
ATOM 5355 N N . THR B 1 102 ? 7.688 1.459 -10.406 1 94.5 102 THR B N 1
ATOM 5356 C CA . THR B 1 102 ? 7.328 1.57 -11.82 1 94.5 102 THR B CA 1
ATOM 5357 C C . THR B 1 102 ? 5.852 1.236 -12.023 1 94.5 102 THR B C 1
ATOM 5359 O O . THR B 1 102 ? 5.16 1.911 -12.789 1 94.5 102 THR B O 1
ATOM 5362 N N . VAL B 1 103 ? 5.477 0.182 -11.359 1 94.56 103 VAL B N 1
ATOM 5363 C CA . VAL B 1 103 ? 4.066 -0.186 -11.336 1 94.56 103 VAL B CA 1
ATOM 5364 C C . VAL B 1 103 ? 3.594 -0.319 -9.891 1 94.56 103 VAL B C 1
ATOM 5366 O O . VAL B 1 103 ? 4.375 -0.676 -9 1 94.56 103 VAL B O 1
ATOM 5369 N N . GLU B 1 104 ? 2.309 0.058 -9.695 1 94.19 104 GLU B N 1
ATOM 5370 C CA . GLU B 1 104 ? 1.73 -0.098 -8.359 1 94.19 104 GLU B CA 1
ATOM 5371 C C . GLU B 1 104 ? 1.312 -1.543 -8.109 1 94.19 104 GLU B C 1
ATOM 5373 O O . GLU B 1 104 ? 0.909 -2.25 -9.031 1 94.19 104 GLU B O 1
ATOM 5378 N N . GLY B 1 105 ? 1.443 -1.968 -6.867 1 94.19 105 GLY B N 1
ATOM 5379 C CA . GLY B 1 105 ? 1.033 -3.316 -6.504 1 94.19 105 GLY B CA 1
ATOM 5380 C C . GLY B 1 105 ? -0.389 -3.639 -6.922 1 94.19 105 GLY B C 1
ATOM 5381 O O . GLY B 1 105 ? -0.647 -4.695 -7.504 1 94.19 105 GLY B O 1
ATOM 5382 N N . ARG B 1 106 ? -1.304 -2.775 -6.715 1 93.31 106 ARG B N 1
ATOM 5383 C CA . ARG B 1 106 ? -2.721 -3.008 -6.98 1 93.31 106 ARG B CA 1
ATOM 5384 C C . ARG B 1 106 ? -2.996 -3.062 -8.477 1 93.31 106 ARG B C 1
ATOM 5386 O O . ARG B 1 106 ? -4.043 -3.553 -8.906 1 93.31 106 ARG B O 1
ATOM 5393 N N . SER B 1 107 ? -2.096 -2.555 -9.242 1 94.75 107 SER B N 1
ATOM 5394 C CA . SER B 1 107 ? -2.277 -2.557 -10.688 1 94.75 107 SER B CA 1
ATOM 5395 C C . SER B 1 107 ? -2.104 -3.957 -11.266 1 94.75 107 SER B C 1
ATOM 5397 O O . SER B 1 107 ? -2.586 -4.246 -12.367 1 94.75 107 SER B O 1
ATOM 5399 N N . ILE B 1 108 ? -1.421 -4.836 -10.523 1 96.06 108 ILE B N 1
ATOM 5400 C CA . ILE B 1 108 ? -1.108 -6.125 -11.125 1 96.06 108 ILE B CA 1
ATOM 5401 C C . ILE B 1 108 ? -1.861 -7.234 -10.391 1 96.06 108 ILE B C 1
ATOM 5403 O O . ILE B 1 108 ? -1.482 -8.406 -10.461 1 96.06 108 ILE B O 1
ATOM 5407 N N . VAL B 1 109 ? -2.861 -6.836 -9.586 1 96.12 109 VAL B N 1
ATOM 5408 C CA . VAL B 1 109 ? -3.652 -7.836 -8.875 1 96.12 109 VAL B CA 1
ATOM 5409 C C . VAL B 1 109 ? -5.102 -7.785 -9.359 1 96.12 109 VAL B C 1
ATOM 5411 O O . VAL B 1 109 ? -5.594 -6.723 -9.75 1 96.12 109 VAL B O 1
ATOM 5414 N N . GLU B 1 110 ? -5.777 -8.883 -9.336 1 95.62 110 GLU B N 1
ATOM 5415 C CA . GLU B 1 110 ? -7.199 -9.016 -9.648 1 95.62 110 GLU B CA 1
ATOM 5416 C C . GLU B 1 110 ? -7.914 -9.859 -8.594 1 95.62 110 GLU B C 1
ATOM 5418 O O . GLU B 1 110 ? -7.578 -11.031 -8.398 1 95.62 110 GLU B O 1
ATOM 5423 N N . PRO B 1 111 ? -8.906 -9.266 -7.922 1 95.62 111 PRO B N 1
ATOM 5424 C CA . PRO B 1 111 ? -9.648 -10.07 -6.941 1 95.62 111 PRO B CA 1
ATOM 5425 C C . PRO B 1 111 ? -10.266 -11.32 -7.555 1 95.62 111 PRO B C 1
ATOM 5427 O O . PRO B 1 111 ? -10.812 -11.266 -8.656 1 95.62 111 PRO B O 1
ATOM 5430 N N . ILE B 1 112 ? -10.148 -12.414 -6.84 1 96.75 112 ILE B N 1
ATOM 5431 C CA . ILE B 1 112 ? -10.648 -13.688 -7.332 1 96.75 112 ILE B CA 1
ATOM 5432 C C . ILE B 1 112 ? -12.164 -13.617 -7.52 1 96.75 112 ILE B C 1
ATOM 5434 O O . ILE B 1 112 ? -12.703 -14.18 -8.477 1 96.75 112 ILE B O 1
ATOM 5438 N N . ARG B 1 113 ? -12.867 -12.953 -6.656 1 95.69 113 ARG B N 1
ATOM 5439 C CA . ARG B 1 113 ? -14.328 -12.852 -6.719 1 95.69 113 ARG B CA 1
ATOM 5440 C C . ARG B 1 113 ? -14.773 -12.125 -7.98 1 95.69 113 ARG B C 1
ATOM 5442 O O . ARG B 1 113 ? -15.852 -12.383 -8.508 1 95.69 113 ARG B O 1
ATOM 5449 N N . ASN B 1 114 ? -13.93 -11.195 -8.5 1 93.81 114 ASN B N 1
ATOM 5450 C CA . ASN B 1 114 ? -14.219 -10.547 -9.781 1 93.81 114 ASN B CA 1
ATOM 5451 C C . ASN B 1 114 ? -14.148 -11.539 -10.938 1 93.81 114 ASN B C 1
ATOM 5453 O O . ASN B 1 114 ? -14.93 -11.438 -11.891 1 93.81 114 ASN B O 1
ATOM 5457 N N . ILE B 1 115 ? -13.234 -12.445 -10.836 1 93.06 115 ILE B N 1
ATOM 5458 C CA . ILE B 1 115 ? -13.086 -13.477 -11.852 1 93.06 115 ILE B CA 1
ATOM 5459 C C . ILE B 1 115 ? -14.219 -14.492 -11.734 1 93.06 115 ILE B C 1
ATOM 5461 O O . ILE B 1 115 ? -14.828 -14.875 -12.734 1 93.06 115 ILE B O 1
ATOM 5465 N N . ALA B 1 116 ? -14.562 -14.852 -10.547 1 93.25 116 ALA B N 1
ATOM 5466 C CA . ALA B 1 116 ? -15.586 -15.852 -10.273 1 93.25 116 ALA B CA 1
ATOM 5467 C C . ALA B 1 116 ? -16.969 -15.352 -10.703 1 93.25 116 ALA B C 1
ATOM 5469 O O . ALA B 1 116 ? -17.766 -16.125 -11.227 1 93.25 116 ALA B O 1
ATOM 5470 N N . ARG B 1 117 ? -17.234 -14.109 -10.453 1 90.94 117 ARG B N 1
ATOM 5471 C CA . ARG B 1 117 ? -18.547 -13.547 -10.719 1 90.94 117 ARG B CA 1
ATOM 5472 C C . ARG B 1 117 ? -18.859 -13.555 -12.211 1 90.94 117 ARG B C 1
ATOM 5474 O O . ARG B 1 117 ? -20.016 -13.5 -12.617 1 90.94 117 ARG B O 1
ATOM 5481 N N . LYS B 1 118 ? -17.844 -13.609 -13.023 1 88.75 118 LYS B N 1
ATOM 5482 C CA . LYS B 1 118 ? -18.031 -13.586 -14.477 1 88.75 118 LYS B CA 1
ATOM 5483 C C . LYS B 1 118 ? -18.438 -14.961 -14.992 1 88.75 118 LYS B C 1
ATOM 5485 O O . LYS B 1 118 ? -18.891 -15.086 -16.141 1 88.75 118 LYS B O 1
ATOM 5490 N N . LYS B 1 119 ? -18.312 -15.922 -14.141 1 91 119 LYS B N 1
ATOM 5491 C CA . LYS B 1 119 ? -18.719 -17.266 -14.531 1 91 119 LYS B CA 1
ATOM 5492 C C . LYS B 1 119 ? -20.234 -17.422 -14.453 1 91 119 LYS B C 1
ATOM 5494 O O . LYS B 1 119 ? -20.875 -16.953 -13.508 1 91 119 LYS B O 1
ATOM 5499 N N . PRO B 1 120 ? -20.766 -18.031 -15.484 1 86.44 120 PRO B N 1
ATOM 5500 C CA . PRO B 1 120 ? -22.219 -18.188 -15.5 1 86.44 120 PRO B CA 1
ATOM 5501 C C . PRO B 1 120 ? -22.719 -19.188 -14.469 1 86.44 120 PRO B C 1
ATOM 5503 O O . PRO B 1 120 ? -23.938 -19.312 -14.25 1 86.44 120 PRO B O 1
ATOM 5506 N N . PHE B 1 121 ? -21.766 -19.906 -13.961 1 84.19 121 PHE B N 1
ATOM 5507 C CA . PHE B 1 121 ? -22.109 -20.875 -12.922 1 84.19 121 PHE B CA 1
ATOM 5508 C C . PHE B 1 121 ? -21.547 -20.453 -11.578 1 84.19 121 PHE B C 1
ATOM 5510 O O . PHE B 1 121 ? -20.641 -19.625 -11.508 1 84.19 121 PHE B O 1
ATOM 5517 N N . GLY B 1 122 ? -22.25 -20.469 -10.484 1 86.12 122 GLY B N 1
ATOM 5518 C CA . GLY B 1 122 ? -21.812 -20.078 -9.156 1 86.12 122 GLY B CA 1
ATOM 5519 C C . GLY B 1 122 ? -20.5 -20.719 -8.75 1 86.12 122 GLY B C 1
ATOM 5520 O O . GLY B 1 122 ? -20.297 -21.922 -8.938 1 86.12 122 GLY B O 1
ATOM 5521 N N . VAL B 1 123 ? -19.453 -19.891 -8.477 1 93.69 123 VAL B N 1
ATOM 5522 C CA . VAL B 1 123 ? -18.172 -20.359 -7.969 1 93.69 123 VAL B CA 1
ATOM 5523 C C . VAL B 1 123 ? -17.953 -19.844 -6.547 1 93.69 123 VAL B C 1
ATOM 5525 O O . VAL B 1 123 ? -18.109 -18.641 -6.289 1 93.69 123 VAL B O 1
ATOM 5528 N N . GLY B 1 124 ? -17.719 -20.766 -5.676 1 95.25 124 GLY B N 1
ATOM 5529 C CA . GLY B 1 124 ? -17.438 -20.375 -4.305 1 95.25 124 GLY B CA 1
ATOM 5530 C C . GLY B 1 124 ? -15.969 -20.094 -4.055 1 95.25 124 GLY B C 1
ATOM 5531 O O . GLY B 1 124 ? -15.102 -20.828 -4.539 1 95.25 124 GLY B O 1
ATOM 5532 N N . PHE B 1 125 ? -15.734 -18.984 -3.379 1 96.81 125 PHE B N 1
ATOM 5533 C CA . PHE B 1 125 ? -14.375 -18.688 -2.955 1 96.81 125 PHE B CA 1
ATOM 5534 C C . PHE B 1 125 ? -14.297 -18.547 -1.44 1 96.81 125 PHE B C 1
ATOM 5536 O O . PHE B 1 125 ? -15.164 -17.922 -0.825 1 96.81 125 PHE B O 1
ATOM 5543 N N . LYS B 1 126 ? -13.289 -19.172 -0.825 1 96.25 126 LYS B N 1
ATOM 5544 C CA . LYS B 1 126 ? -12.992 -19.047 0.6 1 96.25 126 LYS B CA 1
ATOM 5545 C C . LYS B 1 126 ? -11.539 -18.641 0.83 1 96.25 126 LYS B C 1
ATOM 5547 O O . LYS B 1 126 ? -10.625 -19.328 0.382 1 96.25 126 LYS B O 1
ATOM 5552 N N . GLU B 1 127 ? -11.383 -17.516 1.494 1 95.62 127 GLU B N 1
ATOM 5553 C CA . GLU B 1 127 ? -10.031 -17.125 1.887 1 95.62 127 GLU B CA 1
ATOM 5554 C C . GLU B 1 127 ? -9.57 -17.906 3.113 1 95.62 127 GLU B C 1
ATOM 5556 O O . GLU B 1 127 ? -9.969 -17.609 4.238 1 95.62 127 GLU B O 1
ATOM 5561 N N . ALA B 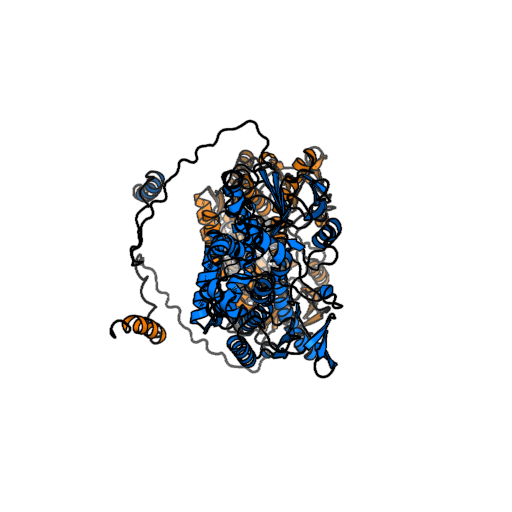1 128 ? -8.703 -18.891 2.859 1 95.94 128 ALA B N 1
ATOM 5562 C CA . ALA B 1 128 ? -8.203 -19.766 3.918 1 95.94 128 ALA B CA 1
ATOM 5563 C C . ALA B 1 128 ? -6.945 -20.5 3.473 1 95.94 128 ALA B C 1
ATOM 5565 O O . ALA B 1 128 ? -6.668 -20.594 2.275 1 95.94 128 ALA B O 1
ATOM 5566 N N . GLU B 1 129 ? -6.23 -20.922 4.434 1 95.94 129 GLU B N 1
ATOM 5567 C CA . GLU B 1 129 ? -5.047 -21.719 4.172 1 95.94 129 GLU B CA 1
ATOM 5568 C C . GLU B 1 129 ? -5.348 -23.219 4.336 1 95.94 129 GLU B C 1
ATOM 5570 O O . GLU B 1 129 ? -5.855 -23.641 5.379 1 95.94 129 GLU B O 1
ATOM 5575 N N . CYS B 1 130 ? -5.145 -23.969 3.301 1 97.88 130 CYS B N 1
ATOM 5576 C CA . CYS B 1 130 ? -5.207 -25.422 3.426 1 97.88 130 CYS B CA 1
ATOM 5577 C C . CYS B 1 130 ? -3.938 -25.969 4.066 1 97.88 130 CYS B C 1
ATOM 5579 O O . CYS B 1 130 ? -2.855 -25.875 3.486 1 97.88 130 CYS B O 1
ATOM 5581 N N . TYR B 1 131 ? -4.094 -26.594 5.254 1 96.5 131 TYR B N 1
ATOM 5582 C CA . TYR B 1 131 ? -2.883 -27.031 5.938 1 96.5 131 TYR B CA 1
ATOM 5583 C C . TYR B 1 131 ? -2.764 -28.562 5.914 1 96.5 131 TYR B C 1
ATOM 5585 O O . TYR B 1 131 ? -1.762 -29.109 6.371 1 96.5 131 TYR B O 1
ATOM 5593 N N . LYS B 1 132 ? -3.805 -29.25 5.34 1 97.94 132 LYS B N 1
ATOM 5594 C CA . LYS B 1 132 ? -3.758 -30.703 5.25 1 97.94 132 LYS B CA 1
ATOM 5595 C C . LYS B 1 132 ? -4.691 -31.219 4.156 1 97.94 132 LYS B C 1
ATOM 5597 O O . LYS B 1 132 ? -5.82 -30.75 4.023 1 97.94 132 LYS B O 1
ATOM 5602 N N . ILE B 1 133 ? -4.207 -32.125 3.365 1 98.12 133 ILE B N 1
ATOM 5603 C CA . ILE B 1 133 ? -4.992 -32.844 2.365 1 98.12 133 ILE B CA 1
ATOM 5604 C C . ILE B 1 133 ? -5.117 -34.312 2.762 1 98.12 133 ILE B C 1
ATOM 5606 O O . ILE B 1 133 ? -4.117 -34.969 3.045 1 98.12 133 ILE B O 1
ATOM 5610 N N . ASP B 1 134 ? -6.305 -34.844 2.834 1 97 134 ASP B N 1
ATOM 5611 C CA . ASP B 1 134 ? -6.578 -36.25 3.145 1 97 134 ASP B CA 1
ATOM 5612 C C . ASP B 1 134 ? -7.109 -36.969 1.92 1 97 134 ASP B C 1
ATOM 5614 O O . ASP B 1 134 ? -8.312 -36.938 1.644 1 97 134 ASP B O 1
ATOM 5618 N N . PRO B 1 135 ? -6.246 -37.688 1.284 1 95.25 135 PRO B N 1
ATOM 5619 C CA . PRO B 1 135 ? -6.676 -38.344 0.049 1 95.25 135 PRO B CA 1
ATOM 5620 C C . PRO B 1 135 ? -7.582 -39.531 0.307 1 95.25 135 PRO B C 1
ATOM 5622 O O . PRO B 1 135 ? -8.312 -39.969 -0.589 1 95.25 135 PRO B O 1
ATOM 5625 N N . VAL B 1 136 ? -7.578 -40.094 1.457 1 94.94 136 VAL B N 1
ATOM 5626 C CA . VAL B 1 136 ? -8.375 -41.281 1.784 1 94.94 136 VAL B CA 1
ATOM 5627 C C . VAL B 1 136 ? -9.828 -40.875 2.018 1 94.94 136 VAL B C 1
ATOM 5629 O O . VAL B 1 136 ? -10.742 -41.438 1.4 1 94.94 136 VAL B O 1
ATOM 5632 N N . GLN B 1 137 ? -9.992 -39.906 2.857 1 96.06 137 GLN B N 1
ATOM 5633 C CA . GLN B 1 137 ? -11.336 -39.438 3.156 1 96.06 137 GLN B CA 1
ATOM 5634 C C . GLN B 1 137 ? -11.805 -38.406 2.125 1 96.06 137 GLN B C 1
ATOM 5636 O O . GLN B 1 137 ? -12.969 -38 2.133 1 96.06 137 GLN B O 1
ATOM 5641 N N . LYS B 1 138 ? -10.914 -38 1.224 1 97.12 138 LYS B N 1
ATOM 5642 C CA . LYS B 1 138 ? -11.18 -36.969 0.2 1 97.12 138 LYS B CA 1
ATOM 5643 C C . LYS B 1 138 ? -11.664 -35.688 0.826 1 97.12 138 LYS B C 1
ATOM 5645 O O . LYS B 1 138 ? -12.703 -35.156 0.444 1 97.12 138 LYS B O 1
ATOM 5650 N N . LYS B 1 139 ? -10.797 -35.219 1.748 1 97.56 139 LYS B N 1
ATOM 5651 C CA . LYS B 1 139 ? -11.07 -34 2.488 1 97.56 139 LYS B CA 1
ATOM 5652 C C . LYS B 1 139 ? -9.836 -33.094 2.549 1 97.56 139 LYS B C 1
ATOM 5654 O O . LYS B 1 139 ? -8.703 -33.594 2.559 1 97.56 139 LYS B O 1
ATOM 5659 N N . ILE B 1 140 ? -10.117 -31.781 2.586 1 98.31 140 ILE B N 1
ATOM 5660 C CA . ILE B 1 140 ? -9.055 -30.828 2.875 1 98.31 140 ILE B CA 1
ATOM 5661 C C . ILE B 1 140 ? -9.336 -30.125 4.199 1 98.31 140 ILE B C 1
ATOM 5663 O O . ILE B 1 140 ? -10.492 -29.891 4.551 1 98.31 140 ILE B O 1
ATOM 5667 N N . TYR B 1 141 ? -8.328 -29.844 4.906 1 98 141 TYR B N 1
ATOM 5668 C CA . TYR B 1 141 ? -8.406 -29.109 6.16 1 98 141 TYR B CA 1
ATOM 5669 C C . TYR B 1 141 ? -7.883 -27.688 5.992 1 98 141 TYR B C 1
ATOM 5671 O O . TYR B 1 141 ? -6.773 -27.484 5.496 1 98 141 TYR B O 1
ATOM 5679 N N . CYS B 1 142 ? -8.75 -26.703 6.371 1 96.69 142 CYS B N 1
ATOM 5680 C CA . CYS B 1 142 ? -8.438 -25.297 6.133 1 96.69 142 CYS B CA 1
ATOM 5681 C C . CYS B 1 142 ? -8.539 -24.484 7.418 1 96.69 142 CYS B C 1
ATOM 5683 O O . CYS B 1 142 ? -9.242 -24.891 8.352 1 96.69 142 CYS B O 1
ATOM 5685 N N . ARG B 1 143 ? -7.762 -23.406 7.438 1 93.81 143 ARG B N 1
ATOM 5686 C CA . ARG B 1 143 ? -7.82 -22.484 8.562 1 93.81 143 ARG B CA 1
ATOM 5687 C C . ARG B 1 143 ? -7.797 -21.031 8.07 1 93.81 143 ARG B C 1
ATOM 5689 O O . ARG B 1 143 ? -7.266 -20.75 6.996 1 93.81 143 ARG B O 1
ATOM 5696 N N . SER B 1 144 ? -8.367 -20.188 8.867 1 89.19 144 SER B N 1
ATOM 5697 C CA . SER B 1 144 ? -8.398 -18.766 8.531 1 89.19 144 SER B CA 1
ATOM 5698 C C . SER B 1 144 ? -7 -18.156 8.539 1 89.19 144 SER B C 1
ATOM 5700 O O . SER B 1 144 ? -6.133 -18.594 9.289 1 89.19 144 SER B O 1
ATOM 5702 N N . THR B 1 145 ? -6.766 -17.172 7.598 1 80.12 145 THR B N 1
ATOM 5703 C CA . THR B 1 145 ? -5.457 -16.547 7.438 1 80.12 145 THR B CA 1
ATOM 5704 C C . THR B 1 145 ? -5.238 -15.477 8.508 1 80.12 145 THR B C 1
ATOM 5706 O O . THR B 1 145 ? -4.098 -15.109 8.797 1 80.12 145 THR B O 1
ATOM 5709 N N . ASP B 1 146 ? -6.25 -14.852 8.891 1 65.94 146 ASP B N 1
ATOM 5710 C CA . ASP B 1 146 ? -6.133 -13.719 9.805 1 65.94 146 ASP B CA 1
ATOM 5711 C C . ASP B 1 146 ? -5.707 -14.172 11.195 1 65.94 146 ASP B C 1
ATOM 5713 O O . ASP B 1 146 ? -6.445 -14.891 11.875 1 65.94 146 ASP B O 1
ATOM 5717 N N . GLN B 1 147 ? -4.367 -14.859 11.336 1 50 147 GLN B N 1
ATOM 5718 C CA . GLN B 1 147 ? -3.914 -15.445 12.594 1 50 147 GLN B CA 1
ATOM 5719 C C . GLN B 1 147 ? -4.273 -14.547 13.781 1 50 147 GLN B C 1
ATOM 5721 O O . GLN B 1 147 ? -3.412 -14.219 14.602 1 50 147 GLN B O 1
ATOM 5726 N N . GLY B 1 148 ? -5.531 -14.297 14.117 1 46.84 148 GLY B N 1
ATOM 5727 C CA . GLY B 1 148 ? -6.043 -13.836 15.398 1 46.84 148 GLY B CA 1
ATOM 5728 C C . GLY B 1 148 ? -5.965 -12.336 15.57 1 46.84 148 GLY B C 1
ATOM 5729 O O . GLY B 1 148 ? -6.336 -11.805 16.625 1 46.84 148 GLY B O 1
ATOM 5730 N N . LYS B 1 149 ? -5.27 -11.602 14.695 1 49.66 149 LYS B N 1
ATOM 5731 C CA . LYS B 1 149 ? -5.066 -10.211 15.094 1 49.66 149 LYS B CA 1
ATOM 5732 C C . LYS B 1 149 ? -6.387 -9.453 15.109 1 49.66 149 LYS B C 1
ATOM 5734 O O . LYS B 1 149 ? -6.629 -8.648 16.016 1 49.66 149 LYS B O 1
ATOM 5739 N N . THR B 1 150 ? -6.992 -9.375 14.109 1 49.5 150 THR B N 1
ATOM 5740 C CA . THR B 1 150 ? -8.102 -8.43 14.156 1 49.5 150 THR B CA 1
ATOM 5741 C C . THR B 1 150 ? -9.312 -9.047 14.852 1 49.5 150 THR B C 1
ATOM 5743 O O . THR B 1 150 ? -10.039 -8.367 15.578 1 49.5 150 THR B O 1
ATOM 5746 N N . LEU B 1 151 ? -9.523 -10.375 14.664 1 52.59 151 LEU B N 1
ATOM 5747 C CA . LEU B 1 151 ? -10.828 -10.742 15.203 1 52.59 151 LEU B CA 1
ATOM 5748 C C . LEU B 1 151 ? -10.742 -12.039 16 1 52.59 151 LEU B C 1
ATOM 5750 O O . LEU B 1 151 ? -11.758 -12.664 16.281 1 52.59 151 LEU B O 1
ATOM 5754 N N . GLY B 1 152 ? -9.508 -12.258 16.562 1 52.69 152 GLY B N 1
ATOM 5755 C CA . GLY B 1 152 ? -9.305 -13.266 17.578 1 52.69 152 GLY B CA 1
ATOM 5756 C C . GLY B 1 152 ? -9.625 -14.672 17.109 1 52.69 152 GLY B C 1
ATOM 5757 O O . GLY B 1 152 ? -9.766 -15.586 17.922 1 52.69 152 GLY B O 1
ATOM 5758 N N . GLY B 1 153 ? -10.055 -14.938 15.891 1 58.97 153 GLY B N 1
ATOM 5759 C CA . GLY B 1 153 ? -10.562 -16.297 15.781 1 58.97 153 GLY B CA 1
ATOM 5760 C C . GLY B 1 153 ? -9.711 -17.172 14.883 1 58.97 153 GLY B C 1
ATOM 5761 O O . GLY B 1 153 ? -9.055 -16.688 13.961 1 58.97 153 GLY B O 1
ATOM 5762 N N . ASN B 1 154 ? -9.195 -18.188 15.406 1 70.88 154 ASN B N 1
ATOM 5763 C CA . ASN B 1 154 ? -8.609 -19.266 14.625 1 70.88 154 ASN B CA 1
ATOM 5764 C C . ASN B 1 154 ? -9.672 -20.266 14.172 1 70.88 154 ASN B C 1
ATOM 5766 O O . ASN B 1 154 ? -9.961 -21.234 14.875 1 70.88 154 ASN B O 1
ATOM 5770 N N . GLU B 1 155 ? -10.289 -19.891 13.016 1 83.56 155 GLU B N 1
ATOM 5771 C CA . GLU B 1 155 ? -11.359 -20.734 12.492 1 83.56 155 GLU B CA 1
ATOM 5772 C C . GLU B 1 155 ? -10.797 -21.828 11.586 1 83.56 155 GLU B C 1
ATOM 5774 O O . GLU B 1 155 ? -9.875 -21.594 10.805 1 83.56 155 GLU B O 1
ATOM 5779 N N . GLU B 1 156 ? -11.273 -23.016 11.898 1 92.25 156 GLU B N 1
ATOM 5780 C CA . GLU B 1 156 ? -10.922 -24.156 11.047 1 92.25 156 GLU B CA 1
ATOM 5781 C C . GLU B 1 156 ? -12.172 -24.797 10.445 1 92.25 156 GLU B C 1
ATOM 5783 O O . GLU B 1 156 ? -13.258 -24.719 11.023 1 92.25 156 GLU B O 1
ATOM 5788 N N . PHE B 1 157 ? -12.047 -25.281 9.242 1 95.12 157 PHE B N 1
ATOM 5789 C CA . PHE B 1 157 ? -13.125 -26.031 8.602 1 95.12 157 PHE B CA 1
ATOM 5790 C C . PHE B 1 157 ? -12.578 -27.078 7.648 1 95.12 157 PHE B C 1
ATOM 5792 O O . PHE B 1 157 ? -11.391 -27.062 7.309 1 95.12 157 PHE B O 1
ATOM 5799 N N . THR B 1 158 ? -13.367 -28.078 7.348 1 96.94 158 THR B N 1
ATOM 5800 C CA . THR B 1 158 ? -13.039 -29.094 6.367 1 96.94 158 THR B CA 1
ATOM 5801 C C . THR B 1 158 ? -13.945 -28.984 5.145 1 96.94 158 THR B C 1
ATOM 5803 O O . THR B 1 158 ? -15.031 -28.422 5.219 1 96.94 158 THR B O 1
ATOM 5806 N N . MET B 1 159 ? -13.438 -29.422 4.109 1 97.25 159 MET B N 1
ATOM 5807 C CA . MET B 1 159 ? -14.219 -29.453 2.879 1 97.25 159 MET B CA 1
ATOM 5808 C C . MET B 1 159 ? -14.016 -30.766 2.127 1 97.25 159 MET B C 1
ATOM 5810 O O . MET B 1 159 ? -12.875 -31.172 1.886 1 97.25 159 MET B O 1
ATOM 5814 N N . ASP B 1 160 ? -15.141 -31.375 1.795 1 97.56 160 ASP B N 1
ATOM 5815 C CA . ASP B 1 160 ? -15.086 -32.594 0.973 1 97.56 160 ASP B CA 1
ATOM 5816 C C . ASP B 1 160 ? -14.914 -32.25 -0.503 1 97.56 160 ASP B C 1
ATOM 5818 O O . ASP B 1 160 ? -15.203 -31.109 -0.919 1 97.56 160 ASP B O 1
ATOM 5822 N N . TYR B 1 161 ? -14.398 -33.219 -1.248 1 97.75 161 TYR B N 1
ATOM 5823 C CA . TYR B 1 161 ? -14.289 -33 -2.689 1 97.75 161 TYR B CA 1
ATOM 5824 C C . TYR B 1 161 ? -14.508 -34.312 -3.439 1 97.75 161 TYR B C 1
ATOM 5826 O O . TYR B 1 161 ? -14.234 -35.406 -2.908 1 97.75 161 TYR B O 1
ATOM 5834 N N . ASP B 1 162 ? -15.055 -34.188 -4.66 1 97.25 162 ASP B N 1
ATOM 5835 C CA . ASP B 1 162 ? -15.031 -35.281 -5.625 1 97.25 162 ASP B CA 1
ATOM 5836 C C . ASP B 1 162 ? -13.758 -35.219 -6.469 1 97.25 162 ASP B C 1
ATOM 5838 O O . ASP B 1 162 ? -13.172 -36.281 -6.781 1 97.25 162 ASP B O 1
ATOM 5842 N N . VAL B 1 163 ? -13.344 -34.031 -6.828 1 97.75 163 VAL B N 1
ATOM 5843 C CA . VAL B 1 163 ? -12.109 -33.781 -7.566 1 97.75 163 VAL B CA 1
ATOM 5844 C C . VAL B 1 163 ? -11.336 -32.656 -6.879 1 97.75 163 VAL B C 1
ATOM 5846 O O . VAL B 1 163 ? -11.914 -31.625 -6.488 1 97.75 163 VAL B O 1
ATOM 5849 N N . LEU B 1 164 ? -10.07 -32.844 -6.645 1 98.62 164 LEU B N 1
ATOM 5850 C CA . LEU B 1 164 ? -9.195 -31.859 -6.055 1 98.62 164 LEU B CA 1
ATOM 5851 C C . LEU B 1 164 ? -8.141 -31.391 -7.062 1 98.62 164 LEU B C 1
ATOM 5853 O O . LEU B 1 164 ? -7.496 -32.219 -7.711 1 98.62 164 LEU B O 1
ATOM 5857 N N . ILE B 1 165 ? -8.055 -30.109 -7.273 1 98.81 165 ILE B N 1
ATOM 5858 C CA . ILE B 1 165 ? -7.004 -29.516 -8.102 1 98.81 165 ILE B CA 1
ATOM 5859 C C . ILE B 1 165 ? -6.012 -28.766 -7.215 1 98.81 165 ILE B C 1
ATOM 5861 O O . ILE B 1 165 ? -6.344 -27.734 -6.645 1 98.81 165 ILE B O 1
ATOM 5865 N N . VAL B 1 166 ? -4.816 -29.281 -7.129 1 98.81 166 VAL B N 1
ATOM 5866 C CA . VAL B 1 166 ? -3.766 -28.672 -6.316 1 98.81 166 VAL B CA 1
ATOM 5867 C C . VAL B 1 166 ? -2.961 -27.688 -7.156 1 98.81 166 VAL B C 1
ATOM 5869 O O . VAL B 1 166 ? -2.186 -28.094 -8.023 1 98.81 166 VAL B O 1
ATOM 5872 N N . ALA B 1 167 ? -3.125 -26.438 -6.922 1 98.56 167 ALA B N 1
ATOM 5873 C CA . ALA B 1 167 ? -2.449 -25.359 -7.629 1 98.56 167 ALA B CA 1
ATOM 5874 C C . ALA B 1 167 ? -1.895 -24.328 -6.652 1 98.56 167 ALA B C 1
ATOM 5876 O O . ALA B 1 167 ? -2.08 -23.125 -6.844 1 98.56 167 ALA B O 1
ATOM 5877 N N . MET B 1 168 ? -1.191 -24.766 -5.688 1 97.88 168 MET B N 1
ATOM 5878 C CA . MET B 1 168 ? -0.792 -23.922 -4.559 1 97.88 168 MET B CA 1
ATOM 5879 C C . MET B 1 168 ? 0.571 -23.297 -4.812 1 97.88 168 MET B C 1
ATOM 5881 O O . MET B 1 168 ? 1.051 -22.5 -3.998 1 97.88 168 MET B O 1
ATOM 5885 N N . GLY B 1 169 ? 1.193 -23.609 -5.902 1 96.88 169 GLY B N 1
ATOM 5886 C CA . GLY B 1 169 ? 2.496 -23.047 -6.203 1 96.88 169 GLY B CA 1
ATOM 5887 C C . GLY B 1 169 ? 3.594 -23.531 -5.281 1 96.88 169 GLY B C 1
ATOM 5888 O O . GLY B 1 169 ? 3.477 -24.609 -4.691 1 96.88 169 GLY B O 1
ATOM 5889 N N . ALA B 1 170 ? 4.715 -22.812 -5.336 1 97.19 170 ALA B N 1
ATOM 5890 C CA . ALA B 1 170 ? 5.902 -23.172 -4.562 1 97.19 170 ALA B CA 1
ATOM 5891 C C . ALA B 1 170 ? 6.344 -22.031 -3.666 1 97.19 170 ALA B C 1
ATOM 5893 O O . ALA B 1 170 ? 5.777 -20.938 -3.729 1 97.19 170 ALA B O 1
ATOM 5894 N N . LYS B 1 171 ? 7.172 -22.297 -2.717 1 95.94 171 LYS B N 1
ATOM 5895 C CA . LYS B 1 171 ? 7.777 -21.25 -1.888 1 95.94 171 LYS B CA 1
ATOM 5896 C C . LYS B 1 171 ? 9.227 -21 -2.305 1 95.94 171 LYS B C 1
ATOM 5898 O O . LYS B 1 171 ? 9.773 -21.719 -3.137 1 95.94 171 LYS B O 1
ATOM 5903 N N . SER B 1 172 ? 9.828 -19.922 -1.773 1 95.62 172 SER B N 1
ATOM 5904 C CA . SER B 1 172 ? 11.234 -19.641 -2.055 1 95.62 172 SER B CA 1
ATOM 5905 C C . SER B 1 172 ? 12.141 -20.703 -1.446 1 95.62 172 SER B C 1
ATOM 5907 O O . SER B 1 172 ? 11.906 -21.156 -0.323 1 95.62 172 SER B O 1
ATOM 5909 N N . ASN B 1 173 ? 13.109 -21.062 -2.205 1 96.12 173 ASN B N 1
ATOM 5910 C CA . ASN B 1 173 ? 14.094 -22.031 -1.714 1 96.12 173 ASN B CA 1
ATOM 5911 C C . ASN B 1 173 ? 15.219 -21.344 -0.949 1 96.12 173 ASN B C 1
ATOM 5913 O O . ASN B 1 173 ? 16.031 -20.625 -1.54 1 96.12 173 ASN B O 1
ATOM 5917 N N . THR B 1 174 ? 15.32 -21.578 0.33 1 96.31 174 THR B N 1
ATOM 5918 C CA . THR B 1 174 ? 16.328 -20.938 1.16 1 96.31 174 THR B CA 1
ATOM 5919 C C . THR B 1 174 ? 17.578 -21.797 1.28 1 96.31 174 THR B C 1
ATOM 5921 O O . THR B 1 174 ? 18.625 -21.344 1.753 1 96.31 174 THR B O 1
ATOM 5924 N N . PHE B 1 175 ? 17.422 -23.094 0.835 1 94.44 175 PHE B N 1
ATOM 5925 C CA . PHE B 1 175 ? 18.469 -24.094 0.983 1 94.44 175 PHE B CA 1
ATOM 5926 C C . PHE B 1 175 ? 18.875 -24.234 2.445 1 94.44 175 PHE B C 1
ATOM 5928 O O . PHE B 1 175 ? 20.016 -24.594 2.744 1 94.44 175 PHE B O 1
ATOM 5935 N N . ASN B 1 176 ? 18.031 -23.734 3.307 1 94.69 176 ASN B N 1
ATOM 5936 C CA . ASN B 1 176 ? 18.266 -23.75 4.746 1 94.69 176 ASN B CA 1
ATOM 5937 C C . ASN B 1 176 ? 19.547 -23.031 5.129 1 94.69 176 ASN B C 1
ATOM 5939 O O . ASN B 1 176 ? 20.219 -23.406 6.09 1 94.69 176 ASN B O 1
ATOM 5943 N N . THR B 1 177 ? 19.906 -22.125 4.309 1 97.06 177 THR B N 1
ATOM 5944 C CA . THR B 1 177 ? 21.062 -21.281 4.617 1 97.06 177 THR B CA 1
ATOM 5945 C C . THR B 1 177 ? 20.812 -20.453 5.867 1 97.06 177 THR B C 1
ATOM 5947 O O . THR B 1 177 ? 19.812 -19.734 5.949 1 97.06 177 THR B O 1
ATOM 5950 N N . PRO B 1 178 ? 21.734 -20.516 6.816 1 97.69 178 PRO B N 1
ATOM 5951 C CA . PRO B 1 178 ? 21.516 -19.812 8.086 1 97.69 178 PRO B CA 1
ATOM 5952 C C . PRO B 1 178 ? 21.344 -18.297 7.898 1 97.69 178 PRO B C 1
ATOM 5954 O O . PRO B 1 178 ? 22.125 -17.672 7.191 1 97.69 178 PRO B O 1
ATOM 5957 N N . GLY B 1 179 ? 20.25 -17.734 8.477 1 97.88 179 GLY B N 1
ATOM 5958 C CA . GLY B 1 179 ? 20.047 -16.297 8.523 1 97.88 179 GLY B CA 1
ATOM 5959 C C . GLY B 1 179 ? 19.219 -15.781 7.363 1 97.88 179 GLY B C 1
ATOM 5960 O O . GLY B 1 179 ? 18.75 -14.641 7.395 1 97.88 179 GLY B O 1
ATOM 5961 N N . VAL B 1 180 ? 19 -16.562 6.336 1 97.69 180 VAL B N 1
ATOM 5962 C CA . VAL B 1 180 ? 18.312 -16.109 5.125 1 97.69 180 VAL B CA 1
ATOM 5963 C C . VAL B 1 180 ? 16.859 -15.758 5.453 1 97.69 180 VAL B C 1
ATOM 5965 O O . VAL B 1 180 ? 16.375 -14.68 5.086 1 97.69 180 VAL B O 1
ATOM 5968 N N . GLU B 1 181 ? 16.172 -16.562 6.199 1 96.12 181 GLU B N 1
ATOM 5969 C CA . GLU B 1 181 ? 14.766 -16.312 6.527 1 96.12 181 GLU B CA 1
ATOM 5970 C C . GLU B 1 181 ? 14.609 -15.086 7.406 1 96.12 181 GLU B C 1
ATOM 5972 O O . GLU B 1 181 ? 13.633 -14.344 7.273 1 96.12 181 GLU B O 1
ATOM 5977 N N . GLU B 1 182 ? 15.602 -14.812 8.148 1 95.38 182 GLU B N 1
ATOM 5978 C CA . GLU B 1 182 ? 15.531 -13.727 9.117 1 95.38 182 GLU B CA 1
ATOM 5979 C C . GLU B 1 182 ? 15.898 -12.383 8.484 1 95.38 182 GLU B C 1
ATOM 5981 O O . GLU B 1 182 ? 15.305 -11.359 8.812 1 95.38 182 GLU B O 1
ATOM 5986 N N . HIS B 1 183 ? 16.812 -12.438 7.551 1 96.19 183 HIS B N 1
ATOM 5987 C CA . HIS B 1 183 ? 17.438 -11.164 7.195 1 96.19 183 HIS B CA 1
ATOM 5988 C C . HIS B 1 183 ? 17.219 -10.844 5.723 1 96.19 183 HIS B C 1
ATOM 5990 O O . HIS B 1 183 ? 17.328 -9.688 5.312 1 96.19 183 HIS B O 1
ATOM 5996 N N . ALA B 1 184 ? 16.891 -11.805 4.941 1 97.75 184 ALA B N 1
ATOM 5997 C CA . ALA B 1 184 ? 16.812 -11.57 3.504 1 97.75 184 ALA B CA 1
ATOM 5998 C C . ALA B 1 184 ? 15.375 -11.234 3.086 1 97.75 184 ALA B C 1
ATOM 6000 O O . ALA B 1 184 ? 14.422 -11.641 3.746 1 97.75 184 ALA B O 1
ATOM 6001 N N . HIS B 1 185 ? 15.305 -10.492 2.07 1 97.5 185 HIS B N 1
ATOM 6002 C CA . HIS B 1 185 ? 14.031 -10.289 1.389 1 97.5 185 HIS B CA 1
ATOM 6003 C C . HIS B 1 185 ? 13.82 -11.336 0.299 1 97.5 185 HIS B C 1
ATOM 6005 O O . HIS B 1 185 ? 14.781 -11.828 -0.294 1 97.5 185 HIS B O 1
ATOM 6011 N N . PHE B 1 186 ? 12.602 -11.664 0.086 1 97.88 186 PHE B N 1
ATOM 6012 C CA . PHE B 1 186 ? 12.203 -12.531 -1.017 1 97.88 186 PHE B CA 1
ATOM 6013 C C . PHE B 1 186 ? 11.352 -11.766 -2.023 1 97.88 186 PHE B C 1
ATOM 6015 O O . PHE B 1 186 ? 10.953 -10.625 -1.773 1 97.88 186 PHE B O 1
ATOM 6022 N N . LEU B 1 187 ? 11.156 -12.32 -3.164 1 96.5 187 LEU B N 1
ATOM 6023 C CA . LEU B 1 187 ? 10.352 -11.664 -4.188 1 96.5 187 LEU B CA 1
ATOM 6024 C C . LEU B 1 187 ? 9.406 -12.664 -4.848 1 96.5 187 LEU B C 1
ATOM 6026 O O . LEU B 1 187 ? 9.625 -13.07 -5.992 1 96.5 187 LEU B O 1
ATOM 6030 N N . LYS B 1 188 ? 8.406 -13 -4.148 1 94.88 188 LYS B N 1
ATOM 6031 C CA . LYS B 1 188 ? 7.449 -13.992 -4.633 1 94.88 188 LYS B CA 1
ATOM 6032 C C . LYS B 1 188 ? 6.023 -13.453 -4.578 1 94.88 188 LYS B C 1
ATOM 6034 O O . LYS B 1 188 ? 5.184 -13.812 -5.406 1 94.88 188 LYS B O 1
ATOM 6039 N N . GLU B 1 189 ? 5.773 -12.625 -3.625 1 94.75 189 GLU B N 1
ATOM 6040 C CA . GLU B 1 189 ? 4.438 -12.086 -3.383 1 94.75 189 GLU B CA 1
ATOM 6041 C C . GLU B 1 189 ? 4.441 -10.562 -3.449 1 94.75 189 GLU B C 1
ATOM 6043 O O . GLU B 1 189 ? 5.504 -9.938 -3.445 1 94.75 189 GLU B O 1
ATOM 6048 N N . ILE B 1 190 ? 3.232 -10.008 -3.518 1 95.19 190 ILE B N 1
ATOM 6049 C CA . ILE B 1 190 ? 3.074 -8.562 -3.566 1 95.19 190 ILE B CA 1
ATOM 6050 C C . ILE B 1 190 ? 3.67 -7.934 -2.307 1 95.19 190 ILE B C 1
ATOM 6052 O O . ILE B 1 190 ? 4.32 -6.887 -2.375 1 95.19 190 ILE B O 1
ATOM 6056 N N . GLU B 1 191 ? 3.406 -8.555 -1.203 1 94.25 191 GLU B N 1
ATOM 6057 C CA . GLU B 1 191 ? 3.922 -8.047 0.065 1 94.25 191 GLU B CA 1
ATOM 6058 C C . GLU B 1 191 ? 5.449 -7.992 0.056 1 94.25 191 GLU B C 1
ATOM 6060 O O . GLU B 1 191 ? 6.043 -7.074 0.622 1 94.25 191 GLU B O 1
ATOM 6065 N N . ASP B 1 192 ? 6.059 -8.969 -0.563 1 96.62 192 ASP B N 1
ATOM 6066 C CA . ASP B 1 192 ? 7.512 -8.977 -0.708 1 96.62 192 ASP B CA 1
ATOM 6067 C C . ASP B 1 192 ? 7.992 -7.73 -1.455 1 96.62 192 ASP B C 1
ATOM 6069 O O . ASP B 1 192 ? 8.922 -7.059 -1.013 1 96.62 192 ASP B O 1
ATOM 6073 N N . ALA B 1 193 ? 7.359 -7.512 -2.549 1 96.94 193 ALA B N 1
ATOM 6074 C CA . ALA B 1 193 ? 7.746 -6.375 -3.383 1 96.94 193 ALA B CA 1
ATOM 6075 C C . ALA B 1 193 ? 7.59 -5.059 -2.627 1 96.94 193 ALA B C 1
ATOM 6077 O O . ALA B 1 193 ? 8.453 -4.184 -2.709 1 96.94 193 ALA B O 1
ATOM 6078 N N . GLN B 1 194 ? 6.539 -4.902 -1.902 1 94.69 194 GLN B N 1
ATOM 6079 C CA . GLN B 1 194 ? 6.289 -3.691 -1.126 1 94.69 194 GLN B CA 1
ATOM 6080 C C . GLN B 1 194 ? 7.32 -3.525 -0.016 1 94.69 194 GLN B C 1
ATOM 6082 O O . GLN B 1 194 ? 7.781 -2.412 0.249 1 94.69 194 GLN B O 1
ATOM 6087 N N . ASN B 1 195 ? 7.668 -4.602 0.61 1 95.19 195 ASN B N 1
ATOM 6088 C CA . ASN B 1 195 ? 8.688 -4.562 1.654 1 95.19 195 ASN B CA 1
ATOM 6089 C C . ASN B 1 195 ? 10.047 -4.148 1.097 1 95.19 195 ASN B C 1
ATOM 6091 O O . ASN B 1 195 ? 10.781 -3.395 1.736 1 95.19 195 ASN B O 1
ATOM 6095 N N . ILE B 1 196 ? 10.312 -4.68 0.001 1 96.56 196 ILE B N 1
ATOM 6096 C CA . ILE B 1 196 ? 11.57 -4.332 -0.652 1 96.56 196 ILE B CA 1
ATOM 6097 C C . ILE B 1 196 ? 11.594 -2.838 -0.96 1 96.56 196 ILE B C 1
ATOM 6099 O O . ILE B 1 196 ? 12.586 -2.156 -0.679 1 96.56 196 ILE B O 1
ATOM 6103 N N . ARG B 1 197 ? 10.539 -2.367 -1.508 1 95.06 197 ARG B N 1
ATOM 6104 C CA . ARG B 1 197 ? 10.445 -0.948 -1.836 1 95.06 197 ARG B CA 1
ATOM 6105 C C . ARG B 1 197 ? 10.664 -0.083 -0.6 1 95.06 197 ARG B C 1
ATOM 6107 O O . ARG B 1 197 ? 11.422 0.89 -0.646 1 95.06 197 ARG B O 1
ATOM 6114 N N . ARG B 1 198 ? 10.047 -0.384 0.467 1 94 198 ARG B N 1
ATOM 6115 C CA . ARG B 1 198 ? 10.195 0.35 1.72 1 94 198 ARG B CA 1
ATOM 6116 C C . ARG B 1 198 ? 11.633 0.28 2.221 1 94 198 ARG B C 1
ATOM 6118 O O . ARG B 1 198 ? 12.188 1.282 2.68 1 94 198 ARG B O 1
ATOM 6125 N N . SER B 1 199 ? 12.203 -0.859 2.109 1 94.75 199 SER B N 1
ATOM 6126 C CA . SER B 1 199 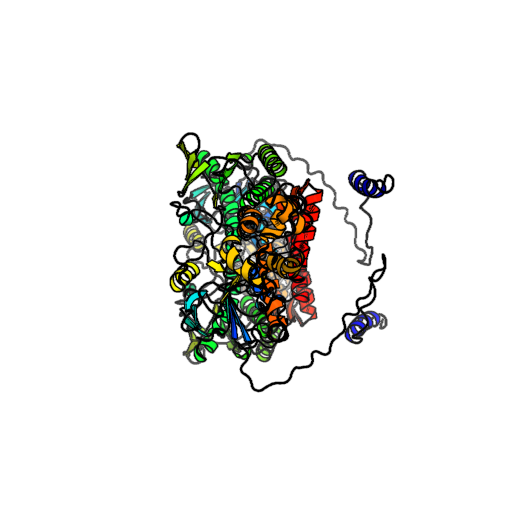? 13.562 -1.067 2.598 1 94.75 199 SER B CA 1
ATOM 6127 C C . SER B 1 199 ? 14.562 -0.229 1.814 1 94.75 199 SER B C 1
ATOM 6129 O O . SER B 1 199 ? 15.523 0.297 2.387 1 94.75 199 SER B O 1
ATOM 6131 N N . ILE B 1 200 ? 14.359 -0.169 0.537 1 96.06 200 ILE B N 1
ATOM 6132 C CA . ILE B 1 200 ? 15.242 0.655 -0.288 1 96.06 200 ILE B CA 1
ATOM 6133 C C . ILE B 1 200 ? 15.188 2.104 0.193 1 96.06 200 ILE B C 1
ATOM 6135 O O . ILE B 1 200 ? 16.234 2.721 0.43 1 96.06 200 ILE B O 1
ATOM 6139 N N . ILE B 1 201 ? 14.023 2.621 0.38 1 95 201 ILE B N 1
ATOM 6140 C CA . ILE B 1 201 ? 13.836 4.008 0.792 1 95 201 ILE B CA 1
ATOM 6141 C C . ILE B 1 201 ? 14.406 4.211 2.195 1 95 201 ILE B C 1
ATOM 6143 O O . ILE B 1 201 ? 15.047 5.227 2.473 1 95 201 ILE B O 1
ATOM 6147 N N . ASP B 1 202 ? 14.211 3.23 3.021 1 94.38 202 ASP B N 1
ATOM 6148 C CA . ASP B 1 202 ? 14.742 3.305 4.375 1 94.38 202 ASP B CA 1
ATOM 6149 C C . ASP B 1 202 ? 16.266 3.404 4.359 1 94.38 202 ASP B C 1
ATOM 6151 O O . ASP B 1 202 ? 16.859 4.145 5.152 1 94.38 202 ASP B O 1
ATOM 6155 N N . CYS B 1 203 ? 16.875 2.639 3.496 1 94.69 203 CYS B N 1
ATOM 6156 C CA . CYS B 1 203 ? 18.328 2.709 3.367 1 94.69 203 CYS B CA 1
ATOM 6157 C C . CYS B 1 203 ? 18.766 4.109 2.965 1 94.69 203 CYS B C 1
ATOM 6159 O O . CYS B 1 203 ? 19.688 4.668 3.566 1 94.69 203 CYS B O 1
ATOM 6161 N N . TYR B 1 204 ? 18.141 4.688 2.01 1 95.25 204 TYR B N 1
ATOM 6162 C CA . TYR B 1 204 ? 18.484 6.02 1.538 1 95.25 204 TYR B CA 1
ATOM 6163 C C . TYR B 1 204 ? 18.266 7.062 2.625 1 95.25 204 TYR B C 1
ATOM 6165 O O . TYR B 1 204 ? 19.094 7.949 2.832 1 95.25 204 TYR B O 1
ATOM 6173 N N . GLU B 1 205 ? 17.125 6.984 3.32 1 94.56 205 GLU B N 1
ATOM 6174 C CA . GLU B 1 205 ? 16.828 7.934 4.387 1 94.56 205 GLU B CA 1
ATOM 6175 C C . GLU B 1 205 ? 17.844 7.828 5.523 1 94.56 205 GLU B C 1
ATOM 6177 O O . GLU B 1 205 ? 18.359 8.844 6.004 1 94.56 205 GLU B O 1
ATOM 6182 N N . ARG B 1 206 ? 18.188 6.629 5.902 1 93.25 206 ARG B N 1
ATOM 6183 C CA . ARG B 1 206 ? 19.125 6.406 6.988 1 93.25 206 ARG B CA 1
ATOM 6184 C C . ARG B 1 206 ? 20.531 6.895 6.605 1 93.25 206 ARG B C 1
ATOM 6186 O O . ARG B 1 206 ? 21.188 7.562 7.398 1 93.25 206 ARG B O 1
ATOM 6193 N N . ALA B 1 207 ? 20.891 6.578 5.414 1 94.62 207 ALA B N 1
ATOM 6194 C CA . ALA B 1 207 ? 22.219 6.957 4.938 1 94.62 207 ALA B CA 1
ATOM 6195 C C . ALA B 1 207 ? 22.375 8.477 4.879 1 94.62 207 ALA B C 1
ATOM 6197 O O . ALA B 1 207 ? 23.484 8.992 4.883 1 94.62 207 ALA B O 1
ATOM 6198 N N . SER B 1 208 ? 21.25 9.188 4.836 1 94 208 SER B N 1
ATOM 6199 C CA . SER B 1 208 ? 21.266 10.641 4.703 1 94 208 SER B CA 1
ATOM 6200 C C . SER B 1 208 ? 21.328 11.32 6.07 1 94 208 SER B C 1
ATOM 6202 O O . SER B 1 208 ? 21.438 12.539 6.152 1 94 208 SER B O 1
ATOM 6204 N N . LEU B 1 209 ? 21.297 10.602 7.141 1 93.75 209 LEU B N 1
ATOM 6205 C CA . LEU B 1 209 ? 21.328 11.18 8.477 1 93.75 209 LEU B CA 1
ATOM 6206 C C . LEU B 1 209 ? 22.75 11.617 8.836 1 93.75 209 LEU B C 1
ATOM 6208 O O . LEU B 1 209 ? 23.719 10.977 8.445 1 93.75 209 LEU B O 1
ATOM 6212 N N . PRO B 1 210 ? 22.859 12.648 9.609 1 92.25 210 PRO B N 1
ATOM 6213 C CA . PRO B 1 210 ? 24.172 13.18 9.945 1 92.25 210 PRO B CA 1
ATOM 6214 C C . PRO B 1 210 ? 24.922 12.297 10.945 1 92.25 210 PRO B C 1
ATOM 6216 O O . PRO B 1 210 ? 26.156 12.359 11.023 1 92.25 210 PRO B O 1
ATOM 6219 N N . SER B 1 211 ? 24.25 11.43 11.672 1 91.06 211 SER B N 1
ATOM 6220 C CA . SER B 1 211 ? 24.844 10.617 12.727 1 91.06 211 SER B CA 1
ATOM 6221 C C . SER B 1 211 ? 25.5 9.359 12.164 1 91.06 211 SER B C 1
ATOM 6223 O O . SER B 1 211 ? 26.219 8.648 12.875 1 91.06 211 SER B O 1
ATOM 6225 N N . ILE B 1 212 ? 25.391 9.109 10.883 1 92.25 212 ILE B N 1
ATOM 6226 C CA . ILE B 1 212 ? 25.875 7.875 10.281 1 92.25 212 ILE B CA 1
ATOM 6227 C C . ILE B 1 212 ? 27.328 8.055 9.844 1 92.25 212 ILE B C 1
ATOM 6229 O O . ILE B 1 212 ? 27.656 9.031 9.164 1 92.25 212 ILE B O 1
ATOM 6233 N N . SER B 1 213 ? 28.203 7.141 10.266 1 93.81 213 SER B N 1
ATOM 6234 C CA . SER B 1 213 ? 29.609 7.195 9.883 1 93.81 213 SER B CA 1
ATOM 6235 C C . SER B 1 213 ? 29.781 6.871 8.406 1 93.81 213 SER B C 1
ATOM 6237 O O . SER B 1 213 ? 28.875 6.336 7.766 1 93.81 213 SER B O 1
ATOM 6239 N N . GLU B 1 214 ? 30.906 7.203 7.902 1 95.81 214 GLU B N 1
ATOM 6240 C CA . GLU B 1 214 ? 31.219 6.938 6.504 1 95.81 214 GLU B CA 1
ATOM 6241 C C . GLU B 1 214 ? 31.172 5.445 6.199 1 95.81 214 GLU B C 1
ATOM 6243 O O . GLU B 1 214 ? 30.625 5.027 5.18 1 95.81 214 GLU B O 1
ATOM 6248 N N . GLU B 1 215 ? 31.672 4.648 7.094 1 95.5 215 GLU B N 1
ATOM 6249 C CA . GLU B 1 215 ? 31.703 3.199 6.906 1 95.5 215 GLU B CA 1
ATOM 6250 C C . GLU B 1 215 ? 30.297 2.615 6.918 1 95.5 215 GLU B C 1
ATOM 6252 O O . GLU B 1 215 ? 29.969 1.748 6.105 1 95.5 215 GLU B O 1
ATOM 6257 N N . GLU B 1 216 ? 29.531 3.133 7.855 1 94.25 216 GLU B N 1
ATOM 6258 C CA . GLU B 1 216 ? 28.156 2.664 7.949 1 94.25 216 GLU B CA 1
ATOM 6259 C C . GLU B 1 216 ? 27.344 3.088 6.727 1 94.25 216 GLU B C 1
ATOM 6261 O O . GLU B 1 216 ? 26.484 2.344 6.254 1 94.25 216 GLU B O 1
ATOM 6266 N N . ARG B 1 217 ? 27.656 4.27 6.23 1 95.88 217 ARG B N 1
ATOM 6267 C CA . ARG B 1 217 ? 26.984 4.773 5.035 1 95.88 217 ARG B CA 1
ATOM 6268 C C . ARG B 1 217 ? 27.266 3.879 3.832 1 95.88 217 ARG B C 1
ATOM 6270 O O . ARG B 1 217 ? 26.359 3.525 3.088 1 95.88 217 ARG B O 1
ATOM 6277 N N . LYS B 1 218 ? 28.484 3.43 3.707 1 97.31 218 LYS B N 1
ATOM 6278 C CA . LYS B 1 218 ? 28.875 2.529 2.627 1 97.31 218 LYS B CA 1
ATOM 6279 C C . LYS B 1 218 ? 28.188 1.179 2.756 1 97.31 218 LYS B C 1
ATOM 6281 O O . LYS B 1 218 ? 27.719 0.613 1.76 1 97.31 218 LYS B O 1
ATOM 6286 N N . ARG B 1 219 ? 28.062 0.716 3.918 1 96.94 219 ARG B N 1
ATOM 6287 C CA . ARG B 1 219 ? 27.406 -0.566 4.148 1 96.94 219 ARG B CA 1
ATOM 6288 C C . ARG B 1 219 ? 25.922 -0.49 3.816 1 96.94 219 ARG B C 1
ATOM 6290 O O . ARG B 1 219 ? 25.391 -1.349 3.105 1 96.94 219 ARG B O 1
ATOM 6297 N N . ILE B 1 220 ? 25.281 0.618 4.352 1 95.62 220 ILE B N 1
ATOM 6298 C CA . ILE B 1 220 ? 23.844 0.796 4.188 1 95.62 220 ILE B CA 1
ATOM 6299 C C . ILE B 1 220 ? 23.5 0.882 2.703 1 95.62 220 ILE B C 1
ATOM 6301 O O . ILE B 1 220 ? 22.469 0.361 2.27 1 95.62 220 ILE B O 1
ATOM 6305 N N . MET B 1 221 ? 24.406 1.479 1.943 1 97.62 221 MET B N 1
ATOM 6306 C CA . MET B 1 221 ? 24.141 1.77 0.54 1 97.62 221 MET B CA 1
ATOM 6307 C C . MET B 1 221 ? 24.625 0.64 -0.358 1 97.62 221 MET B C 1
ATOM 6309 O O . MET B 1 221 ? 24.703 0.798 -1.578 1 97.62 221 MET B O 1
ATOM 6313 N N . HIS B 1 222 ? 24.953 -0.522 0.253 1 98.38 222 HIS B N 1
ATOM 6314 C CA . HIS B 1 222 ? 25.328 -1.711 -0.502 1 98.38 222 HIS B CA 1
ATOM 6315 C C . HIS B 1 222 ? 24.172 -2.693 -0.605 1 98.38 222 HIS B C 1
ATOM 6317 O O . HIS B 1 222 ? 23.812 -3.34 0.381 1 98.38 222 HIS B O 1
ATOM 6323 N N . PHE B 1 223 ? 23.609 -2.824 -1.822 1 98.31 223 PHE B N 1
ATOM 6324 C CA . PHE B 1 223 ? 22.484 -3.717 -2.104 1 98.31 223 PHE B CA 1
ATOM 6325 C C . PHE B 1 223 ? 22.969 -4.996 -2.773 1 98.31 223 PHE B C 1
ATOM 6327 O O . PHE B 1 223 ? 23.625 -4.949 -3.82 1 98.31 223 PHE B O 1
ATOM 6334 N N . VAL B 1 224 ? 22.594 -6.137 -2.188 1 98.56 224 VAL B N 1
ATOM 6335 C CA . VAL B 1 224 ? 23.094 -7.414 -2.693 1 98.56 224 VAL B CA 1
ATOM 6336 C C . VAL B 1 224 ? 21.922 -8.266 -3.178 1 98.56 224 VAL B C 1
ATOM 6338 O O . VAL B 1 224 ? 20.891 -8.352 -2.51 1 98.56 224 VAL B O 1
ATOM 6341 N N . VAL B 1 225 ? 22.078 -8.828 -4.34 1 98.56 225 VAL B N 1
ATOM 6342 C CA . VAL B 1 225 ? 21.125 -9.766 -4.922 1 98.56 225 VAL B CA 1
ATOM 6343 C C . VAL B 1 225 ? 21.75 -11.164 -4.988 1 98.56 225 VAL B C 1
ATOM 6345 O O . VAL B 1 225 ? 22.812 -11.344 -5.59 1 98.56 225 VAL B O 1
ATOM 6348 N N . VAL B 1 226 ? 21.094 -12.094 -4.348 1 98.5 226 VAL B N 1
ATOM 6349 C CA . VAL B 1 226 ? 21.578 -13.469 -4.379 1 98.5 226 VAL B CA 1
ATOM 6350 C C . VAL B 1 226 ? 20.75 -14.289 -5.363 1 98.5 226 VAL B C 1
ATOM 6352 O O . VAL B 1 226 ? 19.531 -14.438 -5.188 1 98.5 226 VAL B O 1
ATOM 6355 N N . GLY B 1 227 ? 21.406 -14.883 -6.352 1 97.06 227 GLY B N 1
ATOM 6356 C CA . GLY B 1 227 ? 20.75 -15.625 -7.418 1 97.06 227 GLY B CA 1
ATOM 6357 C C . GLY B 1 227 ? 20.797 -14.906 -8.758 1 97.06 227 GLY B C 1
ATOM 6358 O O . GLY B 1 227 ? 20.203 -13.836 -8.914 1 97.06 227 GLY B O 1
ATOM 6359 N N . GLY B 1 228 ? 21.469 -15.477 -9.703 1 95.56 228 GLY B N 1
ATOM 6360 C CA . GLY B 1 228 ? 21.641 -14.859 -11.016 1 95.56 228 GLY B CA 1
ATOM 6361 C C . GLY B 1 228 ? 20.641 -15.359 -12.039 1 95.56 228 GLY B C 1
ATOM 6362 O O . GLY B 1 228 ? 20.906 -15.336 -13.242 1 95.56 228 GLY B O 1
ATOM 6363 N N . GLY B 1 229 ? 19.5 -15.844 -11.602 1 94 229 GLY B N 1
ATOM 6364 C CA . GLY B 1 229 ? 18.422 -16.188 -12.516 1 94 229 GLY B CA 1
ATOM 6365 C C . GLY B 1 229 ? 17.688 -14.984 -13.062 1 94 229 GLY B C 1
ATOM 6366 O O . GLY B 1 229 ? 18.047 -13.844 -12.773 1 94 229 GLY B O 1
ATOM 6367 N N . PRO B 1 230 ? 16.641 -15.227 -13.844 1 92 230 PRO B N 1
ATOM 6368 C CA . PRO B 1 230 ? 15.922 -14.117 -14.469 1 92 230 PRO B CA 1
ATOM 6369 C C . PRO B 1 230 ? 15.398 -13.109 -13.453 1 92 230 PRO B C 1
ATOM 6371 O O . PRO B 1 230 ? 15.531 -11.898 -13.656 1 92 230 PRO B O 1
ATOM 6374 N N . SER B 1 231 ? 14.828 -13.555 -12.352 1 93.75 231 SER B N 1
ATOM 6375 C CA . SER B 1 231 ? 14.266 -12.672 -11.336 1 93.75 231 SER B CA 1
ATOM 6376 C C . SER B 1 231 ? 15.336 -11.789 -10.711 1 93.75 231 SER B C 1
ATOM 6378 O O . SER B 1 231 ? 15.141 -10.578 -10.562 1 93.75 231 SER B O 1
ATOM 6380 N N . GLY B 1 232 ? 16.438 -12.398 -10.359 1 96.25 232 GLY B N 1
ATOM 6381 C CA . GLY B 1 232 ? 17.531 -11.648 -9.75 1 96.25 232 GLY B CA 1
ATOM 6382 C C . GLY B 1 232 ? 18.125 -10.609 -10.688 1 96.25 232 GLY B C 1
ATOM 6383 O O . GLY B 1 232 ? 18.375 -9.469 -10.281 1 96.25 232 GLY B O 1
ATOM 6384 N N . VAL B 1 233 ? 18.359 -11.031 -11.891 1 96.19 233 VAL B N 1
ATOM 6385 C CA . VAL B 1 233 ? 18.938 -10.148 -12.898 1 96.19 233 VAL B CA 1
ATOM 6386 C C . VAL B 1 233 ? 18 -8.992 -13.18 1 96.19 233 VAL B C 1
ATOM 6388 O O . VAL B 1 233 ? 18.422 -7.832 -13.219 1 96.19 233 VAL B O 1
ATOM 6391 N N . GLU B 1 234 ? 16.75 -9.336 -13.344 1 95.62 234 GLU B N 1
ATOM 6392 C CA . GLU B 1 234 ? 15.758 -8.305 -13.609 1 95.62 234 GLU B CA 1
ATOM 6393 C C . GLU B 1 234 ? 15.664 -7.309 -12.461 1 95.62 234 GLU B C 1
ATOM 6395 O O . GLU B 1 234 ? 15.617 -6.098 -12.68 1 95.62 234 GLU B O 1
ATOM 6400 N N . TYR B 1 235 ? 15.664 -7.777 -11.266 1 97.31 235 TYR B N 1
ATOM 6401 C CA . TYR B 1 235 ? 15.578 -6.898 -10.102 1 97.31 235 TYR B CA 1
ATOM 6402 C C . TYR B 1 235 ? 16.797 -5.984 -10.016 1 97.31 235 TYR B C 1
ATOM 6404 O O . TYR B 1 235 ? 16.656 -4.781 -9.781 1 97.31 235 TYR B O 1
ATOM 6412 N N . ALA B 1 236 ? 17.953 -6.562 -10.172 1 97.75 236 ALA B N 1
ATOM 6413 C CA . ALA B 1 236 ? 19.172 -5.77 -10.117 1 97.75 236 ALA B CA 1
ATOM 6414 C C . ALA B 1 236 ? 19.141 -4.629 -11.125 1 97.75 236 ALA B C 1
ATOM 6416 O O . ALA B 1 236 ? 19.516 -3.498 -10.812 1 97.75 236 ALA B O 1
ATOM 6417 N N . ALA B 1 237 ? 18.688 -4.98 -12.289 1 96.62 237 ALA B N 1
ATOM 6418 C CA . ALA B 1 237 ? 18.578 -3.98 -13.352 1 96.62 237 ALA B CA 1
ATOM 6419 C C . ALA B 1 237 ? 17.594 -2.883 -12.969 1 96.62 237 ALA B C 1
ATOM 6421 O O . ALA B 1 237 ? 17.875 -1.695 -13.133 1 96.62 237 ALA B O 1
ATOM 6422 N N . GLU B 1 238 ? 16.453 -3.273 -12.438 1 96.06 238 GLU B N 1
ATOM 6423 C CA . GLU B 1 238 ? 15.414 -2.328 -12.031 1 96.06 238 GLU B CA 1
ATOM 6424 C C . GLU B 1 238 ? 15.906 -1.429 -10.898 1 96.06 238 GLU B C 1
ATOM 6426 O O . GLU B 1 238 ? 15.617 -0.231 -10.883 1 96.06 238 GLU B O 1
ATOM 6431 N N . LEU B 1 239 ? 16.547 -2.047 -9.992 1 97.38 239 LEU B N 1
ATOM 6432 C CA . LEU B 1 239 ? 17.109 -1.288 -8.875 1 97.38 239 LEU B CA 1
ATOM 6433 C C . LEU B 1 239 ? 18.078 -0.232 -9.367 1 97.38 239 LEU B C 1
ATOM 6435 O O . LEU B 1 239 ? 18.047 0.916 -8.914 1 97.38 239 LEU B O 1
ATOM 6439 N N . HIS B 1 240 ? 18.953 -0.658 -10.25 1 97.19 240 HIS B N 1
ATOM 6440 C CA . HIS B 1 240 ? 19.922 0.27 -10.828 1 97.19 240 HIS B CA 1
ATOM 6441 C C . HIS B 1 240 ? 19.203 1.451 -11.492 1 97.19 240 HIS B C 1
ATOM 6443 O O . HIS B 1 240 ? 19.594 2.605 -11.273 1 97.19 240 HIS B O 1
ATOM 6449 N N . ASP B 1 241 ? 18.219 1.168 -12.297 1 95.88 241 ASP B N 1
ATOM 6450 C CA . ASP B 1 241 ? 17.469 2.215 -12.992 1 95.88 241 ASP B CA 1
ATOM 6451 C C . ASP B 1 241 ? 16.812 3.168 -12 1 95.88 241 ASP B C 1
ATOM 6453 O O . ASP B 1 241 ? 16.859 4.387 -12.18 1 95.88 241 ASP B O 1
ATOM 6457 N N . PHE B 1 242 ? 16.234 2.664 -10.984 1 96.81 242 PHE B N 1
ATOM 6458 C CA . PHE B 1 242 ? 15.562 3.465 -9.961 1 96.81 242 PHE B CA 1
ATOM 6459 C C . PHE B 1 242 ? 16.562 4.371 -9.25 1 96.81 242 PHE B C 1
ATOM 6461 O O . PHE B 1 242 ? 16.297 5.562 -9.062 1 96.81 242 PHE B O 1
ATOM 6468 N N . ALA B 1 243 ? 17.641 3.801 -8.883 1 96.12 243 ALA B N 1
ATOM 6469 C CA . ALA B 1 243 ? 18.672 4.535 -8.164 1 96.12 243 ALA B CA 1
ATOM 6470 C C . ALA B 1 243 ? 19.234 5.668 -9.016 1 96.12 243 ALA B C 1
ATOM 6472 O O . ALA B 1 243 ? 19.375 6.801 -8.547 1 96.12 243 ALA B O 1
ATOM 6473 N N . HIS B 1 244 ? 19.484 5.383 -10.242 1 94.31 244 HIS B N 1
ATOM 6474 C CA . HIS B 1 244 ? 20.156 6.336 -11.117 1 94.31 244 HIS B CA 1
ATOM 6475 C C . HIS B 1 244 ? 19.188 7.371 -11.672 1 94.31 244 HIS B C 1
ATOM 6477 O O . HIS B 1 244 ? 19.516 8.555 -11.75 1 94.31 244 HIS B O 1
ATOM 6483 N N . ASP B 1 245 ? 18.016 6.891 -12.023 1 94.06 245 ASP B N 1
ATOM 6484 C CA . ASP B 1 245 ? 17.094 7.773 -12.727 1 94.06 245 ASP B CA 1
ATOM 6485 C C . ASP B 1 245 ? 16.312 8.648 -11.742 1 94.06 245 ASP B C 1
ATOM 6487 O O . ASP B 1 245 ? 15.906 9.766 -12.086 1 94.06 245 ASP B O 1
ATOM 6491 N N . ASP B 1 246 ? 16.062 8.164 -10.539 1 95.56 246 ASP B N 1
ATOM 6492 C CA . ASP B 1 246 ? 15.156 8.859 -9.648 1 95.56 246 ASP B CA 1
ATOM 6493 C C . ASP B 1 246 ? 15.844 9.234 -8.336 1 95.56 246 ASP B C 1
ATOM 6495 O O . ASP B 1 246 ? 15.992 10.414 -8.016 1 95.56 246 ASP B O 1
ATOM 6499 N N . LEU B 1 247 ? 16.422 8.297 -7.672 1 96.19 247 LEU B N 1
ATOM 6500 C CA . LEU B 1 247 ? 16.906 8.523 -6.312 1 96.19 247 LEU B CA 1
ATOM 6501 C C . LEU B 1 247 ? 18.156 9.398 -6.312 1 96.19 247 LEU B C 1
ATOM 6503 O O . LEU B 1 247 ? 18.391 10.156 -5.371 1 96.19 247 LEU B O 1
ATOM 6507 N N . ALA B 1 248 ? 18.938 9.312 -7.355 1 95.12 248 ALA B N 1
ATOM 6508 C CA . ALA B 1 248 ? 20.141 10.141 -7.441 1 95.12 248 ALA B CA 1
ATOM 6509 C C . ALA B 1 248 ? 19.781 11.625 -7.406 1 95.12 248 ALA B C 1
ATOM 6511 O O . ALA B 1 248 ? 20.531 12.43 -6.844 1 95.12 248 ALA B O 1
ATOM 6512 N N . LYS B 1 249 ? 18.672 11.961 -7.973 1 93.31 249 LYS B N 1
ATOM 6513 C CA . LYS B 1 249 ? 18.219 13.352 -8 1 93.31 249 LYS B CA 1
ATOM 6514 C C . LYS B 1 249 ? 17.656 13.773 -6.648 1 93.31 249 LYS B C 1
ATOM 6516 O O . LYS B 1 249 ? 17.797 14.922 -6.238 1 93.31 249 LYS B O 1
ATOM 6521 N N . LEU B 1 250 ? 17.094 12.898 -5.941 1 94.06 250 LEU B N 1
ATOM 6522 C CA . LEU B 1 250 ? 16.406 13.195 -4.68 1 94.06 250 LEU B CA 1
ATOM 6523 C C . LEU B 1 250 ? 17.391 13.156 -3.516 1 94.06 250 LEU B C 1
ATOM 6525 O O . LEU B 1 250 ? 17.188 13.82 -2.496 1 94.06 250 LEU B O 1
ATOM 6529 N N . TYR B 1 251 ? 18.438 12.344 -3.686 1 95.56 251 TYR B N 1
ATOM 6530 C CA . TYR B 1 251 ? 19.469 12.18 -2.666 1 95.56 251 TYR B CA 1
ATOM 6531 C C . TYR B 1 251 ? 20.859 12.461 -3.24 1 95.56 251 TYR B C 1
ATOM 6533 O O . TYR B 1 251 ? 21.719 11.578 -3.244 1 95.56 251 TYR B O 1
ATOM 6541 N N . PRO B 1 252 ? 21.109 13.617 -3.553 1 92.56 252 PRO B N 1
ATOM 6542 C CA . PRO B 1 252 ? 22.375 13.922 -4.23 1 92.56 252 PRO B CA 1
ATOM 6543 C C . PRO B 1 252 ? 23.594 13.68 -3.342 1 92.56 252 PRO B C 1
ATOM 6545 O O . PRO B 1 252 ? 24.672 13.336 -3.842 1 92.56 252 PRO B O 1
ATOM 6548 N N . SER B 1 253 ? 23.484 13.781 -2.086 1 92.56 253 SER B N 1
ATOM 6549 C CA . SER B 1 253 ? 24.609 13.703 -1.17 1 92.56 253 SER B CA 1
ATOM 6550 C C . SER B 1 253 ? 25.094 12.266 -1.018 1 92.56 253 SER B C 1
ATOM 6552 O O . SER B 1 253 ? 26.219 12.031 -0.576 1 92.56 253 SER B O 1
ATOM 6554 N N . ILE B 1 254 ? 24.266 11.281 -1.393 1 94.56 254 ILE B N 1
ATOM 6555 C CA . ILE B 1 254 ? 24.688 9.914 -1.134 1 94.56 254 ILE B CA 1
ATOM 6556 C C . ILE B 1 254 ? 24.672 9.109 -2.434 1 94.56 254 ILE B C 1
ATOM 6558 O O . ILE B 1 254 ? 24.766 7.883 -2.416 1 94.56 254 ILE B O 1
ATOM 6562 N N . LYS B 1 255 ? 24.531 9.75 -3.523 1 94.12 255 LYS B N 1
ATOM 6563 C CA . LYS B 1 255 ? 24.406 9.062 -4.805 1 94.12 255 LYS B CA 1
ATOM 6564 C C . LYS B 1 255 ? 25.641 8.242 -5.125 1 94.12 255 LYS B C 1
ATOM 6566 O O . LYS B 1 255 ? 25.547 7.176 -5.734 1 94.12 255 LYS B O 1
ATOM 6571 N N . ASP B 1 256 ? 26.781 8.688 -4.645 1 94.69 256 ASP B N 1
ATOM 6572 C CA . ASP B 1 256 ? 28.047 8.055 -5.02 1 94.69 256 ASP B CA 1
ATOM 6573 C C . ASP B 1 256 ? 28.344 6.863 -4.117 1 94.69 256 ASP B C 1
ATOM 6575 O O . ASP B 1 256 ? 29.297 6.125 -4.355 1 94.69 256 ASP B O 1
ATOM 6579 N N . TYR B 1 257 ? 27.547 6.637 -3.168 1 96.81 257 TYR B N 1
ATOM 6580 C CA . TYR B 1 257 ? 27.766 5.527 -2.244 1 96.81 257 TYR B CA 1
ATOM 6581 C C . TYR B 1 257 ? 27.078 4.262 -2.738 1 96.81 257 TYR B C 1
ATOM 6583 O O . TYR B 1 257 ? 27.344 3.166 -2.236 1 96.81 257 TYR B O 1
ATOM 6591 N N . LEU B 1 258 ? 26.25 4.328 -3.732 1 97.25 258 LEU B N 1
ATOM 6592 C CA . LEU B 1 258 ? 25.453 3.201 -4.203 1 97.25 258 LEU B CA 1
ATOM 6593 C C . LEU B 1 258 ? 26.344 2.086 -4.73 1 97.25 258 LEU B C 1
ATOM 6595 O O . LEU B 1 258 ? 27.234 2.334 -5.555 1 97.25 258 LEU B O 1
ATOM 6599 N N . ARG B 1 259 ? 26.156 0.927 -4.234 1 97.88 259 ARG B N 1
ATOM 6600 C CA . ARG B 1 259 ? 26.797 -0.287 -4.734 1 97.88 259 ARG B CA 1
ATOM 6601 C C . ARG B 1 259 ? 25.781 -1.418 -4.879 1 97.88 259 ARG B C 1
ATOM 6603 O O . ARG B 1 259 ? 25 -1.671 -3.965 1 97.88 259 ARG B O 1
ATOM 6610 N N . ILE B 1 260 ? 25.75 -2.041 -6 1 98.44 260 ILE B N 1
ATOM 6611 C CA . ILE B 1 260 ? 24.891 -3.193 -6.262 1 98.44 260 ILE B CA 1
ATOM 6612 C C . ILE B 1 260 ? 25.75 -4.402 -6.621 1 98.44 260 ILE B C 1
ATOM 6614 O O . ILE B 1 260 ? 26.594 -4.328 -7.516 1 98.44 260 ILE B O 1
ATOM 6618 N N . THR B 1 261 ? 25.562 -5.496 -5.906 1 98.56 261 THR B N 1
ATOM 6619 C CA . THR B 1 261 ? 26.297 -6.73 -6.164 1 98.56 261 THR B CA 1
ATOM 6620 C C . THR B 1 261 ? 25.328 -7.887 -6.422 1 98.56 261 THR B C 1
ATOM 6622 O O . THR B 1 261 ? 24.359 -8.07 -5.684 1 98.56 261 THR B O 1
ATOM 6625 N N . LEU B 1 262 ? 25.531 -8.602 -7.496 1 98.31 262 LEU B N 1
ATOM 6626 C CA . LEU B 1 262 ? 24.797 -9.82 -7.812 1 98.31 262 LEU B CA 1
ATOM 6627 C C . LEU B 1 262 ? 25.656 -11.055 -7.602 1 98.31 262 LEU B C 1
ATOM 6629 O O . LEU B 1 262 ? 26.703 -11.203 -8.234 1 98.31 262 LEU B O 1
ATOM 6633 N N . LEU B 1 263 ? 25.25 -11.922 -6.699 1 97.94 263 LEU B N 1
ATOM 6634 C CA . LEU B 1 263 ? 25.969 -13.141 -6.375 1 97.94 263 LEU B CA 1
ATOM 6635 C C . LEU B 1 263 ? 25.328 -14.352 -7.043 1 97.94 263 LEU B C 1
ATOM 6637 O O . LEU B 1 263 ? 24.125 -14.555 -6.938 1 97.94 263 LEU B O 1
ATOM 6641 N N . GLU B 1 264 ? 26.094 -15.094 -7.746 1 96.69 264 GLU B N 1
ATOM 6642 C CA . GLU B 1 264 ? 25.656 -16.312 -8.414 1 96.69 264 GLU B CA 1
ATOM 6643 C C . GLU B 1 264 ? 26.625 -17.469 -8.141 1 96.69 264 GLU B C 1
ATOM 6645 O O . GLU B 1 264 ? 27.844 -17.312 -8.289 1 96.69 264 GLU B O 1
ATOM 6650 N N . ALA B 1 265 ? 26.109 -18.578 -7.672 1 93.94 265 ALA B N 1
ATOM 6651 C CA . ALA B 1 265 ? 26.938 -19.734 -7.359 1 93.94 265 ALA B CA 1
ATOM 6652 C C . ALA B 1 265 ? 27.516 -20.359 -8.625 1 93.94 265 ALA B C 1
ATOM 6654 O O . ALA B 1 265 ? 28.641 -20.859 -8.617 1 93.94 265 ALA B O 1
ATOM 6655 N N . GLY B 1 266 ? 26.812 -20.344 -9.68 1 92.38 266 GLY B N 1
ATOM 6656 C CA . GLY B 1 266 ? 27.234 -20.938 -10.938 1 92.38 266 GLY B CA 1
ATOM 6657 C C . GLY B 1 266 ? 28.266 -20.078 -11.672 1 92.38 266 GLY B C 1
ATOM 6658 O O . GLY B 1 266 ? 28.766 -19.094 -11.125 1 92.38 266 GLY B O 1
ATOM 6659 N N . ASP B 1 267 ? 28.516 -20.422 -12.953 1 91.44 267 ASP B N 1
ATOM 6660 C CA . ASP B 1 267 ? 29.594 -19.797 -13.719 1 91.44 267 ASP B CA 1
ATOM 6661 C C . ASP B 1 267 ? 29.094 -18.578 -14.477 1 91.44 267 ASP B C 1
ATOM 6663 O O . ASP B 1 267 ? 29.891 -17.719 -14.891 1 91.44 267 ASP B O 1
ATOM 6667 N N . HIS B 1 268 ? 27.828 -18.562 -14.719 1 92.31 268 HIS B N 1
ATOM 6668 C CA . HIS B 1 268 ? 27.25 -17.438 -15.453 1 92.31 268 HIS B CA 1
ATOM 6669 C C . HIS B 1 268 ? 25.844 -17.109 -14.945 1 92.31 268 HIS B C 1
ATOM 6671 O O . HIS B 1 268 ? 25.203 -17.938 -14.305 1 92.31 268 HIS B O 1
ATOM 6677 N N . ILE B 1 269 ? 25.422 -15.875 -15.172 1 93.75 269 ILE B N 1
ATOM 6678 C CA . ILE B 1 269 ? 24.047 -15.492 -14.867 1 93.75 269 ILE B CA 1
ATOM 6679 C C . ILE B 1 269 ? 23.125 -15.898 -16.016 1 93.75 269 ILE B C 1
ATOM 6681 O O . ILE B 1 269 ? 23.594 -16.125 -17.141 1 93.75 269 ILE B O 1
ATOM 6685 N N . LEU B 1 270 ? 21.875 -16.031 -15.766 1 92.44 270 LEU B N 1
ATOM 6686 C CA . LEU B 1 270 ? 20.875 -16.422 -16.766 1 92.44 270 LEU B CA 1
ATOM 6687 C C . LEU B 1 270 ? 21.266 -17.719 -17.453 1 92.44 270 LEU B C 1
ATOM 6689 O O . LEU B 1 270 ? 21.281 -17.781 -18.688 1 92.44 270 LEU B O 1
ATOM 6693 N N . ASN B 1 271 ? 21.5 -18.688 -16.688 1 85 271 ASN B N 1
ATOM 6694 C CA . ASN B 1 271 ? 22 -19.953 -17.188 1 85 271 ASN B CA 1
ATOM 6695 C C . ASN B 1 271 ? 20.969 -20.656 -18.078 1 85 271 ASN B C 1
ATOM 6697 O O . ASN B 1 271 ? 21.328 -21.5 -18.891 1 85 271 ASN B O 1
ATOM 6701 N N . MET B 1 272 ? 19.719 -20.281 -17.984 1 80.81 272 MET B N 1
ATOM 6702 C CA . MET B 1 272 ? 18.656 -20.922 -18.766 1 80.81 272 MET B CA 1
ATOM 6703 C C . MET B 1 272 ? 18.5 -20.25 -20.125 1 80.81 272 MET B C 1
ATOM 6705 O O . MET B 1 272 ? 17.703 -20.703 -20.953 1 80.81 272 MET B O 1
ATOM 6709 N N . PHE B 1 273 ? 19.328 -19.219 -20.344 1 84.25 273 PHE B N 1
ATOM 6710 C CA . PHE B 1 273 ? 19.281 -18.5 -21.609 1 84.25 273 PHE B CA 1
ATOM 6711 C C . PHE B 1 273 ? 20.484 -18.844 -22.484 1 84.25 273 PHE B C 1
ATOM 6713 O O . PHE B 1 273 ? 21.422 -19.484 -22.016 1 84.25 273 PHE B O 1
ATOM 6720 N N . ASP B 1 274 ? 20.297 -18.422 -23.719 1 86.69 274 ASP B N 1
ATOM 6721 C CA . ASP B 1 274 ? 21.406 -18.578 -24.672 1 86.69 274 ASP B CA 1
ATOM 6722 C C . ASP B 1 274 ? 22.625 -17.797 -24.203 1 86.69 274 ASP B C 1
ATOM 6724 O O . ASP B 1 274 ? 22.5 -16.734 -23.578 1 86.69 274 ASP B O 1
ATOM 6728 N N . SER B 1 275 ? 23.766 -18.281 -24.625 1 88.06 275 SER B N 1
ATOM 6729 C CA . SER B 1 275 ? 25.031 -17.703 -24.188 1 88.06 275 SER B CA 1
ATOM 6730 C C . SER B 1 275 ? 25.188 -16.266 -24.672 1 88.06 275 SER B C 1
ATOM 6732 O O . SER B 1 275 ? 25.844 -15.453 -24.031 1 88.06 275 SER B O 1
ATOM 6734 N N . ARG B 1 276 ? 24.734 -15.945 -25.844 1 89.25 276 ARG B N 1
ATOM 6735 C CA . ARG B 1 276 ? 24.812 -14.594 -26.375 1 89.25 276 ARG B CA 1
ATOM 6736 C C . ARG B 1 276 ? 24.109 -13.602 -25.453 1 89.25 276 ARG B C 1
ATOM 6738 O O . ARG B 1 276 ? 24.562 -12.469 -25.281 1 89.25 276 ARG B O 1
ATOM 6745 N N . ILE B 1 277 ? 22.953 -14.062 -24.828 1 89.06 277 ILE B N 1
ATOM 6746 C CA . ILE B 1 277 ? 22.188 -13.227 -23.906 1 89.06 277 ILE B CA 1
ATOM 6747 C C . ILE B 1 277 ? 22.953 -13.086 -22.578 1 89.06 277 ILE B C 1
ATOM 6749 O O . ILE B 1 277 ? 23.031 -11.984 -22.031 1 89.06 277 ILE B O 1
ATOM 6753 N N . THR B 1 278 ? 23.484 -14.172 -22.203 1 91.62 278 THR B N 1
ATOM 6754 C CA . THR B 1 278 ? 24.25 -14.188 -20.953 1 91.62 278 THR B CA 1
ATOM 6755 C C . THR B 1 278 ? 25.438 -13.234 -21.047 1 91.62 278 THR B C 1
ATOM 6757 O O . THR B 1 278 ? 25.703 -12.469 -20.109 1 91.62 278 THR B O 1
ATOM 6760 N N . LYS B 1 279 ? 26.109 -13.297 -22.109 1 91.62 279 LYS B N 1
ATOM 6761 C CA . LYS B 1 279 ? 27.266 -12.43 -22.312 1 91.62 279 LYS B CA 1
ATOM 6762 C C . LYS B 1 279 ? 26.859 -10.961 -22.375 1 91.62 279 LYS B C 1
ATOM 6764 O O . LYS B 1 279 ? 27.484 -10.109 -21.75 1 91.62 279 LYS B O 1
ATOM 6769 N N . PHE B 1 280 ? 25.844 -10.734 -23.094 1 90.62 280 PHE B N 1
ATOM 6770 C CA . PHE B 1 280 ? 25.359 -9.367 -23.203 1 90.62 280 PHE B CA 1
ATOM 6771 C C . PHE B 1 280 ? 24.969 -8.812 -21.844 1 90.62 280 PHE B C 1
ATOM 6773 O O . PHE B 1 280 ? 25.312 -7.68 -21.5 1 90.62 280 PHE B O 1
ATOM 6780 N N . ALA B 1 281 ? 24.203 -9.586 -21.125 1 93.31 281 ALA B N 1
ATOM 6781 C CA . ALA B 1 281 ? 23.734 -9.164 -19.812 1 93.31 281 ALA B CA 1
ATOM 6782 C C . ALA B 1 281 ? 24.906 -8.867 -18.875 1 93.31 281 ALA B C 1
ATOM 6784 O O . ALA B 1 281 ? 24.906 -7.852 -18.188 1 93.31 281 ALA B O 1
ATOM 6785 N N . THR B 1 282 ? 25.859 -9.68 -18.953 1 94.44 282 THR B N 1
ATOM 6786 C CA . THR B 1 282 ? 27.031 -9.516 -18.094 1 94.44 282 THR B CA 1
ATOM 6787 C C . THR B 1 282 ? 27.797 -8.242 -18.453 1 94.44 282 THR B C 1
ATOM 6789 O O . THR B 1 282 ? 28.172 -7.465 -17.578 1 94.44 282 THR B O 1
ATOM 6792 N N . GLU B 1 283 ? 28 -8.016 -19.672 1 94.25 283 GLU B N 1
ATOM 6793 C CA . GLU B 1 283 ? 28.703 -6.824 -20.141 1 94.25 283 GLU B CA 1
ATOM 6794 C C . GLU B 1 283 ? 27.938 -5.555 -19.797 1 94.25 283 GLU B C 1
ATOM 6796 O O . GLU B 1 283 ? 28.531 -4.551 -19.391 1 94.25 283 GLU B O 1
ATOM 6801 N N . LYS B 1 284 ? 26.703 -5.645 -19.984 1 93.88 284 LYS B N 1
ATOM 6802 C CA . LYS B 1 284 ? 25.875 -4.48 -19.688 1 93.88 284 LYS B CA 1
ATOM 6803 C C . LYS B 1 284 ? 25.938 -4.141 -18.188 1 93.88 284 LYS B C 1
ATOM 6805 O O . LYS B 1 284 ? 26.047 -2.971 -17.828 1 93.88 284 LYS B O 1
ATOM 6810 N N . PHE B 1 285 ? 25.812 -5.156 -17.359 1 96.25 285 PHE B N 1
ATOM 6811 C CA . PHE B 1 285 ? 25.859 -4.949 -15.914 1 96.25 285 PHE B CA 1
ATOM 6812 C C . PHE B 1 285 ? 27.203 -4.359 -15.5 1 96.25 285 PHE B C 1
ATOM 6814 O O . PHE B 1 285 ? 27.25 -3.457 -14.656 1 96.25 285 PHE B O 1
ATOM 6821 N N . GLU B 1 286 ? 28.188 -4.809 -16.141 1 94.25 286 GLU B N 1
ATOM 6822 C CA . GLU B 1 286 ? 29.516 -4.258 -15.875 1 94.25 286 GLU B CA 1
ATOM 6823 C C . GLU B 1 286 ? 29.578 -2.779 -16.25 1 94.25 286 GLU B C 1
ATOM 6825 O O . GLU B 1 286 ? 30.094 -1.96 -15.484 1 94.25 286 GLU B O 1
ATOM 6830 N N . ARG B 1 287 ? 29.062 -2.459 -17.328 1 94.44 287 ARG B N 1
ATOM 6831 C CA . ARG B 1 287 ? 29.047 -1.075 -17.781 1 94.44 287 ARG B CA 1
ATOM 6832 C C . ARG B 1 287 ? 28.203 -0.196 -16.859 1 94.44 287 ARG B C 1
ATOM 6834 O O . ARG B 1 287 ? 28.531 0.973 -16.641 1 94.44 287 ARG B O 1
ATOM 6841 N N . ASP B 1 288 ? 27.172 -0.793 -16.359 1 94.06 288 ASP B N 1
ATOM 6842 C CA . ASP B 1 288 ? 26.25 -0.056 -15.492 1 94.06 288 ASP B CA 1
ATOM 6843 C C . ASP B 1 288 ? 26.781 0.037 -14.07 1 94.06 288 ASP B C 1
ATOM 6845 O O . ASP B 1 288 ? 26.188 0.709 -13.219 1 94.06 288 ASP B O 1
ATOM 6849 N N . GLY B 1 289 ? 27.828 -0.667 -13.812 1 94.31 289 GLY B N 1
ATOM 6850 C CA . GLY B 1 289 ? 28.438 -0.604 -12.492 1 94.31 289 GLY B CA 1
ATOM 6851 C C . GLY B 1 289 ? 27.844 -1.609 -11.516 1 94.31 289 GLY B C 1
ATOM 6852 O O . GLY B 1 289 ? 27.969 -1.447 -10.305 1 94.31 289 GLY B O 1
ATOM 6853 N N . ILE B 1 290 ? 27.109 -2.578 -11.953 1 97.44 290 ILE B N 1
ATOM 6854 C CA . ILE B 1 290 ? 26.625 -3.676 -11.117 1 97.44 290 ILE B CA 1
ATOM 6855 C C . ILE B 1 290 ? 27.703 -4.75 -11.008 1 97.44 290 ILE B C 1
ATOM 6857 O O . ILE B 1 290 ? 28.172 -5.285 -12.016 1 97.44 290 ILE B O 1
ATOM 6861 N N . ASP B 1 291 ? 28.141 -5.047 -9.828 1 97.62 291 ASP B N 1
ATOM 6862 C CA . ASP B 1 291 ? 29.188 -6.031 -9.586 1 97.62 291 ASP B CA 1
ATOM 6863 C C . ASP B 1 291 ? 28.625 -7.453 -9.633 1 97.62 291 ASP B C 1
ATOM 6865 O O . ASP B 1 291 ? 27.953 -7.887 -8.703 1 97.62 291 ASP B O 1
ATOM 6869 N N . VAL B 1 292 ? 28.969 -8.156 -10.719 1 97.5 292 VAL B N 1
ATOM 6870 C CA . VAL B 1 292 ? 28.516 -9.531 -10.867 1 97.5 292 VAL B CA 1
ATOM 6871 C C . VAL B 1 292 ? 29.609 -10.492 -10.422 1 97.5 292 VAL B C 1
ATOM 6873 O O . VAL B 1 292 ? 30.703 -10.5 -10.984 1 97.5 292 VAL B O 1
ATOM 6876 N N . LYS B 1 293 ? 29.312 -11.266 -9.43 1 96.44 293 LYS B N 1
ATOM 6877 C CA . LYS B 1 293 ? 30.25 -12.258 -8.922 1 96.44 293 LYS B CA 1
ATOM 6878 C C . LYS B 1 293 ? 29.734 -13.68 -9.133 1 96.44 293 LYS B C 1
ATOM 6880 O O . LYS B 1 293 ? 28.844 -14.133 -8.414 1 96.44 293 LYS B O 1
ATOM 6885 N N . THR B 1 294 ? 30.328 -14.375 -10.039 1 95.12 294 THR B N 1
ATOM 6886 C CA . THR B 1 294 ? 29.969 -15.766 -10.305 1 95.12 294 THR B CA 1
ATOM 6887 C C . THR B 1 294 ? 30.859 -16.719 -9.5 1 95.12 294 THR B C 1
ATOM 6889 O O . THR B 1 294 ? 31.891 -16.297 -8.969 1 95.12 294 THR B O 1
ATOM 6892 N N . GLY B 1 295 ? 30.422 -17.906 -9.289 1 95.12 295 GLY B N 1
ATOM 6893 C CA . GLY B 1 295 ? 31.172 -18.859 -8.492 1 95.12 295 GLY B CA 1
ATOM 6894 C C . GLY B 1 295 ? 31.172 -18.531 -7.008 1 95.12 295 GLY B C 1
ATOM 6895 O O . GLY B 1 295 ? 32.062 -18.938 -6.273 1 95.12 295 GLY B O 1
ATOM 6896 N N . SER B 1 296 ? 30.266 -17.766 -6.605 1 95.12 296 SER B N 1
ATOM 6897 C CA . SER B 1 296 ? 30.141 -17.312 -5.219 1 95.12 296 SER B CA 1
ATOM 6898 C C . SER B 1 296 ? 28.891 -17.875 -4.562 1 95.12 296 SER B C 1
ATOM 6900 O O . SER B 1 296 ? 27.781 -17.406 -4.828 1 95.12 296 SER B O 1
ATOM 6902 N N . MET B 1 297 ? 29.109 -18.766 -3.656 1 96.5 297 MET B N 1
ATOM 6903 C CA . MET B 1 297 ? 27.984 -19.406 -2.965 1 96.5 297 MET B CA 1
ATOM 6904 C C . MET B 1 297 ? 27.781 -18.797 -1.582 1 96.5 297 MET B C 1
ATOM 6906 O O . MET B 1 297 ? 28.703 -18.75 -0.773 1 96.5 297 MET B O 1
ATOM 6910 N N . VAL B 1 298 ? 26.609 -18.312 -1.348 1 97.88 298 VAL B N 1
ATOM 6911 C CA . VAL B 1 298 ? 26.297 -17.734 -0.038 1 97.88 298 VAL B CA 1
ATOM 6912 C C . VAL B 1 298 ? 26.109 -18.859 0.978 1 97.88 298 VAL B C 1
ATOM 6914 O O . VAL B 1 298 ? 25.344 -19.797 0.741 1 97.88 298 VAL B O 1
ATOM 6917 N N . ILE B 1 299 ? 26.75 -18.719 2.146 1 97.62 299 ILE B N 1
ATOM 6918 C CA . ILE B 1 299 ? 26.688 -19.812 3.111 1 97.62 299 ILE B CA 1
ATOM 6919 C C . ILE B 1 299 ? 26.047 -19.312 4.406 1 97.62 299 ILE B C 1
ATOM 6921 O O . ILE B 1 299 ? 25.609 -20.125 5.238 1 97.62 299 ILE B O 1
ATOM 6925 N N . LYS B 1 300 ? 26.031 -18 4.547 1 98 300 LYS B N 1
ATOM 6926 C CA . LYS B 1 300 ? 25.422 -17.422 5.75 1 98 300 LYS B CA 1
ATOM 6927 C C . LYS B 1 300 ? 25.078 -15.953 5.539 1 98 300 LYS B C 1
ATOM 6929 O O . LYS B 1 300 ? 25.797 -15.227 4.852 1 98 300 LYS B O 1
ATOM 6934 N N . VAL B 1 301 ? 23.906 -15.516 6.133 1 97.81 301 VAL B N 1
ATOM 6935 C CA . VAL B 1 301 ? 23.5 -14.117 6.117 1 97.81 301 VAL B CA 1
ATOM 6936 C C . VAL B 1 301 ? 23.266 -13.625 7.543 1 97.81 301 VAL B C 1
ATOM 6938 O O . VAL B 1 301 ? 22.438 -14.195 8.273 1 97.81 301 VAL B O 1
ATOM 6941 N N . SER B 1 302 ? 24 -12.664 7.984 1 96.19 302 SER B N 1
ATOM 6942 C CA . SER B 1 302 ? 23.734 -12.008 9.266 1 96.19 302 SER B CA 1
ATOM 6943 C C . SER B 1 302 ? 23 -10.68 9.07 1 96.19 302 SER B C 1
ATOM 6945 O O . SER B 1 302 ? 22.516 -10.391 7.977 1 96.19 302 SER B O 1
ATOM 6947 N N . ASP B 1 303 ? 22.922 -9.945 10.148 1 92.94 303 ASP B N 1
ATOM 6948 C CA . ASP B 1 303 ? 22.172 -8.695 10.094 1 92.94 303 ASP B CA 1
ATOM 6949 C C . ASP B 1 303 ? 22.938 -7.637 9.281 1 92.94 303 ASP B C 1
ATOM 6951 O O . ASP B 1 303 ? 22.312 -6.723 8.727 1 92.94 303 ASP B O 1
ATOM 6955 N N . LYS B 1 304 ? 24.297 -7.832 9.141 1 94.25 304 LYS B N 1
ATOM 6956 C CA . LYS B 1 304 ? 25.047 -6.762 8.492 1 94.25 304 LYS B CA 1
ATOM 6957 C C . LYS B 1 304 ? 26 -7.324 7.438 1 94.25 304 LYS B C 1
ATOM 6959 O O . LYS B 1 304 ? 26.578 -6.57 6.652 1 94.25 304 LYS B O 1
ATOM 6964 N N . HIS B 1 305 ? 26.094 -8.703 7.402 1 96.81 305 HIS B N 1
ATOM 6965 C CA . HIS B 1 305 ? 27.094 -9.273 6.508 1 96.81 305 HIS B CA 1
ATOM 6966 C C . HIS B 1 305 ? 26.562 -10.539 5.84 1 96.81 305 HIS B C 1
ATOM 6968 O O . HIS B 1 305 ? 25.75 -11.258 6.414 1 96.81 305 HIS B O 1
ATOM 6974 N N . ILE B 1 306 ? 27.062 -10.789 4.664 1 98.06 306 ILE B N 1
ATOM 6975 C CA . ILE B 1 306 ? 26.844 -12.023 3.918 1 98.06 306 ILE B CA 1
ATOM 6976 C C . ILE B 1 306 ? 28.172 -12.781 3.775 1 98.06 306 ILE B C 1
ATOM 6978 O O . ILE B 1 306 ? 29.172 -12.211 3.352 1 98.06 306 ILE B O 1
ATOM 6982 N N . SER B 1 307 ? 28.125 -14 4.172 1 98.25 307 SER B N 1
ATOM 6983 C CA . SER B 1 307 ? 29.297 -14.852 3.977 1 98.25 307 SER B CA 1
ATOM 6984 C C . SER B 1 307 ? 29.188 -15.68 2.699 1 98.25 307 SER B C 1
ATOM 6986 O O . SER B 1 307 ? 28.188 -16.375 2.5 1 98.25 307 SER B O 1
ATOM 6988 N N . THR B 1 308 ? 30.172 -15.578 1.89 1 97.44 308 THR B N 1
ATOM 6989 C CA . THR B 1 308 ? 30.188 -16.312 0.633 1 97.44 308 THR B CA 1
ATOM 6990 C C . THR B 1 308 ? 31.406 -17.219 0.548 1 97.44 308 THR B C 1
ATOM 6992 O O . THR B 1 308 ? 32.438 -16.922 1.137 1 97.44 308 THR B O 1
ATOM 6995 N N . LYS B 1 309 ? 31.219 -18.328 -0.049 1 96.69 309 LYS B N 1
ATOM 6996 C CA . LYS B 1 309 ? 32.312 -19.25 -0.352 1 96.69 309 LYS B CA 1
ATOM 6997 C C . LYS B 1 309 ? 32.594 -19.297 -1.853 1 96.69 309 LYS B C 1
ATOM 6999 O O . LYS B 1 309 ? 31.672 -19.562 -2.645 1 96.69 309 LYS B O 1
ATOM 7004 N N . GLU B 1 310 ? 33.781 -19.047 -2.213 1 93.94 310 GLU B N 1
ATOM 7005 C CA . GLU B 1 310 ? 34.188 -19.188 -3.609 1 93.94 310 GLU B CA 1
ATOM 7006 C C . GLU B 1 310 ? 34.344 -20.656 -3.99 1 93.94 310 GLU B C 1
ATOM 7008 O O . GLU B 1 310 ? 35.156 -21.359 -3.389 1 93.94 310 GLU B O 1
ATOM 7013 N N . ILE B 1 311 ? 33.719 -21.031 -4.988 1 91.69 311 ILE B N 1
ATOM 7014 C CA . ILE B 1 311 ? 33.656 -22.453 -5.336 1 91.69 311 ILE B CA 1
ATOM 7015 C C . ILE B 1 311 ? 35.031 -22.922 -5.832 1 91.69 311 ILE B C 1
ATOM 7017 O O . ILE B 1 311 ? 35.469 -24.016 -5.496 1 91.69 311 ILE B O 1
ATOM 7021 N N . LYS B 1 312 ? 35.781 -22.109 -6.574 1 89.81 312 LYS B N 1
ATOM 7022 C CA . LYS B 1 312 ? 37.031 -22.484 -7.168 1 89.81 312 LYS B CA 1
ATOM 7023 C C . LYS B 1 312 ? 38.156 -22.547 -6.113 1 89.81 312 LYS B C 1
ATOM 7025 O O . LYS B 1 312 ? 38.969 -23.469 -6.098 1 89.81 312 LYS B O 1
ATOM 7030 N N . THR B 1 313 ? 38.219 -21.562 -5.176 1 91.44 313 THR B N 1
ATOM 7031 C CA . THR B 1 313 ? 39.312 -21.438 -4.242 1 91.44 313 THR B CA 1
ATOM 7032 C C . THR B 1 313 ? 38.938 -21.969 -2.863 1 91.44 313 THR B C 1
ATOM 7034 O O . THR B 1 313 ? 39.781 -22.266 -2.043 1 91.44 313 THR B O 1
ATOM 7037 N N . GLY B 1 314 ? 37.688 -22.016 -2.5 1 91 314 GLY B N 1
ATOM 7038 C CA . GLY B 1 314 ? 37.219 -22.422 -1.184 1 91 314 GLY B CA 1
ATOM 7039 C C . GLY B 1 314 ? 37.312 -21.312 -0.148 1 91 314 GLY B C 1
ATOM 7040 O O . GLY B 1 314 ? 36.938 -21.5 1.008 1 91 314 GLY B O 1
ATOM 7041 N N . GLN B 1 315 ? 37.75 -20.172 -0.537 1 94.44 315 GLN B N 1
ATOM 7042 C CA . GLN B 1 315 ? 37.906 -19.047 0.372 1 94.44 315 GLN B CA 1
ATOM 7043 C C . GLN B 1 315 ? 36.531 -18.453 0.754 1 94.44 315 GLN B C 1
ATOM 7045 O O . GLN B 1 315 ? 35.656 -18.344 -0.084 1 94.44 315 GLN B O 1
ATOM 7050 N N . THR B 1 316 ? 36.438 -18.094 2.039 1 95.94 316 THR B N 1
ATOM 7051 C CA . THR B 1 316 ? 35.25 -17.453 2.537 1 95.94 316 THR B CA 1
ATOM 7052 C C . THR B 1 316 ? 35.406 -15.945 2.623 1 95.94 316 THR B C 1
ATOM 7054 O O . THR B 1 316 ? 36.406 -15.453 3.133 1 95.94 316 THR B O 1
ATOM 7057 N N . ILE B 1 317 ? 34.5 -15.25 2.088 1 95.56 317 ILE B N 1
ATOM 7058 C CA . ILE B 1 317 ? 34.531 -13.789 2.07 1 95.56 317 ILE B CA 1
ATOM 7059 C C . ILE B 1 317 ? 33.281 -13.234 2.748 1 95.56 317 ILE B C 1
ATOM 7061 O O . ILE B 1 317 ? 32.188 -13.789 2.598 1 95.56 317 ILE B O 1
ATOM 7065 N N . SER B 1 318 ? 33.469 -12.141 3.492 1 97.12 318 SER B N 1
ATOM 7066 C CA . SER B 1 318 ? 32.375 -11.438 4.137 1 97.12 318 SER B CA 1
ATOM 7067 C C . SER B 1 318 ? 32.031 -10.141 3.41 1 97.12 318 SER B C 1
ATOM 7069 O O . SER B 1 318 ? 32.938 -9.312 3.17 1 97.12 318 SER B O 1
ATOM 7071 N N . ILE B 1 319 ? 30.828 -9.938 3.045 1 97.44 319 ILE B N 1
ATOM 7072 C CA . ILE B 1 319 ? 30.375 -8.773 2.303 1 97.44 319 ILE B CA 1
ATOM 7073 C C . ILE B 1 319 ? 29.375 -7.98 3.148 1 97.44 319 ILE B C 1
ATOM 7075 O O . ILE B 1 319 ? 28.312 -8.484 3.49 1 97.44 319 ILE B O 1
ATOM 7079 N N . PRO B 1 320 ? 29.75 -6.75 3.537 1 97.62 320 PRO B N 1
ATOM 7080 C CA . PRO B 1 320 ? 28.75 -5.918 4.211 1 97.62 320 PRO B CA 1
ATOM 7081 C C . PRO B 1 320 ? 27.609 -5.512 3.293 1 97.62 320 PRO B C 1
ATOM 7083 O O . PRO B 1 320 ? 27.797 -5.344 2.088 1 97.62 320 PRO B O 1
ATOM 7086 N N . TYR B 1 321 ? 26.438 -5.414 3.875 1 97.56 321 TYR B N 1
ATOM 7087 C CA . TYR B 1 321 ? 25.297 -5.055 3.033 1 97.56 321 TYR B CA 1
ATOM 7088 C C . TYR B 1 321 ? 24.281 -4.234 3.812 1 97.56 321 TYR B C 1
ATOM 7090 O O . TYR B 1 321 ? 24.297 -4.23 5.047 1 97.56 321 TYR B O 1
ATOM 7098 N N . GLY B 1 322 ? 23.484 -3.443 3.094 1 96.62 322 GLY B N 1
ATOM 7099 C CA . GLY B 1 322 ? 22.328 -2.756 3.645 1 96.62 322 GLY B CA 1
ATOM 7100 C C . GLY B 1 322 ? 21.031 -3.525 3.459 1 96.62 322 GLY B C 1
ATOM 7101 O O . GLY B 1 322 ? 20.25 -3.654 4.398 1 96.62 322 GLY B O 1
ATOM 7102 N N . MET B 1 323 ? 20.875 -4.102 2.287 1 96.56 323 MET B N 1
ATOM 7103 C CA . MET B 1 323 ? 19.719 -4.93 1.959 1 96.56 323 MET B CA 1
ATOM 7104 C C . MET B 1 323 ? 20.125 -6.098 1.065 1 96.56 323 MET B C 1
ATOM 7106 O O . MET B 1 323 ? 20.984 -5.949 0.192 1 96.56 323 MET B O 1
ATOM 7110 N N . VAL B 1 324 ? 19.453 -7.23 1.292 1 98 324 VAL B N 1
ATOM 7111 C CA . VAL B 1 324 ? 19.75 -8.414 0.492 1 98 324 VAL B CA 1
ATOM 7112 C C . VAL B 1 324 ? 18.469 -9.031 -0.033 1 98 324 VAL B C 1
ATOM 7114 O O . VAL B 1 324 ? 17.484 -9.18 0.711 1 98 324 VAL B O 1
ATOM 7117 N N . LEU B 1 325 ? 18.422 -9.25 -1.305 1 98.25 325 LEU B N 1
ATOM 7118 C CA . LEU B 1 325 ? 17.359 -10.016 -1.944 1 98.25 325 LEU B CA 1
ATOM 7119 C C . LEU B 1 325 ? 17.797 -11.445 -2.213 1 98.25 325 LEU B C 1
ATOM 7121 O O . LEU B 1 325 ? 18.859 -11.672 -2.791 1 98.25 325 LEU B O 1
ATOM 7125 N N . TRP B 1 326 ? 17.016 -12.359 -1.726 1 98.38 326 TRP B N 1
ATOM 7126 C CA . TRP B 1 326 ? 17.266 -13.781 -1.951 1 98.38 326 TRP B CA 1
ATOM 7127 C C . TRP B 1 326 ? 16.344 -14.32 -3.049 1 98.38 326 TRP B C 1
ATOM 7129 O O . TRP B 1 326 ? 15.148 -14.516 -2.832 1 98.38 326 TRP B O 1
ATOM 7139 N N . SER B 1 327 ? 16.859 -14.508 -4.195 1 96.06 327 SER B N 1
ATOM 7140 C CA . SER B 1 327 ? 16.141 -15.031 -5.355 1 96.06 327 SER B CA 1
ATOM 7141 C C . SER B 1 327 ? 16.844 -16.266 -5.926 1 96.06 327 SER B C 1
ATOM 7143 O O . SER B 1 327 ? 17.375 -16.219 -7.031 1 96.06 327 SER B O 1
ATOM 7145 N N . THR B 1 328 ? 16.781 -17.422 -5.246 1 92.62 328 THR B N 1
ATOM 7146 C CA . THR B 1 328 ? 17.609 -18.578 -5.582 1 92.62 328 THR B CA 1
ATOM 7147 C C . THR B 1 328 ? 16.734 -19.766 -5.984 1 92.62 328 THR B C 1
ATOM 7149 O O . THR B 1 328 ? 17.172 -20.906 -5.91 1 92.62 328 THR B O 1
ATOM 7152 N N . GLY B 1 329 ? 15.523 -19.5 -6.348 1 92.44 329 GLY B N 1
ATOM 7153 C CA . GLY B 1 329 ? 14.711 -20.594 -6.844 1 92.44 329 GLY B CA 1
ATOM 7154 C C . GLY B 1 329 ? 13.547 -20.922 -5.93 1 92.44 329 GLY B C 1
ATOM 7155 O O . GLY B 1 329 ? 13.211 -20.156 -5.027 1 92.44 329 GLY B O 1
ATOM 7156 N N . ILE B 1 330 ? 12.891 -22.094 -6.23 1 94.62 330 ILE B N 1
ATOM 7157 C CA . ILE B 1 330 ? 11.648 -22.422 -5.547 1 94.62 330 ILE B CA 1
ATOM 7158 C C . ILE B 1 330 ? 11.781 -23.766 -4.852 1 94.62 330 ILE B C 1
ATOM 7160 O O . ILE B 1 330 ? 12.688 -24.547 -5.168 1 94.62 330 ILE B O 1
ATOM 7164 N N . ALA B 1 331 ? 10.953 -24.031 -3.869 1 95.69 331 ALA B N 1
ATOM 7165 C CA . ALA B 1 331 ? 10.898 -25.266 -3.111 1 95.69 331 ALA B CA 1
ATOM 7166 C C . ALA B 1 331 ? 9.453 -25.688 -2.848 1 95.69 331 ALA B C 1
ATOM 7168 O O . ALA B 1 331 ? 8.547 -24.844 -2.85 1 95.69 331 ALA B O 1
ATOM 7169 N N . THR B 1 332 ? 9.25 -27.016 -2.684 1 97.25 332 THR B N 1
ATOM 7170 C CA . THR B 1 332 ? 7.926 -27.562 -2.41 1 97.25 332 THR B CA 1
ATOM 7171 C C . THR B 1 332 ? 7.418 -27.094 -1.05 1 97.25 332 THR B C 1
ATOM 7173 O O . THR B 1 332 ? 8.172 -27.047 -0.079 1 97.25 332 THR B O 1
ATOM 7176 N N . ARG B 1 333 ? 6.176 -26.719 -0.993 1 97.06 333 ARG B N 1
ATOM 7177 C CA . ARG B 1 333 ? 5.57 -26.266 0.259 1 97.06 333 ARG B CA 1
ATOM 7178 C C . ARG B 1 333 ? 5.426 -27.438 1.236 1 97.06 333 ARG B C 1
ATOM 7180 O O . ARG B 1 333 ? 5.184 -28.578 0.826 1 97.06 333 ARG B O 1
ATOM 7187 N N . PRO B 1 334 ? 5.445 -27.125 2.57 1 96.12 334 PRO B N 1
ATOM 7188 C CA . PRO B 1 334 ? 5.367 -28.188 3.582 1 96.12 334 PRO B CA 1
ATOM 7189 C C . PRO B 1 334 ? 4.078 -29 3.482 1 96.12 334 PRO B C 1
ATOM 7191 O O . PRO B 1 334 ? 4.105 -30.219 3.621 1 96.12 334 PRO B O 1
ATOM 7194 N N . VAL B 1 335 ? 2.975 -28.391 3.219 1 97.5 335 VAL B N 1
ATOM 7195 C CA . VAL B 1 335 ? 1.695 -29.078 3.139 1 97.5 335 VAL B CA 1
ATOM 7196 C C . VAL B 1 335 ? 1.723 -30.078 1.986 1 97.5 335 VAL B C 1
ATOM 7198 O O . VAL B 1 335 ? 1.145 -31.172 2.084 1 97.5 335 VAL B O 1
ATOM 7201 N N . ILE B 1 336 ? 2.391 -29.75 0.888 1 98.12 336 ILE B N 1
ATOM 7202 C CA . ILE B 1 336 ? 2.494 -30.625 -0.271 1 98.12 336 ILE B CA 1
ATOM 7203 C C . ILE B 1 336 ? 3.451 -31.781 0.038 1 98.12 336 ILE B C 1
ATOM 7205 O O . ILE B 1 336 ? 3.215 -32.906 -0.367 1 98.12 336 ILE B O 1
ATOM 7209 N N . MET B 1 337 ? 4.547 -31.484 0.788 1 97.62 337 MET B N 1
ATOM 7210 C CA . MET B 1 337 ? 5.469 -32.531 1.204 1 97.62 337 MET B CA 1
ATOM 7211 C C . MET B 1 337 ? 4.758 -33.594 2.053 1 97.62 337 MET B C 1
ATOM 7213 O O . MET B 1 337 ? 4.969 -34.781 1.873 1 97.62 337 MET B O 1
ATOM 7217 N N . ASP B 1 338 ? 3.922 -33.156 2.959 1 97.56 338 ASP B N 1
ATOM 7218 C CA . ASP B 1 338 ? 3.143 -34.031 3.803 1 97.56 338 ASP B CA 1
ATOM 7219 C C . ASP B 1 338 ? 2.174 -34.875 2.969 1 97.56 338 ASP B C 1
ATOM 7221 O O . ASP B 1 338 ? 2.008 -36.062 3.213 1 97.56 338 ASP B O 1
ATOM 7225 N N . PHE B 1 339 ? 1.547 -34.281 2.062 1 98 339 PHE B N 1
ATOM 7226 C CA . PHE B 1 339 ? 0.634 -34.969 1.157 1 98 339 PHE B CA 1
ATOM 7227 C C . PHE B 1 339 ? 1.369 -36.031 0.357 1 98 339 PHE B C 1
ATOM 7229 O O . PHE B 1 339 ? 0.891 -37.156 0.232 1 98 339 PHE B O 1
ATOM 7236 N N . MET B 1 340 ? 2.549 -35.688 -0.143 1 97.94 340 MET B N 1
ATOM 7237 C CA . MET B 1 340 ? 3.371 -36.594 -0.917 1 97.94 340 MET B CA 1
ATOM 7238 C C . MET B 1 340 ? 3.686 -37.844 -0.108 1 97.94 340 MET B C 1
ATOM 7240 O O . MET B 1 340 ? 3.631 -38.969 -0.635 1 97.94 340 MET B O 1
ATOM 7244 N N . LYS B 1 341 ? 3.965 -37.75 1.148 1 96.88 341 LYS B N 1
ATOM 7245 C CA . LYS B 1 341 ? 4.27 -38.875 2.02 1 96.88 341 LYS B CA 1
ATOM 7246 C C . LYS B 1 341 ? 3.066 -39.812 2.148 1 96.88 341 LYS B C 1
ATOM 7248 O O . LYS B 1 341 ? 3.227 -41.031 2.244 1 96.88 341 LYS B O 1
ATOM 7253 N N . GLN B 1 342 ? 1.925 -39.25 2.102 1 96.5 342 GLN B N 1
ATOM 7254 C CA . GLN B 1 342 ? 0.694 -40 2.293 1 96.5 342 GLN B CA 1
ATOM 7255 C C . GLN B 1 342 ? 0.359 -40.844 1.052 1 96.5 342 GLN B C 1
ATOM 7257 O O . GLN B 1 342 ? -0.344 -41.844 1.142 1 96.5 342 GLN B O 1
ATOM 7262 N N . ILE B 1 343 ? 0.86 -40.438 -0.048 1 96.94 343 ILE B N 1
ATOM 7263 C CA . ILE B 1 343 ? 0.411 -41.094 -1.275 1 96.94 343 ILE B CA 1
ATOM 7264 C C . ILE B 1 343 ? 1.574 -41.844 -1.918 1 96.94 343 ILE B C 1
ATOM 7266 O O . ILE B 1 343 ? 1.584 -42.062 -3.131 1 96.94 343 ILE B O 1
ATOM 7270 N N . GLY B 1 344 ? 2.623 -42.062 -1.189 1 95.69 344 GLY B N 1
ATOM 7271 C CA . GLY B 1 344 ? 3.73 -42.906 -1.634 1 95.69 344 GLY B CA 1
ATOM 7272 C C . GLY B 1 344 ? 4.75 -42.125 -2.461 1 95.69 344 GLY B C 1
ATOM 7273 O O . GLY B 1 344 ? 5.484 -42.719 -3.254 1 95.69 344 GLY B O 1
ATOM 7274 N N . GLN B 1 345 ? 4.781 -40.781 -2.391 1 96.75 345 GLN B N 1
ATOM 7275 C CA . GLN B 1 345 ? 5.754 -39.969 -3.111 1 96.75 345 GLN B CA 1
ATOM 7276 C C . GLN B 1 345 ? 6.73 -39.312 -2.148 1 96.75 345 GLN B C 1
ATOM 7278 O O . GLN B 1 345 ? 7.238 -38.219 -2.428 1 96.75 345 GLN B O 1
ATOM 7283 N N . GLY B 1 346 ? 6.926 -39.906 -1.047 1 94.44 346 GLY B N 1
ATOM 7284 C CA . GLY B 1 346 ? 7.723 -39.312 0.008 1 94.44 346 GLY B CA 1
ATOM 7285 C C . GLY B 1 346 ? 9.18 -39.125 -0.375 1 94.44 346 GLY B C 1
ATOM 7286 O O . GLY B 1 346 ? 9.883 -38.281 0.199 1 94.44 346 GLY B O 1
ATOM 7287 N N . ASN B 1 347 ? 9.664 -39.875 -1.366 1 94.38 347 ASN B N 1
ATOM 7288 C CA . ASN B 1 347 ? 11.078 -39.844 -1.747 1 94.38 347 ASN B CA 1
ATOM 7289 C C . ASN B 1 347 ? 11.32 -38.812 -2.857 1 94.38 347 ASN B C 1
ATOM 7291 O O . ASN B 1 347 ? 12.469 -38.594 -3.262 1 94.38 347 ASN B O 1
ATOM 7295 N N . ARG B 1 348 ? 10.297 -38.188 -3.312 1 94.12 348 ARG B N 1
ATOM 7296 C CA . ARG B 1 348 ? 10.422 -37.188 -4.367 1 94.12 348 ARG B CA 1
ATOM 7297 C C . ARG B 1 348 ? 10.555 -35.781 -3.779 1 94.12 348 ARG B C 1
ATOM 7299 O O . ARG B 1 348 ? 10.102 -35.531 -2.66 1 94.12 348 ARG B O 1
ATOM 7306 N N . ARG B 1 349 ? 11.086 -34.906 -4.629 1 92.25 349 ARG B N 1
ATOM 7307 C CA . ARG B 1 349 ? 11.25 -33.5 -4.211 1 92.25 349 ARG B CA 1
ATOM 7308 C C . ARG B 1 349 ? 10.047 -32.656 -4.625 1 92.25 349 ARG B C 1
ATOM 7310 O O . ARG B 1 349 ? 9.797 -31.594 -4.051 1 92.25 349 ARG B O 1
ATOM 7317 N N . VAL B 1 350 ? 9.422 -33.094 -5.629 1 95.12 350 VAL B N 1
ATOM 7318 C CA . VAL B 1 350 ? 8.281 -32.375 -6.176 1 95.12 350 VAL B CA 1
ATOM 7319 C C . VAL B 1 350 ? 7.141 -33.344 -6.477 1 95.12 350 VAL B C 1
ATOM 7321 O O . VAL B 1 350 ? 7.383 -34.5 -6.859 1 95.12 350 VAL B O 1
ATOM 7324 N N . LEU B 1 351 ? 5.93 -32.906 -6.273 1 97.44 351 LEU B N 1
ATOM 7325 C CA . LEU B 1 351 ? 4.754 -33.75 -6.508 1 97.44 351 LEU B CA 1
ATOM 7326 C C . LEU B 1 351 ? 4.699 -34.219 -7.957 1 97.44 351 LEU B C 1
ATOM 7328 O O . LEU B 1 351 ? 4.801 -33.406 -8.883 1 97.44 351 LEU B O 1
ATOM 7332 N N . ALA B 1 352 ? 4.57 -35.531 -8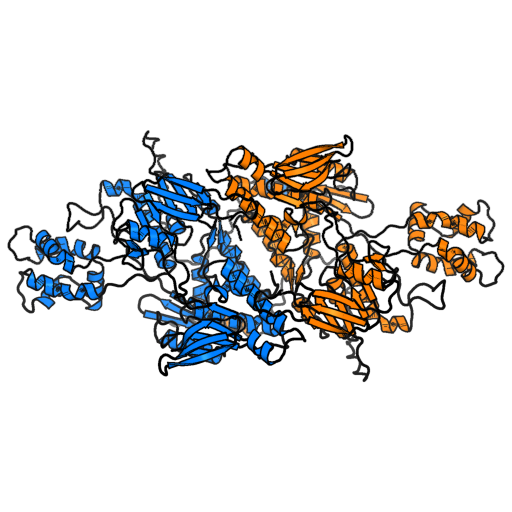.156 1 96.75 352 ALA B N 1
ATOM 7333 C CA . ALA B 1 352 ? 4.605 -36.094 -9.508 1 96.75 352 ALA B CA 1
ATOM 7334 C C . ALA B 1 352 ? 3.193 -36.344 -10.031 1 96.75 352 ALA B C 1
ATOM 7336 O O . ALA B 1 352 ? 2.33 -36.844 -9.312 1 96.75 352 ALA B O 1
ATOM 7337 N N . THR B 1 353 ? 3 -36 -11.258 1 97 353 THR B N 1
ATOM 7338 C CA . THR B 1 353 ? 1.777 -36.281 -11.992 1 97 353 THR B CA 1
ATOM 7339 C C . THR B 1 353 ? 2.086 -37.062 -13.258 1 97 353 THR B C 1
ATOM 7341 O O . THR B 1 353 ? 3.246 -37.156 -13.672 1 97 353 THR B O 1
ATOM 7344 N N . ASP B 1 354 ? 1.058 -37.688 -13.773 1 93.56 354 ASP B N 1
ATOM 7345 C CA . ASP B 1 354 ? 1.221 -38.281 -15.102 1 93.56 354 ASP B CA 1
ATOM 7346 C C . ASP B 1 354 ? 1.049 -37.219 -16.188 1 93.56 354 ASP B C 1
ATOM 7348 O O . ASP B 1 354 ? 0.999 -36.031 -15.898 1 93.56 354 ASP B O 1
ATOM 7352 N N . GLU B 1 355 ? 0.979 -37.562 -17.422 1 93.06 355 GLU B N 1
ATOM 7353 C CA . GLU B 1 355 ? 0.967 -36.656 -18.562 1 93.06 355 GLU B CA 1
ATOM 7354 C C . GLU B 1 355 ? -0.373 -35.938 -18.688 1 93.06 355 GLU B C 1
ATOM 7356 O O . GLU B 1 355 ? -0.499 -35 -19.453 1 93.06 355 GLU B O 1
ATOM 7361 N N . TRP B 1 356 ? -1.413 -36.438 -18 1 95.69 356 TRP B N 1
ATOM 7362 C CA . TRP B 1 356 ? -2.721 -35.781 -17.984 1 95.69 356 TRP B CA 1
ATOM 7363 C C . TRP B 1 356 ? -2.904 -34.969 -16.703 1 95.69 356 TRP B C 1
ATOM 7365 O O . TRP B 1 356 ? -4.023 -34.562 -16.375 1 95.69 356 TRP B O 1
ATOM 7375 N N . LEU B 1 357 ? -1.847 -34.75 -15.914 1 97.62 357 LEU B N 1
ATOM 7376 C CA . LEU B 1 357 ? -1.754 -33.906 -14.734 1 97.62 357 LEU B CA 1
ATOM 7377 C C . LEU B 1 357 ? -2.455 -34.531 -13.547 1 97.62 357 LEU B C 1
ATOM 7379 O O . LEU B 1 357 ? -2.83 -33.844 -12.586 1 97.62 357 LEU B O 1
ATOM 7383 N N . ARG B 1 358 ? -2.73 -35.844 -13.617 1 97.5 358 ARG B N 1
ATOM 7384 C CA . ARG B 1 358 ? -3.281 -36.594 -12.492 1 97.5 358 ARG B CA 1
ATOM 7385 C C . ARG B 1 358 ? -2.188 -36.969 -11.508 1 97.5 358 ARG B C 1
ATOM 7387 O O . ARG B 1 358 ? -1.127 -37.469 -11.898 1 97.5 358 ARG B O 1
ATOM 7394 N N . VAL B 1 359 ? -2.449 -36.75 -10.266 1 98.19 359 VAL B N 1
ATOM 7395 C CA . VAL B 1 359 ? -1.461 -37.094 -9.242 1 98.19 359 VAL B CA 1
ATOM 7396 C C . VAL B 1 359 ? -1.297 -38.594 -9.133 1 98.19 359 VAL B C 1
ATOM 7398 O O . VAL B 1 359 ? -2.281 -39.312 -8.984 1 98.19 359 VAL B O 1
ATOM 7401 N N . GLU B 1 360 ? -0.045 -39 -9.172 1 95.25 360 GLU B N 1
ATOM 7402 C CA . GLU B 1 360 ? 0.234 -40.438 -9.062 1 95.25 360 GLU B CA 1
ATOM 7403 C C . GLU B 1 360 ? -0.017 -40.938 -7.641 1 95.25 360 GLU B C 1
ATOM 7405 O O . GLU B 1 360 ? 0.406 -40.312 -6.672 1 95.25 360 GLU B O 1
ATOM 7410 N N . GLY B 1 361 ? -0.751 -42 -7.531 1 91.81 361 GLY B N 1
ATOM 7411 C CA . GLY B 1 361 ? -0.956 -42.594 -6.223 1 91.81 361 GLY B CA 1
ATOM 7412 C C . GLY B 1 361 ? -2.254 -42.156 -5.566 1 91.81 361 GLY B C 1
ATOM 7413 O O . GLY B 1 361 ? -2.529 -42.531 -4.426 1 91.81 361 GLY B O 1
ATOM 7414 N N . CYS B 1 362 ? -2.971 -41.344 -6.227 1 91.69 362 CYS B N 1
ATOM 7415 C CA . CYS B 1 362 ? -4.234 -40.875 -5.66 1 91.69 362 CYS B CA 1
ATOM 7416 C C . CYS B 1 362 ? -5.281 -40.688 -6.75 1 91.69 362 CYS B C 1
ATOM 7418 O O . CYS B 1 362 ? -4.965 -40.219 -7.844 1 91.69 362 CYS B O 1
ATOM 7420 N N . ASP B 1 363 ? -6.52 -41.031 -6.422 1 91.25 363 ASP B N 1
ATOM 7421 C CA . ASP B 1 363 ? -7.613 -40.875 -7.379 1 91.25 363 ASP B CA 1
ATOM 7422 C C . ASP B 1 363 ? -8.328 -39.562 -7.199 1 91.25 363 ASP B C 1
ATOM 7424 O O . ASP B 1 363 ? -8.562 -39.125 -6.074 1 91.25 363 ASP B O 1
ATOM 7428 N N . GLY B 1 364 ? -8.578 -38.875 -8.297 1 95 364 GLY B N 1
ATOM 7429 C CA . GLY B 1 364 ? -9.422 -37.688 -8.266 1 95 364 GLY B CA 1
ATOM 7430 C C . GLY B 1 364 ? -8.656 -36.438 -7.91 1 95 364 GLY B C 1
ATOM 7431 O O . GLY B 1 364 ? -9.25 -35.406 -7.535 1 95 364 GLY B O 1
ATOM 7432 N N . VAL B 1 365 ? -7.336 -36.531 -7.961 1 98.31 365 VAL B N 1
ATOM 7433 C CA . VAL B 1 365 ? -6.527 -35.375 -7.602 1 98.31 365 VAL B CA 1
ATOM 7434 C C . VAL B 1 365 ? -5.633 -35 -8.773 1 98.31 365 VAL B C 1
ATOM 7436 O O . VAL B 1 365 ? -4.949 -35.844 -9.352 1 98.31 365 VAL B O 1
ATOM 7439 N N . TYR B 1 366 ? -5.723 -33.75 -9.188 1 98.62 366 TYR B N 1
ATOM 7440 C CA . TYR B 1 366 ? -4.848 -33.156 -10.195 1 98.62 366 TYR B CA 1
ATOM 7441 C C . TYR B 1 366 ? -3.893 -32.156 -9.562 1 98.62 366 TYR B C 1
ATOM 7443 O O . TYR B 1 366 ? -4.191 -31.578 -8.508 1 98.62 366 TYR B O 1
ATOM 7451 N N . ALA B 1 367 ? -2.756 -31.969 -10.141 1 98.62 367 ALA B N 1
ATOM 7452 C CA . ALA B 1 367 ? -1.812 -30.953 -9.68 1 98.62 367 ALA B CA 1
ATOM 7453 C C . ALA B 1 367 ? -1.211 -30.188 -10.852 1 98.62 367 ALA B C 1
ATOM 7455 O O . ALA B 1 367 ? -0.894 -30.781 -11.891 1 98.62 367 ALA B O 1
ATOM 7456 N N . LEU B 1 368 ? -1.132 -28.875 -10.672 1 97.19 368 LEU B N 1
ATOM 7457 C CA . LEU B 1 368 ? -0.713 -27.938 -11.719 1 97.19 368 LEU B CA 1
ATOM 7458 C C . LEU B 1 368 ? 0.283 -26.922 -11.18 1 97.19 368 LEU B C 1
ATOM 7460 O O . LEU B 1 368 ? 0.249 -26.578 -9.992 1 97.19 368 LEU B O 1
ATOM 7464 N N . GLY B 1 369 ? 1.076 -26.391 -12.117 1 97.25 369 GLY B N 1
ATOM 7465 C CA . GLY B 1 369 ? 1.947 -25.281 -11.773 1 97.25 369 GLY B CA 1
ATOM 7466 C C . GLY B 1 369 ? 3.211 -25.719 -11.055 1 97.25 369 GLY B C 1
ATOM 7467 O O . GLY B 1 369 ? 3.682 -26.844 -11.234 1 97.25 369 GLY B O 1
ATOM 7468 N N . ASP B 1 370 ? 3.721 -24.828 -10.234 1 96.5 370 ASP B N 1
ATOM 7469 C CA . ASP B 1 370 ? 5.043 -24.984 -9.633 1 96.5 370 ASP B CA 1
ATOM 7470 C C . ASP B 1 370 ? 5.027 -26.047 -8.539 1 96.5 370 ASP B C 1
ATOM 7472 O O . ASP B 1 370 ? 6.082 -26.516 -8.094 1 96.5 370 ASP B O 1
ATOM 7476 N N . CYS B 1 371 ? 3.891 -26.469 -8.125 1 97.12 371 CYS B N 1
ATOM 7477 C CA . CYS B 1 371 ? 3.834 -27.438 -7.039 1 97.12 371 CYS B CA 1
ATOM 7478 C C . CYS B 1 371 ? 4.02 -28.859 -7.559 1 97.12 371 CYS B C 1
ATOM 7480 O O . CYS B 1 371 ? 4.191 -29.781 -6.773 1 97.12 371 CYS B O 1
ATOM 7482 N N . ALA B 1 372 ? 4.039 -29.016 -8.883 1 97 372 ALA B N 1
ATOM 7483 C CA . ALA B 1 372 ? 4.066 -30.359 -9.438 1 97 372 ALA B CA 1
ATOM 7484 C C . ALA B 1 372 ? 4.969 -30.438 -10.664 1 97 372 ALA B C 1
ATOM 7486 O O . ALA B 1 372 ? 5.371 -29.406 -11.211 1 97 372 ALA B O 1
ATOM 7487 N N . THR B 1 373 ? 5.379 -31.625 -10.977 1 95.25 373 THR B N 1
ATOM 7488 C CA . THR B 1 373 ? 6.113 -31.922 -12.203 1 95.25 373 THR B CA 1
ATOM 7489 C C . THR B 1 373 ? 5.543 -33.156 -12.883 1 95.25 373 THR B C 1
ATOM 7491 O O . THR B 1 373 ? 4.969 -34.031 -12.219 1 95.25 373 THR B O 1
ATOM 7494 N N . ILE B 1 374 ? 5.633 -33.219 -14.156 1 94.19 374 ILE B N 1
ATOM 7495 C CA . ILE B 1 374 ? 5.148 -34.375 -14.914 1 94.19 374 ILE B CA 1
ATOM 7496 C C . ILE B 1 374 ? 6.211 -35.469 -14.922 1 94.19 374 ILE B C 1
ATOM 7498 O O . ILE B 1 374 ? 7.336 -35.219 -15.367 1 94.19 374 ILE B O 1
ATOM 7502 N N . ASN B 1 375 ? 5.883 -36.531 -14.352 1 91.25 375 ASN B N 1
ATOM 7503 C CA . ASN B 1 375 ? 6.734 -37.719 -14.43 1 91.25 375 ASN B CA 1
ATOM 7504 C C . ASN B 1 375 ? 6.508 -38.469 -15.727 1 91.25 375 ASN B C 1
ATOM 7506 O O . ASN B 1 375 ? 5.715 -39.406 -15.766 1 91.25 375 ASN B O 1
ATOM 7510 N N . GLN B 1 376 ? 7.289 -38.094 -16.672 1 86.25 376 GLN B N 1
ATOM 7511 C CA . GLN B 1 376 ? 7.082 -38.656 -18 1 86.25 376 GLN B CA 1
ATOM 7512 C C . GLN B 1 376 ? 7.457 -40.156 -18.031 1 86.25 376 GLN B C 1
ATOM 7514 O O . GLN B 1 376 ? 8.5 -40.531 -17.5 1 86.25 376 GLN B O 1
ATOM 7519 N N . ARG B 1 377 ? 6.637 -40.906 -18.609 1 86.12 377 ARG B N 1
ATOM 7520 C CA . ARG B 1 377 ? 6.871 -42.344 -18.703 1 86.12 377 ARG B CA 1
ATOM 7521 C C . ARG B 1 377 ? 7.941 -42.656 -19.75 1 86.12 377 ARG B C 1
ATOM 7523 O O . ARG B 1 377 ? 7.98 -42.031 -20.812 1 86.12 377 ARG B O 1
ATOM 7530 N N . LYS B 1 378 ? 8.727 -43.625 -19.438 1 87.5 378 LYS B N 1
ATOM 7531 C CA . LYS B 1 378 ? 9.781 -44.062 -20.359 1 87.5 378 LYS B CA 1
ATOM 7532 C C . LYS B 1 378 ? 9.25 -45.062 -21.359 1 87.5 378 LYS B C 1
ATOM 7534 O O . LYS B 1 378 ? 8.484 -45.969 -21 1 87.5 378 LYS B O 1
ATOM 7539 N N . VAL B 1 379 ? 9.617 -44.875 -22.531 1 86.69 379 VAL B N 1
ATOM 7540 C CA . VAL B 1 379 ? 9.195 -45.781 -23.594 1 86.69 379 VAL B CA 1
ATOM 7541 C C . VAL B 1 379 ? 9.766 -47.188 -23.328 1 86.69 379 VAL B C 1
ATOM 7543 O O . VAL B 1 379 ? 9.086 -48.188 -23.547 1 86.69 379 VAL B O 1
ATOM 7546 N N . MET B 1 380 ? 10.938 -47.219 -22.812 1 88.31 380 MET B N 1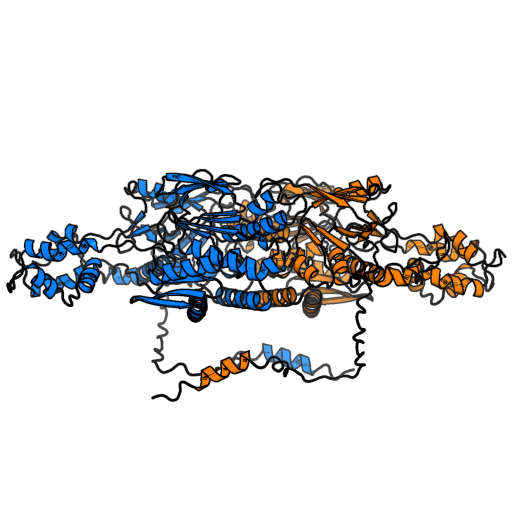
ATOM 7547 C CA . MET B 1 380 ? 11.633 -48.5 -22.594 1 88.31 380 MET B CA 1
ATOM 7548 C C . MET B 1 380 ? 10.922 -49.344 -21.547 1 88.31 380 MET B C 1
ATOM 7550 O O . MET B 1 380 ? 10.977 -50.562 -21.578 1 88.31 380 MET B O 1
ATOM 7554 N N . GLU B 1 381 ? 10.234 -48.656 -20.688 1 87.44 381 GLU B N 1
ATOM 7555 C CA . GLU B 1 381 ? 9.492 -49.375 -19.656 1 87.44 381 GLU B CA 1
ATOM 7556 C C . GLU B 1 381 ? 8.273 -50.094 -20.234 1 87.44 381 GLU B C 1
ATOM 7558 O O . GLU B 1 381 ? 7.785 -51.062 -19.672 1 87.44 381 GLU B O 1
ATOM 7563 N N . ASP B 1 382 ? 7.855 -49.625 -21.391 1 88.62 382 ASP B N 1
ATOM 7564 C CA . ASP B 1 382 ? 6.645 -50.188 -22 1 88.62 382 ASP B CA 1
ATOM 7565 C C . ASP B 1 382 ? 6.949 -50.875 -23.328 1 88.62 382 ASP B C 1
ATOM 7567 O O . ASP B 1 382 ? 6.035 -51.219 -24.078 1 88.62 382 ASP B O 1
ATOM 7571 N N . ILE B 1 383 ? 8.172 -51.062 -23.625 1 87.62 383 ILE B N 1
ATOM 7572 C CA . ILE B 1 383 ? 8.586 -51.469 -24.969 1 87.62 383 ILE B CA 1
ATOM 7573 C C . ILE B 1 383 ? 7.988 -52.844 -25.297 1 87.62 383 ILE B C 1
ATOM 7575 O O . ILE B 1 383 ? 7.531 -53.062 -26.422 1 87.62 383 ILE B O 1
ATOM 7579 N N . ALA B 1 384 ? 7.918 -53.75 -24.375 1 87.12 384 ALA B N 1
ATOM 7580 C CA . ALA B 1 384 ? 7.395 -55.094 -24.594 1 87.12 384 ALA B CA 1
ATOM 7581 C C . ALA B 1 384 ? 5.895 -55.062 -24.875 1 87.12 384 ALA B C 1
ATOM 7583 O O . ALA B 1 384 ? 5.41 -55.719 -25.781 1 87.12 384 ALA B O 1
ATOM 7584 N N . VAL B 1 385 ? 5.266 -54.25 -24.094 1 88.56 385 VAL B N 1
ATOM 7585 C CA . VAL B 1 385 ? 3.814 -54.188 -24.234 1 88.56 385 VAL B CA 1
ATOM 7586 C C . VAL B 1 385 ? 3.457 -53.469 -25.531 1 88.56 385 VAL B C 1
ATOM 7588 O O . VAL B 1 385 ? 2.484 -53.812 -26.203 1 88.56 385 VAL B O 1
ATOM 7591 N N . ILE B 1 386 ? 4.207 -52.469 -25.891 1 87.75 386 ILE B N 1
ATOM 7592 C CA . ILE B 1 386 ? 4 -51.75 -27.141 1 87.75 386 ILE B CA 1
ATOM 7593 C C . ILE B 1 386 ? 4.16 -52.719 -28.312 1 87.75 386 ILE B C 1
ATOM 7595 O O . ILE B 1 386 ? 3.32 -52.75 -29.219 1 87.75 386 ILE B O 1
ATOM 7599 N N . PHE B 1 387 ? 5.184 -53.5 -28.281 1 86.75 387 PHE B N 1
ATOM 7600 C CA . PHE B 1 387 ? 5.457 -54.469 -29.328 1 86.75 387 PHE B CA 1
ATOM 7601 C C . PHE B 1 387 ? 4.328 -55.5 -29.422 1 86.75 387 PHE B C 1
ATOM 7603 O O . PHE B 1 387 ? 3.883 -55.844 -30.531 1 86.75 387 PHE B O 1
ATOM 7610 N N . SER B 1 388 ? 3.926 -55.938 -28.297 1 86.69 388 SER B N 1
ATOM 7611 C CA . SER B 1 388 ? 2.865 -56.938 -28.266 1 86.69 388 SER B CA 1
ATOM 7612 C C . SER B 1 388 ? 1.565 -56.406 -28.844 1 86.69 388 SER B C 1
ATOM 7614 O O . SER B 1 388 ? 0.842 -57.094 -29.547 1 86.69 388 SER B O 1
ATOM 7616 N N . LYS B 1 389 ? 1.299 -55.125 -28.562 1 85.12 389 LYS B N 1
ATOM 7617 C CA . LYS B 1 389 ? 0.073 -54.531 -29.062 1 85.12 389 LYS B CA 1
ATOM 7618 C C . LYS B 1 389 ? 0.157 -54.281 -30.562 1 85.12 389 LYS B C 1
ATOM 7620 O O . LYS B 1 389 ? -0.863 -54.281 -31.266 1 85.12 389 LYS B O 1
ATOM 7625 N N . ALA B 1 390 ? 1.326 -54.062 -31.047 1 81.69 390 ALA B N 1
ATOM 7626 C CA . ALA B 1 390 ? 1.533 -53.875 -32.469 1 81.69 390 ALA B CA 1
ATOM 7627 C C . ALA B 1 390 ? 1.485 -55.188 -33.219 1 81.69 390 ALA B C 1
ATOM 7629 O O . ALA B 1 390 ? 1.059 -55.25 -34.375 1 81.69 390 ALA B O 1
ATOM 7630 N N . ASP B 1 391 ? 1.982 -56.219 -32.562 1 82.62 391 ASP B N 1
ATOM 7631 C CA . ASP B 1 391 ? 2.023 -57.562 -33.156 1 82.62 391 ASP B CA 1
ATOM 7632 C C . ASP B 1 391 ? 0.676 -58.25 -33.031 1 82.62 391 ASP B C 1
ATOM 7634 O O . ASP B 1 391 ? 0.56 -59.25 -32.312 1 82.62 391 ASP B O 1
ATOM 7638 N N . LYS B 1 392 ? -0.239 -57.875 -33.781 1 78.94 392 LYS B N 1
ATOM 7639 C CA . LYS B 1 392 ? -1.607 -58.375 -33.656 1 78.94 392 LYS B CA 1
ATOM 7640 C C . LYS B 1 392 ? -1.675 -59.844 -33.969 1 78.94 392 LYS B C 1
ATOM 7642 O O . LYS B 1 392 ? -2.527 -60.562 -33.438 1 78.94 392 LYS B O 1
ATOM 7647 N N . ASN B 1 393 ? -0.754 -60.344 -34.844 1 80.69 393 ASN B N 1
ATOM 7648 C CA . ASN B 1 393 ? -0.802 -61.75 -35.281 1 80.69 393 ASN B CA 1
ATOM 7649 C C . ASN B 1 393 ? 0.139 -62.625 -34.438 1 80.69 393 ASN B C 1
ATOM 7651 O O . ASN B 1 393 ? 0.323 -63.781 -34.75 1 80.69 393 ASN B O 1
ATOM 7655 N N . ASN B 1 394 ? 0.807 -62.062 -33.406 1 82.75 394 ASN B N 1
ATOM 7656 C CA . ASN B 1 394 ? 1.713 -62.781 -32.5 1 82.75 394 ASN B CA 1
ATOM 7657 C C . ASN B 1 394 ? 2.812 -63.5 -33.281 1 82.75 394 ASN B C 1
ATOM 7659 O O . ASN B 1 394 ? 3.105 -64.625 -33.031 1 82.75 394 ASN B O 1
ATOM 7663 N N . SER B 1 395 ? 3.291 -62.875 -34.344 1 81.62 395 SER B N 1
ATOM 7664 C CA . SER B 1 395 ? 4.309 -63.469 -35.188 1 81.62 395 SER B CA 1
ATOM 7665 C C . SER B 1 395 ? 5.707 -63.281 -34.625 1 81.62 395 SER B C 1
ATOM 7667 O O . SER B 1 395 ? 6.66 -63.938 -35.031 1 81.62 395 SER B O 1
ATOM 7669 N N . GLY B 1 396 ? 5.828 -62.375 -33.562 1 81.19 396 GLY B N 1
ATOM 7670 C CA . GLY B 1 396 ? 7.129 -62.062 -33.031 1 81.19 396 GLY B CA 1
ATOM 7671 C C . GLY B 1 396 ? 7.895 -61.031 -33.844 1 81.19 396 GLY B C 1
ATOM 7672 O O . GLY B 1 396 ? 8.992 -60.625 -33.469 1 81.19 396 GLY B O 1
ATOM 7673 N N . THR B 1 397 ? 7.383 -60.781 -35 1 83.12 397 THR B N 1
ATOM 7674 C CA . THR B 1 397 ? 7.973 -59.75 -35.875 1 83.12 397 THR B CA 1
ATOM 7675 C C . THR B 1 397 ? 6.918 -58.75 -36.312 1 83.12 397 THR B C 1
ATOM 7677 O O . THR B 1 397 ? 5.723 -59.031 -36.281 1 83.12 397 THR B O 1
ATOM 7680 N N . LEU B 1 398 ? 7.328 -57.531 -36.469 1 79.81 398 LEU B N 1
ATOM 7681 C CA . LEU B 1 398 ? 6.422 -56.5 -36.906 1 79.81 398 LEU B CA 1
ATOM 7682 C C . LEU B 1 398 ? 6.793 -56 -38.312 1 79.81 398 LEU B C 1
ATOM 7684 O O . LEU B 1 398 ? 7.977 -55.875 -38.625 1 79.81 398 LEU B O 1
ATOM 7688 N N . ASP B 1 399 ? 5.77 -55.938 -39.156 1 75.38 399 ASP B N 1
ATOM 7689 C CA . ASP B 1 399 ? 6 -55.281 -40.438 1 75.38 399 ASP B CA 1
ATOM 7690 C C . ASP B 1 399 ? 5.594 -53.812 -40.375 1 75.38 399 ASP B C 1
ATOM 7692 O O . ASP B 1 399 ? 5.031 -53.344 -39.406 1 75.38 399 ASP B O 1
ATOM 7696 N N . LEU B 1 400 ? 5.977 -53.031 -41.344 1 69.88 400 LEU B N 1
ATOM 7697 C CA . LEU B 1 400 ? 5.762 -51.562 -41.406 1 69.88 400 LEU B CA 1
ATOM 7698 C C . LEU B 1 400 ? 4.277 -51.25 -41.281 1 69.88 400 LEU B C 1
ATOM 7700 O O . LEU B 1 400 ? 3.904 -50.219 -40.688 1 69.88 400 LEU B O 1
ATOM 7704 N N . LYS B 1 401 ? 3.457 -52.062 -41.812 1 70.06 401 LYS B N 1
ATOM 7705 C CA . LYS B 1 401 ? 2.014 -51.844 -41.781 1 70.06 401 LYS B CA 1
ATOM 7706 C C . LYS B 1 401 ? 1.47 -52 -40.344 1 70.06 401 LYS B C 1
ATOM 7708 O O . LYS B 1 401 ? 0.6 -51.219 -39.938 1 70.06 401 LYS B O 1
ATOM 7713 N N . ASP B 1 402 ? 1.964 -52.969 -39.656 1 70.69 402 ASP B N 1
ATOM 7714 C CA . ASP B 1 402 ? 1.543 -53.219 -38.281 1 70.69 402 ASP B CA 1
ATOM 7715 C C . ASP B 1 402 ? 1.916 -52.031 -37.375 1 70.69 402 ASP B C 1
ATOM 7717 O O . ASP B 1 402 ? 1.2 -51.75 -36.406 1 70.69 402 ASP B O 1
ATOM 7721 N N . PHE B 1 403 ? 2.887 -51.375 -37.719 1 71.75 403 PHE B N 1
ATOM 7722 C CA . PHE B 1 403 ? 3.428 -50.312 -36.875 1 71.75 403 PHE B CA 1
ATOM 7723 C C . PHE B 1 403 ? 2.662 -49.031 -37.094 1 71.75 403 PHE B C 1
ATOM 7725 O O . PHE B 1 403 ? 2.545 -48.188 -36.188 1 71.75 403 PHE B O 1
ATOM 7732 N N . LYS B 1 404 ? 2.23 -48.844 -38.25 1 71.69 404 LYS B N 1
ATOM 7733 C CA . LYS B 1 404 ? 1.633 -47.562 -38.594 1 71.69 404 LYS B CA 1
ATOM 7734 C C . LYS B 1 404 ? 0.493 -47.219 -37.656 1 71.69 404 LYS B C 1
ATOM 7736 O O . LYS B 1 404 ? 0.354 -46.062 -37.25 1 71.69 404 LYS B O 1
ATOM 7741 N N . ASP B 1 405 ? -0.233 -48.25 -37.188 1 71.88 405 ASP B N 1
ATOM 7742 C CA . ASP B 1 405 ? -1.396 -48 -36.344 1 71.88 405 ASP B CA 1
ATOM 7743 C C . ASP B 1 405 ? -0.971 -47.594 -34.938 1 71.88 405 ASP B C 1
ATOM 7745 O O . ASP B 1 405 ? -1.675 -46.844 -34.25 1 71.88 405 ASP B O 1
ATOM 7749 N N . VAL B 1 406 ? 0.185 -48.062 -34.562 1 78.94 406 VAL B N 1
ATOM 7750 C CA . VAL B 1 406 ? 0.587 -47.875 -33.188 1 78.94 406 VAL B CA 1
ATOM 7751 C C . VAL B 1 406 ? 1.538 -46.688 -33.062 1 78.94 406 VAL B C 1
ATOM 7753 O O . VAL B 1 406 ? 1.664 -46.094 -31.984 1 78.94 406 VAL B O 1
ATOM 7756 N N . VAL B 1 407 ? 2.045 -46.344 -34.156 1 77.88 407 VAL B N 1
ATOM 7757 C CA . VAL B 1 407 ? 3.07 -45.312 -34.156 1 77.88 407 VAL B CA 1
ATOM 7758 C C . VAL B 1 407 ? 2.467 -44 -33.688 1 77.88 407 VAL B C 1
ATOM 7760 O O . VAL B 1 407 ? 3.068 -43.281 -32.906 1 77.88 407 VAL B O 1
ATOM 7763 N N . ASP B 1 408 ? 1.318 -43.719 -34.188 1 81.94 408 ASP B N 1
ATOM 7764 C CA . ASP B 1 408 ? 0.667 -42.469 -33.812 1 81.94 408 ASP B CA 1
ATOM 7765 C C . ASP B 1 408 ? 0.368 -42.438 -32.344 1 81.94 408 ASP B C 1
ATOM 7767 O O . ASP B 1 408 ? 0.526 -41.375 -31.688 1 81.94 408 ASP B O 1
ATOM 7771 N N . HIS B 1 409 ? -0.016 -43.5 -31.828 1 86.44 409 HIS B N 1
ATOM 7772 C CA . HIS B 1 409 ? -0.322 -43.562 -30.406 1 86.44 409 HIS B CA 1
ATOM 7773 C C . HIS B 1 409 ? 0.944 -43.469 -29.562 1 86.44 409 HIS B C 1
ATOM 7775 O O . HIS B 1 409 ? 0.937 -42.844 -28.5 1 86.44 409 HIS B O 1
ATOM 7781 N N . ILE B 1 410 ? 1.999 -44.031 -30.047 1 84.38 410 ILE B N 1
ATOM 7782 C CA . ILE B 1 410 ? 3.277 -43.938 -29.344 1 84.38 410 ILE B CA 1
ATOM 7783 C C . ILE B 1 410 ? 3.77 -42.5 -29.312 1 84.38 410 ILE B C 1
ATOM 7785 O O . ILE B 1 410 ? 4.188 -42 -28.266 1 84.38 410 ILE B O 1
ATOM 7789 N N . SER B 1 411 ? 3.607 -41.875 -30.375 1 83.38 411 SER B N 1
ATOM 7790 C CA . SER B 1 411 ? 4.074 -40.5 -30.469 1 83.38 411 SER B CA 1
ATOM 7791 C C . SER B 1 411 ? 3.27 -39.562 -29.578 1 83.38 411 SER B C 1
ATOM 7793 O O . SER B 1 411 ? 3.801 -38.594 -29.047 1 83.38 411 SER B O 1
ATOM 7795 N N . GLU B 1 412 ? 2.102 -39.875 -29.422 1 86.62 412 GLU B N 1
ATOM 7796 C CA . GLU B 1 412 ? 1.234 -39.062 -28.578 1 86.62 412 GLU B CA 1
ATOM 7797 C C . GLU B 1 412 ? 1.475 -39.344 -27.094 1 86.62 412 GLU B C 1
ATOM 7799 O O . GLU B 1 412 ? 1.492 -38.438 -26.266 1 86.62 412 GLU B O 1
ATOM 7804 N N . ARG B 1 413 ? 1.673 -40.594 -26.828 1 87.69 413 ARG B N 1
ATOM 7805 C CA . ARG B 1 413 ? 1.838 -41 -25.453 1 87.69 413 ARG B CA 1
ATOM 7806 C C . ARG B 1 413 ? 3.232 -40.656 -24.938 1 87.69 413 ARG B C 1
ATOM 7808 O O . ARG B 1 413 ? 3.404 -40.344 -23.75 1 87.69 413 ARG B O 1
ATOM 7815 N N . TYR B 1 414 ? 4.164 -40.75 -25.844 1 87.94 414 TYR B N 1
ATOM 7816 C CA . TYR B 1 414 ? 5.562 -40.531 -25.5 1 87.94 414 TYR B CA 1
ATOM 7817 C C . TYR B 1 414 ? 6.152 -39.406 -26.344 1 87.94 414 TYR B C 1
ATOM 7819 O O . TYR B 1 414 ? 6.848 -39.656 -27.344 1 87.94 414 TYR B O 1
ATOM 7827 N N . PRO B 1 415 ? 5.988 -38.219 -25.812 1 82 415 PRO B N 1
ATOM 7828 C CA . PRO B 1 415 ? 6.41 -37.094 -26.625 1 82 415 PRO B CA 1
ATOM 7829 C C . PRO B 1 415 ? 7.91 -37.062 -26.906 1 82 415 PRO B C 1
ATOM 7831 O O . PRO B 1 415 ? 8.359 -36.469 -27.875 1 82 415 PRO B O 1
ATOM 7834 N N . GLN B 1 416 ? 8.68 -37.719 -26.094 1 85.44 416 GLN B N 1
ATOM 7835 C CA . GLN B 1 416 ? 10.125 -37.781 -26.297 1 85.44 416 GLN B CA 1
ATOM 7836 C C . GLN B 1 416 ? 10.469 -38.469 -27.609 1 85.44 416 GLN B C 1
ATOM 7838 O O . GLN B 1 416 ? 11.555 -38.25 -28.156 1 85.44 416 GLN B O 1
ATOM 7843 N N . VAL B 1 417 ? 9.562 -39.25 -28.109 1 83.44 417 VAL B N 1
ATOM 7844 C CA . VAL B 1 417 ? 9.781 -39.906 -29.391 1 83.44 417 VAL B CA 1
ATOM 7845 C C . VAL B 1 417 ? 9.828 -38.875 -30.516 1 83.44 417 VAL B C 1
ATOM 7847 O O . VAL B 1 417 ? 10.742 -38.875 -31.344 1 83.44 417 VAL B O 1
ATOM 7850 N N . GLN B 1 418 ? 8.844 -38.062 -30.5 1 79.44 418 GLN B N 1
ATOM 7851 C CA . GLN B 1 418 ? 8.812 -37 -31.516 1 79.44 418 GLN B CA 1
ATOM 7852 C C . GLN B 1 418 ? 10.016 -36.062 -31.391 1 79.44 418 GLN B C 1
ATOM 7854 O O . GLN B 1 418 ? 10.578 -35.625 -32.406 1 79.44 418 GLN B O 1
ATOM 7859 N N . ILE B 1 419 ? 10.328 -35.75 -30.234 1 80.94 419 ILE B N 1
ATOM 7860 C CA . ILE B 1 419 ? 11.477 -34.875 -29.984 1 80.94 419 ILE B CA 1
ATOM 7861 C C . ILE B 1 419 ? 12.742 -35.531 -30.547 1 80.94 419 ILE B C 1
ATOM 7863 O O . ILE B 1 419 ? 13.555 -34.875 -31.203 1 80.94 419 ILE B O 1
ATOM 7867 N N . TYR B 1 420 ? 12.914 -36.812 -30.281 1 83.38 420 TYR B N 1
ATOM 7868 C CA . TYR B 1 420 ? 14.07 -37.562 -30.766 1 83.38 420 TYR B CA 1
ATOM 7869 C C . TYR B 1 420 ? 14.094 -37.594 -32.281 1 83.38 420 TYR B C 1
ATOM 7871 O O . TYR B 1 420 ? 15.148 -37.406 -32.906 1 83.38 420 TYR B O 1
ATOM 7879 N N . MET B 1 421 ? 12.984 -37.844 -32.844 1 81.69 421 MET B N 1
ATOM 7880 C CA . MET B 1 421 ? 12.883 -37.875 -34.312 1 81.69 421 MET B CA 1
ATOM 7881 C C . MET B 1 421 ? 13.258 -36.531 -34.906 1 81.69 421 MET B C 1
ATOM 7883 O O . MET B 1 421 ? 13.953 -36.5 -35.938 1 81.69 421 MET B O 1
ATOM 7887 N N . GLU B 1 422 ? 12.766 -35.531 -34.344 1 80.06 422 GLU B N 1
ATOM 7888 C CA . GLU B 1 422 ? 13.086 -34.188 -34.812 1 80.06 422 GLU B CA 1
ATOM 7889 C C . GLU B 1 422 ? 14.578 -33.875 -34.688 1 80.06 422 GLU B C 1
ATOM 7891 O O . GLU B 1 422 ? 15.188 -33.281 -35.594 1 80.06 422 GLU B O 1
ATOM 7896 N N . LYS B 1 423 ? 15.125 -34.219 -33.562 1 80.31 423 LYS B N 1
ATOM 7897 C CA . LYS B 1 423 ? 16.547 -34 -33.344 1 80.31 423 LYS B CA 1
ATOM 7898 C C . LYS B 1 423 ? 17.406 -34.75 -34.344 1 80.31 423 LYS B C 1
ATOM 7900 O O . LYS B 1 423 ? 18.422 -34.25 -34.812 1 80.31 423 LYS B O 1
ATOM 7905 N N . LYS B 1 424 ? 17 -35.969 -34.656 1 80.5 424 LYS B N 1
ATOM 7906 C CA . LYS B 1 424 ? 17.734 -36.812 -35.594 1 80.5 424 LYS B CA 1
ATOM 7907 C C . LYS B 1 424 ? 17.328 -36.531 -37.031 1 80.5 424 LYS B C 1
ATOM 7909 O O . LYS B 1 424 ? 17.828 -37.156 -37.969 1 80.5 424 LYS B O 1
ATOM 7914 N N . LYS B 1 425 ? 16.375 -35.531 -37.25 1 81.38 425 LYS B N 1
ATOM 7915 C CA . LYS B 1 425 ? 15.883 -35.125 -38.562 1 81.38 425 LYS B CA 1
ATOM 7916 C C . LYS B 1 425 ? 15.25 -36.312 -39.312 1 81.38 425 LYS B C 1
ATOM 7918 O O . LYS B 1 425 ? 15.508 -36.5 -40.5 1 81.38 425 LYS B O 1
ATOM 7923 N N . LEU B 1 426 ? 14.625 -37.094 -38.5 1 78.62 426 LEU B N 1
ATOM 7924 C CA . LEU B 1 426 ? 13.914 -38.219 -39.062 1 78.62 426 LEU B CA 1
ATOM 7925 C C . LEU B 1 426 ? 12.453 -37.844 -39.344 1 78.62 426 LEU B C 1
ATOM 7927 O O . LEU B 1 426 ? 11.766 -37.344 -38.469 1 78.62 426 LEU B O 1
ATOM 7931 N N . LYS B 1 427 ? 12.023 -37.969 -40.5 1 74.31 427 LYS B N 1
ATOM 7932 C CA . LYS B 1 427 ? 10.688 -37.531 -40.906 1 74.31 427 LYS B CA 1
ATOM 7933 C C . LYS B 1 427 ? 9.641 -38.594 -40.562 1 74.31 427 LYS B C 1
ATOM 7935 O O . LYS B 1 427 ? 8.477 -38.25 -40.312 1 74.31 427 LYS B O 1
ATOM 7940 N N . THR B 1 428 ? 10.141 -39.875 -40.656 1 75.81 428 THR B N 1
ATOM 7941 C CA . THR B 1 428 ? 9.156 -40.938 -40.469 1 75.81 428 THR B CA 1
ATOM 7942 C C . THR B 1 428 ? 9.672 -41.969 -39.469 1 75.81 428 THR B C 1
ATOM 7944 O O . THR B 1 428 ? 10.883 -42.125 -39.281 1 75.81 428 THR B O 1
ATOM 7947 N N . PHE B 1 429 ? 8.828 -42.531 -38.781 1 76.94 429 PHE B N 1
ATOM 7948 C CA . PHE B 1 429 ? 9.172 -43.625 -37.844 1 76.94 429 PHE B CA 1
ATOM 7949 C C . PHE B 1 429 ? 9.852 -44.75 -38.562 1 76.94 429 PHE B C 1
ATOM 7951 O O . PHE B 1 429 ? 10.711 -45.438 -38 1 76.94 429 PHE B O 1
ATOM 7958 N N . ASP B 1 430 ? 9.469 -44.906 -39.812 1 74.5 430 ASP B N 1
ATOM 7959 C CA . ASP B 1 430 ? 10.102 -45.938 -40.656 1 74.5 430 ASP B CA 1
ATOM 7960 C C . ASP B 1 430 ? 11.609 -45.688 -40.75 1 74.5 430 ASP B C 1
ATOM 7962 O O . ASP B 1 430 ? 12.391 -46.656 -40.719 1 74.5 430 ASP B O 1
ATOM 7966 N N . ALA B 1 431 ? 11.875 -44.5 -40.906 1 77.5 431 ALA B N 1
ATOM 7967 C CA . ALA B 1 431 ? 13.289 -44.156 -41 1 77.5 431 ALA B CA 1
ATOM 7968 C C . ALA B 1 431 ? 14.039 -44.469 -39.719 1 77.5 431 ALA B C 1
ATOM 7970 O O . ALA B 1 431 ? 15.195 -44.875 -39.75 1 77.5 431 ALA B O 1
ATOM 7971 N N . LEU B 1 432 ? 13.398 -44.344 -38.625 1 78.12 432 LEU B N 1
ATOM 7972 C CA . LEU B 1 432 ? 13.984 -44.688 -37.312 1 78.12 432 LEU B CA 1
ATOM 7973 C C . LEU B 1 432 ? 14.266 -46.188 -37.219 1 78.12 432 LEU B C 1
ATOM 7975 O O . LEU B 1 432 ? 15.336 -46.562 -36.75 1 78.12 432 LEU B O 1
ATOM 7979 N N . LEU B 1 433 ? 13.367 -46.969 -37.719 1 76 433 LEU B N 1
ATOM 7980 C CA . LEU B 1 433 ? 13.5 -48.438 -37.656 1 76 433 LEU B CA 1
ATOM 7981 C C . LEU B 1 433 ? 14.578 -48.906 -38.625 1 76 433 LEU B C 1
ATOM 7983 O O . LEU B 1 433 ? 15.352 -49.812 -38.312 1 76 433 LEU B O 1
ATOM 7987 N N . LYS B 1 434 ? 14.547 -48.281 -39.781 1 75.25 434 LYS B N 1
ATOM 7988 C CA . LYS B 1 434 ? 15.555 -48.625 -40.75 1 75.25 434 LYS B CA 1
ATOM 7989 C C . LYS B 1 434 ? 16.969 -48.312 -40.25 1 75.25 434 LYS B C 1
ATOM 7991 O O . LYS B 1 434 ? 17.891 -49.094 -40.469 1 75.25 434 LYS B O 1
ATOM 7996 N N . SER B 1 435 ? 17.031 -47.25 -39.688 1 74.62 435 SER B N 1
ATOM 7997 C CA . SER B 1 435 ? 18.328 -46.812 -39.188 1 74.62 435 SER B CA 1
ATOM 7998 C C . SER B 1 435 ? 18.828 -47.781 -38.094 1 74.62 435 SER B C 1
ATOM 8000 O O . SER B 1 435 ? 20.031 -48 -37.969 1 74.62 435 SER B O 1
ATOM 8002 N N . ALA B 1 436 ? 17.984 -48.312 -37.344 1 72.5 436 ALA B N 1
ATOM 8003 C CA . ALA B 1 436 ? 18.344 -49.25 -36.25 1 72.5 436 ALA B CA 1
ATOM 8004 C C . ALA B 1 436 ? 18.672 -50.625 -36.781 1 72.5 436 ALA B C 1
ATOM 8006 O O . ALA B 1 436 ? 19.5 -51.344 -36.219 1 72.5 436 ALA B O 1
ATOM 8007 N N . GLN B 1 437 ? 18.016 -51.094 -37.812 1 70.31 437 GLN B N 1
ATOM 8008 C CA . GLN B 1 437 ? 18.172 -52.438 -38.344 1 70.31 437 GLN B CA 1
ATOM 8009 C C . GLN B 1 437 ? 19.406 -52.5 -39.25 1 70.31 437 GLN B C 1
ATOM 8011 O O . GLN B 1 437 ? 20 -53.594 -39.375 1 70.31 437 GLN B O 1
ATOM 8016 N N . GLY B 1 438 ? 19.953 -51.531 -39.781 1 64.81 438 GLY B N 1
ATOM 8017 C CA . GLY B 1 438 ? 21.109 -51.531 -40.688 1 64.81 438 GLY B CA 1
ATOM 8018 C C . GLY B 1 438 ? 20.859 -52.25 -42 1 64.81 438 GLY B C 1
ATOM 8019 O O . GLY B 1 438 ? 21.781 -52.438 -42.781 1 64.81 438 GLY B O 1
ATOM 8020 N N . ASN B 1 439 ? 19.75 -53.031 -42.094 1 64.25 439 ASN B N 1
ATOM 8021 C CA . ASN B 1 439 ? 19.438 -53.75 -43.344 1 64.25 439 ASN B CA 1
ATOM 8022 C C . ASN B 1 439 ? 18.031 -53.406 -43.844 1 64.25 439 ASN B C 1
ATOM 8024 O O . ASN B 1 439 ? 17.297 -52.688 -43.188 1 64.25 439 ASN B O 1
ATOM 8028 N N . ASP B 1 440 ? 17.625 -53.812 -45.094 1 60.72 440 ASP B N 1
ATOM 8029 C CA . ASP B 1 440 ? 16.359 -53.469 -45.75 1 60.72 440 ASP B CA 1
ATOM 8030 C C . ASP B 1 440 ? 15.266 -54.469 -45.375 1 60.72 440 ASP B C 1
ATOM 8032 O O . ASP B 1 440 ? 14.273 -54.625 -46.094 1 60.72 440 ASP B O 1
ATOM 8036 N N . ASN B 1 441 ? 15.539 -55.188 -44.281 1 62.72 441 ASN B N 1
ATOM 8037 C CA . ASN B 1 441 ? 14.523 -56.188 -43.906 1 62.72 441 ASN B CA 1
ATOM 8038 C C . ASN B 1 441 ? 13.258 -55.5 -43.406 1 62.72 441 ASN B C 1
ATOM 8040 O O . ASN B 1 441 ? 13.32 -54.562 -42.594 1 62.72 441 ASN B O 1
ATOM 8044 N N . LYS B 1 442 ? 12.125 -55.875 -43.969 1 68.81 442 LYS B N 1
ATOM 8045 C CA . LYS B 1 442 ? 10.812 -55.281 -43.719 1 68.81 442 LYS B CA 1
ATOM 8046 C C . LYS B 1 442 ? 10.242 -55.719 -42.406 1 68.81 442 LYS B C 1
ATOM 8048 O O . LYS B 1 442 ? 9.273 -55.125 -41.906 1 68.81 442 LYS B O 1
ATOM 8053 N N . LEU B 1 443 ? 10.867 -56.781 -41.812 1 75.94 443 LEU B N 1
ATOM 8054 C CA . LEU B 1 443 ? 10.336 -57.281 -40.562 1 75.94 443 LEU B CA 1
ATOM 8055 C C . LEU B 1 443 ? 11.227 -56.875 -39.375 1 75.94 443 LEU B C 1
ATOM 8057 O O . LEU B 1 443 ? 12.453 -57 -39.469 1 75.94 443 LEU B O 1
ATOM 8061 N N . ILE B 1 444 ? 10.664 -56.281 -38.406 1 79.94 444 ILE B N 1
ATOM 8062 C CA . ILE B 1 444 ? 11.375 -55.781 -37.219 1 79.94 444 ILE B CA 1
ATOM 8063 C C . ILE B 1 444 ? 11.047 -56.625 -36 1 79.94 444 ILE B C 1
ATOM 8065 O O . ILE B 1 444 ? 9.875 -56.875 -35.719 1 79.94 444 ILE B O 1
ATOM 8069 N N . ASP B 1 445 ? 12.109 -57.219 -35.375 1 82.38 445 ASP B N 1
ATOM 8070 C CA . ASP B 1 445 ? 11.898 -57.938 -34.125 1 82.38 445 ASP B CA 1
ATOM 8071 C C . ASP B 1 445 ? 12.016 -57.031 -32.906 1 82.38 445 ASP B C 1
ATOM 8073 O O . ASP B 1 445 ? 12.266 -55.844 -33.062 1 82.38 445 ASP B O 1
ATOM 8077 N N . ILE B 1 446 ? 11.719 -57.594 -31.781 1 85 446 ILE B N 1
ATOM 8078 C CA . ILE B 1 446 ? 11.633 -56.812 -30.547 1 85 446 ILE B CA 1
ATOM 8079 C C . ILE B 1 446 ? 12.992 -56.219 -30.234 1 85 446 ILE B C 1
ATOM 8081 O O . ILE B 1 446 ? 13.07 -55.094 -29.688 1 85 446 ILE B O 1
ATOM 8085 N N . GLU B 1 447 ? 14.055 -56.938 -30.5 1 85.31 447 GLU B N 1
ATOM 8086 C CA . GLU B 1 447 ? 15.391 -56.438 -30.203 1 85.31 447 GLU B CA 1
ATOM 8087 C C . GLU B 1 447 ? 15.719 -55.219 -31.078 1 85.31 447 GLU B C 1
ATOM 8089 O O . GLU B 1 447 ? 16.328 -54.25 -30.609 1 85.31 447 GLU B O 1
ATOM 8094 N N . THR B 1 448 ? 15.406 -55.312 -32.281 1 81.69 448 THR B N 1
ATOM 8095 C CA . THR B 1 448 ? 15.602 -54.188 -33.188 1 81.69 448 THR B CA 1
ATOM 8096 C C . THR B 1 448 ? 14.75 -52.969 -32.75 1 81.69 448 THR B C 1
ATOM 8098 O O . THR B 1 448 ? 15.188 -51.844 -32.844 1 81.69 448 THR B O 1
ATOM 8101 N N . PHE B 1 449 ? 13.625 -53.312 -32.375 1 82.19 449 PHE B N 1
ATOM 8102 C CA . PHE B 1 449 ? 12.711 -52.281 -31.906 1 82.19 449 PHE B CA 1
ATOM 8103 C C . PHE B 1 449 ? 13.273 -51.594 -30.672 1 82.19 449 PHE B C 1
ATOM 8105 O O . PHE B 1 449 ? 13.258 -50.344 -30.594 1 82.19 449 PHE B O 1
ATOM 8112 N N . LYS B 1 450 ? 13.734 -52.281 -29.766 1 85.81 450 LYS B N 1
ATOM 8113 C CA . LYS B 1 450 ? 14.375 -51.75 -28.562 1 85.81 450 LYS B CA 1
ATOM 8114 C C . LYS B 1 450 ? 15.57 -50.875 -28.922 1 85.81 450 LYS B C 1
ATOM 8116 O O . LYS B 1 450 ? 15.75 -49.812 -28.344 1 85.81 450 LYS B O 1
ATOM 8121 N N . ASN B 1 451 ? 16.297 -51.312 -29.812 1 84.38 451 ASN B N 1
ATOM 8122 C CA . ASN B 1 451 ? 17.484 -50.562 -30.234 1 84.38 451 ASN B CA 1
ATOM 8123 C C . ASN B 1 451 ? 17.109 -49.25 -30.906 1 84.38 451 ASN B C 1
ATOM 8125 O O . ASN B 1 451 ? 17.812 -48.25 -30.75 1 84.38 451 ASN B O 1
ATOM 8129 N N . ALA B 1 452 ? 16.062 -49.281 -31.578 1 79.75 452 ALA B N 1
ATOM 8130 C CA . ALA B 1 452 ? 15.609 -48.094 -32.281 1 79.75 452 ALA B CA 1
ATOM 8131 C C . ALA B 1 452 ? 15.18 -47 -31.297 1 79.75 452 ALA B C 1
ATOM 8133 O O . ALA B 1 452 ? 15.344 -45.812 -31.547 1 79.75 452 ALA B O 1
ATOM 8134 N N . LEU B 1 453 ? 14.648 -47.406 -30.156 1 83.94 453 LEU B N 1
ATOM 8135 C CA . LEU B 1 453 ? 14.031 -46.438 -29.266 1 83.94 453 LEU B CA 1
ATOM 8136 C C . LEU B 1 453 ? 14.859 -46.281 -27.984 1 83.94 453 LEU B C 1
ATOM 8138 O O . LEU B 1 453 ? 14.469 -45.531 -27.078 1 83.94 453 LEU B O 1
ATOM 8142 N N . HIS B 1 454 ? 15.969 -46.875 -27.859 1 82.94 454 HIS B N 1
ATOM 8143 C CA . HIS B 1 454 ? 16.734 -46.938 -26.625 1 82.94 454 HIS B CA 1
ATOM 8144 C C . HIS B 1 454 ? 17.25 -45.531 -26.25 1 82.94 454 HIS B C 1
ATOM 8146 O O . HIS B 1 454 ? 17.453 -45.25 -25.062 1 82.94 454 HIS B O 1
ATOM 8152 N N . GLU B 1 455 ? 17.375 -44.688 -27.203 1 84.31 455 GLU B N 1
ATOM 8153 C CA . GLU B 1 455 ? 17.922 -43.344 -26.922 1 84.31 455 GLU B CA 1
ATOM 8154 C C . GLU B 1 455 ? 16.828 -42.312 -26.766 1 84.31 455 GLU B C 1
ATOM 8156 O O . GLU B 1 455 ? 17.094 -41.188 -26.375 1 84.31 455 GLU B O 1
ATOM 8161 N N . VAL B 1 456 ? 15.688 -42.719 -26.938 1 84.19 456 VAL B N 1
ATOM 8162 C CA . VAL B 1 456 ? 14.562 -41.781 -26.984 1 84.19 456 VAL B CA 1
ATOM 8163 C C . VAL B 1 456 ? 14.305 -41.219 -25.594 1 84.19 456 VAL B C 1
ATOM 8165 O O . VAL B 1 456 ? 14.016 -40.031 -25.453 1 84.19 456 VAL B O 1
ATOM 8168 N N . ASP B 1 457 ? 14.477 -41.969 -24.578 1 87.31 457 ASP B N 1
ATOM 8169 C CA . ASP B 1 457 ? 14.109 -41.562 -23.219 1 87.31 457 ASP B CA 1
ATOM 8170 C C . ASP B 1 457 ? 15.125 -40.562 -22.641 1 87.31 457 ASP B C 1
ATOM 8172 O O . ASP B 1 457 ? 14.859 -39.906 -21.641 1 87.31 457 ASP B O 1
ATOM 8176 N N . SER B 1 458 ? 16.266 -40.469 -23.234 1 80.62 458 SER B N 1
ATOM 8177 C CA . SER B 1 458 ? 17.266 -39.5 -22.781 1 80.62 458 SER B CA 1
ATOM 8178 C C . SER B 1 458 ? 16.844 -38.094 -23.109 1 80.62 458 SER B C 1
ATOM 8180 O O . SER B 1 458 ? 17.406 -37.125 -22.562 1 80.62 458 SER B O 1
ATOM 8182 N N . GLN B 1 459 ? 15.836 -37.906 -23.859 1 73.25 459 GLN B N 1
ATOM 8183 C CA . GLN B 1 459 ? 15.383 -36.594 -24.297 1 73.25 459 GLN B CA 1
ATOM 8184 C C . GLN B 1 459 ? 14.32 -36.062 -23.359 1 73.25 459 GLN B C 1
ATOM 8186 O O . GLN B 1 459 ? 13.812 -34.938 -23.562 1 73.25 459 GLN B O 1
ATOM 8191 N N . MET B 1 460 ? 14.055 -36.719 -22.391 1 73.31 460 MET B N 1
ATOM 8192 C CA . MET B 1 460 ? 13.016 -36.281 -21.453 1 73.31 460 MET B CA 1
ATOM 8193 C C . MET B 1 460 ? 13.492 -35.094 -20.625 1 73.31 460 MET B C 1
ATOM 8195 O O . MET B 1 460 ? 14.633 -35.094 -20.156 1 73.31 460 MET B O 1
ATOM 8199 N N . LYS B 1 461 ? 12.688 -33.938 -20.672 1 73.12 461 LYS B N 1
ATOM 8200 C CA . LYS B 1 461 ? 13.023 -32.812 -19.828 1 73.12 461 LYS B CA 1
ATOM 8201 C C . LYS B 1 461 ? 11.828 -32.344 -18.984 1 73.12 461 LYS B C 1
ATOM 8203 O O . LYS B 1 461 ? 10.688 -32.438 -19.438 1 73.12 461 LYS B O 1
ATOM 8208 N N . ASN B 1 462 ? 12.125 -32 -17.734 1 82.5 462 ASN B N 1
ATOM 8209 C CA . ASN B 1 462 ? 11.102 -31.422 -16.891 1 82.5 462 ASN B CA 1
ATOM 8210 C C . ASN B 1 462 ? 10.727 -30.016 -17.344 1 82.5 462 ASN B C 1
ATOM 8212 O O . ASN B 1 462 ? 11.562 -29.297 -17.906 1 82.5 462 ASN B O 1
ATOM 8216 N N . LEU B 1 463 ? 9.523 -29.766 -17.234 1 87.06 463 LEU B N 1
ATOM 8217 C CA . LEU B 1 463 ? 9.062 -28.438 -17.609 1 87.06 463 LEU B CA 1
ATOM 8218 C C . LEU B 1 463 ? 9.562 -27.391 -16.594 1 87.06 463 LEU B C 1
ATOM 8220 O O . LEU B 1 463 ? 9.625 -27.672 -15.398 1 87.06 463 LEU B O 1
ATOM 8224 N N . PRO B 1 464 ? 9.922 -26.234 -17.109 1 88.12 464 PRO B N 1
ATOM 8225 C CA . PRO B 1 464 ? 10.375 -25.188 -16.203 1 88.12 464 PRO B CA 1
ATOM 8226 C C . PRO B 1 464 ? 9.242 -24.625 -15.344 1 88.12 464 PRO B C 1
ATOM 8228 O O . PRO B 1 464 ? 8.07 -24.719 -15.719 1 88.12 464 PRO B O 1
ATOM 8231 N N . ALA B 1 465 ? 9.562 -24.109 -14.219 1 89.31 465 ALA B N 1
ATOM 8232 C CA . ALA B 1 465 ? 8.594 -23.516 -13.305 1 89.31 465 ALA B CA 1
ATOM 8233 C C . ALA B 1 465 ? 8.297 -22.078 -13.688 1 89.31 465 ALA B C 1
ATOM 8235 O O . ALA B 1 465 ? 8.828 -21.141 -13.078 1 89.31 465 ALA B O 1
ATOM 8236 N N . THR B 1 466 ? 7.504 -21.875 -14.688 1 91.81 466 THR B N 1
ATOM 8237 C CA . THR B 1 466 ? 7.184 -20.547 -15.195 1 91.81 466 THR B CA 1
ATOM 8238 C C . THR B 1 466 ? 5.676 -20.328 -15.211 1 91.81 466 THR B C 1
ATOM 8240 O O . THR B 1 466 ? 4.898 -21.281 -15.156 1 91.81 466 THR B O 1
ATOM 8243 N N . ALA B 1 467 ? 5.367 -19.062 -15.234 1 94.44 467 ALA B N 1
ATOM 8244 C CA . ALA B 1 467 ? 3.961 -18.672 -15.344 1 94.44 467 ALA B CA 1
ATOM 8245 C C . ALA B 1 467 ? 3.326 -19.25 -16.609 1 94.44 467 ALA B C 1
ATOM 8247 O O . ALA B 1 467 ? 2.164 -19.672 -16.594 1 94.44 467 ALA B O 1
ATOM 8248 N N . GLN B 1 468 ? 4.059 -19.328 -17.656 1 94.12 468 GLN B N 1
ATOM 8249 C CA . GLN B 1 468 ? 3.572 -19.828 -18.938 1 94.12 468 GLN B CA 1
ATOM 8250 C C . GLN B 1 468 ? 3.145 -21.281 -18.828 1 94.12 468 GLN B C 1
ATOM 8252 O O . GLN B 1 468 ? 2.066 -21.656 -19.297 1 94.12 468 GLN B O 1
ATOM 8257 N N . VAL B 1 469 ? 3.992 -22.094 -18.219 1 96.25 469 VAL B N 1
ATOM 8258 C CA . VAL B 1 469 ? 3.689 -23.516 -18.062 1 96.25 469 VAL B CA 1
ATOM 8259 C C . VAL B 1 469 ? 2.451 -23.688 -17.188 1 96.25 469 VAL B C 1
ATOM 8261 O O . VAL B 1 469 ? 1.525 -24.406 -17.547 1 96.25 469 VAL B O 1
ATOM 8264 N N . ALA B 1 470 ? 2.414 -22.984 -16.094 1 97.94 470 ALA B N 1
ATOM 8265 C CA . ALA B 1 470 ? 1.298 -23.078 -15.156 1 97.94 470 ALA B CA 1
ATOM 8266 C C . ALA B 1 470 ? -0.014 -22.672 -15.82 1 97.94 470 ALA B C 1
ATOM 8268 O O . ALA B 1 470 ? -1.022 -23.375 -15.695 1 97.94 470 ALA B O 1
ATOM 8269 N N . ALA B 1 471 ? 0.03 -21.578 -16.547 1 97.75 471 ALA B N 1
ATOM 8270 C CA . ALA B 1 471 ? -1.172 -21.078 -17.203 1 97.75 471 ALA B CA 1
ATOM 8271 C C . ALA B 1 471 ? -1.677 -22.078 -18.25 1 97.75 471 ALA B C 1
ATOM 8273 O O . ALA B 1 471 ? -2.879 -22.344 -18.328 1 97.75 471 ALA B O 1
ATOM 8274 N N . GLN B 1 472 ? -0.774 -22.641 -19.047 1 97.94 472 GLN B N 1
ATOM 8275 C CA . GLN B 1 472 ? -1.162 -23.594 -20.078 1 97.94 472 GLN B CA 1
ATOM 8276 C C . GLN B 1 472 ? -1.714 -24.875 -19.453 1 97.94 472 GLN B C 1
ATOM 8278 O O . GLN B 1 472 ? -2.627 -25.484 -20 1 97.94 472 GLN B O 1
ATOM 8283 N N . GLN B 1 473 ? -1.154 -25.266 -18.344 1 98.5 473 GLN B N 1
ATOM 8284 C CA . GLN B 1 473 ? -1.682 -26.438 -17.656 1 98.5 473 GLN B CA 1
ATOM 8285 C C . GLN B 1 473 ? -3.111 -26.188 -17.172 1 98.5 473 GLN B C 1
ATOM 8287 O O . GLN B 1 473 ? -3.969 -27.062 -17.297 1 98.5 473 GLN B O 1
ATOM 8292 N N . GLY B 1 474 ? -3.312 -25 -16.594 1 98.62 474 GLY B N 1
ATOM 8293 C CA . GLY B 1 474 ? -4.664 -24.656 -16.188 1 98.62 474 GLY B CA 1
ATOM 8294 C C . GLY B 1 474 ? -5.652 -24.656 -17.344 1 98.62 474 GLY B C 1
ATOM 8295 O O . GLY B 1 474 ? -6.762 -25.172 -17.219 1 98.62 474 GLY B O 1
ATOM 8296 N N . GLU B 1 475 ? -5.25 -24.094 -18.438 1 98.25 475 GLU B N 1
ATOM 8297 C CA . GLU B 1 475 ? -6.09 -24.047 -19.625 1 98.25 475 GLU B CA 1
ATOM 8298 C C . GLU B 1 475 ? -6.383 -25.453 -20.141 1 98.25 475 GLU B C 1
ATOM 8300 O O . GLU B 1 475 ? -7.52 -25.766 -20.5 1 98.25 475 GLU B O 1
ATOM 8305 N N . TYR B 1 476 ? -5.395 -26.266 -20.172 1 98.31 476 TYR B N 1
ATOM 8306 C CA . TYR B 1 476 ? -5.535 -27.656 -20.609 1 98.31 476 TYR B CA 1
ATOM 8307 C C . TYR B 1 476 ? -6.551 -28.406 -19.75 1 98.31 476 TYR B C 1
ATOM 8309 O O . TYR B 1 476 ? -7.469 -29.031 -20.281 1 98.31 476 TYR B O 1
ATOM 8317 N N . LEU B 1 477 ? -6.355 -28.328 -18.453 1 98.56 477 LEU B N 1
ATOM 8318 C CA . LEU B 1 477 ? -7.23 -29.078 -17.562 1 98.56 477 LEU B CA 1
ATOM 8319 C C . LEU B 1 477 ? -8.672 -28.594 -17.688 1 98.56 477 LEU B C 1
ATOM 8321 O O . LEU B 1 477 ? -9.602 -29.406 -17.672 1 98.56 477 LEU B O 1
ATOM 8325 N N . ALA B 1 478 ? -8.852 -27.25 -17.781 1 98.25 478 ALA B N 1
ATOM 8326 C CA . ALA B 1 478 ? -10.188 -26.703 -17.984 1 98.25 478 ALA B CA 1
ATOM 8327 C C . ALA B 1 478 ? -10.828 -27.266 -19.25 1 98.25 478 ALA B C 1
ATOM 8329 O O . ALA B 1 478 ? -12.008 -27.625 -19.25 1 98.25 478 ALA B O 1
ATOM 8330 N N . SER B 1 479 ? -10.047 -27.312 -20.328 1 97.94 479 SER B N 1
ATOM 8331 C CA . SER B 1 479 ? -10.547 -27.859 -21.578 1 97.94 479 SER B CA 1
ATOM 8332 C C . SER B 1 479 ? -10.984 -29.312 -21.422 1 97.94 479 SER B C 1
ATOM 8334 O O . SER B 1 479 ? -11.992 -29.719 -22 1 97.94 479 SER B O 1
ATOM 8336 N N . CYS B 1 480 ? -10.219 -30.094 -20.688 1 97.75 480 CYS B N 1
ATOM 8337 C CA . CYS B 1 480 ? -10.586 -31.484 -20.406 1 97.75 480 CYS B CA 1
ATOM 8338 C C . CYS B 1 480 ? -11.906 -31.547 -19.656 1 97.75 480 CYS B C 1
ATOM 8340 O O . CYS B 1 480 ? -12.797 -32.312 -20.016 1 97.75 480 CYS B O 1
ATOM 8342 N N . PHE B 1 481 ? -12.039 -30.719 -18.609 1 96.94 481 PHE B N 1
ATOM 8343 C CA . PHE B 1 481 ? -13.242 -30.734 -17.797 1 96.94 481 PHE B CA 1
ATOM 8344 C C . PHE B 1 481 ? -14.453 -30.281 -18.609 1 96.94 481 PHE B C 1
ATOM 8346 O O . PHE B 1 481 ? -15.562 -30.781 -18.406 1 96.94 481 PHE B O 1
ATOM 8353 N N . ASN B 1 482 ? -14.258 -29.344 -19.531 1 96.62 482 ASN B N 1
ATOM 8354 C CA . ASN B 1 482 ? -15.336 -28.859 -20.391 1 96.62 482 ASN B CA 1
ATOM 8355 C C . ASN B 1 482 ? -15.867 -29.953 -21.312 1 96.62 482 ASN B C 1
ATOM 8357 O O . ASN B 1 482 ? -17.031 -29.938 -21.688 1 96.62 482 ASN B O 1
ATOM 8361 N N . ARG B 1 483 ? -15.023 -30.969 -21.594 1 96.12 483 ARG B N 1
ATOM 8362 C CA . ARG B 1 483 ? -15.383 -31.984 -22.562 1 96.12 483 ARG B CA 1
ATOM 8363 C C . ARG B 1 483 ? -15.438 -33.375 -21.906 1 96.12 483 ARG B C 1
ATOM 8365 O O . ARG B 1 483 ? -15.391 -34.375 -22.594 1 96.12 483 ARG B O 1
ATOM 8372 N N . MET B 1 484 ? -15.508 -33.406 -20.641 1 94.56 484 MET B N 1
ATOM 8373 C CA . MET B 1 484 ? -15.414 -34.656 -19.891 1 94.56 484 MET B CA 1
ATOM 8374 C C . MET B 1 484 ? -16.484 -35.656 -20.328 1 94.56 484 MET B C 1
ATOM 8376 O O . MET B 1 484 ? -16.188 -36.812 -20.625 1 94.56 484 MET B O 1
ATOM 8380 N N . GLU B 1 485 ? -17.719 -35.25 -20.422 1 91.19 485 GLU B N 1
ATOM 8381 C CA . GLU B 1 485 ? -18.828 -36.125 -20.812 1 91.19 485 GLU B CA 1
ATOM 8382 C C . GLU B 1 485 ? -18.625 -36.656 -22.219 1 91.19 485 GLU B C 1
ATOM 8384 O O . GLU B 1 485 ? -18.844 -37.844 -22.469 1 91.19 485 GLU B O 1
ATOM 8389 N N . GLN B 1 486 ? -18.266 -35.812 -23.047 1 93.69 486 GLN B N 1
ATOM 8390 C CA . GLN B 1 486 ? -18.047 -36.188 -24.438 1 93.69 486 GLN B CA 1
ATOM 8391 C C . GLN B 1 486 ? -16.891 -37.188 -24.547 1 93.69 486 GLN B C 1
ATOM 8393 O O . GLN B 1 486 ? -16.984 -38.188 -25.266 1 93.69 486 GLN B O 1
ATOM 8398 N N . CYS B 1 487 ? -15.852 -36.969 -23.781 1 94.25 487 CYS B N 1
ATOM 8399 C CA . CYS B 1 487 ? -14.648 -37.781 -23.922 1 94.25 487 CYS B CA 1
ATOM 8400 C C . CYS B 1 487 ? -14.781 -39.062 -23.141 1 94.25 487 CYS B C 1
ATOM 8402 O O . CYS B 1 487 ? -14.008 -40 -23.344 1 94.25 487 CYS B O 1
ATOM 8404 N N . GLU B 1 488 ? -15.656 -39.125 -22.25 1 91.12 488 GLU B N 1
ATOM 8405 C CA . GLU B 1 488 ? -15.977 -40.406 -21.609 1 91.12 488 GLU B CA 1
ATOM 8406 C C . GLU B 1 488 ? -16.656 -41.344 -22.578 1 91.12 488 GLU B C 1
ATOM 8408 O O . GLU B 1 488 ? -16.422 -42.562 -22.547 1 91.12 488 GLU B O 1
ATOM 8413 N N . LYS B 1 489 ? -17.438 -40.812 -23.453 1 92.69 489 LYS B N 1
ATOM 8414 C CA . LYS B 1 489 ? -18.156 -41.594 -24.453 1 92.69 489 LYS B CA 1
ATOM 8415 C C . LYS B 1 489 ? -17.266 -41.875 -25.672 1 92.69 489 LYS B C 1
ATOM 8417 O O . LYS B 1 489 ? -17.281 -42.969 -26.219 1 92.69 489 LYS B O 1
ATOM 8422 N N . TYR B 1 490 ? -16.547 -40.812 -25.969 1 94.75 490 TYR B N 1
ATOM 8423 C CA . TYR B 1 490 ? -15.68 -40.875 -27.141 1 94.75 490 TYR B CA 1
ATOM 8424 C C . TYR B 1 490 ? -14.258 -40.438 -26.781 1 94.75 490 TYR B C 1
ATOM 8426 O O . TYR B 1 490 ? -13.859 -39.312 -27.094 1 94.75 490 TYR B O 1
ATOM 8434 N N . PRO B 1 491 ? -13.492 -41.312 -26.25 1 94.5 491 PRO B N 1
ATOM 8435 C CA . PRO B 1 491 ? -12.133 -40.938 -25.828 1 94.5 491 PRO B CA 1
ATOM 8436 C C . PRO B 1 491 ? -11.273 -40.438 -26.984 1 94.5 491 PRO B C 1
ATOM 8438 O O . PRO B 1 491 ? -11.375 -40.969 -28.094 1 94.5 491 PRO B O 1
ATOM 8441 N N . GLU B 1 492 ? -10.523 -39.438 -26.797 1 93.5 492 GLU B N 1
ATOM 8442 C CA . GLU B 1 492 ? -9.695 -38.844 -27.828 1 93.5 492 GLU B CA 1
ATOM 8443 C C . GLU B 1 492 ? -8.211 -39.125 -27.594 1 93.5 492 GLU B C 1
ATOM 8445 O O . GLU B 1 492 ? -7.367 -38.812 -28.438 1 93.5 492 GLU B O 1
ATOM 8450 N N . GLY B 1 493 ? -7.871 -39.719 -26.5 1 92.19 493 GLY B N 1
ATOM 8451 C CA . GLY B 1 493 ? -6.48 -39.969 -26.141 1 92.19 493 GLY B CA 1
ATOM 8452 C C . GLY B 1 493 ? -5.914 -41.219 -26.797 1 92.19 493 GLY B C 1
ATOM 8453 O O . GLY B 1 493 ? -6.613 -41.906 -27.547 1 92.19 493 GLY B O 1
ATOM 8454 N N . PRO B 1 494 ? -4.656 -41.375 -26.625 1 90.56 494 PRO B N 1
ATOM 8455 C CA . PRO B 1 494 ? -4.004 -42.562 -27.188 1 90.56 494 PRO B CA 1
ATOM 8456 C C . PRO B 1 494 ? -4.434 -43.844 -26.5 1 90.56 494 PRO B C 1
ATOM 8458 O O . PRO B 1 494 ? -5.055 -43.812 -25.438 1 90.56 494 PRO B O 1
ATOM 8461 N N . MET B 1 495 ? -4.102 -44.875 -27.125 1 89.06 495 MET B N 1
ATOM 8462 C CA . MET B 1 495 ? -4.402 -46.219 -26.594 1 89.06 495 MET B CA 1
ATOM 8463 C C . MET B 1 495 ? -3.674 -46.438 -25.281 1 89.06 495 MET B C 1
ATOM 8465 O O . MET B 1 495 ? -2.527 -46 -25.109 1 89.06 495 MET B O 1
ATOM 8469 N N . ARG B 1 496 ? -4.352 -47.125 -24.375 1 89 496 ARG B N 1
ATOM 8470 C CA . ARG B 1 496 ? -3.707 -47.562 -23.141 1 89 496 ARG B CA 1
ATOM 8471 C C . ARG B 1 496 ? -2.85 -48.812 -23.375 1 89 496 ARG B C 1
ATOM 8473 O O . ARG B 1 496 ? -3.375 -49.906 -23.625 1 89 496 ARG B O 1
ATOM 8480 N N . PHE B 1 497 ? -1.577 -48.688 -23.297 1 84.56 497 PHE B N 1
ATOM 8481 C CA . PHE B 1 497 ? -0.69 -49.812 -23.578 1 84.56 497 PHE B CA 1
ATOM 8482 C C . PHE B 1 497 ? -0.739 -50.844 -22.469 1 84.56 497 PHE B C 1
ATOM 8484 O O . PHE B 1 497 ? -0.658 -52.062 -22.734 1 84.56 497 PHE B O 1
ATOM 8491 N N . ARG B 1 498 ? -0.911 -50.438 -21.266 1 82.62 498 ARG B N 1
ATOM 8492 C CA . ARG B 1 498 ? -0.965 -51.375 -20.156 1 82.62 498 ARG B CA 1
ATOM 8493 C C . ARG B 1 498 ? -2.408 -51.688 -19.766 1 82.62 498 ARG B C 1
ATOM 8495 O O . ARG B 1 498 ? -2.662 -52.312 -18.734 1 82.62 498 ARG B O 1
ATOM 8502 N N . GLY B 1 499 ? -3.32 -51.156 -20.469 1 81.56 499 GLY B N 1
ATOM 8503 C CA . GLY B 1 499 ? -4.73 -51.406 -20.203 1 81.56 499 GLY B CA 1
ATOM 8504 C C . GLY B 1 499 ? -5.566 -51.5 -21.469 1 81.56 499 GLY B C 1
ATOM 8505 O O . GLY B 1 499 ? -5.023 -51.688 -22.562 1 81.56 499 GLY B O 1
ATOM 8506 N N . THR B 1 500 ? -6.863 -51.562 -21.25 1 86 500 THR B N 1
ATOM 8507 C CA . THR B 1 500 ? -7.789 -51.656 -22.375 1 86 500 THR B CA 1
ATOM 8508 C C . THR B 1 500 ? -8.383 -50.281 -22.688 1 86 500 THR B C 1
ATOM 8510 O O . THR B 1 500 ? -8.539 -49.438 -21.812 1 86 500 THR B O 1
ATOM 8513 N N . GLY B 1 501 ? -8.477 -50.094 -23.906 1 86.81 501 GLY B N 1
ATOM 8514 C CA . GLY B 1 501 ? -9.141 -48.875 -24.328 1 86.81 501 GLY B CA 1
ATOM 8515 C C . GLY B 1 501 ? -8.188 -47.719 -24.531 1 86.81 501 GLY B C 1
ATOM 8516 O O . GLY B 1 501 ? -6.992 -47.906 -24.75 1 86.81 501 GLY B O 1
ATOM 8517 N N . CYS B 1 502 ? -8.789 -46.469 -24.594 1 91.19 502 CYS B N 1
ATOM 8518 C CA . CYS B 1 502 ? -8.023 -45.25 -24.844 1 91.19 502 CYS B CA 1
ATOM 8519 C C . CYS B 1 502 ? -8.141 -44.281 -23.656 1 91.19 502 CYS B C 1
ATOM 8521 O O . CYS B 1 502 ? -9.102 -44.344 -22.891 1 91.19 502 CYS B O 1
ATOM 8523 N N . HIS B 1 503 ? -7.129 -43.594 -23.5 1 92.56 503 HIS B N 1
ATOM 8524 C CA . HIS B 1 503 ? -7.238 -42.5 -22.547 1 92.56 503 HIS B CA 1
ATOM 8525 C C . HIS B 1 503 ? -8.312 -41.5 -22.969 1 92.56 503 HIS B C 1
ATOM 8527 O O . HIS B 1 503 ? -8.562 -41.312 -24.156 1 92.56 503 HIS B O 1
ATOM 8533 N N . ARG B 1 504 ? -8.953 -40.938 -22 1 93 504 ARG B N 1
ATOM 8534 C CA . ARG B 1 504 ? -10.055 -40.031 -22.281 1 93 504 ARG B CA 1
ATOM 8535 C C . ARG B 1 504 ? -9.578 -38.844 -23.109 1 93 504 ARG B C 1
ATOM 8537 O O . ARG B 1 504 ? -10.242 -38.438 -24.062 1 93 504 ARG B O 1
ATOM 8544 N N . PHE B 1 505 ? -8.422 -38.281 -22.719 1 95.94 505 PHE B N 1
ATOM 8545 C CA . PHE B 1 505 ? -7.934 -37.062 -23.328 1 95.94 505 PHE B CA 1
ATOM 8546 C C . PHE B 1 505 ? -6.531 -37.25 -23.891 1 95.94 505 PHE B C 1
ATOM 8548 O O . PHE B 1 505 ? -5.82 -38.156 -23.5 1 95.94 505 PHE B O 1
ATOM 8555 N N . ARG B 1 506 ? -6.125 -36.344 -24.844 1 94.69 506 ARG B N 1
ATOM 8556 C CA . ARG B 1 506 ? -4.719 -36.219 -25.219 1 94.69 506 ARG B CA 1
ATOM 8557 C C . ARG B 1 506 ? -3.879 -35.688 -24.062 1 94.69 506 ARG B C 1
ATOM 8559 O O . ARG B 1 506 ? -4.367 -34.906 -23.25 1 94.69 506 ARG B O 1
ATOM 8566 N N . PRO B 1 507 ? -2.682 -36.156 -24.031 1 94.38 507 PRO B N 1
ATOM 8567 C CA . PRO B 1 507 ? -1.843 -35.688 -22.922 1 94.38 507 PRO B CA 1
ATOM 8568 C C . PRO B 1 507 ? -1.492 -34.219 -23.047 1 94.38 507 PRO B C 1
ATOM 8570 O O . PRO B 1 507 ? -1.606 -33.625 -24.141 1 94.38 507 PRO B O 1
ATOM 8573 N N . PHE B 1 508 ? -1.145 -33.625 -21.906 1 95.38 508 PHE B N 1
ATOM 8574 C CA . PHE B 1 508 ? -0.727 -32.219 -21.891 1 95.38 508 PHE B CA 1
ATOM 8575 C C . PHE B 1 508 ? 0.57 -32.031 -22.672 1 95.38 508 PHE B C 1
ATOM 8577 O O . PHE B 1 508 ? 1.532 -32.781 -22.469 1 95.38 508 PHE B O 1
ATOM 8584 N N . ARG B 1 509 ? 0.604 -31.031 -23.547 1 92 509 ARG B N 1
ATOM 8585 C CA . ARG B 1 509 ? 1.788 -30.641 -24.312 1 92 509 ARG B CA 1
ATOM 8586 C C . ARG B 1 509 ? 2.088 -29.156 -24.141 1 92 509 ARG B C 1
ATOM 8588 O O . ARG B 1 509 ? 1.298 -28.297 -24.547 1 92 509 ARG B O 1
ATOM 8595 N N . TYR B 1 510 ? 3.234 -28.953 -23.547 1 92.25 510 TYR B N 1
ATOM 8596 C CA . TYR B 1 510 ? 3.645 -27.578 -23.328 1 92.25 510 TYR B CA 1
ATOM 8597 C C . TYR B 1 510 ? 4.125 -26.922 -24.625 1 92.25 510 TYR B C 1
ATOM 8599 O O . TYR B 1 510 ? 4.914 -27.516 -25.359 1 92.25 510 TYR B O 1
ATOM 8607 N N . LYS B 1 511 ? 3.641 -25.734 -24.906 1 90.75 511 LYS B N 1
ATOM 8608 C CA . LYS B 1 511 ? 4.102 -24.906 -26.016 1 90.75 511 LYS B CA 1
ATOM 8609 C C . LYS B 1 511 ? 4.867 -23.688 -25.516 1 90.75 511 LYS B C 1
ATOM 8611 O O . LYS B 1 511 ? 4.289 -22.812 -24.875 1 90.75 511 LYS B O 1
ATOM 8616 N N . HIS B 1 512 ? 6.09 -23.641 -25.859 1 89.56 512 HIS B N 1
ATOM 8617 C CA . HIS B 1 512 ? 6.938 -22.531 -25.422 1 89.56 512 HIS B CA 1
ATOM 8618 C C . HIS B 1 512 ? 6.793 -21.328 -26.359 1 89.56 512 HIS B C 1
ATOM 8620 O O . HIS B 1 512 ? 7.07 -21.438 -27.547 1 89.56 512 HIS B O 1
ATOM 8626 N N . PHE B 1 513 ? 6.43 -20.188 -25.812 1 90.12 513 PHE B N 1
ATOM 8627 C CA . PHE B 1 513 ? 6.18 -19.016 -26.641 1 90.12 513 PHE B CA 1
ATOM 8628 C C . PHE B 1 513 ? 7.355 -18.047 -26.578 1 90.12 513 PHE B C 1
ATOM 8630 O O . PHE B 1 513 ? 7.414 -17.078 -27.344 1 90.12 513 PHE B O 1
ATOM 8637 N N . GLY B 1 514 ? 8.273 -18.328 -25.75 1 87.69 514 GLY B N 1
ATOM 8638 C CA . GLY B 1 514 ? 9.406 -17.438 -25.578 1 87.69 514 GLY B CA 1
ATOM 8639 C C . GLY B 1 514 ? 9.539 -16.922 -24.156 1 87.69 514 GLY B C 1
ATOM 8640 O O . GLY B 1 514 ? 8.672 -17.156 -23.312 1 87.69 514 GLY B O 1
ATOM 8641 N N . GLN B 1 515 ? 10.664 -16.281 -23.938 1 88.88 515 GLN B N 1
ATOM 8642 C CA . GLN B 1 515 ? 10.938 -15.719 -22.625 1 88.88 515 GLN B CA 1
ATOM 8643 C C . GLN B 1 515 ? 11.703 -14.406 -22.734 1 88.88 515 GLN B C 1
ATOM 8645 O O . GLN B 1 515 ? 12.398 -14.164 -23.719 1 88.88 515 GLN B O 1
ATOM 8650 N N . PHE B 1 516 ? 11.453 -13.562 -21.75 1 88.06 516 PHE B N 1
ATOM 8651 C CA . PHE B 1 516 ? 12.078 -12.25 -21.703 1 88.06 516 PHE B CA 1
ATOM 8652 C C . PHE B 1 516 ? 12.969 -12.117 -20.484 1 88.06 516 PHE B C 1
ATOM 8654 O O . PHE B 1 516 ? 12.758 -12.797 -19.469 1 88.06 516 PHE B O 1
ATOM 8661 N N . ALA B 1 517 ? 13.938 -11.289 -20.578 1 89.12 517 ALA B N 1
ATOM 8662 C CA . ALA B 1 517 ? 14.773 -10.852 -19.469 1 89.12 517 ALA B CA 1
ATOM 8663 C C . ALA B 1 517 ? 15.07 -9.359 -19.547 1 89.12 517 ALA B C 1
ATOM 8665 O O . ALA B 1 517 ? 16 -8.945 -20.234 1 89.12 517 ALA B O 1
ATOM 8666 N N . PRO B 1 518 ? 14.273 -8.57 -18.875 1 89.94 518 PRO B N 1
ATOM 8667 C CA . PRO B 1 518 ? 14.602 -7.141 -18.828 1 89.94 518 PRO B CA 1
ATOM 8668 C C . PRO B 1 518 ? 15.953 -6.867 -18.172 1 89.94 518 PRO B C 1
ATOM 8670 O O . PRO B 1 518 ? 16.25 -7.414 -17.109 1 89.94 518 PRO B O 1
ATOM 8673 N N . LEU B 1 519 ? 16.734 -6.02 -18.797 1 89.88 519 LEU B N 1
ATOM 8674 C CA . LEU B 1 519 ? 18.109 -5.805 -18.344 1 89.88 519 LEU B CA 1
ATOM 8675 C C . LEU B 1 519 ? 18.312 -4.355 -17.922 1 89.88 519 LEU B C 1
ATOM 8677 O O . LEU B 1 519 ? 19.453 -3.924 -17.719 1 89.88 519 LEU B O 1
ATOM 8681 N N . GLY B 1 520 ? 17.25 -3.562 -17.859 1 87.12 520 GLY B N 1
ATOM 8682 C CA . GLY B 1 520 ? 17.375 -2.178 -17.422 1 87.12 520 GLY B CA 1
ATOM 8683 C C . GLY B 1 520 ? 17.641 -1.22 -18.562 1 87.12 520 GLY B C 1
ATOM 8684 O O . GLY B 1 520 ? 18.016 -1.642 -19.656 1 87.12 520 GLY B O 1
ATOM 8685 N N . GLY B 1 521 ? 17.438 0.11 -18.344 1 87.69 521 GLY B N 1
ATOM 8686 C CA . GLY B 1 521 ? 17.641 1.118 -19.359 1 87.69 521 GLY B CA 1
ATOM 8687 C C . GLY B 1 521 ? 16.781 0.908 -20.594 1 87.69 521 GLY B C 1
ATOM 8688 O O . GLY B 1 521 ? 17.234 1.105 -21.719 1 87.69 521 GLY B O 1
ATOM 8689 N N . GLU B 1 522 ? 15.711 0.373 -20.375 1 85.69 522 GLU B N 1
ATOM 8690 C CA . GLU B 1 522 ? 14.758 0.098 -21.438 1 85.69 522 GLU B CA 1
ATOM 8691 C C . GLU B 1 522 ? 15.328 -0.89 -22.453 1 85.69 522 GLU B C 1
ATOM 8693 O O . GLU B 1 522 ? 15.133 -0.733 -23.656 1 85.69 522 GLU B O 1
ATOM 8698 N N . GLN B 1 523 ? 16.109 -1.754 -21.969 1 86.38 523 GLN B N 1
ATOM 8699 C CA . GLN B 1 523 ? 16.625 -2.861 -22.766 1 86.38 523 GLN B CA 1
ATOM 8700 C C . GLN B 1 523 ? 16.188 -4.203 -22.203 1 86.38 523 GLN B C 1
ATOM 8702 O O . GLN B 1 523 ? 16.156 -4.395 -20.984 1 86.38 523 GLN B O 1
ATOM 8707 N N . THR B 1 524 ? 15.766 -5 -23.141 1 88.12 524 THR B N 1
ATOM 8708 C CA . THR B 1 524 ? 15.297 -6.328 -22.766 1 88.12 524 THR B CA 1
ATOM 8709 C C . THR B 1 524 ? 15.875 -7.395 -23.688 1 88.12 524 THR B C 1
ATOM 8711 O O . THR B 1 524 ? 16.125 -7.133 -24.859 1 88.12 524 THR B O 1
ATOM 8714 N N . ALA B 1 525 ? 16.219 -8.484 -23.141 1 89.06 525 ALA B N 1
ATOM 8715 C CA . ALA B 1 525 ? 16.578 -9.648 -23.953 1 89.06 525 ALA B CA 1
ATOM 8716 C C . ALA B 1 525 ? 15.398 -10.594 -24.109 1 89.06 525 ALA B C 1
ATOM 8718 O O . ALA B 1 525 ? 14.609 -10.789 -23.188 1 89.06 525 ALA B O 1
ATOM 8719 N N . ALA B 1 526 ? 15.32 -11.109 -25.312 1 89.56 526 ALA B N 1
ATOM 8720 C CA . ALA B 1 526 ? 14.25 -12.055 -25.625 1 89.56 526 ALA B CA 1
ATOM 8721 C C . ALA B 1 526 ? 14.789 -13.297 -26.312 1 89.56 526 ALA B C 1
ATOM 8723 O O . ALA B 1 526 ? 15.688 -13.203 -27.156 1 89.56 526 ALA B O 1
ATOM 8724 N N . GLN B 1 527 ? 14.383 -14.391 -25.828 1 89.12 527 GLN B N 1
ATOM 8725 C CA . GLN B 1 527 ? 14.617 -15.664 -26.516 1 89.12 527 GLN B CA 1
ATOM 8726 C C . GLN B 1 527 ? 13.305 -16.266 -27.016 1 89.12 527 GLN B C 1
ATOM 8728 O O . GLN B 1 527 ? 12.484 -16.734 -26.219 1 89.12 527 GLN B O 1
ATOM 8733 N N . LEU B 1 528 ? 13.117 -16.25 -28.266 1 84.88 528 LEU B N 1
ATOM 8734 C CA . LEU B 1 528 ? 11.891 -16.734 -28.891 1 84.88 528 LEU B CA 1
ATOM 8735 C C . LEU B 1 528 ? 12.078 -18.141 -29.438 1 84.88 528 LEU B C 1
ATOM 8737 O O . LEU B 1 528 ? 13.211 -18.625 -29.547 1 84.88 528 LEU B O 1
ATOM 8741 N N . PRO B 1 529 ? 10.984 -18.828 -29.719 1 82.19 529 PRO B N 1
ATOM 8742 C CA . PRO B 1 529 ? 11.117 -20.172 -30.266 1 82.19 529 PRO B CA 1
ATOM 8743 C C . PRO B 1 529 ? 11.922 -20.203 -31.562 1 82.19 529 PRO B C 1
ATOM 8745 O O . PRO B 1 529 ? 11.844 -19.281 -32.375 1 82.19 529 PRO B O 1
ATOM 8748 N N . GLY B 1 530 ? 12.641 -21.297 -31.859 1 72.25 530 GLY B N 1
ATOM 8749 C CA . GLY B 1 530 ? 13.461 -21.438 -33.062 1 72.25 530 GLY B CA 1
ATOM 8750 C C . GLY B 1 530 ? 14.82 -20.781 -32.938 1 72.25 530 GLY B C 1
ATOM 8751 O O . GLY B 1 530 ? 15.391 -20.328 -33.938 1 72.25 530 GLY B O 1
ATOM 8752 N N . ASP B 1 531 ? 15.25 -20.5 -31.766 1 72.38 531 ASP B N 1
ATOM 8753 C CA . ASP B 1 531 ? 16.562 -19.953 -31.438 1 72.38 531 ASP B CA 1
ATOM 8754 C C . ASP B 1 531 ? 16.672 -18.484 -31.859 1 72.38 531 ASP B C 1
ATOM 8756 O O . ASP B 1 531 ? 17.766 -18 -32.156 1 72.38 531 ASP B O 1
ATOM 8760 N N . TRP B 1 532 ? 15.578 -17.844 -31.906 1 82.56 532 TRP B N 1
ATOM 8761 C CA . TRP B 1 532 ? 15.609 -16.422 -32.219 1 82.56 532 TRP B CA 1
ATOM 8762 C C . TRP B 1 532 ? 15.891 -15.594 -30.984 1 82.56 532 TRP B C 1
ATOM 8764 O O . TRP B 1 532 ? 15.234 -15.766 -29.953 1 82.56 532 TRP B O 1
ATOM 8774 N N . ILE B 1 533 ? 16.891 -14.844 -31.125 1 85.94 533 ILE B N 1
ATOM 8775 C CA . ILE B 1 533 ? 17.312 -14.008 -30 1 85.94 533 ILE B CA 1
ATOM 8776 C C . ILE B 1 533 ? 17.219 -12.531 -30.391 1 85.94 533 ILE B C 1
ATOM 8778 O O . ILE B 1 533 ? 17.594 -12.164 -31.516 1 85.94 533 ILE B O 1
ATOM 8782 N N . SER B 1 534 ? 16.672 -11.727 -29.547 1 86.25 534 SER B N 1
ATOM 8783 C CA . SER B 1 534 ? 16.609 -10.281 -29.75 1 86.25 534 SER B CA 1
ATOM 8784 C C . SER B 1 534 ? 16.953 -9.539 -28.453 1 86.25 534 SER B C 1
ATOM 8786 O O . SER B 1 534 ? 16.547 -9.945 -27.375 1 86.25 534 SER B O 1
ATOM 8788 N N . VAL B 1 535 ? 17.828 -8.633 -28.641 1 86.25 535 VAL B N 1
ATOM 8789 C CA . VAL B 1 535 ? 18.25 -7.855 -27.484 1 86.25 535 VAL B CA 1
ATOM 8790 C C . VAL B 1 535 ? 18.188 -6.367 -27.812 1 86.25 535 VAL B C 1
ATOM 8792 O O . VAL B 1 535 ? 18.516 -5.953 -28.922 1 86.25 535 VAL B O 1
ATOM 8795 N N . GLY B 1 536 ? 17.609 -5.52 -26.891 1 85.5 536 GLY B N 1
ATOM 8796 C CA . GLY B 1 536 ? 17.703 -4.082 -27.078 1 85.5 536 GLY B CA 1
ATOM 8797 C C . GLY B 1 536 ? 16.391 -3.357 -26.875 1 85.5 536 GLY B C 1
ATOM 8798 O O . GLY B 1 536 ? 15.5 -3.865 -26.203 1 85.5 536 GLY B O 1
ATOM 8799 N N . TYR B 1 537 ? 16.297 -2.145 -27.391 1 85.19 537 TYR B N 1
ATOM 8800 C CA . TYR B 1 537 ? 15.18 -1.226 -27.172 1 85.19 537 TYR B CA 1
ATOM 8801 C C . TYR B 1 537 ? 13.914 -1.734 -27.859 1 85.19 537 TYR B C 1
ATOM 8803 O O . TYR B 1 537 ? 12.812 -1.62 -27.312 1 85.19 537 TYR B O 1
ATOM 8811 N N . SER B 1 538 ? 14.086 -2.262 -29.047 1 85.44 538 SER B N 1
ATOM 8812 C CA . SER B 1 538 ? 12.93 -2.785 -29.766 1 85.44 538 SER B CA 1
ATOM 8813 C C . SER B 1 538 ? 12.289 -3.945 -29.016 1 85.44 538 SER B C 1
ATOM 8815 O O . SER B 1 538 ? 11.062 -4.07 -28.984 1 85.44 538 SER B O 1
ATOM 8817 N N . THR B 1 539 ? 13.133 -4.691 -28.391 1 83.69 539 THR B N 1
ATOM 8818 C CA . THR B 1 539 ? 12.656 -5.836 -27.625 1 83.69 539 THR B CA 1
ATOM 8819 C C . THR B 1 539 ? 11.922 -5.371 -26.375 1 83.69 539 THR B C 1
ATOM 8821 O O . THR B 1 539 ? 10.977 -6.027 -25.922 1 83.69 539 THR B O 1
ATOM 8824 N N . GLN B 1 540 ? 12.289 -4.25 -25.938 1 87.69 540 GLN B N 1
ATOM 8825 C CA . GLN B 1 540 ? 11.594 -3.68 -24.797 1 87.69 540 GLN B CA 1
ATOM 8826 C C . GLN B 1 540 ? 10.148 -3.352 -25.141 1 87.69 540 GLN B C 1
ATOM 8828 O O . GLN B 1 540 ? 9.242 -3.584 -24.328 1 87.69 540 GLN B O 1
ATOM 8833 N N . TRP B 1 541 ? 9.938 -2.857 -26.281 1 87.94 541 TRP B N 1
ATOM 8834 C CA . TRP B 1 541 ? 8.586 -2.52 -26.719 1 87.94 541 TRP B CA 1
ATOM 8835 C C . TRP B 1 541 ? 7.746 -3.777 -26.906 1 87.94 541 TRP B C 1
ATOM 8837 O O . TRP B 1 541 ? 6.547 -3.779 -26.609 1 87.94 541 TRP B O 1
ATOM 8847 N N . LEU B 1 542 ? 8.422 -4.809 -27.391 1 86.75 542 LEU B N 1
ATOM 8848 C CA . LEU B 1 542 ? 7.742 -6.094 -27.5 1 86.75 542 LEU B CA 1
ATOM 8849 C C . LEU B 1 542 ? 7.348 -6.613 -26.109 1 86.75 542 LEU B C 1
ATOM 8851 O O . LEU B 1 542 ? 6.238 -7.121 -25.938 1 86.75 542 LEU B O 1
ATOM 8855 N N . TRP B 1 543 ? 8.242 -6.422 -25.266 1 88.81 543 TRP B N 1
ATOM 8856 C CA . TRP B 1 543 ? 7.984 -6.82 -23.891 1 88.81 543 TRP B CA 1
ATOM 8857 C C . TRP B 1 543 ? 6.758 -6.102 -23.328 1 88.81 543 TRP B C 1
ATOM 8859 O O . TRP B 1 543 ? 5.859 -6.73 -22.766 1 88.81 543 TRP B O 1
ATOM 8869 N N . TYR B 1 544 ? 6.645 -4.785 -23.531 1 89.44 544 TYR B N 1
ATOM 8870 C CA . TYR B 1 544 ? 5.496 -4.008 -23.078 1 89.44 544 TYR B CA 1
ATOM 8871 C C . TYR B 1 544 ? 4.203 -4.547 -23.688 1 89.44 544 TYR B C 1
ATOM 8873 O O . TYR B 1 544 ? 3.207 -4.715 -22.969 1 89.44 544 TYR B O 1
ATOM 8881 N N . ALA B 1 545 ? 4.273 -4.828 -24.891 1 89.81 545 ALA B N 1
ATOM 8882 C CA . ALA B 1 545 ? 3.084 -5.273 -25.609 1 89.81 545 ALA B CA 1
ATOM 8883 C C . ALA B 1 545 ? 2.631 -6.648 -25.125 1 89.81 545 ALA B C 1
ATOM 8885 O O . ALA B 1 545 ? 1.445 -6.855 -24.859 1 89.81 545 ALA B O 1
ATOM 8886 N N . VAL B 1 546 ? 3.543 -7.559 -25 1 89.69 546 VAL B N 1
ATOM 8887 C CA . VAL B 1 546 ? 3.23 -8.93 -24.609 1 89.69 546 VAL B CA 1
ATOM 8888 C C . VAL B 1 546 ? 2.693 -8.945 -23.172 1 89.69 546 VAL B C 1
ATOM 8890 O O . VAL B 1 546 ? 1.664 -9.57 -22.906 1 89.69 546 VAL B O 1
ATOM 8893 N N . TYR B 1 547 ? 3.303 -8.234 -22.344 1 90.5 547 TYR B N 1
ATOM 8894 C CA . TYR B 1 547 ? 2.896 -8.273 -20.938 1 90.5 547 TYR B CA 1
ATOM 8895 C C . TYR B 1 547 ? 1.562 -7.562 -20.75 1 90.5 547 TYR B C 1
ATOM 8897 O O . TYR B 1 547 ? 0.752 -7.98 -19.906 1 90.5 547 TYR B O 1
ATOM 8905 N N . THR B 1 548 ? 1.32 -6.492 -21.484 1 90.81 548 THR B N 1
ATOM 8906 C CA . THR B 1 548 ? 0.007 -5.859 -21.422 1 90.81 548 THR B CA 1
ATOM 8907 C C . THR B 1 548 ? -1.081 -6.836 -21.859 1 90.81 548 THR B C 1
ATOM 8909 O O . THR B 1 548 ? -2.141 -6.914 -21.25 1 90.81 548 THR B O 1
ATOM 8912 N N . SER B 1 549 ? -0.747 -7.59 -22.844 1 88.75 549 SER B N 1
ATOM 8913 C CA . SER B 1 549 ? -1.724 -8.523 -23.406 1 88.75 549 SER B CA 1
ATOM 8914 C C . SER B 1 549 ? -1.979 -9.688 -22.453 1 88.75 549 SER B C 1
ATOM 8916 O O . SER B 1 549 ? -3.07 -10.258 -22.453 1 88.75 549 SER B O 1
ATOM 8918 N N . LYS B 1 550 ? -1.064 -10.039 -21.625 1 90.5 550 LYS B N 1
ATOM 8919 C CA . LYS B 1 550 ? -1.153 -11.219 -20.781 1 90.5 550 LYS B CA 1
ATOM 8920 C C . LYS B 1 550 ? -1.826 -10.898 -19.453 1 90.5 550 LYS B C 1
ATOM 8922 O O . LYS B 1 550 ? -2.133 -11.797 -18.672 1 90.5 550 LYS B O 1
ATOM 8927 N N . LEU B 1 551 ? -2.012 -9.648 -19.25 1 90.12 551 LEU B N 1
ATOM 8928 C CA . LEU B 1 551 ? -2.709 -9.273 -18.016 1 90.12 551 LEU B CA 1
ATOM 8929 C C . LEU B 1 551 ? -4.129 -9.828 -18 1 90.12 551 LEU B C 1
ATOM 8931 O O . LEU B 1 551 ? -4.762 -9.945 -19.062 1 90.12 551 LEU B O 1
ATOM 8935 N N . VAL B 1 552 ? -4.648 -10.07 -16.859 1 85.31 552 VAL B N 1
ATOM 8936 C CA . VAL B 1 552 ? -5.789 -10.961 -16.672 1 85.31 552 VAL B CA 1
ATOM 8937 C C . VAL B 1 552 ? -7.086 -10.219 -17 1 85.31 552 VAL B C 1
ATOM 8939 O O . VAL B 1 552 ? -8.102 -10.836 -17.312 1 85.31 552 VAL B O 1
ATOM 8942 N N . SER B 1 553 ? -7.129 -8.891 -16.844 1 90.38 553 SER B N 1
ATOM 8943 C CA . SER B 1 553 ? -8.359 -8.133 -17.047 1 90.38 553 SER B CA 1
ATOM 8944 C C . SER B 1 553 ? -8.07 -6.789 -17.703 1 90.38 553 SER B C 1
ATOM 8946 O O . SER B 1 553 ? -6.93 -6.32 -17.719 1 90.38 553 SER B O 1
ATOM 8948 N N . TRP B 1 554 ? -9.102 -6.207 -18.234 1 90.25 554 TRP B N 1
ATOM 8949 C CA . TRP B 1 554 ? -8.984 -4.875 -18.828 1 90.25 554 TRP B CA 1
ATOM 8950 C C . TRP B 1 554 ? -8.602 -3.85 -17.766 1 90.25 554 TRP B C 1
ATOM 8952 O O . TRP B 1 554 ? -7.855 -2.906 -18.031 1 90.25 554 TRP B O 1
ATOM 8962 N N . ARG B 1 555 ? -9.117 -4.008 -16.578 1 91.94 555 ARG B N 1
ATOM 8963 C CA . ARG B 1 555 ? -8.758 -3.119 -15.477 1 91.94 555 ARG B CA 1
ATOM 8964 C C . ARG B 1 555 ? -7.25 -3.102 -15.258 1 91.94 555 ARG B C 1
ATOM 8966 O O . ARG B 1 555 ? -6.633 -2.035 -15.25 1 91.94 555 ARG B O 1
ATOM 8973 N N . THR B 1 556 ? -6.684 -4.285 -15.125 1 93.62 556 THR B N 1
ATOM 8974 C CA . THR B 1 556 ? -5.25 -4.363 -14.859 1 93.62 556 THR B CA 1
ATOM 8975 C C . THR B 1 556 ? -4.453 -3.865 -16.062 1 93.62 556 THR B C 1
ATOM 8977 O O . THR B 1 556 ? -3.393 -3.254 -15.898 1 93.62 556 THR B O 1
ATOM 8980 N N . ARG B 1 557 ? -4.949 -4.094 -17.297 1 94.56 557 ARG B N 1
ATOM 8981 C CA . ARG B 1 557 ? -4.277 -3.596 -18.484 1 94.56 557 ARG B CA 1
ATOM 8982 C C . ARG B 1 557 ? -4.203 -2.072 -18.484 1 94.56 557 ARG B C 1
ATOM 8984 O O . ARG B 1 557 ? -3.131 -1.498 -18.672 1 94.56 557 ARG B O 1
ATOM 8991 N N . VAL B 1 558 ? -5.332 -1.447 -18.203 1 93.81 558 VAL B N 1
ATOM 8992 C CA . VAL B 1 558 ? -5.402 0.01 -18.188 1 93.81 558 VAL B CA 1
ATOM 8993 C C . VAL B 1 558 ? -4.527 0.562 -17.062 1 93.81 558 VAL B C 1
ATOM 8995 O O . VAL B 1 558 ? -3.799 1.539 -17.266 1 93.81 558 VAL B O 1
ATOM 8998 N N . LEU B 1 559 ? -4.562 -0.075 -15.953 1 94.06 559 LEU B N 1
ATOM 8999 C CA . LEU B 1 559 ? -3.822 0.414 -14.789 1 94.06 559 LEU B CA 1
ATOM 9000 C C . LEU B 1 559 ? -2.318 0.301 -15.016 1 94.06 559 LEU B C 1
ATOM 9002 O O . LEU B 1 559 ? -1.571 1.241 -14.734 1 94.06 559 LEU B O 1
ATOM 9006 N N . VAL B 1 560 ? -1.819 -0.792 -15.547 1 95.06 560 VAL B N 1
ATOM 9007 C CA . VAL B 1 560 ? -0.392 -1 -15.766 1 95.06 560 VAL B CA 1
ATOM 9008 C C . VAL B 1 560 ? 0.119 -0.022 -16.828 1 95.06 560 VAL B C 1
ATOM 9010 O O . VAL B 1 560 ? 1.161 0.611 -16.641 1 95.06 560 VAL B O 1
ATOM 9013 N N . VAL B 1 561 ? -0.588 0.127 -17.891 1 94.62 561 VAL B N 1
ATOM 9014 C CA . VAL B 1 561 ? -0.194 1.062 -18.938 1 94.62 561 VAL B CA 1
ATOM 9015 C C . VAL B 1 561 ? -0.168 2.484 -18.375 1 94.62 561 VAL B C 1
ATOM 9017 O O . VAL B 1 561 ? 0.753 3.252 -18.656 1 94.62 561 VAL B O 1
ATOM 9020 N N . SER B 1 562 ? -1.207 2.803 -17.562 1 94.06 562 SER B N 1
ATOM 9021 C CA . SER B 1 562 ? -1.239 4.113 -16.922 1 94.06 562 SER B CA 1
ATOM 9022 C C . SER B 1 562 ? -0.037 4.312 -16 1 94.06 562 SER B C 1
ATOM 9024 O O . SER B 1 562 ? 0.508 5.414 -15.914 1 94.06 562 SER B O 1
ATOM 9026 N N . ASP B 1 563 ? 0.367 3.264 -15.328 1 94.88 563 ASP B N 1
ATOM 9027 C CA . ASP B 1 563 ? 1.526 3.336 -14.445 1 94.88 563 ASP B CA 1
ATOM 9028 C C . ASP B 1 563 ? 2.805 3.594 -15.234 1 94.88 563 ASP B C 1
ATOM 9030 O O . ASP B 1 563 ? 3.658 4.379 -14.812 1 94.88 563 ASP B O 1
ATOM 9034 N N . TRP B 1 564 ? 2.984 2.877 -16.344 1 93.88 564 TRP B N 1
ATOM 9035 C CA . TRP B 1 564 ? 4.145 3.098 -17.203 1 93.88 564 TRP B CA 1
ATOM 9036 C C . TRP B 1 564 ? 4.191 4.539 -17.703 1 93.88 564 TRP B C 1
ATOM 9038 O O . TRP B 1 564 ? 5.254 5.164 -17.719 1 93.88 564 TRP B O 1
ATOM 9048 N N . LEU B 1 565 ? 3.045 5.113 -18.062 1 92.62 565 LEU B N 1
ATOM 9049 C CA . LEU B 1 565 ? 2.967 6.496 -18.516 1 92.62 565 LEU B CA 1
ATOM 9050 C C . LEU B 1 565 ? 3.299 7.457 -17.375 1 92.62 565 LEU B C 1
ATOM 9052 O O . LEU B 1 565 ? 4.027 8.43 -17.578 1 92.62 565 LEU B O 1
ATOM 9056 N N . ARG B 1 566 ? 2.721 7.195 -16.234 1 92.62 566 ARG B N 1
ATOM 9057 C CA . ARG B 1 566 ? 3.004 8.008 -15.055 1 92.62 566 ARG B CA 1
ATOM 9058 C C . ARG B 1 566 ? 4.504 8.062 -14.773 1 92.62 566 ARG B C 1
ATOM 9060 O O . ARG B 1 566 ? 5.051 9.125 -14.5 1 92.62 566 ARG B O 1
ATOM 9067 N N . ARG B 1 567 ? 5.156 6.895 -14.797 1 92.44 567 ARG B N 1
ATOM 9068 C CA . ARG B 1 567 ? 6.594 6.824 -14.562 1 92.44 567 ARG B CA 1
ATOM 9069 C C . ARG B 1 567 ? 7.355 7.672 -15.578 1 92.44 567 ARG B C 1
ATOM 9071 O O . ARG B 1 567 ? 8.312 8.367 -15.227 1 92.44 567 ARG B O 1
ATOM 9078 N N . SER B 1 568 ? 6.898 7.574 -16.812 1 90.81 568 SER B N 1
ATOM 9079 C CA . SER B 1 568 ? 7.578 8.305 -17.875 1 90.81 568 SER B CA 1
ATOM 9080 C C . SER B 1 568 ? 7.426 9.812 -17.703 1 90.81 568 SER B C 1
ATOM 9082 O O . SER B 1 568 ? 8.344 10.578 -18.016 1 90.81 568 SER B O 1
ATOM 9084 N N . ILE B 1 569 ? 6.312 10.281 -17.109 1 90.5 569 ILE B N 1
ATOM 9085 C CA . ILE B 1 569 ? 6.012 11.703 -17.016 1 90.5 569 ILE B CA 1
ATOM 9086 C C . ILE B 1 569 ? 6.531 12.258 -15.695 1 90.5 569 ILE B C 1
ATOM 9088 O O . ILE B 1 569 ? 7.137 13.328 -15.656 1 90.5 569 ILE B O 1
ATOM 9092 N N . PHE B 1 570 ? 6.371 11.539 -14.609 1 90.81 570 PHE B N 1
ATOM 9093 C CA . PHE B 1 570 ? 6.598 12.117 -13.289 1 90.81 570 PHE B CA 1
ATOM 9094 C C . PHE B 1 570 ? 7.738 11.406 -12.57 1 90.81 570 PHE B C 1
ATOM 9096 O O . PHE B 1 570 ? 8.156 11.828 -11.492 1 90.81 570 PHE B O 1
ATOM 9103 N N . GLY B 1 571 ? 8.258 10.328 -13.156 1 91.56 571 GLY B N 1
ATOM 9104 C CA . GLY B 1 571 ? 9.234 9.523 -12.445 1 91.56 571 GLY B CA 1
ATOM 9105 C C . GLY B 1 571 ? 8.625 8.609 -11.398 1 91.56 571 GLY B C 1
ATOM 9106 O O . GLY B 1 571 ? 7.406 8.43 -11.367 1 91.56 571 GLY B O 1
ATOM 9107 N N . ARG B 1 572 ? 9.516 7.973 -10.664 1 90.56 572 ARG B N 1
ATOM 9108 C CA . ARG B 1 572 ? 9.062 7.027 -9.648 1 90.56 572 ARG B CA 1
ATOM 9109 C C . ARG B 1 572 ? 8.961 7.699 -8.281 1 90.56 572 ARG B C 1
ATOM 9111 O O . ARG B 1 572 ? 9.75 8.602 -7.969 1 90.56 572 ARG B O 1
ATOM 9118 N N . ASP B 1 573 ? 7.926 7.219 -7.531 1 85.5 573 ASP B N 1
ATOM 9119 C CA . ASP B 1 573 ? 7.586 7.812 -6.242 1 85.5 573 ASP B CA 1
ATOM 9120 C C . ASP B 1 573 ? 8.516 7.309 -5.141 1 85.5 573 ASP B C 1
ATOM 9122 O O . ASP B 1 573 ? 8.789 6.109 -5.051 1 85.5 573 ASP B O 1
ATOM 9126 N N . SER B 1 574 ? 9.031 8.227 -4.32 1 85.44 574 SER B N 1
ATOM 9127 C CA . SER B 1 574 ? 9.977 7.867 -3.264 1 85.44 574 SER B CA 1
ATOM 9128 C C . SER B 1 574 ? 9.32 7.969 -1.888 1 85.44 574 SER B C 1
ATOM 9130 O O . SER B 1 574 ? 10.008 7.926 -0.866 1 85.44 574 SER B O 1
ATOM 9132 N N . SER B 1 575 ? 7.992 8.125 -1.833 1 87.38 575 SER B N 1
ATOM 9133 C CA . SER B 1 575 ? 7.32 8.156 -0.539 1 87.38 575 SER B CA 1
ATOM 9134 C C . SER B 1 575 ? 7.41 6.801 0.164 1 87.38 575 SER B C 1
ATOM 9136 O O . SER B 1 575 ? 7.25 5.758 -0.468 1 87.38 575 SER B O 1
ATOM 9138 N N . ARG B 1 576 ? 7.715 6.906 1.443 1 84.62 576 ARG B N 1
ATOM 9139 C CA . ARG B 1 576 ? 7.844 5.688 2.234 1 84.62 576 ARG B CA 1
ATOM 9140 C C . ARG B 1 576 ? 6.477 5.168 2.67 1 84.62 576 ARG B C 1
ATOM 9142 O O . ARG B 1 576 ? 6.043 5.426 3.795 1 84.62 576 ARG B O 1
ATOM 9149 N N . ILE B 1 577 ? 5.695 4.562 1.855 1 84.19 577 ILE B N 1
ATOM 9150 C CA . ILE B 1 577 ? 4.398 3.986 2.199 1 84.19 577 ILE B CA 1
ATOM 9151 C C . ILE B 1 577 ? 4.355 2.521 1.769 1 84.19 577 ILE B C 1
ATOM 9153 O O . ILE B 1 577 ? 5.039 2.125 0.822 1 84.19 577 ILE B O 1
#

Solvent-accessible surface area (backbone atoms only — not comparable to full-atom values): 62443 Å² total; per-residue (Å²): 141,77,73,86,70,58,63,72,58,54,59,58,54,53,66,70,63,72,87,76,66,92,69,56,94,70,86,69,80,75,84,80,81,81,81,79,71,72,75,75,78,70,73,75,66,76,74,75,82,64,92,72,85,58,51,32,34,36,34,35,25,42,41,50,15,31,42,31,21,57,72,54,46,73,57,70,65,49,41,40,34,37,38,17,66,53,55,36,31,65,54,62,91,51,39,58,40,28,32,57,40,44,30,56,65,74,30,42,41,43,36,42,53,67,60,35,67,72,43,95,42,80,52,47,74,40,59,19,36,70,68,41,64,37,80,86,80,31,33,36,36,33,29,48,59,62,80,32,71,76,73,63,45,84,47,58,48,72,45,77,44,64,30,38,36,42,16,68,36,52,39,76,34,64,84,80,35,52,39,41,87,79,56,40,40,51,77,82,49,69,67,32,19,48,50,48,29,38,48,54,46,48,34,56,47,52,53,62,37,88,69,53,48,71,68,54,31,43,26,36,35,17,37,35,32,35,22,33,39,62,68,28,44,30,33,53,20,46,50,50,42,40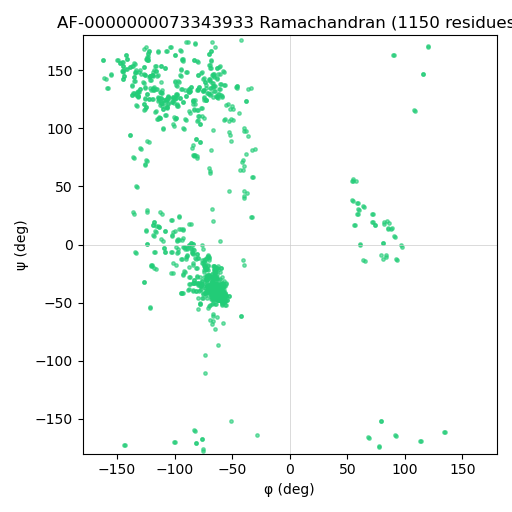,42,63,73,39,45,30,75,65,37,62,92,53,46,84,43,62,39,40,36,39,31,17,54,48,86,59,47,35,75,92,49,57,65,71,55,31,51,50,53,50,52,50,33,52,74,71,59,37,44,75,39,56,27,30,34,75,61,35,35,51,87,50,36,35,34,28,33,30,70,89,78,62,50,74,46,77,42,64,32,44,45,40,40,50,39,66,53,68,31,64,37,69,48,56,52,55,38,28,48,74,37,76,41,58,90,51,80,55,44,48,16,37,58,74,31,37,30,61,71,51,85,52,33,31,44,30,32,57,36,33,43,62,53,75,74,52,58,77,81,41,44,66,48,48,49,53,68,35,24,78,80,69,72,71,46,35,42,68,73,43,38,58,74,44,47,60,34,46,40,59,71,30,54,32,47,50,53,43,30,57,74,69,70,40,90,44,71,65,53,46,48,41,66,48,57,78,49,91,66,67,63,41,37,67,68,44,49,47,61,46,49,64,66,25,60,74,61,63,73,78,80,70,85,43,64,66,51,10,27,51,45,13,37,50,52,14,51,48,62,54,40,41,72,58,20,70,77,51,49,66,18,40,66,35,70,93,52,82,60,51,35,48,55,62,57,71,75,90,77,77,80,51,50,75,40,51,58,35,86,62,25,13,36,33,45,35,66,91,82,40,70,43,72,32,56,73,41,29,54,50,49,54,52,52,53,47,66,66,42,90,41,69,66,31,32,54,40,41,55,49,26,51,51,45,30,75,74,74,45,52,70,76,48,80,113,145,76,72,86,73,59,62,70,61,52,58,58,55,55,67,70,64,70,86,75,63,91,71,63,68,102,66,79,76,95,65,83,80,80,83,79,74,72,74,74,78,67,73,73,65,76,72,76,81,63,92,72,85,58,51,31,35,37,33,35,25,42,41,50,15,31,44,31,20,58,72,52,46,73,58,71,66,49,42,39,34,37,37,16,67,53,56,36,32,63,54,62,90,51,40,57,39,31,30,57,41,46,29,57,66,73,29,42,41,43,36,44,54,65,59,35,66,71,42,95,44,79,53,46,75,39,59,18,35,71,67,43,64,36,82,86,81,32,34,38,34,31,30,47,61,63,79,33,72,77,74,63,45,82,46,59,46,73,46,76,45,63,30,39,36,43,15,67,36,52,39,77,35,63,84,80,34,51,39,42,86,79,54,40,40,52,78,79,46,69,67,33,18,48,49,48,30,38,48,54,46,49,34,55,46,52,53,63,38,87,69,53,50,71,68,54,31,43,25,37,35,17,38,35,33,35,22,32,38,62,68,27,45,31,33,53,20,46,50,51,42,41,43,63,73,39,44,29,76,65,37,63,90,55,46,86,43,62,39,43,35,40,32,17,53,48,86,58,48,34,74,92,48,57,65,72,56,31,51,49,52,51,52,49,33,51,74,71,58,38,46,75,39,55,27,30,34,74,61,35,34,52,85,48,36,34,31,28,32,29,69,90,78,63,51,75,46,78,42,64,33,43,45,39,39,50,40,64,52,68,32,64,38,68,48,56,54,56,38,26,48,74,37,77,42,57,90,52,79,56,46,49,15,37,58,76,30,38,30,61,70,50,83,51,32,31,43,30,32,56,36,33,45,62,54,75,75,53,58,77,82,41,45,67,47,49,49,53,67,37,24,78,82,69,72,70,45,34,41,69,73,43,38,58,72,43,47,60,34,44,40,58,70,30,54,32,47,51,52,44,29,57,74,69,68,41,90,44,72,65,54,47,48,40,65,49,56,77,50,91,67,65,63,42,37,66,68,43,49,47,60,46,50,64,66,26,59,74,62,64,74,76,78,70,85,43,64,66,52,9,28,50,46,13,38,49,51,15,51,47,65,53,39,41,72,58,20,70,78,52,48,65,18,39,64,35,70,93,52,82,60,51,35,45,54,64,56,71,74,91,78,78,81,52,50,76,40,51,58,34,87,63,24,14,37,35,44,37,66,90,81,39,72,44,72,31,55,71,40,29,53,49,48,53,51,53,54,49,67,66,42,90,43,70,67,32,31,54,40,41,54,50,27,50,50,43,30,73,74,73,44,53,70,75,49,78,114